Protein AF-A0A1G2GVH3-F1 (afdb_monomer)

pLDDT: mean 83.83, std 21.2, range [22.77, 98.81]

Foldseek 3Di:
DDDDDDDDDDDDDDDDDDDDDDDDDDDDDDDDDDDDDDDDDDDDDDDDDDDDPDPPPDDDDFFWKWFQAQLPPDDDDDDDDQDLDPDPAAADALADKAWEQAPQQQKIFIDHNRDTDDIFGFLDFADFQDLLAAAFFKWWQADWDQWDQDPLLQWIFGGWTDTAASETETEFIAHPVRHTDDSPDYRGYGYTHNVRSVVVSVVDDGGHMYGYHHDDDHPVVVVVDPDDFDWDKDKHFDNDAAFAADFQFQWKWKAFLPRSGTGMTGQQFDKFQAAQLLLLLLSSLLSRHHNQQDKFFQAPVLCDPPQCWLVDDGRDIDGLVVLLLSCQAGLRSSSQSSSCVVVPFVVSQVSSVSVCVRLVQVRAHDPGRRSADRVRIGGNNSSSSSVSSCVRGVLVSQQSQLAQHDDPGGHPPLCNQAPFWRGKGWGDDPRWHIWIKTWGQAAQDPPDTTIMIMTGISGNCPLQNVQLNRQSSNNTMHIGTDTDDDGHIDMDGPVSHHYQVLWAKEKEWAEDACDDLLVVLCVPVVVVPLLVLLPQPLVVLQVHPAYEYEYAEFADPDAAFPDDPDAGYHHLCNLLSCVSSNHAEYECQHQNHQRRHPVRNVVRCVSNVVSNHYYEFWDQAQVRNLAWDWDQPSNWIETEHEHEQDHDPVQDGHHRHTHGRYQDPDPSSLVSLLVSLLVRLVVTLAYEYEYADAAAQDQEGDPVLVSSQLSSVVNHHQEYEYYHNLFFHHWDQHPQHIYGHGQHDQADDPPPDQRSQKGWMWMWIDDRSHTSGTGIFIWGQDPSRRTHTD

Nearest PDB structures (foldseek):
  8gqb-assembly1_A  TM=8.582E-01  e=2.123E-22  Streptomyces sp.
  8ith-assembly1_A  TM=8.610E-01  e=7.208E-22  Streptomyces griseorubiginosus
  8gq9-assembly1_A  TM=8.469E-01  e=5.771E-22  Streptomyces sp.
  4rye-assembly4_D  TM=8.899E-01  e=2.859E-16  Mycobacterium tuberculosis H37Rv
  4p0m-assembly1_A  TM=9.005E-01  e=6.223E-16  Mycobacterium tuberculosis

Mean predicted aligned error: 11.72 Å

Sequence (790 aa):
MLKNHSIFSYIIWSACTVAVGGMFTAAPIFLAKRVTFPMPFLQASSEIFIRMEETVNSAPSKETVRVADTSLMKNHAGVYETRVLSQPSFSVPETGVALFADLREMMIRFYRDGKLEAEFPIVSKGKPGSLWETPTGSYHIKTKEENHYSTIGGVWMPYSMQFFGNFFIHGWPRYADGSPVPQGFSGGCIRLSEEDAKKLFSLVTISTSLFVTNGAEPALVVALANTPEEEQLGYRGIKKFSPPPAISGSAALVGDLENSFLFFEKNSEELLPIASLSKLMTALISVEAANQFKVVEITEAD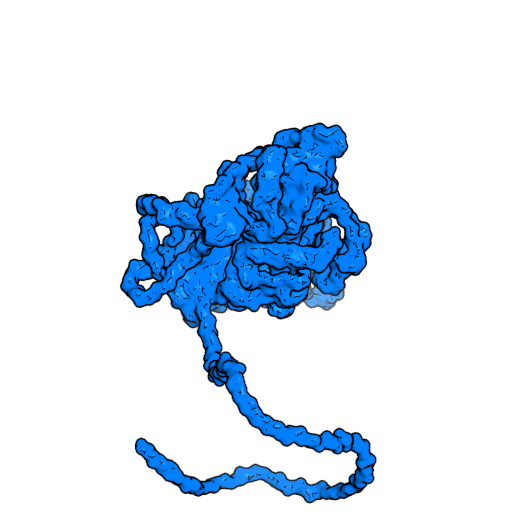VVAYGEAGGLRAGDRMEMGELLWPLLLASSNDAAYAIARHLGTEQFVRLMNEKSESLGLARTFYAEPSGLDPENKSTPLDMFKLVQHLWNNKRSLVEMTAERSHKAWRNIHPFASKSSFEGGKTGYIPEAKKTIVSVFSVPFGEFAERHVAMVVLGSDNIQSDVERLRLWVKQNFEYGLESPLQSQQVEYTVEDLADPSDSLSMLFTGDIMMNRDVEKVIRNQGKNDWTFPFLYTRDVLADADITFGNLEGPISDKGANVGSEYSFRMDPQVAGALTGAGFDVVSLANNHMGDWGREAFEDTMRRLQRAGIAYAGGGWNEKESLEPAVFDVRGKRIGFLAFSDVGPQWMQSKEALSGIAAIPAGSAGKAYVEKVVFESARKVDILIVSFHFGEEYENAPNARQRELARLAIDVGARVVIGHHPHVVESIEEYRGGVIAYSLGNFIFDQNFSAETMEGLMLKIEFDGDNLAAVIPIPVRMNEYYQPEVE

Structure (mmCIF, N/CA/C/O backbone):
data_AF-A0A1G2GVH3-F1
#
_entry.id   AF-A0A1G2GVH3-F1
#
loop_
_atom_site.group_PDB
_atom_site.id
_atom_site.type_symbol
_atom_site.label_atom_id
_atom_site.label_alt_id
_atom_site.label_comp_id
_atom_site.label_asym_id
_atom_site.label_entity_id
_atom_site.label_seq_id
_atom_site.pdbx_PDB_ins_code
_atom_site.Cartn_x
_atom_site.Cartn_y
_atom_site.Cartn_z
_atom_site.occupancy
_atom_site.B_iso_or_equiv
_atom_site.auth_seq_id
_atom_site.auth_comp_id
_atom_site.auth_asym_id
_atom_site.auth_atom_id
_atom_site.pdbx_PDB_model_num
ATOM 1 N N . MET A 1 1 ? 34.169 -55.476 17.877 1.00 28.55 1 MET A N 1
ATOM 2 C CA . MET A 1 1 ? 34.693 -56.743 17.304 1.00 28.55 1 MET A CA 1
ATOM 3 C C . MET A 1 1 ? 33.614 -57.397 16.446 1.00 28.55 1 MET A C 1
ATOM 5 O O . MET A 1 1 ? 32.474 -56.961 16.494 1.00 28.55 1 MET A O 1
ATOM 9 N N . LEU A 1 2 ? 34.002 -58.357 15.606 1.00 29.38 2 LEU A N 1
ATOM 10 C CA . LEU A 1 2 ? 33.240 -58.891 14.468 1.00 29.38 2 LEU A CA 1
ATOM 11 C C . LEU A 1 2 ? 32.149 -59.938 14.806 1.00 29.38 2 LEU A C 1
ATOM 13 O O . LEU A 1 2 ? 32.322 -60.714 15.738 1.00 29.38 2 LEU A O 1
ATOM 17 N N . LYS A 1 3 ? 31.186 -60.054 13.869 1.00 28.62 3 LYS A N 1
ATOM 18 C CA . LYS A 1 3 ? 30.434 -61.258 13.412 1.00 28.62 3 LYS A CA 1
ATOM 19 C C . LYS A 1 3 ? 29.197 -61.790 14.178 1.00 28.62 3 LYS A C 1
ATOM 21 O O . LYS A 1 3 ? 29.320 -62.512 15.154 1.00 28.62 3 LYS A O 1
ATOM 26 N N . ASN A 1 4 ? 28.047 -61.575 13.521 1.00 34.75 4 ASN A N 1
ATOM 27 C CA . ASN A 1 4 ? 27.133 -62.560 12.891 1.00 34.75 4 ASN A CA 1
ATOM 28 C C . ASN A 1 4 ? 26.434 -63.712 13.660 1.00 34.75 4 ASN A C 1
ATOM 30 O O . ASN A 1 4 ? 27.036 -64.429 14.447 1.00 34.75 4 ASN A O 1
ATOM 34 N N . HIS A 1 5 ? 25.229 -64.010 13.128 1.00 30.66 5 HIS A N 1
ATOM 35 C CA . HIS A 1 5 ? 24.379 -65.219 13.232 1.00 30.66 5 HIS A CA 1
ATOM 36 C C . HIS A 1 5 ? 23.434 -65.334 14.455 1.00 30.66 5 HIS A C 1
ATOM 38 O O . HIS A 1 5 ? 23.795 -64.901 15.538 1.00 30.66 5 HIS A O 1
ATOM 44 N N . SER A 1 6 ? 22.237 -65.958 14.388 1.00 29.11 6 SER A N 1
ATOM 45 C CA . SER A 1 6 ? 21.279 -66.193 13.271 1.00 29.11 6 SER A CA 1
ATOM 46 C C . SER A 1 6 ? 19.973 -66.892 13.753 1.00 29.11 6 SER A C 1
ATOM 48 O O . SER A 1 6 ? 20.087 -67.897 14.445 1.00 29.11 6 SER A O 1
ATOM 50 N N . ILE A 1 7 ? 18.801 -66.497 13.217 1.00 27.17 7 ILE A N 1
ATOM 51 C CA . ILE A 1 7 ? 17.565 -67.313 12.977 1.00 27.17 7 ILE A CA 1
ATOM 52 C C . ILE A 1 7 ? 16.717 -67.789 14.204 1.00 27.17 7 ILE A C 1
ATOM 54 O O . ILE A 1 7 ? 17.232 -68.016 15.290 1.00 27.17 7 ILE A O 1
ATOM 58 N N . PHE A 1 8 ? 15.413 -68.018 13.930 1.00 24.81 8 PHE A N 1
ATOM 59 C CA . PHE A 1 8 ? 14.322 -68.662 14.715 1.00 24.81 8 PHE A CA 1
ATOM 60 C C . PHE A 1 8 ? 13.539 -67.766 15.717 1.00 24.81 8 PHE A C 1
ATOM 62 O O . PHE A 1 8 ? 14.151 -67.038 16.482 1.00 24.81 8 PHE A O 1
ATOM 69 N N . SER A 1 9 ? 12.192 -67.808 15.821 1.00 25.19 9 SER A N 1
ATOM 70 C CA . SER A 1 9 ? 11.129 -68.303 14.906 1.00 25.19 9 SER A CA 1
ATOM 71 C C . SER A 1 9 ? 9.693 -67.986 15.409 1.00 25.19 9 SER A C 1
ATOM 73 O O . SER A 1 9 ? 9.495 -67.934 16.614 1.00 25.19 9 SER A O 1
ATOM 75 N N . TYR A 1 10 ? 8.716 -67.918 14.485 1.00 25.20 10 TYR A N 1
ATOM 76 C CA . TYR A 1 10 ? 7.238 -68.067 14.626 1.00 25.20 10 TYR A CA 1
ATOM 77 C C . TYR A 1 10 ? 6.403 -67.251 15.646 1.00 25.20 10 TYR A C 1
ATOM 79 O O . TYR A 1 10 ? 6.660 -67.264 16.841 1.00 25.20 10 TYR A O 1
ATOM 87 N N . ILE A 1 11 ? 5.250 -66.733 15.174 1.00 26.06 11 ILE A N 1
ATOM 88 C CA . ILE A 1 11 ? 3.873 -67.119 15.595 1.00 26.06 11 ILE A CA 1
ATOM 89 C C . ILE A 1 11 ? 2.848 -66.618 14.537 1.00 26.06 11 ILE A C 1
ATOM 91 O O . ILE A 1 11 ? 3.204 -65.830 13.664 1.00 26.06 11 ILE A O 1
ATOM 95 N N . ILE A 1 12 ? 1.632 -67.188 14.514 1.00 25.59 12 ILE A N 1
ATOM 96 C CA . ILE A 1 12 ? 0.699 -67.257 13.360 1.00 25.59 12 ILE A CA 1
ATOM 97 C C . ILE A 1 12 ? -0.720 -66.758 13.751 1.00 25.59 12 ILE A C 1
ATOM 99 O O . ILE A 1 12 ? -1.037 -66.763 14.937 1.00 25.59 12 ILE A O 1
ATOM 103 N N . TRP A 1 13 ? -1.567 -66.485 12.736 1.00 25.27 13 TRP A N 1
ATOM 104 C CA . TRP A 1 13 ? -3.055 -66.363 12.678 1.00 25.27 13 TRP A CA 1
ATOM 105 C C . TRP A 1 13 ? -3.600 -64.925 12.490 1.00 25.27 13 TRP A C 1
ATOM 107 O O . TRP A 1 13 ? -3.180 -64.026 13.203 1.00 25.27 13 TRP A O 1
ATOM 117 N N . SER A 1 14 ? -4.566 -64.625 11.597 1.00 27.12 14 SER A N 1
ATOM 118 C CA . SER A 1 14 ? -5.185 -65.395 10.486 1.00 27.12 14 SER A CA 1
ATOM 119 C C . SER A 1 14 ? -6.114 -64.528 9.612 1.00 27.12 14 SER A C 1
ATOM 121 O O . SER A 1 14 ? -6.704 -63.587 10.131 1.00 27.12 14 SER A O 1
ATOM 123 N N . ALA A 1 15 ? -6.368 -64.927 8.352 1.00 25.05 15 ALA A N 1
ATOM 124 C CA . ALA A 1 15 ? -7.659 -64.720 7.664 1.00 25.05 15 ALA A CA 1
ATOM 125 C C . ALA A 1 15 ? -7.844 -65.673 6.456 1.00 25.05 15 ALA A C 1
ATOM 127 O O . ALA A 1 15 ? -6.896 -65.996 5.750 1.00 25.05 15 ALA A O 1
ATOM 128 N N . CYS A 1 16 ? -9.080 -66.135 6.261 1.00 23.45 16 CYS A N 1
ATOM 129 C CA . CYS A 1 16 ? -9.511 -67.281 5.450 1.00 23.45 16 CYS A CA 1
ATOM 130 C C . CYS A 1 16 ? -9.310 -67.212 3.919 1.00 23.45 16 CYS A C 1
ATOM 132 O O . CYS A 1 16 ? -9.435 -66.160 3.299 1.00 23.45 16 CYS A O 1
ATOM 134 N N . THR A 1 17 ? -9.190 -68.397 3.306 1.00 24.42 17 THR A N 1
ATOM 135 C CA . THR A 1 17 ? -9.286 -68.639 1.852 1.00 24.42 17 THR A CA 1
ATOM 136 C C . THR A 1 17 ? -10.657 -69.212 1.472 1.00 24.42 17 THR A C 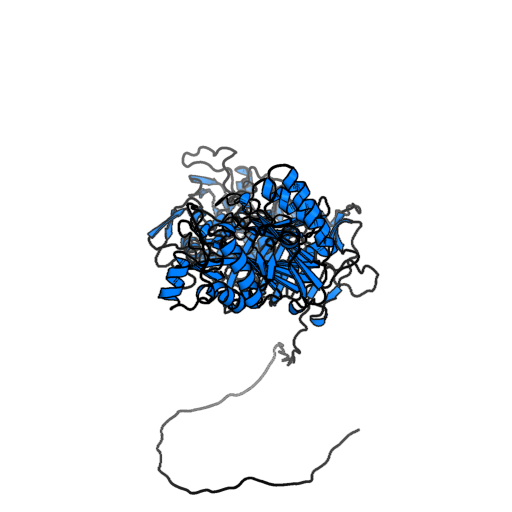1
ATOM 138 O O . THR A 1 17 ? -11.103 -70.168 2.102 1.00 24.42 17 THR A O 1
ATOM 141 N N . VAL A 1 18 ? -11.255 -68.748 0.368 1.00 24.69 18 VAL A N 1
ATOM 142 C CA . VAL A 1 18 ? -12.160 -69.548 -0.488 1.00 24.69 18 VAL A CA 1
ATOM 143 C C . VAL A 1 18 ? -11.836 -69.227 -1.951 1.00 24.69 18 VAL A C 1
ATOM 145 O O . VAL A 1 18 ? -11.668 -68.060 -2.294 1.00 24.69 18 VAL A O 1
ATOM 148 N N . ALA A 1 19 ? -11.734 -70.246 -2.810 1.00 28.53 19 ALA A N 1
ATOM 149 C CA . ALA A 1 19 ? -11.405 -70.087 -4.228 1.00 28.53 19 ALA A CA 1
ATOM 150 C C . ALA A 1 19 ? -12.161 -71.092 -5.118 1.00 28.53 19 ALA A C 1
ATOM 152 O O . ALA A 1 19 ? -12.073 -72.293 -4.876 1.00 28.53 19 ALA A O 1
ATOM 153 N N . VAL A 1 20 ? -12.834 -70.594 -6.166 1.00 26.52 20 VAL A N 1
ATOM 154 C CA . VAL A 1 20 ? -13.325 -71.296 -7.381 1.00 26.52 20 VAL A CA 1
ATOM 155 C C . VAL A 1 20 ? -13.540 -70.208 -8.463 1.00 26.52 20 VAL A C 1
ATOM 157 O O . VAL A 1 20 ? -14.077 -69.163 -8.119 1.00 26.52 20 VAL A O 1
ATOM 160 N N . GLY A 1 21 ? -13.192 -70.319 -9.755 1.00 26.31 21 GLY A N 1
ATOM 161 C CA . GLY A 1 21 ? -12.365 -71.302 -10.474 1.00 26.31 21 GLY A CA 1
ATOM 162 C C . GLY A 1 21 ? -12.638 -71.340 -12.003 1.00 26.31 21 GLY A C 1
ATOM 163 O O . GLY A 1 21 ? -13.756 -71.649 -12.390 1.00 26.31 21 GLY A O 1
ATOM 164 N N . GLY A 1 22 ? -11.610 -71.123 -12.850 1.00 27.53 22 GLY A N 1
ATOM 165 C CA . GLY A 1 22 ? -11.546 -71.483 -14.298 1.00 27.53 22 GLY A CA 1
ATOM 166 C C . GLY A 1 22 ? -12.362 -70.649 -15.320 1.00 27.53 22 GLY A C 1
ATOM 167 O O . GLY A 1 22 ? -13.337 -70.016 -14.950 1.00 27.53 22 GLY A O 1
ATOM 168 N N . MET A 1 23 ? -12.055 -70.615 -16.635 1.00 28.02 23 MET A N 1
ATOM 169 C CA . MET A 1 23 ? -10.919 -71.157 -17.422 1.00 28.02 23 MET A CA 1
ATOM 170 C C . MET A 1 23 ? -10.835 -70.534 -18.858 1.00 28.02 23 MET A C 1
ATOM 172 O O . MET A 1 23 ? -11.863 -70.340 -19.489 1.00 28.02 23 MET A O 1
ATOM 176 N N . PHE A 1 24 ? -9.605 -70.333 -19.374 1.00 25.30 24 PHE A N 1
ATOM 177 C CA . PHE A 1 24 ? -9.107 -70.327 -20.786 1.00 25.30 24 PHE A CA 1
ATOM 178 C C . PHE A 1 24 ? -9.798 -69.595 -21.975 1.00 25.30 24 PHE A C 1
ATOM 180 O O . PHE A 1 24 ? -10.935 -69.876 -22.337 1.00 25.30 24 PHE A O 1
ATOM 187 N N . THR A 1 25 ? -8.983 -68.882 -22.783 1.00 24.38 25 THR A N 1
ATOM 188 C CA . THR A 1 25 ? -8.737 -69.178 -24.231 1.00 24.38 25 THR A CA 1
ATOM 189 C C . THR A 1 25 ? -7.458 -68.489 -24.778 1.00 24.38 25 THR A C 1
ATOM 191 O O . THR A 1 25 ? -6.795 -67.766 -24.041 1.00 24.38 25 THR A O 1
ATOM 194 N N . ALA A 1 26 ? -7.034 -68.817 -26.013 1.00 22.77 26 ALA A N 1
ATOM 195 C CA . ALA A 1 26 ? -5.654 -68.686 -26.533 1.00 22.77 26 ALA A CA 1
ATOM 196 C C . ALA A 1 26 ? -5.324 -67.433 -27.401 1.00 22.77 26 ALA A C 1
ATOM 198 O O . ALA A 1 26 ? -6.207 -66.671 -27.779 1.00 22.77 26 ALA A O 1
ATOM 199 N N . ALA A 1 27 ? -4.029 -67.258 -27.731 1.00 28.25 27 ALA A N 1
ATOM 200 C CA . ALA A 1 27 ? -3.427 -66.172 -28.544 1.00 28.25 27 ALA A CA 1
ATOM 201 C C . ALA A 1 27 ? -3.470 -66.429 -30.082 1.00 28.25 27 ALA A C 1
ATOM 203 O O . ALA A 1 27 ? -3.857 -67.536 -30.468 1.00 28.25 27 ALA A O 1
ATOM 204 N N . PRO A 1 28 ? -3.065 -65.476 -30.975 1.00 32.84 28 PRO A N 1
ATOM 205 C CA . PRO A 1 28 ? -1.631 -65.352 -31.349 1.00 32.84 28 PRO A CA 1
ATOM 206 C C . PRO A 1 28 ? -1.056 -63.967 -31.817 1.00 32.84 28 PRO A C 1
ATOM 208 O O . PRO A 1 28 ? -1.695 -63.219 -32.543 1.00 32.84 28 PRO A O 1
ATOM 211 N N . ILE A 1 29 ? 0.217 -63.714 -31.440 1.00 28.20 29 ILE A N 1
ATOM 212 C CA . ILE A 1 29 ? 1.432 -63.317 -32.229 1.00 28.20 29 ILE A CA 1
ATOM 213 C C . ILE A 1 29 ? 1.280 -62.341 -33.440 1.00 28.20 29 ILE A C 1
ATOM 215 O O . ILE A 1 29 ? 0.573 -62.650 -34.390 1.00 28.20 29 ILE A O 1
ATOM 219 N N . PHE A 1 30 ? 1.968 -61.179 -33.497 1.00 27.08 30 PHE A N 1
ATOM 220 C CA . PHE A 1 30 ? 3.309 -60.917 -34.115 1.00 27.08 30 PHE A CA 1
ATOM 221 C C . PHE A 1 30 ? 3.600 -59.385 -34.133 1.00 27.08 30 PHE A C 1
ATOM 223 O O . PHE A 1 30 ? 2.649 -58.623 -34.011 1.00 27.08 30 PHE A O 1
ATOM 230 N N . LEU A 1 31 ? 4.809 -58.805 -34.307 1.00 25.25 31 LEU A N 1
ATOM 231 C CA . LEU A 1 31 ? 6.225 -59.238 -34.452 1.00 25.25 31 LEU A CA 1
ATOM 232 C C . LEU A 1 31 ? 7.151 -58.055 -34.025 1.00 25.25 31 LEU A C 1
ATOM 234 O O . LEU A 1 31 ? 6.781 -56.906 -34.240 1.00 25.25 31 LEU A O 1
ATOM 238 N N . ALA A 1 32 ? 8.385 -58.298 -33.547 1.00 25.97 32 ALA A N 1
ATOM 239 C CA . ALA A 1 32 ? 9.451 -57.277 -33.445 1.00 25.97 32 ALA A CA 1
ATOM 240 C C . ALA A 1 32 ? 10.806 -57.811 -33.967 1.00 25.97 32 ALA A C 1
ATOM 242 O O . ALA A 1 32 ? 11.119 -58.986 -33.774 1.00 25.97 32 ALA A O 1
ATOM 243 N N . LYS A 1 33 ? 11.620 -56.971 -34.631 1.00 26.98 33 LYS A N 1
ATOM 244 C CA . LYS A 1 33 ? 12.929 -57.356 -35.207 1.00 26.98 33 LYS A CA 1
ATOM 245 C C . LYS A 1 33 ? 14.116 -56.916 -34.335 1.00 26.98 33 LYS A C 1
ATOM 247 O O . LYS A 1 33 ? 14.209 -55.758 -33.945 1.00 26.98 33 LYS A O 1
ATOM 252 N N . ARG A 1 34 ? 15.080 -57.827 -34.149 1.00 28.36 34 ARG A N 1
ATOM 253 C CA . ARG A 1 34 ? 16.467 -57.586 -33.700 1.00 28.36 34 ARG A CA 1
ATOM 254 C C . ARG A 1 34 ? 17.427 -58.307 -34.653 1.00 28.36 34 ARG A C 1
ATOM 256 O O . ARG A 1 34 ? 17.144 -59.445 -35.013 1.00 28.36 34 ARG A O 1
ATOM 263 N N . VAL A 1 35 ? 18.570 -57.694 -34.966 1.00 25.17 35 VAL A N 1
ATOM 264 C CA . VAL A 1 35 ? 19.828 -58.347 -35.404 1.00 25.17 35 VAL A CA 1
ATOM 265 C C . VAL A 1 35 ? 20.997 -57.543 -34.794 1.00 25.17 35 VAL A C 1
ATOM 267 O O . VAL A 1 35 ? 20.797 -56.395 -34.401 1.00 25.17 35 VAL A O 1
ATOM 270 N N . THR A 1 36 ? 22.172 -58.154 -34.602 1.00 26.45 36 THR A N 1
ATOM 271 C CA . THR A 1 36 ? 23.147 -57.775 -33.553 1.00 26.45 36 THR A CA 1
ATOM 272 C C . THR A 1 36 ? 24.631 -57.952 -33.932 1.00 26.45 36 THR A C 1
ATOM 274 O O . THR A 1 36 ? 24.933 -58.883 -34.674 1.00 26.45 36 THR A O 1
ATOM 277 N N . PHE A 1 37 ? 25.522 -57.209 -33.238 1.00 27.16 37 PHE A N 1
ATOM 278 C CA . PHE A 1 37 ? 26.981 -57.446 -33.018 1.00 27.16 37 PHE A CA 1
ATOM 279 C C . PHE A 1 37 ? 27.951 -57.280 -34.222 1.00 27.16 37 PHE A C 1
ATOM 281 O O . PHE A 1 37 ? 27.474 -57.304 -35.354 1.00 27.16 37 PHE A O 1
ATOM 288 N N . PRO A 1 38 ? 29.300 -57.153 -34.029 1.00 29.39 38 PRO A N 1
ATOM 289 C CA . PRO A 1 38 ? 30.122 -57.073 -32.792 1.00 29.39 38 PRO A CA 1
ATOM 290 C C . PRO A 1 38 ? 31.143 -55.885 -32.717 1.00 29.39 38 PRO A C 1
ATOM 292 O O . PRO A 1 38 ? 31.272 -55.095 -33.644 1.00 29.39 38 PRO A O 1
ATOM 295 N N . MET A 1 39 ? 31.919 -55.809 -31.620 1.00 26.50 39 MET A N 1
ATOM 296 C CA . MET A 1 39 ? 33.149 -54.989 -31.430 1.00 26.50 39 MET A CA 1
ATOM 297 C C . MET A 1 39 ? 34.422 -55.855 -31.547 1.00 26.50 39 MET A C 1
ATOM 299 O O . MET A 1 39 ? 34.341 -57.051 -31.254 1.00 26.50 39 MET A O 1
ATOM 303 N N . PRO A 1 40 ? 35.600 -55.275 -31.876 1.00 35.66 40 PRO A N 1
ATOM 304 C CA . PRO A 1 40 ? 36.789 -55.543 -31.041 1.00 35.66 40 PRO A CA 1
ATOM 305 C C . PRO A 1 40 ? 37.864 -54.419 -30.912 1.00 35.66 40 PRO A C 1
ATOM 307 O O . PRO A 1 40 ? 38.246 -53.784 -31.885 1.00 35.66 40 PRO A O 1
ATOM 310 N N . PHE A 1 41 ? 38.458 -54.351 -29.706 1.00 23.84 41 PHE A N 1
ATOM 311 C CA . PHE A 1 41 ? 39.887 -54.110 -29.373 1.00 23.84 41 PHE A CA 1
ATOM 312 C C . PHE A 1 41 ? 40.597 -52.721 -29.485 1.00 23.84 41 PHE A C 1
ATOM 314 O O . PHE A 1 41 ? 41.133 -52.353 -30.521 1.00 23.84 41 PHE A O 1
ATOM 321 N N . LEU A 1 42 ? 40.816 -52.142 -28.284 1.00 23.98 42 LEU A N 1
ATOM 322 C CA . LEU A 1 42 ? 42.117 -51.820 -27.627 1.00 23.98 42 LEU A CA 1
ATOM 323 C C . LEU A 1 42 ? 42.865 -50.462 -27.816 1.00 23.98 42 LEU A C 1
ATOM 325 O O . LEU A 1 42 ? 43.373 -50.176 -28.888 1.00 23.98 42 LEU A O 1
ATOM 329 N N . GLN A 1 43 ? 43.101 -49.792 -26.662 1.00 24.41 43 GLN A N 1
ATOM 330 C CA . GLN A 1 43 ? 44.228 -48.891 -26.267 1.00 24.41 43 GLN A CA 1
ATOM 331 C C . GLN A 1 43 ? 44.487 -47.572 -27.052 1.00 24.41 43 GLN A C 1
ATOM 333 O O . GLN A 1 43 ? 44.384 -47.537 -28.266 1.00 24.41 43 GLN A O 1
ATOM 338 N N . ALA A 1 44 ? 44.895 -46.444 -26.437 1.00 24.50 44 ALA A N 1
ATOM 339 C CA . ALA A 1 44 ? 45.094 -46.057 -25.022 1.00 24.50 44 ALA A CA 1
ATOM 340 C C . ALA A 1 44 ? 45.116 -44.508 -24.873 1.00 24.50 44 ALA A C 1
ATOM 342 O O . ALA A 1 44 ? 45.399 -43.846 -25.861 1.00 24.50 44 ALA A O 1
ATOM 343 N N . SER A 1 45 ? 44.911 -43.987 -23.641 1.00 24.86 45 SER A N 1
ATOM 344 C CA . SER A 1 45 ? 45.250 -42.624 -23.121 1.00 24.86 45 SER A CA 1
ATOM 345 C C . SER A 1 45 ? 44.871 -41.382 -23.968 1.00 24.86 45 SER A C 1
ATOM 347 O O . SER A 1 45 ? 45.323 -41.255 -25.095 1.00 24.86 45 SER A O 1
ATOM 349 N N . SER A 1 46 ? 44.166 -40.354 -23.486 1.00 24.44 46 SER A N 1
ATOM 350 C CA . SER A 1 46 ? 43.619 -40.006 -22.156 1.00 24.44 46 SER A CA 1
ATOM 351 C C . SER A 1 46 ? 42.604 -38.824 -22.347 1.00 24.44 46 SER A C 1
ATOM 353 O O . SER A 1 46 ? 42.199 -38.591 -23.482 1.00 24.44 46 SER A O 1
ATOM 355 N N . GLU A 1 47 ? 42.054 -38.077 -21.373 1.00 26.95 47 GLU A N 1
ATOM 356 C CA . GLU A 1 47 ? 42.317 -37.968 -19.930 1.00 26.95 47 GLU A CA 1
ATOM 357 C C . GLU A 1 47 ? 41.070 -37.574 -19.088 1.00 26.95 47 GLU A C 1
ATOM 359 O O . GLU A 1 47 ? 40.006 -37.242 -19.600 1.00 26.95 47 GLU A O 1
ATOM 364 N N . ILE A 1 48 ? 41.253 -37.677 -17.771 1.00 25.06 48 ILE A N 1
ATOM 365 C CA . ILE A 1 48 ? 40.446 -37.313 -16.590 1.00 25.06 48 ILE A CA 1
ATOM 366 C C . ILE A 1 48 ? 39.291 -36.294 -16.776 1.00 25.06 48 ILE A C 1
ATOM 368 O O . ILE A 1 48 ? 39.510 -35.093 -16.888 1.00 25.06 48 ILE A O 1
ATOM 372 N N . PHE A 1 49 ? 38.059 -36.770 -16.552 1.00 23.36 49 PHE A N 1
ATOM 373 C CA . PHE A 1 49 ? 37.015 -36.058 -15.792 1.00 23.36 49 PHE A CA 1
ATOM 374 C C . PHE A 1 49 ? 36.237 -37.088 -14.956 1.00 23.36 49 PHE A C 1
ATOM 376 O O . PHE A 1 49 ? 35.501 -37.911 -15.500 1.00 23.36 49 PHE A O 1
ATOM 383 N N . ILE A 1 50 ? 36.410 -37.073 -13.631 1.00 25.92 50 ILE A N 1
ATOM 384 C CA . ILE A 1 50 ? 35.653 -37.937 -12.713 1.00 25.92 50 ILE A CA 1
ATOM 385 C C . ILE A 1 50 ? 34.438 -37.154 -12.211 1.00 25.92 50 ILE A C 1
ATOM 387 O O . ILE A 1 50 ? 34.583 -36.193 -11.460 1.00 25.92 50 ILE A O 1
ATOM 391 N N . ARG A 1 51 ? 33.232 -37.597 -12.587 1.00 25.41 51 ARG A N 1
ATOM 392 C CA . ARG A 1 51 ? 32.018 -37.294 -11.817 1.00 25.41 51 ARG A CA 1
ATOM 393 C C . ARG A 1 51 ? 32.079 -38.091 -10.515 1.00 25.41 51 ARG A C 1
ATOM 395 O O . ARG A 1 51 ? 32.031 -39.318 -10.562 1.00 25.41 51 ARG A O 1
ATOM 402 N N . MET A 1 52 ? 32.136 -37.408 -9.377 1.00 24.70 52 MET A N 1
ATOM 403 C CA . MET A 1 52 ? 31.665 -37.986 -8.120 1.00 24.70 52 MET A CA 1
ATOM 404 C C . MET A 1 52 ? 30.170 -37.694 -8.002 1.00 24.70 52 MET A C 1
ATOM 406 O O . MET A 1 52 ? 29.766 -36.541 -7.893 1.00 24.70 52 MET A O 1
ATOM 410 N N . GLU A 1 53 ? 29.353 -38.744 -8.049 1.00 28.61 53 GLU A N 1
ATOM 411 C CA . GLU A 1 53 ? 27.979 -38.683 -7.555 1.00 28.61 53 GLU A CA 1
ATOM 412 C C . GLU A 1 53 ? 28.035 -38.749 -6.025 1.00 28.61 53 GLU A C 1
ATOM 414 O O . GLU A 1 53 ? 28.057 -39.831 -5.439 1.00 28.61 53 GLU A O 1
ATOM 419 N N . GLU A 1 54 ? 28.086 -37.592 -5.366 1.00 27.02 54 GLU A N 1
ATOM 420 C CA . GLU A 1 54 ? 27.743 -37.527 -3.948 1.00 27.02 54 GLU A CA 1
ATOM 421 C C . GLU A 1 54 ? 26.222 -37.497 -3.809 1.00 27.02 54 GLU A C 1
ATOM 423 O O . GLU A 1 54 ? 25.554 -36.519 -4.144 1.00 27.02 54 GLU A O 1
ATOM 428 N N . THR A 1 55 ? 25.663 -38.589 -3.287 1.00 27.72 55 THR A N 1
ATOM 429 C CA . THR A 1 55 ? 24.292 -38.621 -2.776 1.00 27.72 55 THR A CA 1
ATOM 430 C C . THR A 1 55 ? 24.203 -37.749 -1.526 1.00 27.72 55 THR A C 1
ATOM 432 O O . THR A 1 55 ? 24.308 -38.243 -0.400 1.00 27.72 55 THR A O 1
ATOM 435 N N . VAL A 1 56 ? 24.012 -36.446 -1.721 1.00 29.30 56 VAL A N 1
ATOM 436 C CA . VAL A 1 56 ? 23.663 -35.528 -0.639 1.00 29.30 56 VAL A CA 1
ATOM 437 C C . VAL A 1 56 ? 22.222 -35.820 -0.229 1.00 29.30 56 VAL A C 1
ATOM 439 O O . VAL A 1 56 ? 21.271 -35.364 -0.858 1.00 29.30 56 VAL A O 1
ATOM 442 N N . ASN A 1 57 ? 22.059 -36.580 0.857 1.00 27.98 57 ASN A N 1
ATOM 443 C CA . ASN A 1 57 ? 20.851 -36.498 1.674 1.00 27.98 57 ASN A CA 1
ATOM 444 C C . ASN A 1 57 ? 20.813 -35.086 2.271 1.00 27.98 57 ASN A C 1
ATOM 446 O O . ASN A 1 57 ? 21.338 -34.853 3.361 1.00 27.98 57 ASN A O 1
ATOM 450 N N . SER A 1 58 ? 20.221 -34.138 1.548 1.00 31.08 58 SER A N 1
ATOM 451 C CA . SER A 1 58 ? 19.910 -32.830 2.101 1.00 31.08 58 SER A CA 1
ATOM 452 C C . SER A 1 58 ? 18.831 -33.021 3.162 1.00 31.08 58 SER A C 1
ATOM 454 O O . SER A 1 58 ? 17.649 -33.173 2.845 1.00 31.08 58 SER A O 1
ATOM 456 N N . ALA A 1 59 ? 19.233 -32.991 4.435 1.00 30.81 59 ALA A N 1
ATOM 457 C CA . ALA A 1 59 ? 18.329 -32.484 5.458 1.00 30.81 59 ALA A CA 1
ATOM 458 C C . ALA A 1 59 ? 17.797 -31.123 4.966 1.00 30.81 59 ALA A C 1
ATOM 460 O O . ALA A 1 59 ? 18.569 -30.399 4.324 1.00 30.81 59 ALA A O 1
ATOM 461 N N . PRO A 1 60 ? 16.518 -30.778 5.208 1.00 33.12 60 PRO A N 1
ATOM 462 C CA . PRO A 1 60 ? 16.013 -29.468 4.822 1.00 33.12 60 PRO A CA 1
ATOM 463 C C . PRO A 1 60 ? 16.956 -28.410 5.394 1.00 33.12 60 PRO A C 1
ATOM 465 O O . PRO A 1 60 ? 17.284 -28.449 6.585 1.00 33.12 60 PRO A O 1
ATOM 468 N N . SER A 1 61 ? 17.448 -27.520 4.531 1.00 42.03 61 SER A N 1
ATOM 469 C CA . SER A 1 61 ? 18.209 -26.358 4.974 1.00 42.03 61 SER A CA 1
ATOM 470 C C . SER A 1 61 ? 17.358 -25.646 6.011 1.00 42.03 61 SER A C 1
ATOM 472 O O . SER A 1 61 ? 16.214 -25.302 5.708 1.00 42.03 61 SER A O 1
ATOM 474 N N . LYS A 1 62 ? 17.886 -25.465 7.227 1.00 52.31 62 LYS A N 1
ATOM 475 C CA . LYS A 1 62 ? 17.210 -24.625 8.214 1.00 52.31 62 LYS A CA 1
ATOM 476 C C . LYS A 1 62 ? 16.950 -23.280 7.550 1.00 52.31 62 LYS A C 1
ATOM 478 O O . LYS A 1 62 ? 17.878 -22.673 7.026 1.00 52.31 62 LYS A O 1
ATOM 483 N N . GLU A 1 63 ? 15.693 -22.872 7.533 1.00 59.03 63 GLU A N 1
ATOM 484 C CA . GLU A 1 63 ? 15.293 -21.561 7.051 1.00 59.03 63 GLU A CA 1
ATOM 485 C C . GLU A 1 63 ? 15.926 -20.531 7.997 1.00 59.03 63 GLU A C 1
ATOM 487 O O . GLU A 1 63 ? 15.681 -20.549 9.202 1.00 59.03 63 GLU A O 1
ATOM 492 N N . THR A 1 64 ? 16.851 -19.725 7.475 1.00 63.03 64 THR A N 1
ATOM 493 C CA . THR A 1 64 ? 17.648 -18.780 8.270 1.00 63.03 64 THR A CA 1
ATOM 494 C C . THR A 1 64 ? 17.212 -17.356 7.989 1.00 63.03 64 THR A C 1
ATOM 496 O O . THR A 1 64 ? 17.218 -16.925 6.832 1.00 63.03 64 THR A O 1
ATOM 499 N N . VAL A 1 65 ? 16.911 -16.615 9.052 1.00 71.44 65 VAL A N 1
ATOM 500 C CA . VAL A 1 65 ? 16.620 -15.183 8.996 1.00 71.44 65 VAL A CA 1
ATOM 501 C C . VAL A 1 65 ? 17.836 -14.419 9.511 1.00 71.44 65 VAL A C 1
ATOM 503 O O . VAL A 1 65 ? 18.338 -14.679 10.607 1.00 71.44 65 VAL A O 1
ATOM 506 N N . ARG A 1 66 ? 18.329 -13.477 8.703 1.00 73.19 66 ARG A N 1
ATOM 507 C CA . ARG A 1 66 ? 19.455 -12.605 9.050 1.00 73.19 66 ARG A CA 1
ATOM 508 C C . ARG A 1 66 ? 18.926 -11.227 9.406 1.00 73.19 66 ARG A C 1
ATOM 510 O O . ARG A 1 66 ? 18.111 -10.661 8.679 1.00 73.19 66 ARG A O 1
ATOM 517 N N . VAL A 1 67 ? 19.413 -10.690 10.516 1.00 69.31 67 VAL A N 1
ATOM 518 C CA . VAL A 1 67 ? 18.983 -9.406 11.066 1.00 69.31 67 VAL A CA 1
ATOM 519 C C . VAL A 1 67 ? 20.190 -8.606 11.532 1.00 69.31 67 VAL A C 1
ATOM 521 O O . VAL A 1 67 ? 21.121 -9.141 12.137 1.00 69.31 67 VAL A O 1
ATOM 524 N N . ALA A 1 68 ? 20.156 -7.300 11.277 1.00 59.16 68 ALA A N 1
ATOM 525 C CA . ALA A 1 68 ? 21.160 -6.360 11.757 1.00 59.16 68 ALA A CA 1
ATOM 526 C C . ALA A 1 68 ? 20.941 -5.982 13.242 1.00 59.16 68 ALA A C 1
ATOM 528 O O . ALA A 1 68 ? 20.756 -4.811 13.563 1.00 59.16 68 ALA A O 1
ATOM 529 N N . ASP A 1 69 ? 20.951 -6.952 14.166 1.00 58.09 69 ASP A N 1
ATOM 530 C CA . ASP A 1 69 ? 20.869 -6.658 15.608 1.00 58.09 69 ASP A CA 1
ATOM 531 C C . ASP A 1 69 ? 22.209 -6.119 16.132 1.00 58.09 69 ASP A C 1
ATOM 533 O O . ASP A 1 69 ? 23.092 -6.847 16.588 1.00 58.09 69 ASP A O 1
ATOM 537 N N . THR A 1 70 ? 22.342 -4.795 16.097 1.00 52.47 70 THR A N 1
ATOM 538 C CA . THR A 1 70 ? 23.500 -4.074 16.632 1.00 52.47 70 THR A CA 1
ATOM 539 C C . THR A 1 70 ? 23.376 -3.747 18.131 1.00 52.47 70 THR A C 1
ATOM 541 O O . THR A 1 70 ? 24.213 -3.025 18.674 1.00 52.47 70 THR A O 1
ATOM 544 N N . SER A 1 71 ? 22.383 -4.293 18.849 1.00 49.84 71 SER A N 1
ATOM 545 C CA . SER A 1 71 ? 22.209 -4.069 20.295 1.00 49.84 71 SER A CA 1
ATOM 546 C C . SER A 1 71 ? 23.166 -4.901 21.167 1.00 49.84 71 SER A C 1
ATOM 548 O O . SER A 1 71 ? 23.493 -4.499 22.290 1.00 49.84 71 SER A O 1
ATOM 550 N N . LEU A 1 72 ? 23.670 -6.028 20.646 1.00 50.28 72 LEU A N 1
ATOM 551 C CA . LEU A 1 72 ? 24.451 -7.019 21.398 1.00 50.28 72 LEU A CA 1
ATOM 552 C C . LEU A 1 72 ? 25.984 -6.843 21.361 1.00 50.28 72 LEU A C 1
ATOM 554 O O . LEU A 1 72 ? 26.683 -7.722 21.857 1.00 50.28 72 LEU A O 1
ATOM 558 N N . MET A 1 73 ? 26.511 -5.707 20.870 1.00 50.50 73 MET A N 1
ATOM 559 C CA . MET A 1 73 ? 27.953 -5.419 20.677 1.00 50.50 73 MET A CA 1
ATOM 560 C C . MET A 1 73 ? 28.879 -5.719 21.888 1.00 50.50 73 MET A C 1
ATOM 562 O O . MET A 1 73 ? 29.268 -4.822 22.644 1.00 50.50 73 MET A O 1
ATOM 566 N N . LYS A 1 74 ? 29.310 -6.977 22.037 1.00 37.81 74 LYS A N 1
ATOM 567 C CA . LYS A 1 74 ? 30.437 -7.455 22.850 1.00 37.81 74 LYS A CA 1
ATOM 568 C C . LYS A 1 74 ? 31.076 -8.682 22.188 1.00 37.81 74 LYS A C 1
ATOM 570 O O . LYS A 1 74 ? 30.490 -9.759 22.159 1.00 37.81 74 LYS A O 1
ATOM 575 N N . ASN A 1 75 ? 32.314 -8.499 21.721 1.00 38.56 75 ASN A N 1
ATOM 576 C CA . ASN A 1 75 ? 33.251 -9.511 21.208 1.00 38.56 75 ASN A CA 1
ATOM 577 C C . ASN A 1 75 ? 32.916 -10.983 21.512 1.00 38.56 75 ASN A C 1
ATOM 579 O O . ASN A 1 75 ? 33.001 -11.388 22.666 1.00 38.56 75 ASN A O 1
ATOM 583 N N . HIS A 1 76 ? 32.766 -11.797 20.463 1.00 36.47 76 HIS A N 1
ATOM 584 C CA . HIS A 1 76 ? 33.506 -13.057 20.297 1.00 36.47 76 HIS A CA 1
ATOM 585 C C . HIS A 1 76 ? 33.579 -13.429 18.802 1.00 36.47 76 HIS A C 1
ATOM 587 O O . HIS A 1 76 ? 32.733 -13.020 18.012 1.00 36.47 76 HIS A O 1
ATOM 593 N N . ALA A 1 77 ? 34.653 -14.116 18.400 1.00 33.28 77 ALA A N 1
ATOM 594 C CA . ALA A 1 77 ? 35.052 -14.250 16.998 1.00 33.28 77 ALA A CA 1
ATOM 595 C C . ALA A 1 77 ? 34.310 -15.369 16.243 1.00 33.28 77 ALA A C 1
ATOM 597 O O . ALA A 1 77 ? 34.186 -16.486 16.740 1.00 33.28 77 ALA A O 1
ATOM 598 N N . GLY A 1 78 ? 33.900 -15.056 15.011 1.00 37.81 78 GLY A N 1
ATOM 599 C CA . GLY A 1 78 ? 33.095 -15.903 14.124 1.00 37.81 78 GLY A CA 1
ATOM 600 C C . GLY A 1 78 ? 32.234 -15.009 13.234 1.00 37.81 78 GLY A C 1
ATOM 601 O O . GLY A 1 78 ? 31.020 -14.985 13.380 1.00 37.81 78 GLY A O 1
ATOM 602 N N . VAL A 1 79 ? 32.883 -14.152 12.439 1.00 31.27 79 VAL A N 1
ATOM 603 C CA . VAL A 1 79 ? 32.277 -12.917 11.917 1.00 31.27 79 VAL A CA 1
ATOM 604 C C . VAL A 1 79 ? 31.592 -13.133 10.569 1.00 31.27 79 VAL A C 1
ATOM 606 O O . VAL A 1 79 ? 32.248 -13.490 9.592 1.00 31.27 79 VAL A O 1
ATOM 609 N N . TYR A 1 80 ? 30.304 -12.803 10.518 1.00 41.41 80 TYR A N 1
ATOM 610 C CA . TYR A 1 80 ? 29.625 -12.323 9.318 1.00 41.41 80 TYR A CA 1
ATOM 611 C C . TYR A 1 80 ? 29.343 -10.824 9.516 1.00 41.41 80 TYR A C 1
ATOM 613 O O . TYR A 1 80 ? 28.890 -10.412 10.584 1.00 41.41 80 TYR A O 1
ATOM 621 N N . GLU A 1 81 ? 29.671 -9.999 8.524 1.00 37.78 81 GLU A N 1
ATOM 622 C CA . GLU A 1 81 ? 29.574 -8.531 8.591 1.00 37.78 81 GLU A CA 1
ATOM 623 C C . GLU A 1 81 ? 28.171 -8.054 8.194 1.00 37.78 81 GLU A C 1
ATOM 625 O O . GLU A 1 81 ? 27.536 -8.655 7.326 1.00 37.78 81 GLU A O 1
ATOM 630 N N . THR A 1 82 ? 27.660 -6.961 8.772 1.00 44.06 82 THR A N 1
ATOM 631 C CA . THR A 1 82 ? 26.453 -6.309 8.227 1.00 44.06 82 THR A CA 1
ATOM 632 C C . THR A 1 82 ? 26.743 -5.827 6.807 1.00 44.06 82 THR A C 1
ATOM 634 O O . THR A 1 82 ? 27.526 -4.894 6.615 1.00 44.06 82 THR A O 1
ATOM 637 N N . ARG A 1 83 ? 26.128 -6.463 5.803 1.00 57.19 83 ARG A N 1
ATOM 638 C CA . ARG A 1 83 ? 26.360 -6.155 4.388 1.00 57.19 83 ARG A CA 1
ATOM 639 C C . ARG A 1 83 ? 25.663 -4.849 4.012 1.00 57.19 83 ARG A C 1
ATOM 641 O O . ARG A 1 83 ? 24.562 -4.865 3.472 1.00 57.19 83 ARG A O 1
ATOM 648 N N . VAL A 1 84 ? 26.345 -3.724 4.212 1.00 57.50 84 VAL A N 1
ATOM 649 C CA . VAL A 1 84 ? 26.136 -2.571 3.327 1.00 57.50 84 VAL A CA 1
ATOM 650 C C . VAL A 1 84 ? 26.433 -3.063 1.912 1.00 57.50 84 VAL A C 1
ATOM 652 O O . VAL A 1 84 ? 27.505 -3.633 1.679 1.00 57.50 84 VAL A O 1
ATOM 655 N N . LEU A 1 85 ? 25.495 -2.923 0.969 1.00 62.38 85 LEU A N 1
ATOM 656 C CA . LEU A 1 85 ? 25.784 -3.347 -0.403 1.00 62.38 85 LEU A CA 1
ATOM 657 C C . LEU A 1 85 ? 26.957 -2.522 -0.929 1.00 62.38 85 LEU A C 1
ATOM 659 O O . LEU A 1 85 ? 26.904 -1.292 -0.955 1.00 62.38 85 LEU A O 1
ATOM 663 N N . SER A 1 86 ? 28.016 -3.218 -1.347 1.00 55.75 86 SER A N 1
ATOM 664 C CA . SER A 1 86 ? 29.187 -2.602 -1.957 1.00 55.75 86 SER A CA 1
ATOM 665 C C . SER A 1 86 ? 28.733 -1.712 -3.108 1.00 55.75 86 SER A C 1
ATOM 667 O O . SER A 1 86 ? 28.169 -2.219 -4.083 1.00 55.75 86 SER A O 1
ATOM 669 N N . GLN A 1 87 ? 28.985 -0.406 -2.992 1.00 56.09 87 GLN A N 1
ATOM 670 C CA . GLN A 1 87 ? 28.745 0.542 -4.077 1.00 56.09 87 GLN A CA 1
ATOM 671 C C . GLN A 1 87 ? 29.401 0.004 -5.360 1.00 56.09 87 GLN A C 1
ATOM 673 O O . GLN A 1 87 ? 30.509 -0.538 -5.269 1.00 56.09 87 GLN A O 1
ATOM 678 N N . PRO A 1 88 ? 28.742 0.100 -6.531 1.00 53.00 88 PRO A N 1
ATOM 679 C CA . PRO A 1 88 ? 29.251 -0.467 -7.775 1.00 53.00 88 PRO A CA 1
ATOM 680 C C . PRO A 1 88 ? 30.585 0.191 -8.143 1.00 53.00 88 PRO A C 1
ATOM 682 O O . PRO A 1 88 ? 30.636 1.284 -8.707 1.00 53.00 88 PRO A O 1
ATOM 685 N N . SER A 1 89 ? 31.679 -0.479 -7.786 1.00 53.97 89 SER A N 1
ATOM 686 C CA . SER A 1 89 ? 33.031 0.025 -7.954 1.00 53.97 89 SER A CA 1
ATOM 687 C C . SER A 1 89 ? 33.561 -0.382 -9.324 1.00 53.97 89 SER A C 1
ATOM 689 O O . SER A 1 89 ? 33.636 -1.558 -9.680 1.00 53.97 89 SER A O 1
ATOM 691 N N . PHE A 1 90 ? 33.924 0.615 -10.126 1.00 60.09 90 PHE A N 1
ATOM 692 C CA . PHE A 1 90 ? 34.530 0.369 -11.425 1.00 60.09 90 PHE A CA 1
ATOM 693 C C . PHE A 1 90 ? 36.001 -0.020 -11.250 1.00 60.09 90 PHE A C 1
ATOM 695 O O . PHE A 1 90 ? 36.830 0.805 -10.851 1.00 60.09 90 PHE A O 1
ATOM 702 N N . SER A 1 91 ? 36.339 -1.264 -11.585 1.00 63.09 91 SER A N 1
ATOM 703 C CA . SER A 1 91 ? 37.716 -1.688 -11.820 1.00 63.09 91 SER A CA 1
ATOM 704 C C . SER A 1 91 ? 38.092 -1.439 -13.282 1.00 63.09 91 SER A C 1
ATOM 706 O O . SER A 1 91 ? 37.469 -1.961 -14.206 1.00 63.09 91 SER A O 1
ATOM 708 N N . VAL A 1 92 ? 39.138 -0.638 -13.503 1.00 69.62 92 VAL A N 1
ATOM 709 C CA . VAL A 1 92 ? 39.720 -0.463 -14.841 1.00 69.62 92 VAL A CA 1
ATOM 710 C C . VAL A 1 92 ? 40.267 -1.820 -15.307 1.00 69.62 92 VAL A C 1
ATOM 712 O O . VAL A 1 92 ? 41.087 -2.394 -14.588 1.00 69.62 92 VAL A O 1
ATOM 715 N N . PRO A 1 93 ? 39.877 -2.339 -16.487 1.00 71.62 93 PRO A N 1
ATOM 716 C CA . PRO A 1 93 ? 40.430 -3.587 -17.000 1.00 71.62 93 PRO A CA 1
ATOM 717 C C . PRO A 1 93 ? 41.952 -3.510 -17.170 1.00 71.62 93 PRO A C 1
ATOM 719 O O . PRO A 1 93 ? 42.471 -2.589 -17.805 1.00 71.62 93 PRO A O 1
ATOM 722 N N . GLU A 1 94 ? 42.671 -4.504 -16.639 1.00 78.31 94 GLU A N 1
ATOM 723 C CA . GLU A 1 94 ? 44.139 -4.591 -16.732 1.00 78.31 94 GLU A CA 1
ATOM 724 C C . GLU A 1 94 ? 44.644 -4.731 -18.177 1.00 78.31 94 GLU A C 1
ATOM 726 O O . GLU A 1 94 ? 45.791 -4.404 -18.471 1.00 78.31 94 GLU A O 1
ATOM 731 N N . THR A 1 95 ? 43.790 -5.213 -19.084 1.00 79.12 95 THR A N 1
ATOM 732 C CA . THR A 1 95 ? 44.083 -5.387 -20.513 1.00 79.12 95 THR A CA 1
ATOM 733 C C . THR A 1 95 ? 42.900 -4.931 -21.364 1.00 79.12 95 THR A C 1
ATOM 735 O O . THR A 1 95 ? 41.747 -5.004 -20.935 1.00 79.12 95 THR A O 1
ATOM 738 N N . GLY A 1 96 ? 43.175 -4.475 -22.585 1.00 86.19 96 GLY A N 1
ATOM 739 C CA . GLY A 1 96 ? 42.154 -4.007 -23.521 1.00 86.19 96 GLY A CA 1
ATOM 740 C C . GLY A 1 96 ? 41.824 -2.524 -23.357 1.00 86.19 96 GLY A C 1
ATOM 741 O O . GLY A 1 96 ? 42.660 -1.736 -22.922 1.00 86.19 96 GLY A O 1
ATOM 742 N N . VAL A 1 97 ? 40.618 -2.127 -23.772 1.00 90.12 97 VAL A N 1
ATOM 743 C CA . VAL A 1 97 ? 40.172 -0.724 -23.819 1.00 90.12 97 VAL A CA 1
ATOM 744 C C . VAL A 1 97 ? 38.864 -0.564 -23.052 1.00 90.12 97 VAL A C 1
ATOM 746 O O . VAL A 1 97 ? 37.939 -1.354 -23.245 1.00 90.12 97 VAL A O 1
ATOM 749 N N . ALA A 1 98 ? 38.769 0.483 -22.231 1.00 91.44 98 ALA A N 1
ATOM 750 C CA . ALA A 1 98 ? 37.564 0.816 -21.477 1.00 91.44 98 ALA A CA 1
ATOM 751 C C . ALA A 1 98 ? 37.298 2.326 -21.441 1.00 91.44 98 ALA A C 1
ATOM 753 O O . ALA A 1 98 ? 38.221 3.143 -21.436 1.00 91.44 98 ALA A O 1
ATOM 754 N N . LEU A 1 99 ? 36.019 2.687 -21.374 1.00 93.19 99 LEU A N 1
ATOM 755 C CA . LEU A 1 99 ? 35.539 4.041 -21.131 1.00 93.19 99 LEU A CA 1
ATOM 756 C C . LEU A 1 99 ? 34.921 4.154 -19.742 1.00 93.19 99 LEU A C 1
ATOM 758 O O . LEU A 1 99 ? 34.183 3.270 -19.310 1.00 93.19 99 LEU A O 1
ATOM 762 N N . PHE A 1 100 ? 35.144 5.289 -19.095 1.00 91.62 100 PHE A N 1
ATOM 763 C CA . PHE A 1 100 ? 34.523 5.643 -17.828 1.00 91.62 100 PHE A CA 1
ATOM 764 C C . PHE A 1 100 ? 33.932 7.049 -17.922 1.00 91.62 100 PHE A C 1
ATOM 766 O O . PHE A 1 100 ? 34.671 8.029 -17.982 1.00 91.62 100 PHE A O 1
ATOM 773 N N . ALA A 1 101 ? 32.609 7.148 -17.992 1.00 92.06 101 ALA A N 1
ATOM 774 C CA . ALA A 1 101 ? 31.870 8.397 -18.088 1.00 92.06 101 ALA A CA 1
ATOM 775 C C . ALA A 1 101 ? 31.282 8.771 -16.721 1.00 92.06 101 ALA A C 1
ATOM 777 O O . ALA A 1 101 ? 30.294 8.177 -16.285 1.00 92.06 101 ALA A O 1
ATOM 778 N N . ASP A 1 102 ? 31.857 9.781 -16.070 1.00 90.38 102 ASP A N 1
ATOM 779 C CA . ASP A 1 102 ? 31.272 10.379 -14.874 1.00 90.38 102 ASP A CA 1
ATOM 780 C C . ASP A 1 102 ? 30.402 11.585 -15.264 1.00 90.38 102 ASP A C 1
ATOM 782 O O . ASP A 1 102 ? 30.865 12.607 -15.780 1.00 90.38 102 ASP A O 1
ATOM 786 N N . LEU A 1 103 ? 29.099 11.445 -15.031 1.00 89.31 103 LEU A N 1
ATOM 787 C CA . LEU A 1 103 ? 28.072 12.434 -15.335 1.00 89.31 103 LEU A CA 1
ATOM 788 C C . LEU A 1 103 ? 27.994 13.568 -14.302 1.00 89.31 103 LEU A C 1
ATOM 790 O O . LEU A 1 103 ? 27.339 14.574 -14.577 1.00 89.31 103 LEU A O 1
ATOM 794 N N . ARG A 1 104 ? 28.597 13.426 -13.119 1.00 87.00 104 ARG A N 1
ATOM 795 C CA . ARG A 1 104 ? 28.694 14.476 -12.093 1.00 87.00 104 ARG A CA 1
ATOM 796 C C . ARG A 1 104 ? 29.909 15.362 -12.353 1.00 87.00 104 ARG A C 1
ATOM 798 O O . ARG A 1 104 ? 29.778 16.580 -12.300 1.00 87.00 104 ARG A O 1
ATOM 805 N N . GLU A 1 105 ? 31.046 14.762 -12.696 1.00 90.06 105 GLU A N 1
ATOM 806 C CA . GLU A 1 105 ? 32.250 15.480 -13.137 1.00 90.06 105 GLU A CA 1
ATOM 807 C C . GLU A 1 105 ? 32.155 16.001 -14.577 1.00 90.06 105 GLU A C 1
ATOM 809 O O . GLU A 1 105 ? 32.933 16.867 -14.972 1.00 90.06 105 GLU A O 1
ATOM 814 N N . MET A 1 106 ? 31.199 15.490 -15.362 1.00 92.62 106 MET A N 1
ATOM 815 C CA . MET A 1 106 ? 31.029 15.792 -16.787 1.00 92.62 106 MET A CA 1
ATOM 816 C C . MET A 1 106 ? 32.274 15.411 -17.612 1.00 92.62 106 MET A C 1
ATOM 818 O O . MET A 1 106 ? 32.754 16.192 -18.436 1.00 92.62 106 MET A O 1
ATOM 822 N N . MET A 1 107 ? 32.789 14.191 -17.421 1.00 94.69 107 MET A N 1
ATOM 823 C CA . MET A 1 107 ? 34.019 13.709 -18.063 1.00 94.69 107 MET A CA 1
ATOM 824 C C . MET A 1 107 ? 33.899 12.267 -18.568 1.00 94.69 107 MET A C 1
ATOM 826 O O . MET A 1 107 ? 33.366 11.415 -17.865 1.00 94.69 107 MET A O 1
ATOM 830 N N . ILE A 1 108 ? 34.445 11.966 -19.754 1.00 95.31 108 ILE A N 1
ATOM 831 C CA . ILE A 1 108 ? 34.731 10.585 -20.180 1.00 95.31 108 ILE A CA 1
ATOM 832 C C . ILE A 1 108 ? 36.237 10.347 -20.142 1.00 95.31 108 ILE A C 1
ATOM 834 O O . ILE A 1 108 ? 36.994 11.013 -20.843 1.00 95.31 108 ILE A O 1
ATOM 838 N N . ARG A 1 109 ? 36.670 9.353 -19.375 1.00 94.00 109 ARG A N 1
ATOM 839 C CA . ARG A 1 109 ? 38.051 8.876 -19.298 1.00 94.00 109 ARG A CA 1
ATOM 840 C C . ARG A 1 109 ? 38.228 7.635 -20.163 1.00 94.00 109 ARG A C 1
ATOM 842 O O . ARG A 1 109 ? 37.408 6.719 -20.113 1.00 94.00 109 ARG A O 1
ATOM 849 N N . PHE A 1 110 ? 39.287 7.611 -20.961 1.00 94.12 110 PHE A N 1
ATOM 850 C CA . PHE A 1 110 ? 39.647 6.504 -21.839 1.00 94.12 110 PHE A CA 1
ATOM 851 C C . PHE A 1 110 ? 40.871 5.780 -21.278 1.00 94.12 110 PHE A C 1
ATOM 853 O O . PHE A 1 110 ? 41.936 6.380 -21.093 1.00 94.12 110 PHE A O 1
ATOM 860 N N . TYR A 1 111 ? 40.713 4.481 -21.044 1.00 91.38 111 TYR A N 1
ATOM 861 C CA . TYR A 1 111 ? 41.748 3.607 -20.516 1.00 91.38 111 TYR A CA 1
ATOM 862 C C . TYR A 1 111 ? 42.190 2.577 -21.554 1.00 91.38 111 TYR A C 1
ATOM 864 O O . TYR A 1 111 ? 41.361 2.009 -22.270 1.00 91.38 111 TYR A O 1
ATOM 872 N N . ARG A 1 112 ? 43.493 2.289 -21.570 1.00 92.25 112 ARG A N 1
ATOM 873 C CA . ARG A 1 112 ? 44.105 1.173 -22.294 1.00 92.25 112 ARG A CA 1
ATOM 874 C C . ARG A 1 112 ? 45.052 0.423 -21.364 1.00 92.25 112 ARG A C 1
ATOM 876 O O . ARG A 1 112 ? 45.901 1.050 -20.736 1.00 92.25 112 ARG A O 1
ATOM 883 N N . ASP A 1 113 ? 44.904 -0.896 -21.281 1.00 88.19 113 ASP A N 1
ATOM 884 C CA . ASP A 1 113 ? 45.764 -1.789 -20.488 1.00 88.19 113 ASP A CA 1
ATOM 885 C C . ASP A 1 113 ? 46.027 -1.251 -19.060 1.00 88.19 113 ASP A C 1
ATOM 887 O O . ASP A 1 113 ? 47.164 -0.994 -18.649 1.00 88.19 113 ASP A O 1
ATOM 891 N N . GLY A 1 114 ? 44.938 -0.963 -18.333 1.00 83.88 114 GLY A N 1
ATOM 892 C CA . GLY A 1 114 ? 44.949 -0.397 -16.979 1.00 83.88 114 GLY A CA 1
ATOM 893 C C . GLY A 1 114 ? 45.295 1.097 -16.858 1.00 83.88 114 GLY A C 1
ATOM 894 O O . GLY A 1 114 ? 45.193 1.649 -15.763 1.00 83.88 114 GLY A O 1
ATOM 895 N N . LYS A 1 115 ? 45.703 1.784 -17.935 1.00 87.88 115 LYS A N 1
ATOM 896 C CA . LYS A 1 115 ? 46.240 3.160 -17.885 1.00 87.88 115 LYS A CA 1
ATOM 897 C C . LYS A 1 115 ? 45.317 4.179 -18.535 1.00 87.88 115 LYS A C 1
ATOM 899 O O . LYS A 1 115 ? 44.803 3.947 -19.623 1.00 87.88 115 LYS A O 1
ATOM 904 N N . LEU A 1 116 ? 45.161 5.334 -17.889 1.00 90.94 116 LEU A N 1
ATOM 905 C CA . LEU A 1 116 ? 44.476 6.499 -18.449 1.00 90.94 116 LEU A CA 1
ATOM 906 C C . LEU A 1 116 ? 45.318 7.087 -19.596 1.00 90.94 116 LEU A C 1
ATOM 908 O O . LEU A 1 116 ? 46.432 7.548 -19.350 1.00 90.94 116 LEU A O 1
ATOM 912 N N . GLU A 1 117 ? 44.805 7.071 -20.830 1.00 94.19 117 GLU A N 1
ATOM 913 C CA . GLU A 1 117 ? 45.493 7.663 -21.997 1.00 94.19 117 GLU A CA 1
ATOM 914 C C . GLU A 1 117 ? 44.867 8.990 -22.459 1.00 94.19 117 GLU A C 1
ATOM 916 O O . GLU A 1 117 ? 45.572 9.817 -23.038 1.00 94.19 117 GLU A O 1
ATOM 921 N N . ALA A 1 118 ? 43.566 9.211 -22.232 1.00 93.88 118 ALA A N 1
ATOM 922 C CA . ALA A 1 118 ? 42.875 10.432 -22.655 1.00 93.88 118 ALA A CA 1
ATOM 923 C C . ALA A 1 118 ? 41.629 10.744 -21.808 1.00 93.88 118 ALA A C 1
ATOM 925 O O . ALA A 1 118 ? 41.008 9.849 -21.236 1.00 93.88 118 ALA A O 1
ATOM 926 N N . GLU A 1 119 ? 41.234 12.018 -21.795 1.00 96.00 119 GLU A N 1
ATOM 927 C CA . GLU A 1 119 ? 40.005 12.520 -21.174 1.00 96.00 119 GLU A CA 1
ATOM 928 C C . GLU A 1 119 ? 39.227 13.387 -22.179 1.00 96.00 119 GLU A C 1
ATOM 930 O O . GLU A 1 119 ? 39.824 14.120 -22.971 1.00 96.00 119 GLU A O 1
ATOM 935 N N . PHE A 1 120 ? 37.897 13.292 -22.161 1.00 97.12 120 PHE A N 1
ATOM 936 C CA . PHE A 1 120 ? 36.987 13.945 -23.103 1.00 97.12 120 PHE A CA 1
ATOM 937 C C . PHE A 1 120 ? 35.855 14.653 -22.337 1.00 97.12 120 PHE A C 1
ATOM 939 O O . PHE A 1 120 ? 34.979 13.974 -21.788 1.00 97.12 120 PHE A O 1
ATOM 946 N N . PRO A 1 121 ? 35.839 15.999 -22.290 1.00 96.69 121 PRO A N 1
ATOM 947 C CA . PRO A 1 121 ? 34.820 16.752 -21.563 1.00 96.69 121 PRO A CA 1
ATOM 948 C C . PRO A 1 121 ? 33.408 16.544 -22.122 1.00 96.69 121 PRO A C 1
ATOM 950 O O . PRO A 1 121 ? 33.158 16.719 -23.319 1.00 96.69 121 PRO A O 1
ATOM 953 N N . ILE A 1 122 ? 32.461 16.233 -21.237 1.00 94.94 122 ILE A N 1
ATOM 954 C CA . ILE A 1 122 ? 31.037 16.162 -21.560 1.00 94.94 122 ILE A CA 1
ATOM 955 C C . ILE A 1 122 ? 30.485 17.590 -21.603 1.00 94.94 122 ILE A C 1
ATOM 957 O O . ILE A 1 122 ? 30.513 18.328 -20.623 1.00 94.94 122 ILE A O 1
ATOM 961 N N . VAL A 1 123 ? 29.946 17.979 -22.755 1.00 92.69 123 VAL A N 1
ATOM 962 C CA . VAL A 1 123 ? 29.345 19.298 -23.004 1.00 92.69 123 VAL A CA 1
ATOM 963 C C . VAL A 1 123 ? 27.890 19.340 -22.527 1.00 92.69 123 VAL A C 1
ATOM 965 O O . VAL A 1 123 ? 27.415 20.371 -22.053 1.00 92.69 123 VAL A O 1
ATOM 968 N N . SER A 1 124 ? 27.160 18.225 -22.640 1.00 90.56 124 SER A N 1
ATOM 969 C CA . SER A 1 124 ? 25.790 18.094 -22.126 1.00 90.56 124 SER A CA 1
ATOM 970 C C . SER A 1 124 ? 25.404 16.633 -21.889 1.00 90.56 124 SER A C 1
ATOM 972 O O . SER A 1 124 ? 25.851 15.757 -22.632 1.00 90.56 124 SER A O 1
ATOM 974 N N . LYS A 1 125 ? 24.502 16.400 -20.931 1.00 90.38 125 LYS A N 1
ATOM 975 C CA . LYS A 1 125 ? 23.892 15.098 -20.616 1.00 90.38 125 LYS A CA 1
ATOM 976 C C . LYS A 1 125 ? 22.357 15.194 -20.524 1.00 90.38 125 LYS A C 1
ATOM 978 O O . LYS A 1 125 ? 21.779 16.275 -20.689 1.00 90.38 125 LYS A O 1
ATOM 983 N N . GLY A 1 126 ? 21.694 14.072 -20.252 1.00 84.56 126 GLY A N 1
ATOM 984 C CA . GLY A 1 126 ? 20.286 14.022 -19.853 1.00 84.56 126 GLY A CA 1
ATOM 985 C C . GLY A 1 126 ? 20.032 14.800 -18.559 1.00 84.56 126 GLY A C 1
ATOM 986 O O . GLY A 1 126 ? 20.894 14.859 -17.682 1.00 84.56 126 GLY A O 1
ATOM 987 N N . LYS A 1 127 ? 18.857 15.425 -18.436 1.00 81.50 127 LYS A N 1
ATOM 988 C CA . LYS A 1 127 ? 18.490 16.182 -17.229 1.00 81.50 127 LYS A CA 1
ATOM 989 C C . LYS A 1 127 ? 18.190 15.209 -16.072 1.00 81.50 127 LYS A C 1
ATOM 991 O O . LYS A 1 127 ? 17.320 14.356 -16.266 1.00 81.50 127 LYS A O 1
ATOM 996 N N . PRO A 1 128 ? 18.809 15.369 -14.886 1.00 77.00 128 PRO A N 1
ATOM 997 C CA . PRO A 1 128 ? 18.471 14.561 -13.719 1.00 77.00 128 PRO A CA 1
ATOM 998 C C . PRO A 1 128 ? 16.992 14.637 -13.324 1.00 77.00 128 PRO A C 1
ATOM 1000 O O . PRO A 1 128 ? 16.365 15.694 -13.460 1.00 77.00 128 PRO A O 1
ATOM 1003 N N . GLY A 1 129 ? 16.432 13.508 -12.891 1.00 69.56 129 GLY A N 1
ATOM 1004 C CA . GLY A 1 129 ? 15.021 13.316 -12.545 1.00 69.56 129 GLY A CA 1
ATOM 1005 C C . GLY A 1 129 ? 14.055 13.264 -13.739 1.00 69.56 129 GLY A C 1
ATOM 1006 O O . GLY A 1 129 ? 12.868 12.998 -13.555 1.00 69.56 129 GLY A O 1
ATOM 1007 N N . SER A 1 130 ? 14.517 13.516 -14.970 1.00 74.56 130 SER A N 1
ATOM 1008 C CA . SER A 1 130 ? 13.661 13.429 -16.162 1.00 74.56 130 SER A CA 1
ATOM 1009 C C . SER A 1 130 ? 13.597 12.004 -16.718 1.00 74.56 130 SER A C 1
ATOM 1011 O O . SER A 1 130 ? 14.548 11.237 -16.582 1.00 74.56 130 SER A O 1
ATOM 1013 N N . LEU A 1 131 ? 12.516 11.665 -17.434 1.00 70.12 131 LEU A N 1
ATOM 1014 C CA . LEU A 1 131 ? 12.395 10.385 -18.158 1.00 70.12 131 LEU A CA 1
ATOM 1015 C C . LEU A 1 131 ? 13.637 10.113 -19.038 1.00 70.12 131 LEU A C 1
ATOM 1017 O O . LEU A 1 131 ? 14.182 9.008 -19.055 1.00 70.12 131 LEU A O 1
ATOM 1021 N N . TRP A 1 132 ? 14.147 11.174 -19.671 1.00 74.94 132 TRP A N 1
ATOM 1022 C CA . TRP A 1 132 ? 15.343 11.194 -20.516 1.00 74.94 132 TRP A CA 1
ATOM 1023 C C . TRP A 1 132 ? 16.653 11.452 -19.746 1.00 74.94 132 TRP A C 1
ATOM 1025 O O . TRP A 1 132 ? 17.610 11.968 -20.322 1.00 74.94 132 TRP A O 1
ATOM 1035 N N . GLU A 1 133 ? 16.730 11.142 -18.450 1.00 84.44 133 GLU A N 1
ATOM 1036 C CA . GLU A 1 133 ? 18.005 11.096 -17.723 1.00 84.44 133 GLU A CA 1
ATOM 1037 C C . GLU A 1 133 ? 18.954 10.062 -18.359 1.00 84.44 133 GLU A C 1
ATOM 1039 O O . GLU A 1 133 ? 18.517 8.988 -18.781 1.00 84.44 133 GLU A O 1
ATOM 1044 N N . THR A 1 134 ? 20.245 10.396 -18.458 1.00 87.75 134 THR A N 1
ATOM 1045 C CA . THR A 1 134 ? 21.270 9.495 -19.006 1.00 87.75 134 THR A CA 1
ATOM 1046 C C . THR A 1 134 ? 21.407 8.261 -18.108 1.00 87.75 134 THR A C 1
ATOM 1048 O O . THR A 1 134 ? 21.656 8.432 -16.915 1.00 87.75 134 THR A O 1
ATOM 1051 N N . PRO A 1 135 ? 21.285 7.033 -18.638 1.00 85.50 135 PRO A N 1
ATOM 1052 C CA . PRO A 1 135 ? 21.307 5.836 -17.818 1.00 85.50 135 PRO A CA 1
ATOM 1053 C C . PRO A 1 135 ? 22.722 5.534 -17.319 1.00 85.50 135 PRO A C 1
ATOM 1055 O O . PRO A 1 135 ? 23.681 5.492 -18.093 1.00 85.50 135 PRO A O 1
ATOM 1058 N N . THR A 1 136 ? 22.835 5.297 -16.016 1.00 85.75 136 THR A N 1
ATOM 1059 C CA . THR A 1 136 ? 24.038 4.783 -15.349 1.00 85.75 136 THR A CA 1
ATOM 1060 C C . THR A 1 136 ? 24.101 3.254 -15.446 1.00 85.75 136 THR A C 1
ATOM 1062 O O . THR A 1 136 ? 23.095 2.612 -15.755 1.00 85.75 136 THR A O 1
ATOM 1065 N N . GLY A 1 137 ? 25.280 2.660 -15.249 1.00 84.81 137 GLY A N 1
ATOM 1066 C CA . GLY A 1 137 ? 25.505 1.210 -15.333 1.00 84.81 137 GLY A CA 1
ATOM 1067 C C . GLY A 1 137 ? 26.710 0.809 -16.190 1.00 84.81 137 GLY A C 1
ATOM 1068 O O . GLY A 1 137 ? 27.479 1.657 -16.654 1.00 84.81 137 GLY A O 1
ATOM 1069 N N . SER A 1 138 ? 26.868 -0.501 -16.389 1.00 86.56 138 SER A N 1
ATOM 1070 C CA . SER A 1 138 ? 27.951 -1.106 -17.178 1.00 86.56 138 SER A CA 1
ATOM 1071 C C . SER A 1 138 ? 27.457 -1.521 -18.564 1.00 86.56 138 SER A C 1
ATOM 1073 O O . SER A 1 138 ? 26.615 -2.402 -18.703 1.00 86.56 138 SER A O 1
ATOM 1075 N N . TYR A 1 139 ? 27.998 -0.897 -19.603 1.00 90.31 139 TYR A N 1
ATOM 1076 C CA . TYR A 1 139 ? 27.562 -1.008 -20.993 1.00 90.31 139 TYR A CA 1
ATOM 1077 C C . TYR A 1 139 ? 28.716 -1.390 -21.925 1.00 90.31 139 TYR A C 1
ATOM 1079 O O . TYR A 1 139 ? 29.881 -1.456 -21.535 1.00 90.31 139 TYR A O 1
ATOM 1087 N N . HIS A 1 140 ? 28.388 -1.594 -23.199 1.00 91.56 140 HIS A N 1
ATOM 1088 C CA . HIS A 1 140 ? 29.358 -1.755 -24.276 1.00 91.56 140 HIS A CA 1
ATOM 1089 C C . HIS A 1 140 ? 28.937 -0.903 -25.475 1.00 91.56 140 HIS A C 1
ATOM 1091 O O . HIS A 1 140 ? 27.745 -0.733 -25.726 1.00 91.56 140 HIS A O 1
ATOM 1097 N N . ILE A 1 141 ? 29.897 -0.398 -26.253 1.00 94.88 141 ILE A N 1
ATOM 1098 C CA . ILE A 1 141 ? 29.593 0.287 -27.517 1.00 94.88 141 ILE A CA 1
ATOM 1099 C C . ILE A 1 141 ? 28.976 -0.723 -28.497 1.00 94.88 141 ILE A C 1
ATOM 1101 O O . ILE A 1 141 ? 29.664 -1.628 -28.972 1.00 94.88 141 ILE A O 1
ATOM 1105 N N . LYS A 1 142 ? 27.678 -0.586 -28.791 1.00 91.94 142 LYS A N 1
ATOM 1106 C CA . LYS A 1 142 ? 26.901 -1.531 -29.614 1.00 91.94 142 LYS A CA 1
ATOM 1107 C C . LYS A 1 142 ? 27.030 -1.240 -31.108 1.00 91.94 142 LYS A C 1
ATOM 1109 O O . LYS A 1 142 ? 27.199 -2.159 -31.904 1.00 91.94 142 LYS A O 1
ATOM 1114 N N . THR A 1 143 ? 26.969 0.033 -31.489 1.00 93.62 143 THR A N 1
ATOM 1115 C CA . THR A 1 143 ? 27.052 0.486 -32.887 1.00 93.62 143 THR A CA 1
ATOM 1116 C C . THR A 1 143 ? 27.901 1.748 -32.998 1.00 93.62 143 THR A C 1
ATOM 1118 O O . THR A 1 143 ? 28.147 2.446 -32.010 1.00 93.62 143 THR A O 1
ATOM 1121 N N . LYS A 1 144 ? 28.390 2.016 -34.212 1.00 96.38 144 LYS A N 1
ATOM 1122 C CA . LYS A 1 144 ? 29.217 3.177 -34.544 1.00 96.38 144 LYS A CA 1
ATOM 1123 C C . LYS A 1 144 ? 28.812 3.720 -35.909 1.00 96.38 144 LYS A C 1
ATOM 1125 O O . LYS A 1 144 ? 28.933 3.012 -36.905 1.00 96.38 144 LYS A O 1
ATOM 1130 N N . GLU A 1 145 ? 28.395 4.977 -35.954 1.00 95.69 145 GLU A N 1
ATOM 1131 C CA . GLU A 1 145 ? 27.975 5.671 -37.172 1.00 95.69 145 GLU A CA 1
ATOM 1132 C C . GLU A 1 145 ? 28.668 7.035 -37.268 1.00 95.69 145 GLU A C 1
ATOM 1134 O O . GLU A 1 145 ? 28.635 7.822 -36.323 1.00 95.69 145 GLU A O 1
ATOM 1139 N N . GLU A 1 146 ? 29.282 7.351 -38.413 1.00 94.38 146 GLU A N 1
ATOM 1140 C CA . GLU A 1 146 ? 29.938 8.656 -38.605 1.00 94.38 146 GLU A CA 1
ATOM 1141 C C . GLU A 1 146 ? 28.947 9.826 -38.529 1.00 94.38 146 GLU A C 1
ATOM 1143 O O . GLU A 1 146 ? 29.322 10.923 -38.117 1.00 94.38 146 GLU A O 1
ATOM 1148 N N . ASN A 1 147 ? 27.680 9.594 -38.886 1.00 92.12 147 ASN A N 1
ATOM 1149 C CA . ASN A 1 147 ? 26.595 10.550 -38.712 1.00 92.12 147 ASN A CA 1
ATOM 1150 C C . ASN A 1 147 ? 25.243 9.816 -38.630 1.00 92.12 147 ASN A C 1
ATOM 1152 O O . ASN A 1 147 ? 24.722 9.374 -39.651 1.00 92.12 147 ASN A O 1
ATOM 1156 N N . HIS A 1 148 ? 24.689 9.682 -37.424 1.00 93.44 148 HIS A N 1
ATOM 1157 C CA . HIS A 1 148 ? 23.412 9.000 -37.167 1.00 93.44 148 HIS A CA 1
ATOM 1158 C C . HIS A 1 148 ? 22.240 9.991 -37.220 1.00 93.44 148 HIS A C 1
ATOM 1160 O O . HIS A 1 148 ? 22.385 11.126 -36.768 1.00 93.44 148 HIS A O 1
ATOM 1166 N N . TYR A 1 149 ? 21.061 9.587 -37.704 1.00 91.38 149 TYR A N 1
ATOM 1167 C CA . TYR A 1 149 ? 19.863 10.440 -37.691 1.00 91.38 149 TYR A CA 1
ATOM 1168 C C . TYR A 1 149 ? 18.885 10.049 -36.579 1.00 91.38 149 TYR A C 1
ATOM 1170 O O . TYR A 1 149 ? 18.196 9.033 -36.668 1.00 91.38 149 TYR A O 1
ATOM 1178 N N . SER A 1 150 ? 18.761 10.898 -35.556 1.00 88.31 150 SER A N 1
ATOM 1179 C CA . SER A 1 150 ? 17.753 10.727 -34.510 1.00 88.31 150 SER A CA 1
ATOM 1180 C C . SER A 1 150 ? 16.371 11.104 -35.040 1.00 88.31 150 SER A C 1
ATOM 1182 O O . SER A 1 150 ? 16.055 12.282 -35.215 1.00 88.31 150 SER A O 1
ATOM 1184 N N . THR A 1 151 ? 15.510 10.106 -35.236 1.00 82.81 151 THR A N 1
ATOM 1185 C CA . THR A 1 151 ? 14.102 10.310 -35.621 1.00 82.81 151 THR A CA 1
ATOM 1186 C C . THR A 1 151 ? 13.252 10.915 -34.501 1.00 82.81 151 THR A C 1
ATOM 1188 O O . THR A 1 151 ? 12.231 11.531 -34.792 1.00 82.81 151 THR A O 1
ATOM 1191 N N . ILE A 1 152 ? 13.676 10.778 -33.238 1.00 78.62 152 ILE A N 1
ATOM 1192 C CA . ILE A 1 152 ? 13.020 11.390 -32.071 1.00 78.62 152 ILE A CA 1
ATOM 1193 C C . ILE A 1 152 ? 13.361 12.884 -31.996 1.00 78.62 152 ILE A C 1
ATOM 1195 O O . ILE A 1 152 ? 12.474 13.709 -31.804 1.00 78.62 152 ILE A O 1
ATOM 1199 N N . GLY A 1 153 ? 14.639 13.239 -32.168 1.00 80.38 153 GLY A N 1
ATOM 1200 C CA . GLY A 1 153 ? 15.092 14.631 -32.104 1.00 80.38 153 GLY A CA 1
ATOM 1201 C C . GLY A 1 153 ? 14.959 15.418 -33.413 1.00 80.38 153 GLY A C 1
ATOM 1202 O O . GLY A 1 153 ? 15.034 16.643 -33.379 1.00 80.38 153 GLY A O 1
ATOM 1203 N N . GLY A 1 154 ? 14.798 14.745 -34.559 1.00 87.38 154 GLY A N 1
ATOM 1204 C CA . GLY A 1 154 ? 14.822 15.368 -35.890 1.00 87.38 154 GLY A CA 1
ATOM 1205 C C . GLY A 1 154 ? 16.208 15.884 -36.304 1.00 87.38 154 GLY A C 1
ATOM 1206 O O . GLY A 1 154 ? 16.310 16.875 -37.030 1.00 87.38 154 GLY A O 1
ATOM 1207 N N . VAL A 1 155 ? 17.278 15.267 -35.786 1.00 91.38 155 VAL A N 1
ATOM 1208 C CA . VAL A 1 155 ? 18.651 15.804 -35.823 1.00 91.38 155 VAL A CA 1
ATOM 1209 C C . VAL A 1 155 ? 19.687 14.766 -36.244 1.00 91.38 155 VAL A C 1
ATOM 1211 O O . VAL A 1 155 ? 19.597 13.588 -35.900 1.00 91.38 155 VAL A O 1
ATOM 1214 N N . TRP A 1 156 ? 20.719 15.237 -36.936 1.00 93.12 156 TRP A N 1
ATOM 1215 C CA . TRP A 1 156 ? 21.941 14.499 -37.229 1.00 93.12 156 TRP A CA 1
ATOM 1216 C C . TRP A 1 156 ? 22.914 14.567 -36.048 1.00 93.12 156 TRP A C 1
ATOM 1218 O O . TRP A 1 156 ? 23.133 15.634 -35.470 1.00 93.12 156 TRP A O 1
ATOM 1228 N N . MET A 1 157 ? 23.493 13.422 -35.699 1.00 94.19 157 MET A N 1
ATOM 1229 C CA . MET A 1 157 ? 24.373 13.200 -34.557 1.00 94.19 157 MET A CA 1
ATOM 1230 C C . MET A 1 157 ? 25.738 12.687 -35.066 1.00 94.19 157 MET A C 1
ATOM 1232 O O . MET A 1 157 ? 25.871 11.493 -35.367 1.00 94.19 157 MET A O 1
ATOM 1236 N N . PRO A 1 158 ? 26.756 13.558 -35.202 1.00 95.31 158 PRO A N 1
ATOM 1237 C CA . PRO A 1 158 ? 28.052 13.176 -35.761 1.00 95.31 158 PRO A CA 1
ATOM 1238 C C . PRO A 1 158 ? 28.858 12.297 -34.793 1.00 95.31 158 PRO A C 1
ATOM 1240 O O . PRO A 1 158 ? 28.831 12.511 -33.581 1.00 95.31 158 PRO A O 1
ATOM 1243 N N . TYR A 1 159 ? 29.607 11.336 -35.341 1.00 97.06 159 TYR A N 1
ATOM 1244 C CA . TYR A 1 159 ? 30.464 10.383 -34.618 1.00 97.06 159 TYR A CA 1
ATOM 1245 C C . TYR A 1 159 ? 29.724 9.659 -33.479 1.00 97.06 159 TYR A C 1
ATOM 1247 O O . TYR A 1 159 ? 30.176 9.620 -32.335 1.00 97.06 159 TYR A O 1
ATOM 1255 N N . SER A 1 160 ? 28.554 9.112 -33.805 1.00 96.12 160 SER A N 1
ATOM 1256 C CA . SER A 1 160 ? 27.638 8.484 -32.857 1.00 96.12 160 SER A CA 1
ATOM 1257 C C . SER A 1 160 ? 28.072 7.075 -32.471 1.00 96.12 160 SER A C 1
ATOM 1259 O O . SER A 1 160 ? 28.342 6.230 -33.324 1.00 96.12 160 SER A O 1
ATOM 1261 N N . MET A 1 161 ? 28.092 6.817 -31.166 1.00 96.94 161 MET A N 1
ATOM 1262 C CA . MET A 1 161 ? 28.429 5.535 -30.551 1.00 96.94 161 MET A CA 1
ATOM 1263 C C . MET A 1 161 ? 27.289 5.133 -29.615 1.00 96.94 161 MET A C 1
ATOM 1265 O O . MET A 1 161 ? 27.138 5.710 -28.539 1.00 96.94 161 MET A O 1
ATOM 1269 N N . GLN A 1 162 ? 26.453 4.183 -30.032 1.00 94.50 162 GLN A N 1
ATOM 1270 C CA . GLN A 1 162 ? 25.329 3.711 -29.217 1.00 94.50 162 GLN A CA 1
ATOM 1271 C C . GLN A 1 162 ? 25.849 2.850 -28.070 1.00 94.50 162 GLN A C 1
ATOM 1273 O O . GLN A 1 162 ? 26.698 1.987 -28.303 1.00 94.50 162 GLN A O 1
ATOM 1278 N N . PHE A 1 163 ? 25.311 3.024 -26.864 1.00 92.44 163 PHE A N 1
ATOM 1279 C CA . PHE A 1 163 ? 25.663 2.168 -25.724 1.00 92.44 163 PHE A CA 1
ATOM 1280 C C . PHE A 1 163 ? 24.459 1.480 -25.075 1.00 92.44 163 PHE A C 1
ATOM 1282 O O . PHE A 1 163 ? 24.577 0.333 -24.649 1.00 92.44 163 PHE A O 1
ATOM 1289 N N . PHE A 1 164 ? 23.286 2.118 -25.066 1.00 88.38 164 PHE A N 1
ATOM 1290 C CA . PHE A 1 164 ? 22.046 1.500 -24.598 1.00 88.38 164 PHE A CA 1
ATOM 1291 C C . PHE A 1 164 ? 20.821 2.167 -25.226 1.00 88.38 164 PHE A C 1
ATOM 1293 O O . PHE A 1 164 ? 20.819 3.383 -25.355 1.00 88.38 164 PHE A O 1
ATOM 1300 N N . GLY A 1 165 ? 19.774 1.413 -25.583 1.00 84.44 165 GLY A N 1
ATOM 1301 C CA . GLY A 1 165 ? 18.493 1.972 -26.052 1.00 84.44 165 GLY A CA 1
ATOM 1302 C C . GLY A 1 165 ? 18.648 3.091 -27.096 1.00 84.44 165 GLY A C 1
ATOM 1303 O O . GLY A 1 165 ? 19.322 2.911 -28.112 1.00 84.44 165 GLY A O 1
ATOM 1304 N N . ASN A 1 166 ? 18.064 4.261 -26.816 1.00 83.06 166 ASN A N 1
ATOM 1305 C CA . ASN A 1 166 ? 18.218 5.479 -27.629 1.00 83.06 166 ASN A CA 1
ATOM 1306 C C . ASN A 1 166 ? 19.384 6.393 -27.188 1.00 83.06 166 ASN A C 1
ATOM 1308 O O . ASN A 1 166 ? 19.454 7.546 -27.614 1.00 83.06 166 ASN A O 1
ATOM 1312 N N . PHE A 1 167 ? 20.288 5.913 -26.332 1.00 89.50 167 PHE A N 1
ATOM 1313 C CA . PHE A 1 167 ? 21.399 6.678 -25.769 1.00 89.50 167 PHE A CA 1
ATOM 1314 C C . PHE A 1 167 ? 22.716 6.414 -26.502 1.00 89.50 167 PHE A C 1
ATOM 1316 O O . PHE A 1 167 ? 23.181 5.279 -26.672 1.00 89.50 167 PHE A O 1
ATOM 1323 N N . PHE A 1 168 ? 23.341 7.519 -26.896 1.00 93.88 168 PHE A N 1
ATOM 1324 C CA . PHE A 1 168 ? 24.591 7.564 -27.636 1.00 93.88 168 PHE A CA 1
ATOM 1325 C C . PHE A 1 168 ? 25.603 8.457 -26.913 1.00 93.88 168 PHE A C 1
ATOM 1327 O O . PHE A 1 168 ? 25.229 9.403 -26.214 1.00 93.88 168 PHE A O 1
ATOM 1334 N N . ILE A 1 169 ? 26.887 8.188 -27.141 1.00 96.44 169 ILE A N 1
ATOM 1335 C CA . ILE A 1 169 ? 27.951 9.189 -27.033 1.00 96.44 169 ILE A CA 1
ATOM 1336 C C . ILE A 1 169 ? 28.144 9.770 -28.438 1.00 96.44 169 ILE A C 1
ATOM 1338 O O . ILE A 1 169 ? 28.380 9.008 -29.375 1.00 96.44 169 ILE A O 1
ATOM 1342 N N . HIS A 1 170 ? 28.012 11.086 -28.614 1.00 96.00 170 HIS A N 1
ATOM 1343 C CA . HIS A 1 170 ? 28.113 11.721 -29.937 1.00 96.00 170 HIS A CA 1
ATOM 1344 C C . HIS A 1 170 ? 28.593 13.183 -29.875 1.00 96.00 170 HIS A C 1
ATOM 1346 O O . HIS A 1 170 ? 28.614 13.807 -28.813 1.00 96.00 170 HIS A O 1
ATOM 1352 N N . GLY A 1 171 ? 28.986 13.747 -31.021 1.00 94.62 171 GLY A N 1
ATOM 1353 C CA . GLY A 1 171 ? 29.332 15.167 -31.164 1.00 94.62 171 GLY A CA 1
ATOM 1354 C C . GLY A 1 171 ? 28.095 16.068 -31.243 1.00 94.62 171 GLY A C 1
ATOM 1355 O O . GLY A 1 171 ? 26.971 15.583 -31.374 1.00 94.62 171 GLY A O 1
ATOM 1356 N N . TRP A 1 172 ? 28.273 17.391 -31.172 1.00 92.12 172 TRP A N 1
ATOM 1357 C CA . TRP A 1 172 ? 27.137 18.323 -31.109 1.00 92.12 172 TRP A CA 1
ATOM 1358 C C . TRP A 1 172 ? 26.155 18.158 -32.291 1.00 92.12 172 TRP A C 1
ATOM 1360 O O . TRP A 1 172 ? 26.575 18.272 -33.446 1.00 92.12 172 TRP A O 1
ATOM 1370 N N . PRO A 1 173 ? 24.858 17.889 -32.039 1.00 92.19 173 PRO A N 1
ATOM 1371 C CA . PRO A 1 173 ? 23.925 17.535 -33.095 1.00 92.19 173 PRO A CA 1
ATOM 1372 C C . PRO A 1 173 ? 23.386 18.770 -33.823 1.00 92.19 173 PRO A C 1
ATOM 1374 O O . PRO A 1 173 ? 23.410 19.901 -33.320 1.00 92.19 173 PRO A O 1
ATOM 1377 N N . ARG A 1 174 ? 22.889 18.538 -35.037 1.00 92.50 174 ARG A N 1
ATOM 1378 C CA . ARG A 1 174 ? 22.429 19.574 -35.969 1.00 92.50 174 ARG A CA 1
ATOM 1379 C C . ARG A 1 174 ? 21.068 19.199 -36.543 1.00 92.50 174 ARG A C 1
ATOM 1381 O O . ARG A 1 174 ? 20.815 18.026 -36.803 1.00 92.50 174 ARG A O 1
ATOM 1388 N N . TYR A 1 175 ? 20.203 20.180 -36.767 1.00 90.81 175 TYR A N 1
ATOM 1389 C CA . TYR A 1 175 ? 18.955 19.977 -37.500 1.00 90.81 175 TYR A CA 1
ATOM 1390 C C . TYR A 1 175 ? 19.230 19.561 -38.954 1.00 90.81 175 TYR A C 1
ATOM 1392 O O . TYR A 1 175 ? 20.354 19.662 -39.452 1.00 90.81 175 TYR A O 1
ATOM 1400 N N . ALA A 1 176 ? 18.199 19.084 -39.655 1.00 87.62 176 ALA A N 1
ATOM 1401 C CA . ALA A 1 176 ? 18.313 18.629 -41.044 1.00 87.62 176 ALA A CA 1
ATOM 1402 C C . ALA A 1 176 ? 18.809 19.712 -42.032 1.00 87.62 176 ALA A C 1
ATOM 1404 O O . ALA A 1 176 ? 19.322 19.370 -43.094 1.00 87.62 176 ALA A O 1
ATOM 1405 N N . ASP A 1 177 ? 18.697 20.998 -41.680 1.00 88.44 177 ASP A N 1
ATOM 1406 C CA . ASP A 1 177 ? 19.231 22.140 -42.439 1.00 88.44 177 ASP A CA 1
ATOM 1407 C C . ASP A 1 177 ? 20.708 22.477 -42.118 1.00 88.44 177 ASP A C 1
ATOM 1409 O O . ASP A 1 177 ? 21.279 23.398 -42.702 1.00 88.44 177 ASP A O 1
ATOM 1413 N N . GLY A 1 178 ? 21.339 21.733 -41.202 1.00 85.31 178 GLY A N 1
ATOM 1414 C CA . GLY A 1 178 ? 22.720 21.921 -40.752 1.00 85.31 178 GLY A CA 1
ATOM 1415 C C . GLY A 1 178 ? 22.901 22.906 -39.589 1.00 85.31 178 GLY A C 1
ATOM 1416 O O . GLY A 1 178 ? 24.015 23.017 -39.058 1.00 85.31 178 GLY A O 1
ATOM 1417 N N . SER A 1 179 ? 21.841 23.597 -39.154 1.00 89.00 179 SER A N 1
ATOM 1418 C CA . SER A 1 179 ? 21.905 24.510 -38.009 1.00 89.00 179 SER A CA 1
ATOM 1419 C C . SER A 1 179 ? 22.107 23.745 -36.685 1.00 89.00 179 SER A C 1
ATOM 1421 O O . SER A 1 179 ? 21.581 22.642 -36.516 1.00 89.00 179 SER A O 1
ATOM 1423 N N . PRO A 1 180 ? 22.917 24.258 -35.739 1.00 84.94 180 PRO A N 1
ATOM 1424 C CA . PRO A 1 180 ? 23.170 23.572 -34.473 1.00 84.94 180 PRO A CA 1
ATOM 1425 C C . PRO A 1 180 ? 21.945 23.633 -33.553 1.00 84.94 180 PRO A C 1
ATOM 1427 O O . PRO A 1 180 ? 21.264 24.657 -33.484 1.00 84.94 180 PRO A O 1
ATOM 1430 N N . VAL A 1 181 ? 21.705 22.570 -32.778 1.00 88.25 181 VAL A N 1
ATOM 1431 C CA . VAL A 1 181 ? 20.682 22.617 -31.718 1.00 88.25 181 VAL A CA 1
ATOM 1432 C C . VAL A 1 181 ? 21.082 23.609 -30.611 1.00 88.25 181 VAL A C 1
ATOM 1434 O O . VAL A 1 181 ? 22.282 23.784 -30.360 1.00 88.25 181 VAL A O 1
ATOM 1437 N N . PRO A 1 182 ? 20.121 24.239 -29.905 1.00 85.00 182 PRO A N 1
ATOM 1438 C CA . PRO A 1 182 ? 20.426 25.110 -28.770 1.00 85.00 182 PRO A CA 1
ATOM 1439 C C . PRO A 1 182 ? 21.033 24.328 -27.596 1.00 85.00 182 PRO A C 1
ATOM 1441 O O . PRO A 1 182 ? 20.748 23.147 -27.407 1.00 85.00 182 PRO A O 1
ATOM 1444 N N . GLN A 1 183 ? 21.822 25.001 -26.750 1.00 75.12 183 GLN A N 1
ATOM 1445 C CA . GLN A 1 183 ? 22.551 24.369 -25.635 1.00 75.12 183 GLN A CA 1
ATOM 1446 C C . GLN A 1 183 ? 21.645 23.601 -24.650 1.00 75.12 183 GLN A C 1
ATOM 1448 O O . GLN A 1 183 ? 22.059 22.585 -24.099 1.00 75.12 183 GLN A O 1
ATOM 1453 N N . GLY A 1 184 ? 20.400 24.055 -24.464 1.00 68.88 184 GLY A N 1
ATOM 1454 C CA . GLY A 1 184 ? 19.395 23.400 -23.616 1.00 68.88 184 GLY A CA 1
ATOM 1455 C C . GLY A 1 184 ? 18.633 22.234 -24.264 1.00 68.88 184 GLY A C 1
ATOM 1456 O O . GLY A 1 184 ? 17.788 21.637 -23.603 1.00 68.88 184 GLY A O 1
ATOM 1457 N N . PHE A 1 185 ? 18.888 21.897 -25.533 1.00 73.50 185 PHE A N 1
ATOM 1458 C CA . PHE A 1 185 ? 18.266 20.746 -26.196 1.00 73.50 185 PHE A CA 1
ATOM 1459 C C . PHE A 1 185 ? 18.760 19.453 -25.535 1.00 73.50 185 PHE A C 1
ATOM 1461 O O . PHE A 1 185 ? 19.882 19.031 -25.799 1.00 73.50 185 PHE A O 1
ATOM 1468 N N . SER A 1 186 ? 17.967 18.802 -24.683 1.00 65.62 186 SER A N 1
ATOM 1469 C CA . SER A 1 186 ? 18.359 17.553 -24.008 1.00 65.62 186 SER A CA 1
ATOM 1470 C C . SER A 1 186 ? 17.530 16.372 -24.508 1.00 65.62 186 SER A C 1
ATOM 1472 O O . SER A 1 186 ? 16.335 16.498 -24.751 1.00 65.62 186 SER A O 1
ATOM 1474 N N . GLY A 1 187 ? 18.193 15.230 -24.681 1.00 68.69 187 GLY A N 1
ATOM 1475 C CA . GLY A 1 187 ? 17.610 13.979 -25.175 1.00 68.69 187 GLY A CA 1
ATOM 1476 C C . GLY A 1 187 ? 18.379 12.770 -24.648 1.00 68.69 187 GLY A C 1
ATOM 1477 O O . GLY A 1 187 ? 18.667 11.844 -25.397 1.00 68.69 187 GLY A O 1
ATOM 1478 N N . GLY A 1 188 ? 18.837 12.850 -23.395 1.00 79.38 188 GLY A N 1
ATOM 1479 C CA . GLY A 1 188 ? 19.501 11.758 -22.678 1.00 79.38 188 GLY A CA 1
ATOM 1480 C C . GLY A 1 188 ? 20.931 11.405 -23.081 1.00 79.38 188 GLY A C 1
ATOM 1481 O O . GLY A 1 188 ? 21.703 10.970 -22.232 1.00 79.38 188 GLY A O 1
ATOM 1482 N N . CYS A 1 189 ? 21.312 11.602 -24.338 1.00 89.94 189 CYS A N 1
ATOM 1483 C CA . CYS A 1 189 ? 22.644 11.265 -24.835 1.00 89.94 189 CYS A CA 1
ATOM 1484 C C . CYS A 1 189 ? 23.774 12.039 -24.130 1.00 89.94 189 CYS A C 1
ATOM 1486 O O . CYS A 1 189 ? 23.599 13.187 -23.711 1.00 89.94 189 CYS A O 1
ATOM 1488 N N . ILE A 1 190 ? 24.954 11.419 -24.073 1.00 93.94 190 ILE A N 1
ATOM 1489 C CA . ILE A 1 190 ? 26.196 12.053 -23.623 1.00 93.94 190 ILE A CA 1
ATOM 1490 C C . ILE A 1 190 ? 26.800 12.778 -24.824 1.00 93.94 190 ILE A C 1
ATOM 1492 O O . ILE A 1 190 ? 27.050 12.164 -25.862 1.00 93.94 190 ILE A O 1
ATOM 1496 N N . ARG A 1 191 ? 27.037 14.086 -24.708 1.00 93.88 191 ARG A N 1
ATOM 1497 C CA . ARG A 1 191 ? 27.553 14.881 -25.830 1.00 93.88 191 ARG A CA 1
ATOM 1498 C C . ARG A 1 191 ? 28.935 15.424 -25.572 1.00 93.88 191 ARG A C 1
ATOM 1500 O O . ARG A 1 191 ? 29.179 16.005 -24.519 1.00 93.88 191 ARG A O 1
ATOM 1507 N N . LEU A 1 192 ? 29.788 15.303 -26.576 1.00 95.44 192 LEU A N 1
ATOM 1508 C CA . LEU A 1 192 ? 31.135 15.857 -26.608 1.00 95.44 192 LEU A CA 1
ATOM 1509 C C . LEU A 1 192 ? 31.203 17.013 -27.618 1.00 95.44 192 LEU A C 1
ATOM 1511 O O . LEU A 1 192 ? 30.250 17.274 -28.364 1.00 95.44 192 LEU A O 1
ATOM 1515 N N . SER A 1 193 ? 32.349 17.693 -27.681 1.00 94.50 193 SER A N 1
ATOM 1516 C CA . SER A 1 193 ? 32.660 18.537 -28.838 1.00 94.50 193 SER A CA 1
ATOM 1517 C C . SER A 1 193 ? 32.726 17.677 -30.114 1.00 94.50 193 SER A C 1
ATOM 1519 O O . SER A 1 193 ? 32.944 16.466 -30.050 1.00 94.50 193 SER A O 1
ATOM 1521 N N . GLU A 1 194 ? 32.531 18.272 -31.294 1.00 93.19 194 GLU A N 1
ATOM 1522 C CA . GLU A 1 194 ? 32.611 17.522 -32.562 1.00 93.19 194 GLU A CA 1
ATOM 1523 C C . GLU A 1 194 ? 34.025 16.945 -32.800 1.00 93.19 194 GLU A C 1
ATOM 1525 O O . GLU A 1 194 ? 34.174 15.860 -33.361 1.00 93.19 194 GLU A O 1
ATOM 1530 N N . GLU A 1 195 ? 35.061 17.629 -32.303 1.00 96.12 195 GLU A N 1
ATOM 1531 C CA . GLU A 1 195 ? 36.454 17.176 -32.356 1.00 96.12 195 GLU A CA 1
ATOM 1532 C C . GLU A 1 195 ? 36.715 16.005 -31.395 1.00 96.12 195 GLU A C 1
ATOM 1534 O O . GLU A 1 195 ? 37.332 15.009 -31.775 1.00 96.12 195 GLU A O 1
ATOM 1539 N N . ASP A 1 196 ? 36.214 16.090 -30.164 1.00 97.25 196 ASP A N 1
ATOM 1540 C CA . ASP A 1 196 ? 36.423 15.068 -29.134 1.00 97.25 196 ASP A CA 1
ATOM 1541 C C . ASP A 1 196 ? 35.597 13.810 -29.399 1.00 97.25 196 ASP A C 1
ATOM 1543 O O . ASP A 1 196 ? 36.111 12.703 -29.252 1.00 97.25 196 ASP A O 1
ATOM 1547 N N . ALA A 1 197 ? 34.370 13.962 -29.909 1.00 96.62 197 ALA A N 1
ATOM 1548 C CA . ALA A 1 197 ? 33.582 12.846 -30.422 1.00 96.62 197 ALA A CA 1
ATOM 1549 C C . ALA A 1 197 ? 34.317 12.116 -31.553 1.00 96.62 197 ALA A C 1
ATOM 1551 O O . ALA A 1 197 ? 34.409 10.892 -31.527 1.00 96.62 197 ALA A O 1
ATOM 1552 N N . LYS A 1 198 ? 34.909 12.852 -32.505 1.00 97.50 198 LYS A N 1
ATOM 1553 C CA . LYS A 1 198 ? 35.705 12.268 -33.594 1.00 97.50 198 LYS A CA 1
ATOM 1554 C C . LYS A 1 198 ? 36.930 11.509 -33.084 1.00 97.50 198 LYS A C 1
ATOM 1556 O O . LYS A 1 198 ? 37.193 10.400 -33.551 1.00 97.50 198 LYS A O 1
ATOM 1561 N N . LYS A 1 199 ? 37.675 12.085 -32.132 1.00 96.88 199 LYS A N 1
ATOM 1562 C CA . LYS A 1 199 ? 38.829 11.425 -31.498 1.00 96.88 199 LYS A CA 1
ATOM 1563 C C . LYS A 1 199 ? 38.396 10.146 -30.789 1.00 96.88 199 LYS A C 1
ATOM 1565 O O . LYS A 1 199 ? 38.907 9.078 -31.121 1.00 96.88 199 LYS A O 1
ATOM 1570 N N . LEU A 1 200 ? 37.420 10.230 -29.886 1.00 96.69 200 LEU A N 1
ATOM 1571 C CA . LEU A 1 200 ? 36.910 9.085 -29.134 1.00 96.69 200 LEU A CA 1
ATOM 1572 C C . LEU A 1 200 ? 36.394 7.978 -30.067 1.00 96.69 200 LEU A C 1
ATOM 1574 O O . LEU A 1 200 ? 36.782 6.820 -29.924 1.00 96.69 200 LEU A O 1
ATOM 1578 N N . PHE A 1 201 ? 35.628 8.346 -31.097 1.00 96.88 201 PHE A N 1
ATOM 1579 C CA . PHE A 1 201 ? 35.151 7.435 -32.139 1.00 96.88 201 PHE A CA 1
ATOM 1580 C C . PHE A 1 201 ? 36.290 6.735 -32.890 1.00 96.88 201 PHE A C 1
ATOM 1582 O O . PHE A 1 201 ? 36.121 5.595 -33.312 1.00 96.88 201 PHE A O 1
ATOM 1589 N N . SER A 1 202 ? 37.457 7.362 -33.058 1.00 95.88 202 SER A N 1
ATOM 1590 C CA . SER A 1 202 ? 38.616 6.697 -33.675 1.00 95.88 202 SER A CA 1
ATOM 1591 C C . SER A 1 202 ? 39.347 5.729 -32.731 1.00 95.88 202 SER A C 1
ATOM 1593 O O . SER A 1 202 ? 39.961 4.777 -33.205 1.00 95.88 202 SER A O 1
ATOM 1595 N N . LEU A 1 203 ? 39.252 5.936 -31.412 1.00 94.38 203 LEU A N 1
ATOM 1596 C CA . LEU A 1 203 ? 39.962 5.153 -30.392 1.00 94.38 203 LEU A CA 1
ATOM 1597 C C . LEU A 1 203 ? 39.233 3.878 -29.942 1.00 94.38 203 LEU A C 1
ATOM 1599 O O . LEU A 1 203 ? 39.896 2.926 -29.530 1.00 94.38 203 LEU A O 1
ATOM 1603 N N . VAL A 1 204 ? 37.897 3.856 -29.999 1.00 94.38 204 VAL A N 1
ATOM 1604 C CA . VAL A 1 204 ? 37.074 2.733 -29.510 1.00 94.38 204 VAL A CA 1
ATOM 1605 C C . VAL A 1 204 ? 36.548 1.851 -30.638 1.00 94.38 204 VAL A C 1
ATOM 1607 O O . VAL A 1 204 ? 36.282 2.312 -31.751 1.00 94.38 204 VAL A O 1
ATOM 1610 N N . THR A 1 205 ? 36.324 0.574 -30.351 1.00 93.62 205 THR A N 1
ATOM 1611 C CA . THR A 1 205 ? 35.639 -0.371 -31.245 1.00 93.62 205 THR A CA 1
ATOM 1612 C C . THR A 1 205 ? 34.207 -0.630 -30.775 1.00 93.62 205 THR A C 1
ATOM 1614 O O . THR A 1 205 ? 33.836 -0.308 -29.647 1.00 93.62 205 THR A O 1
ATOM 1617 N N . ILE A 1 206 ? 33.403 -1.286 -31.618 1.00 93.62 206 ILE A N 1
ATOM 1618 C CA . ILE A 1 206 ? 32.244 -2.038 -31.112 1.00 93.62 206 ILE A CA 1
ATOM 1619 C C . ILE A 1 206 ? 32.752 -3.037 -30.052 1.00 93.62 206 ILE A C 1
ATOM 1621 O O . ILE A 1 206 ? 33.904 -3.470 -30.123 1.00 93.62 206 ILE A O 1
ATOM 1625 N N . SER A 1 207 ? 31.922 -3.319 -29.048 1.00 91.06 207 SER A N 1
ATOM 1626 C CA . SER A 1 207 ? 32.230 -4.069 -27.821 1.00 91.06 207 SER A CA 1
ATOM 1627 C C . SER A 1 207 ? 33.282 -3.458 -26.883 1.00 91.06 207 SER A C 1
ATOM 1629 O O . SER A 1 207 ? 33.711 -4.135 -25.955 1.00 91.06 207 SER A O 1
ATOM 1631 N N . THR A 1 208 ? 33.689 -2.193 -27.061 1.00 92.88 208 THR A N 1
ATOM 1632 C CA . THR A 1 208 ? 34.456 -1.484 -26.015 1.00 92.88 208 THR A CA 1
ATOM 1633 C C . THR A 1 208 ? 33.573 -1.295 -24.783 1.00 92.88 208 THR A C 1
ATOM 1635 O O . THR A 1 208 ? 32.459 -0.785 -24.919 1.00 92.88 208 THR A O 1
ATOM 1638 N N . SER A 1 209 ? 34.049 -1.694 -23.602 1.00 91.38 209 SER A N 1
ATOM 1639 C CA . SER A 1 209 ? 33.316 -1.526 -22.341 1.00 91.38 209 SER A CA 1
ATOM 1640 C C . SER A 1 209 ? 33.200 -0.049 -21.964 1.00 91.38 209 SER A C 1
ATOM 1642 O O . SER A 1 209 ? 34.151 0.717 -22.117 1.00 91.38 209 SER A O 1
ATOM 1644 N N . LEU A 1 210 ? 32.032 0.350 -21.468 1.00 91.50 210 LEU A N 1
ATOM 1645 C CA . LEU A 1 210 ? 31.698 1.705 -21.046 1.00 91.50 210 LEU A CA 1
ATOM 1646 C C . LEU A 1 210 ? 30.991 1.650 -19.697 1.00 91.50 210 LEU A C 1
ATOM 1648 O O . LEU A 1 210 ? 29.923 1.064 -19.581 1.00 91.50 210 LEU A O 1
ATOM 1652 N N . PHE A 1 211 ? 31.534 2.336 -18.707 1.00 89.56 211 PHE A N 1
ATOM 1653 C CA . PHE A 1 211 ? 30.936 2.465 -17.385 1.00 89.56 211 PHE A CA 1
ATOM 1654 C C . PHE A 1 211 ? 30.403 3.886 -17.242 1.00 89.56 211 PHE A C 1
ATOM 1656 O O . PHE A 1 211 ? 31.154 4.839 -17.442 1.00 89.56 211 PHE A O 1
ATOM 1663 N N . VAL A 1 212 ? 29.111 4.040 -16.948 1.00 89.19 212 VAL A N 1
ATOM 1664 C CA . VAL A 1 212 ? 28.458 5.347 -16.787 1.00 89.19 212 VAL A CA 1
ATOM 1665 C C . VAL A 1 212 ? 28.018 5.504 -15.336 1.00 89.19 212 VAL A C 1
ATOM 1667 O O . VAL A 1 212 ? 27.233 4.701 -14.837 1.00 89.19 212 VAL A O 1
ATOM 1670 N N . THR A 1 213 ? 28.501 6.541 -14.658 1.00 85.19 213 THR A N 1
ATOM 1671 C CA . THR A 1 213 ? 28.188 6.831 -13.250 1.00 85.19 213 THR A CA 1
ATOM 1672 C C . THR A 1 213 ? 27.801 8.298 -13.052 1.00 85.19 213 THR A C 1
ATOM 1674 O O . THR A 1 213 ? 27.948 9.113 -13.957 1.00 85.19 213 THR A O 1
ATOM 1677 N N . ASN A 1 214 ? 27.300 8.653 -11.871 1.00 78.56 214 ASN A N 1
ATOM 1678 C CA . ASN A 1 214 ? 26.914 10.014 -11.493 1.00 78.56 214 ASN A CA 1
ATOM 1679 C C . ASN A 1 214 ? 27.656 10.454 -10.212 1.00 78.56 214 ASN A C 1
ATOM 1681 O O . ASN A 1 214 ? 27.038 10.973 -9.282 1.00 78.56 214 ASN A O 1
ATOM 1685 N N . GLY A 1 215 ? 28.979 10.241 -10.162 1.00 66.62 215 GLY A N 1
ATOM 1686 C CA . GLY A 1 215 ? 29.840 10.624 -9.037 1.00 66.62 215 GLY A CA 1
ATOM 1687 C C . GLY A 1 215 ? 30.383 9.468 -8.196 1.00 66.62 215 GLY A C 1
ATOM 1688 O O . GLY A 1 215 ? 30.354 9.581 -6.971 1.00 66.62 215 GLY A O 1
ATOM 1689 N N . ALA A 1 216 ? 30.854 8.384 -8.820 1.00 55.81 216 ALA A N 1
ATOM 1690 C CA . ALA A 1 216 ? 31.563 7.299 -8.128 1.00 55.81 216 ALA A CA 1
ATOM 1691 C C . ALA A 1 216 ? 33.039 7.284 -8.552 1.00 55.81 216 ALA A C 1
ATOM 1693 O O . ALA A 1 216 ? 33.330 7.358 -9.738 1.00 55.81 216 ALA A O 1
ATOM 1694 N N . GLU A 1 217 ? 33.969 7.152 -7.611 1.00 51.34 217 GLU A N 1
ATOM 1695 C CA . GLU A 1 217 ? 35.410 7.075 -7.900 1.00 51.34 217 GLU A CA 1
ATOM 1696 C C . GLU A 1 217 ? 35.798 5.690 -8.476 1.00 51.34 217 GLU A C 1
ATOM 1698 O O . GLU A 1 217 ? 35.318 4.664 -7.979 1.00 51.34 217 GLU A O 1
ATOM 1703 N N . PRO A 1 218 ? 36.694 5.600 -9.481 1.00 51.22 218 PRO A N 1
ATOM 1704 C CA . PRO A 1 218 ? 37.274 4.325 -9.906 1.00 51.22 218 PRO A CA 1
ATOM 1705 C C . PRO A 1 218 ? 38.014 3.631 -8.752 1.00 51.22 218 PRO A C 1
ATOM 1707 O O . PRO A 1 218 ? 38.761 4.268 -8.009 1.00 51.22 218 PRO A O 1
ATOM 1710 N N . ALA A 1 219 ? 37.905 2.303 -8.646 1.00 46.62 219 ALA A N 1
ATOM 1711 C CA . ALA A 1 219 ? 38.480 1.527 -7.538 1.00 46.62 219 ALA A CA 1
ATOM 1712 C C . ALA A 1 219 ? 40.009 1.699 -7.381 1.00 46.62 219 ALA A C 1
ATOM 1714 O O . ALA A 1 219 ? 40.546 1.576 -6.281 1.00 46.62 219 ALA A O 1
ATOM 1715 N N . LEU A 1 220 ? 40.706 2.036 -8.474 1.00 42.34 220 LEU A N 1
ATOM 1716 C CA . LEU A 1 220 ? 42.140 2.351 -8.488 1.00 42.34 220 LEU A CA 1
ATOM 1717 C C . LEU A 1 220 ? 42.511 3.631 -7.715 1.00 42.34 220 LEU A C 1
ATOM 1719 O O . LEU A 1 220 ? 43.656 3.758 -7.289 1.00 42.34 220 LEU A O 1
ATOM 1723 N N . VAL A 1 221 ? 41.576 4.572 -7.545 1.00 42.19 221 VAL A N 1
ATOM 1724 C CA . VAL A 1 221 ? 41.787 5.830 -6.804 1.00 42.19 221 VAL A CA 1
ATOM 1725 C C . VAL A 1 221 ? 41.456 5.642 -5.322 1.00 42.19 221 VAL A C 1
ATOM 1727 O O . VAL A 1 221 ? 42.213 6.082 -4.457 1.00 42.19 221 VAL A O 1
ATOM 1730 N N . VAL A 1 222 ? 40.388 4.891 -5.022 1.00 44.25 222 VAL A N 1
ATOM 1731 C CA . VAL A 1 222 ? 39.943 4.575 -3.650 1.00 44.25 222 VAL A CA 1
ATOM 1732 C C . VAL A 1 222 ? 41.054 3.914 -2.822 1.00 44.25 222 VAL A C 1
ATOM 1734 O O . VAL A 1 222 ? 41.230 4.247 -1.654 1.00 44.25 222 VAL A O 1
ATOM 1737 N N . ALA A 1 223 ? 41.879 3.056 -3.432 1.00 40.59 223 ALA A N 1
ATOM 1738 C CA . ALA A 1 223 ? 43.004 2.385 -2.768 1.00 40.59 223 ALA A CA 1
ATOM 1739 C C . ALA A 1 223 ? 44.116 3.325 -2.237 1.00 40.59 223 ALA A C 1
ATOM 1741 O O . ALA A 1 223 ? 45.012 2.867 -1.525 1.00 40.59 223 ALA A O 1
ATOM 1742 N N . LEU A 1 224 ? 44.090 4.619 -2.580 1.00 36.34 224 LEU A N 1
ATOM 1743 C CA . LEU A 1 224 ? 45.042 5.634 -2.108 1.00 36.34 224 LEU A CA 1
ATOM 1744 C C . LEU A 1 224 ? 44.428 6.620 -1.097 1.00 36.34 224 LEU A C 1
ATOM 1746 O O . LEU A 1 224 ? 45.162 7.395 -0.481 1.00 36.34 224 LEU A O 1
ATOM 1750 N N . ALA A 1 225 ? 43.109 6.585 -0.897 1.00 37.47 225 ALA A N 1
ATOM 1751 C CA . ALA A 1 225 ? 42.375 7.509 -0.041 1.00 37.47 225 ALA A CA 1
ATOM 1752 C C . ALA A 1 225 ? 42.124 6.919 1.359 1.00 37.47 225 ALA A C 1
ATOM 1754 O O . ALA A 1 225 ? 40.993 6.624 1.733 1.00 37.47 225 ALA A O 1
ATOM 1755 N N . ASN A 1 226 ? 43.183 6.804 2.169 1.00 37.78 226 ASN A N 1
ATOM 1756 C CA . ASN A 1 226 ? 43.031 6.668 3.624 1.00 37.78 226 ASN A CA 1
ATOM 1757 C C . ASN A 1 226 ? 42.551 8.009 4.212 1.00 37.78 226 ASN A C 1
ATOM 1759 O O . ASN A 1 226 ? 43.344 8.775 4.765 1.00 37.78 226 ASN A O 1
ATOM 1763 N N . THR A 1 227 ? 41.263 8.317 4.061 1.00 39.09 227 THR A N 1
ATOM 1764 C CA . THR A 1 227 ? 40.610 9.392 4.818 1.00 39.09 227 THR A CA 1
ATOM 1765 C C . THR A 1 227 ? 40.569 9.026 6.307 1.00 39.09 227 THR A C 1
ATOM 1767 O O . THR A 1 227 ? 40.401 7.849 6.632 1.00 39.09 227 THR A O 1
ATOM 1770 N N . PRO A 1 228 ? 40.750 9.995 7.225 1.00 40.31 228 PRO A N 1
ATOM 1771 C CA . PRO A 1 228 ? 40.654 9.737 8.660 1.00 40.31 228 PRO A CA 1
ATOM 1772 C C . PRO A 1 228 ? 39.241 9.287 9.064 1.00 40.31 228 PRO A C 1
ATOM 1774 O O . PRO A 1 228 ? 38.285 9.453 8.309 1.00 40.31 228 PRO A O 1
ATOM 1777 N N . GLU A 1 229 ? 39.125 8.742 10.277 1.00 46.75 229 GLU A N 1
ATOM 1778 C CA . GLU A 1 229 ? 37.865 8.340 10.916 1.00 46.75 229 GLU A CA 1
ATOM 1779 C C . GLU A 1 229 ? 36.969 9.565 11.201 1.00 46.75 229 GLU A C 1
ATOM 1781 O O . GLU A 1 229 ? 36.899 10.057 12.326 1.00 46.75 229 GLU A O 1
ATOM 1786 N N . GLU A 1 230 ? 36.309 10.099 10.172 1.00 44.16 230 GLU A N 1
ATOM 1787 C CA . GLU A 1 230 ? 35.222 11.068 10.335 1.00 44.16 230 GLU A CA 1
ATOM 1788 C C . GLU A 1 230 ? 33.968 10.368 10.883 1.00 44.16 230 GLU A C 1
ATOM 1790 O O . GLU A 1 230 ? 33.705 9.206 10.567 1.00 44.16 230 GLU A O 1
ATOM 1795 N N . GLU A 1 231 ? 33.195 11.071 11.716 1.00 50.38 231 GLU A N 1
ATOM 1796 C CA . GLU A 1 231 ? 31.933 10.572 12.275 1.00 50.38 231 GLU A CA 1
ATOM 1797 C C . GLU A 1 231 ? 30.944 10.286 11.134 1.00 50.38 231 GLU A C 1
ATOM 1799 O O . GLU A 1 231 ? 30.496 11.203 10.441 1.00 50.38 231 GLU A O 1
ATOM 1804 N N . GLN A 1 232 ? 30.604 9.014 10.920 1.00 61.00 232 GLN A N 1
ATOM 1805 C CA . GLN A 1 232 ? 29.676 8.606 9.864 1.00 61.00 232 GLN A CA 1
ATOM 1806 C C . GLN A 1 232 ? 28.263 8.475 10.432 1.00 61.00 232 GLN A C 1
ATOM 1808 O O . GLN A 1 232 ? 28.069 7.996 11.547 1.00 61.00 232 GLN A O 1
ATOM 1813 N N . LEU A 1 233 ? 27.261 8.904 9.662 1.00 67.69 233 LEU A N 1
ATOM 1814 C CA . LEU A 1 233 ? 25.862 8.651 10.004 1.00 67.69 233 LEU A CA 1
ATOM 1815 C C . LEU A 1 233 ? 25.534 7.177 9.730 1.00 67.69 233 LEU A C 1
ATOM 1817 O O . LEU A 1 233 ? 25.769 6.690 8.624 1.00 67.69 233 LEU A O 1
ATOM 1821 N N . GLY A 1 234 ? 24.991 6.487 10.730 1.00 73.62 234 GLY A N 1
ATOM 1822 C CA . GLY A 1 234 ? 24.744 5.047 10.707 1.00 73.62 234 GLY A CA 1
ATOM 1823 C C . GLY A 1 234 ? 23.486 4.637 11.472 1.00 73.62 234 GLY A C 1
ATOM 1824 O O . GLY A 1 234 ? 22.838 5.451 12.136 1.00 73.62 234 GLY A O 1
ATOM 1825 N N . TYR A 1 235 ? 23.137 3.354 11.347 1.00 77.75 235 TYR A N 1
ATOM 1826 C CA . TYR A 1 235 ? 21.991 2.738 12.012 1.00 77.75 235 TYR A CA 1
ATOM 1827 C C . TYR A 1 235 ? 22.404 1.969 13.261 1.00 77.75 235 TYR A C 1
ATOM 1829 O O . TYR A 1 235 ? 23.233 1.060 13.203 1.00 77.75 235 TYR A O 1
ATOM 1837 N N . ARG A 1 236 ? 21.718 2.251 14.367 1.00 74.31 236 ARG A N 1
ATOM 1838 C CA . ARG A 1 236 ? 21.961 1.621 15.660 1.00 74.31 236 ARG A CA 1
ATOM 1839 C C . ARG A 1 236 ? 20.708 0.948 16.210 1.00 74.31 236 ARG A C 1
ATOM 1841 O O . ARG A 1 236 ? 19.644 1.552 16.248 1.00 74.31 236 ARG A O 1
ATOM 1848 N N . GLY A 1 237 ? 20.851 -0.272 16.716 1.00 74.62 237 GLY A N 1
ATOM 1849 C CA . GLY A 1 237 ? 19.802 -1.004 17.412 1.00 74.62 237 GLY A CA 1
ATOM 1850 C C . GLY A 1 237 ? 19.481 -0.397 18.780 1.00 74.62 237 GLY A C 1
ATOM 1851 O O . GLY A 1 237 ? 20.383 -0.043 19.552 1.00 74.62 237 GLY A O 1
ATOM 1852 N N . ILE A 1 238 ? 18.192 -0.305 19.111 1.00 74.44 238 ILE A N 1
ATOM 1853 C CA . ILE A 1 238 ? 17.744 0.177 20.422 1.00 74.44 238 ILE A CA 1
ATOM 1854 C C . ILE A 1 238 ? 18.135 -0.795 21.547 1.00 74.44 238 ILE A C 1
ATOM 1856 O O . ILE A 1 238 ? 18.347 -1.989 21.348 1.00 74.44 238 ILE A O 1
ATOM 1860 N N . LYS A 1 239 ? 18.153 -0.305 22.793 1.00 68.62 239 LYS A N 1
ATOM 1861 C CA . LYS A 1 239 ? 18.519 -1.111 23.980 1.00 68.62 239 LYS A CA 1
ATOM 1862 C C . LYS A 1 239 ? 17.599 -2.305 24.268 1.00 68.62 239 LYS A C 1
ATOM 1864 O O . LYS A 1 239 ? 17.988 -3.179 25.037 1.00 68.62 239 LYS A O 1
ATOM 1869 N N . LYS A 1 240 ? 16.369 -2.296 23.748 1.00 74.50 240 LYS A N 1
ATOM 1870 C CA . LYS A 1 240 ? 15.379 -3.370 23.911 1.00 74.50 240 LYS A CA 1
ATOM 1871 C C . LYS A 1 240 ? 14.967 -3.878 22.530 1.00 74.50 240 LYS A C 1
ATOM 1873 O O . LYS A 1 240 ? 13.808 -3.759 22.142 1.00 74.50 240 LYS A O 1
ATOM 1878 N N . PHE A 1 241 ? 15.954 -4.380 21.797 1.00 73.75 241 PHE A N 1
ATOM 1879 C CA . PHE A 1 241 ? 15.747 -4.994 20.495 1.00 73.75 241 PHE A CA 1
ATOM 1880 C C . PHE A 1 241 ? 14.788 -6.188 20.635 1.00 73.75 241 PHE A C 1
ATOM 1882 O O . PHE A 1 241 ? 14.891 -6.982 21.574 1.00 73.75 241 PHE A O 1
ATOM 1889 N N . SER A 1 242 ? 13.804 -6.259 19.749 1.00 81.12 242 SER A N 1
ATOM 1890 C CA . SER A 1 242 ? 12.776 -7.297 19.692 1.00 81.12 242 SER A CA 1
ATOM 1891 C C . SER A 1 242 ? 13.085 -8.237 18.525 1.00 81.12 242 SER A C 1
ATOM 1893 O O . SER A 1 242 ? 13.540 -7.753 17.484 1.00 81.12 242 SER A O 1
ATOM 1895 N N . PRO A 1 243 ? 12.838 -9.554 18.648 1.00 80.31 243 PRO A N 1
ATOM 1896 C CA . PRO A 1 243 ? 13.034 -10.474 17.535 1.00 80.31 243 PRO A CA 1
ATOM 1897 C C . PRO A 1 243 ? 12.251 -10.043 16.284 1.00 80.31 243 PRO A C 1
ATOM 1899 O O . PRO A 1 243 ? 11.197 -9.410 16.413 1.00 80.31 243 PRO A O 1
ATOM 1902 N N . PRO A 1 244 ? 12.751 -10.357 15.079 1.00 84.56 244 PRO A N 1
ATOM 1903 C CA . PRO A 1 244 ? 12.008 -10.137 13.846 1.00 84.56 244 PRO A CA 1
ATOM 1904 C C . PRO A 1 244 ? 10.682 -10.920 13.818 1.00 84.56 244 PRO A C 1
ATOM 1906 O O . PRO A 1 244 ? 10.575 -11.992 14.424 1.00 84.56 244 PRO A O 1
ATOM 1909 N N . PRO A 1 245 ? 9.670 -10.419 13.089 1.00 87.31 245 PRO A N 1
ATOM 1910 C CA . PRO A 1 245 ? 8.415 -11.132 12.892 1.00 87.31 245 PRO A CA 1
ATOM 1911 C C . PRO A 1 245 ? 8.605 -12.347 11.978 1.00 87.31 245 PRO A C 1
ATOM 1913 O O . PRO A 1 245 ? 9.394 -12.306 11.028 1.00 87.31 245 PRO A O 1
ATOM 1916 N N . ALA A 1 246 ? 7.827 -13.406 12.206 1.00 87.12 246 ALA A N 1
ATOM 1917 C CA . ALA A 1 246 ? 7.634 -14.422 11.182 1.00 87.12 246 ALA A CA 1
ATOM 1918 C C . ALA A 1 246 ? 6.787 -13.841 10.037 1.00 87.12 246 ALA A C 1
ATOM 1920 O O . ALA A 1 246 ? 5.829 -13.101 10.265 1.00 87.12 246 ALA A O 1
ATOM 1921 N N . ILE A 1 247 ? 7.157 -14.181 8.801 1.00 91.06 247 ILE A N 1
ATOM 1922 C CA . ILE A 1 247 ? 6.482 -13.737 7.575 1.00 91.06 247 ILE A CA 1
ATOM 1923 C C . ILE A 1 247 ? 6.118 -14.940 6.704 1.00 91.06 247 ILE A C 1
ATOM 1925 O O . ILE A 1 247 ? 6.884 -15.908 6.623 1.00 91.06 247 ILE A O 1
ATOM 1929 N N . SER A 1 248 ? 4.975 -14.856 6.022 1.00 91.62 248 SER A N 1
ATOM 1930 C CA . SER A 1 248 ? 4.500 -15.883 5.083 1.00 91.62 248 SER A CA 1
ATOM 1931 C C . SER A 1 248 ? 5.309 -15.921 3.780 1.00 91.62 248 SER A C 1
ATOM 1933 O O . SER A 1 248 ? 5.368 -16.954 3.115 1.00 91.62 248 SER A O 1
ATOM 1935 N N . GLY A 1 249 ? 5.967 -14.810 3.429 1.00 92.31 249 GLY A N 1
ATOM 1936 C CA . GLY A 1 249 ? 6.916 -14.710 2.323 1.00 92.31 249 GLY A CA 1
ATOM 1937 C C . GLY A 1 249 ? 8.021 -15.760 2.386 1.00 92.31 249 GLY A C 1
ATOM 1938 O O . GLY A 1 249 ? 8.728 -15.880 3.387 1.00 92.31 249 GLY A O 1
ATOM 1939 N N . SER A 1 250 ? 8.203 -16.486 1.284 1.00 92.44 250 SER A N 1
ATOM 1940 C CA . SER A 1 250 ? 9.269 -17.485 1.122 1.00 92.44 250 SER A CA 1
ATOM 1941 C C . SER A 1 250 ? 10.658 -16.833 1.117 1.00 92.44 250 SER A C 1
ATOM 1943 O O . SER A 1 250 ? 11.604 -17.382 1.679 1.00 92.44 250 SER A O 1
ATOM 1945 N N . ALA A 1 251 ? 10.767 -15.624 0.554 1.00 94.00 251 ALA A N 1
ATOM 1946 C CA . ALA A 1 251 ? 11.984 -14.819 0.584 1.00 94.00 251 ALA A CA 1
ATOM 1947 C C . ALA A 1 251 ? 11.661 -13.321 0.723 1.00 94.00 251 ALA A C 1
ATOM 1949 O O . ALA A 1 251 ? 10.656 -12.845 0.195 1.00 94.00 251 ALA A O 1
ATOM 1950 N N . ALA A 1 252 ? 12.512 -12.566 1.416 1.00 96.06 252 ALA A N 1
ATOM 1951 C CA . ALA A 1 252 ? 12.356 -11.130 1.618 1.00 96.06 252 ALA A CA 1
ATOM 1952 C C . ALA A 1 252 ? 13.682 -10.407 1.911 1.00 96.06 252 ALA A C 1
ATOM 1954 O O . ALA A 1 252 ? 14.661 -11.011 2.354 1.00 96.06 252 ALA A O 1
ATOM 1955 N N . LEU A 1 253 ? 13.696 -9.093 1.695 1.00 94.75 253 LEU A N 1
ATOM 1956 C CA . LEU A 1 253 ? 14.790 -8.196 2.068 1.00 94.75 253 LEU A CA 1
ATOM 1957 C C . LEU A 1 253 ? 14.243 -6.803 2.405 1.00 94.75 253 LEU A C 1
ATOM 1959 O O . LEU A 1 253 ? 13.327 -6.317 1.740 1.00 94.75 253 LEU A O 1
ATOM 1963 N N . VAL A 1 254 ? 14.828 -6.157 3.415 1.00 96.50 254 VAL A N 1
ATOM 1964 C CA . VAL A 1 254 ? 14.513 -4.777 3.813 1.00 96.50 254 VAL A CA 1
ATOM 1965 C C . VAL A 1 254 ? 15.795 -3.958 3.916 1.00 96.50 254 VAL A C 1
ATOM 1967 O O . VAL A 1 254 ? 16.722 -4.364 4.620 1.00 96.50 254 VAL A O 1
ATOM 1970 N N . GLY A 1 255 ? 15.848 -2.797 3.259 1.00 92.06 255 GLY A N 1
ATOM 1971 C CA . GLY A 1 255 ? 17.044 -1.950 3.238 1.00 92.06 255 GLY A CA 1
ATOM 1972 C C . GLY A 1 255 ? 16.783 -0.468 2.960 1.00 92.06 255 GLY A C 1
ATOM 1973 O O . GLY A 1 255 ? 15.736 -0.087 2.441 1.00 92.06 255 GLY A O 1
ATOM 1974 N N . ASP A 1 256 ? 17.755 0.368 3.311 1.00 90.38 256 ASP A N 1
ATOM 1975 C CA . ASP A 1 256 ? 17.796 1.806 3.026 1.00 90.38 256 ASP A CA 1
ATOM 1976 C C . ASP A 1 256 ? 18.297 2.048 1.592 1.00 90.38 256 ASP A C 1
ATOM 1978 O O . ASP A 1 256 ? 19.367 1.571 1.203 1.00 90.38 256 ASP A O 1
ATOM 1982 N N . LEU A 1 257 ? 17.519 2.780 0.792 1.00 89.88 257 LEU A N 1
ATOM 1983 C CA . LEU A 1 257 ? 17.796 2.991 -0.631 1.00 89.88 257 LEU A CA 1
ATOM 1984 C C . LEU A 1 257 ? 19.003 3.898 -0.914 1.00 89.88 257 LEU A C 1
ATOM 1986 O O . LEU A 1 257 ? 19.559 3.829 -2.012 1.00 89.88 257 LEU A O 1
ATOM 1990 N N . GLU A 1 258 ? 19.426 4.736 0.029 1.00 83.31 258 GLU A N 1
ATOM 1991 C CA . GLU A 1 258 ? 20.485 5.724 -0.203 1.00 83.31 258 GLU A CA 1
ATOM 1992 C C . GLU A 1 258 ? 21.848 5.247 0.301 1.00 83.31 258 GLU A C 1
ATOM 1994 O O . GLU A 1 258 ? 22.847 5.403 -0.401 1.00 83.31 258 GLU A O 1
ATOM 1999 N N . ASN A 1 259 ? 21.901 4.668 1.507 1.00 76.31 259 ASN A N 1
ATOM 2000 C CA . ASN A 1 259 ? 23.154 4.193 2.108 1.00 76.31 259 ASN A CA 1
ATOM 2001 C C . ASN A 1 259 ? 23.376 2.678 1.956 1.00 76.31 259 ASN A C 1
ATOM 2003 O O . ASN A 1 259 ? 24.446 2.186 2.311 1.00 76.31 259 ASN A O 1
ATOM 2007 N N . SER A 1 260 ? 22.411 1.951 1.383 1.00 81.19 260 SER A N 1
ATOM 2008 C CA . SER A 1 260 ? 22.476 0.506 1.124 1.00 81.19 260 SER A CA 1
ATOM 2009 C C . SER A 1 260 ? 22.607 -0.379 2.372 1.00 81.19 260 SER A C 1
ATOM 2011 O O . SER A 1 260 ? 23.046 -1.528 2.259 1.00 81.19 260 SER A O 1
ATOM 2013 N N . PHE A 1 261 ? 22.248 0.127 3.557 1.00 82.38 261 PHE A N 1
ATOM 2014 C CA . PHE A 1 261 ? 22.171 -0.669 4.781 1.00 82.38 261 PHE A CA 1
ATOM 2015 C C . PHE A 1 261 ? 20.993 -1.650 4.716 1.00 82.38 261 PHE A C 1
ATOM 2017 O O . PHE A 1 261 ? 19.879 -1.263 4.363 1.00 82.38 261 PHE A O 1
ATOM 2024 N N . LEU A 1 262 ? 21.229 -2.913 5.076 1.00 86.94 262 LEU A N 1
ATOM 2025 C CA . LEU A 1 262 ? 20.211 -3.965 5.108 1.00 86.94 262 LEU A CA 1
ATOM 2026 C C . LEU A 1 262 ? 19.798 -4.254 6.555 1.00 86.94 262 LEU A C 1
ATOM 2028 O O . LEU A 1 262 ? 20.640 -4.583 7.388 1.00 86.94 262 LEU A O 1
ATOM 2032 N N . PHE A 1 263 ? 18.501 -4.157 6.847 1.00 87.19 263 PHE A N 1
ATOM 2033 C CA . PHE A 1 263 ? 17.945 -4.405 8.183 1.00 87.19 263 PHE A CA 1
ATOM 2034 C C . PHE A 1 263 ? 17.591 -5.881 8.405 1.00 87.19 263 PHE A C 1
ATOM 2036 O O . PHE A 1 263 ? 17.781 -6.414 9.501 1.00 87.19 263 PHE A O 1
ATOM 2043 N N . PHE A 1 264 ? 17.046 -6.519 7.366 1.00 89.75 264 PHE A N 1
ATOM 2044 C CA . PHE A 1 264 ? 16.457 -7.856 7.404 1.00 89.75 264 PHE A CA 1
ATOM 2045 C C . PHE A 1 264 ? 16.674 -8.569 6.068 1.00 89.75 264 PHE A C 1
ATOM 2047 O O . PHE A 1 264 ? 16.432 -7.987 5.008 1.00 89.75 264 PHE A O 1
ATOM 2054 N N . GLU A 1 265 ? 17.051 -9.845 6.118 1.00 89.69 265 GLU A N 1
ATOM 2055 C CA . GLU A 1 265 ? 17.112 -10.738 4.963 1.00 89.69 265 GLU A CA 1
ATOM 2056 C C . GLU A 1 265 ? 16.553 -12.126 5.316 1.00 89.69 265 GLU A C 1
ATOM 2058 O O . GLU A 1 265 ? 16.984 -12.765 6.277 1.00 89.69 265 GLU A O 1
ATOM 2063 N N . LYS A 1 266 ? 15.649 -12.638 4.479 1.00 88.81 266 LYS A N 1
ATOM 2064 C CA . LYS A 1 266 ? 15.163 -14.023 4.494 1.00 88.81 266 LYS A CA 1
ATOM 2065 C C . LYS A 1 266 ? 15.345 -14.583 3.089 1.00 88.81 266 LYS A C 1
ATOM 2067 O O . LYS A 1 266 ? 14.720 -14.080 2.163 1.00 88.81 266 LYS A O 1
ATOM 2072 N N . ASN A 1 267 ? 16.213 -15.578 2.905 1.00 90.25 267 ASN A N 1
ATOM 2073 C CA . ASN A 1 267 ? 16.487 -16.183 1.591 1.00 90.25 267 ASN A CA 1
ATOM 2074 C C . ASN A 1 267 ? 16.749 -15.143 0.464 1.00 90.25 267 ASN A C 1
ATOM 2076 O O . ASN A 1 267 ? 16.311 -15.305 -0.671 1.00 90.25 267 ASN A O 1
ATOM 2080 N N . SER A 1 268 ? 17.457 -14.045 0.761 1.00 91.25 268 SER A N 1
ATOM 2081 C CA . SER A 1 268 ? 17.540 -12.839 -0.093 1.00 91.25 268 SER A CA 1
ATOM 2082 C C . SER A 1 268 ? 18.178 -13.027 -1.479 1.00 91.25 268 SER A C 1
ATOM 2084 O O . SER A 1 268 ? 17.998 -12.178 -2.352 1.00 91.25 268 SER A O 1
ATOM 2086 N N . GLU A 1 269 ? 18.887 -14.137 -1.701 1.00 90.69 269 GLU A N 1
ATOM 2087 C CA . GLU A 1 269 ? 19.467 -14.535 -2.993 1.00 90.69 269 GLU A CA 1
ATOM 2088 C C . GLU A 1 269 ? 18.742 -15.747 -3.630 1.00 90.69 269 GLU A C 1
ATOM 2090 O O . GLU A 1 269 ? 19.230 -16.320 -4.609 1.00 90.69 269 GLU A O 1
ATOM 2095 N N . GLU A 1 270 ? 17.591 -16.169 -3.094 1.00 90.75 270 GLU A N 1
ATOM 2096 C CA . GLU A 1 270 ? 16.768 -17.242 -3.664 1.00 90.75 270 GLU A CA 1
ATOM 2097 C C . GLU A 1 270 ? 16.050 -16.776 -4.937 1.00 90.75 270 GLU A C 1
ATOM 2099 O O . GLU A 1 270 ? 15.463 -15.695 -4.983 1.00 90.75 270 GLU A O 1
ATOM 2104 N N . LEU A 1 271 ? 16.134 -17.596 -5.989 1.00 96.00 271 LEU A N 1
ATOM 2105 C CA . LEU A 1 271 ? 15.601 -17.288 -7.314 1.00 96.00 271 LEU A CA 1
ATOM 2106 C C . LEU A 1 271 ? 14.147 -17.759 -7.410 1.00 96.00 271 LEU A C 1
ATOM 2108 O O . LEU A 1 271 ? 13.901 -18.956 -7.557 1.00 96.00 271 LEU A O 1
ATOM 2112 N N . LEU A 1 272 ? 13.207 -16.818 -7.371 1.00 97.00 272 LEU A N 1
ATOM 2113 C CA . LEU A 1 272 ? 11.767 -17.083 -7.372 1.00 97.00 272 LEU A CA 1
ATOM 2114 C C . LEU A 1 272 ? 11.072 -16.381 -8.551 1.00 97.00 272 LEU A C 1
ATOM 2116 O O . LEU A 1 272 ? 11.555 -15.337 -9.003 1.00 97.00 272 LEU A O 1
ATOM 2120 N N . PRO A 1 273 ? 9.936 -16.909 -9.048 1.00 98.25 273 PRO A N 1
ATOM 2121 C CA . PRO A 1 273 ? 9.062 -16.176 -9.959 1.00 98.25 273 PRO A CA 1
ATOM 2122 C C . PRO A 1 273 ? 8.596 -14.864 -9.311 1.00 98.25 273 PRO A C 1
ATOM 2124 O O . PRO A 1 273 ? 8.170 -14.858 -8.157 1.00 98.25 273 PRO A O 1
ATOM 2127 N N . ILE A 1 274 ? 8.679 -13.750 -10.042 1.00 98.25 274 ILE A N 1
ATOM 2128 C CA . ILE A 1 274 ? 8.404 -12.401 -9.499 1.00 98.25 274 ILE A CA 1
ATOM 2129 C C . ILE A 1 274 ? 7.111 -11.757 -10.005 1.00 98.25 274 ILE A C 1
ATOM 2131 O O . ILE A 1 274 ? 6.827 -10.601 -9.683 1.00 98.25 274 ILE A O 1
ATOM 2135 N N . ALA A 1 275 ? 6.329 -12.483 -10.805 1.00 97.56 275 ALA A N 1
ATOM 2136 C CA . ALA A 1 275 ? 5.066 -12.014 -11.365 1.00 97.56 275 ALA A CA 1
ATOM 2137 C C . ALA A 1 275 ? 5.174 -10.576 -11.940 1.00 97.56 275 ALA A C 1
ATOM 2139 O O . ALA A 1 275 ? 6.192 -10.177 -12.525 1.00 97.56 275 ALA A O 1
ATOM 2140 N N . SER A 1 276 ? 4.137 -9.756 -11.735 1.00 97.69 276 SER A N 1
ATOM 2141 C CA . SER A 1 276 ? 4.053 -8.370 -12.223 1.00 97.69 276 SER A CA 1
ATOM 2142 C C . SER A 1 276 ? 5.088 -7.384 -11.654 1.00 97.69 276 SER A C 1
ATOM 2144 O O . SER A 1 276 ? 5.117 -6.247 -12.125 1.00 97.69 276 SER A O 1
ATOM 2146 N N . LEU A 1 277 ? 5.989 -7.773 -10.738 1.00 98.44 277 LEU A N 1
ATOM 2147 C CA . LEU A 1 277 ? 7.165 -6.939 -10.421 1.00 98.44 277 LEU A CA 1
ATOM 2148 C C . LEU A 1 277 ? 8.054 -6.722 -11.658 1.00 98.44 277 LEU A C 1
ATOM 2150 O O . LEU A 1 277 ? 8.699 -5.682 -11.785 1.00 98.44 277 LEU A O 1
ATOM 2154 N N . SER A 1 278 ? 7.994 -7.647 -12.626 1.00 98.50 278 SER A N 1
ATOM 2155 C CA . SER A 1 278 ? 8.594 -7.519 -13.963 1.00 98.50 278 SER A CA 1
ATOM 2156 C C . SER A 1 278 ? 8.259 -6.195 -14.661 1.00 98.50 278 SER A C 1
ATOM 2158 O O . SER A 1 278 ? 9.079 -5.657 -15.406 1.00 98.50 278 SER A O 1
ATOM 2160 N N . LYS A 1 279 ? 7.079 -5.622 -14.381 1.00 98.44 279 LYS A N 1
ATOM 2161 C CA . LYS A 1 279 ? 6.618 -4.370 -14.989 1.00 98.44 279 LYS A CA 1
ATOM 2162 C C . LYS A 1 279 ? 7.461 -3.151 -14.595 1.00 98.44 279 LYS A C 1
ATOM 2164 O O . LYS A 1 279 ? 7.483 -2.184 -15.352 1.00 98.44 279 LYS A O 1
ATOM 2169 N N . LEU A 1 280 ? 8.214 -3.208 -13.490 1.00 98.44 280 LEU A N 1
ATOM 2170 C CA . LEU A 1 280 ? 9.204 -2.182 -13.131 1.00 98.44 280 LEU A CA 1
ATOM 2171 C C . LEU A 1 280 ? 10.345 -2.117 -14.161 1.00 98.44 280 LEU A C 1
ATOM 2173 O O . LEU A 1 280 ? 10.724 -1.030 -14.597 1.00 98.44 280 LEU A O 1
ATOM 2177 N N . MET A 1 281 ? 10.837 -3.274 -14.623 1.00 98.31 281 MET A N 1
ATOM 2178 C CA . MET A 1 281 ? 11.812 -3.335 -15.716 1.00 98.31 281 MET A CA 1
ATOM 2179 C C . MET A 1 281 ? 11.177 -2.920 -17.050 1.00 98.31 281 MET A C 1
ATOM 2181 O O . MET A 1 281 ? 11.781 -2.173 -17.811 1.00 98.31 281 MET A O 1
ATOM 2185 N N . THR A 1 282 ? 9.936 -3.322 -17.330 1.00 98.25 282 THR A N 1
ATOM 2186 C CA . THR A 1 282 ? 9.222 -2.900 -18.551 1.00 98.25 282 THR A CA 1
ATOM 2187 C C . THR A 1 282 ? 9.027 -1.383 -18.620 1.00 98.25 282 THR A C 1
ATOM 2189 O O . THR A 1 282 ? 9.242 -0.788 -19.675 1.00 98.25 282 THR A O 1
ATOM 2192 N N . ALA A 1 283 ? 8.708 -0.726 -17.502 1.00 97.19 283 ALA A N 1
ATOM 2193 C CA . ALA A 1 283 ? 8.658 0.732 -17.431 1.00 97.19 283 ALA A CA 1
ATOM 2194 C C . ALA A 1 283 ? 10.038 1.364 -17.697 1.00 97.19 283 ALA A C 1
ATOM 2196 O O . ALA A 1 283 ? 10.141 2.288 -18.507 1.00 97.19 283 ALA A O 1
ATOM 2197 N N . LEU A 1 284 ? 11.103 0.819 -17.093 1.00 95.12 284 LEU A N 1
ATOM 2198 C CA . LEU A 1 284 ? 12.488 1.257 -17.305 1.00 95.12 284 LEU A CA 1
ATOM 2199 C C . LEU A 1 284 ? 12.918 1.147 -18.779 1.00 95.12 284 LEU A C 1
ATOM 2201 O O . LEU A 1 284 ? 13.400 2.120 -19.359 1.00 95.12 284 LEU A O 1
ATOM 2205 N N . ILE A 1 285 ? 12.697 -0.005 -19.417 1.00 95.31 285 ILE A N 1
ATOM 2206 C CA . ILE A 1 285 ? 13.026 -0.204 -20.836 1.00 95.31 285 ILE A CA 1
ATOM 2207 C C . ILE A 1 285 ? 12.154 0.669 -21.740 1.00 95.31 285 ILE A C 1
ATOM 2209 O O . ILE A 1 285 ? 12.665 1.196 -22.728 1.00 95.31 285 ILE A O 1
ATOM 2213 N N . SER A 1 286 ? 10.876 0.890 -21.407 1.00 94.06 286 SER A N 1
ATOM 2214 C CA . SER A 1 286 ? 10.020 1.810 -22.165 1.00 94.06 286 SER A CA 1
ATOM 2215 C C . SER A 1 286 ? 10.633 3.209 -22.223 1.00 94.06 286 SER A C 1
ATOM 2217 O O . SER A 1 286 ? 10.902 3.708 -23.318 1.00 94.06 286 SER A O 1
ATOM 2219 N N . VAL A 1 287 ? 10.929 3.824 -21.070 1.00 89.25 287 VAL A N 1
ATOM 2220 C CA . VAL A 1 287 ? 11.449 5.204 -21.030 1.00 89.25 287 VAL A CA 1
ATOM 2221 C C . VAL A 1 287 ? 12.846 5.337 -21.640 1.00 89.25 287 VAL A C 1
ATOM 2223 O O . VAL A 1 287 ? 13.208 6.414 -22.109 1.00 89.25 287 VAL A O 1
ATOM 2226 N N . GLU A 1 288 ? 13.622 4.251 -21.687 1.00 88.00 288 GLU A N 1
ATOM 2227 C CA . GLU A 1 288 ? 14.985 4.254 -22.224 1.00 88.00 288 GLU A CA 1
ATOM 2228 C C . GLU A 1 288 ? 15.110 3.855 -23.708 1.00 88.00 288 GLU A C 1
ATOM 2230 O O . GLU A 1 288 ? 16.068 4.254 -24.383 1.00 88.00 288 GLU A O 1
ATOM 2235 N N . ALA A 1 289 ? 14.157 3.090 -24.245 1.00 88.00 289 ALA A N 1
ATOM 2236 C CA . ALA A 1 289 ? 14.217 2.544 -25.602 1.00 88.00 289 ALA A CA 1
ATOM 2237 C C . ALA A 1 289 ? 13.048 2.962 -26.516 1.00 88.00 289 ALA A C 1
ATOM 2239 O O . ALA A 1 289 ? 13.179 2.857 -27.737 1.00 88.00 289 ALA A O 1
ATOM 2240 N N . ALA A 1 290 ? 11.942 3.500 -25.990 1.00 86.50 290 ALA A N 1
ATOM 2241 C CA . ALA A 1 290 ? 10.788 3.935 -26.783 1.00 86.50 290 ALA A CA 1
ATOM 2242 C C . ALA A 1 290 ? 10.568 5.460 -26.763 1.00 86.50 290 ALA A C 1
ATOM 2244 O O . ALA A 1 290 ? 10.854 6.152 -25.786 1.00 86.50 290 ALA A O 1
ATOM 2245 N N . ASN A 1 291 ? 10.007 5.998 -27.853 1.00 86.25 291 ASN A N 1
ATOM 2246 C CA . ASN A 1 291 ? 9.585 7.399 -27.915 1.00 86.25 291 ASN A CA 1
ATOM 2247 C C . ASN A 1 291 ? 8.270 7.591 -27.147 1.00 86.25 291 ASN A C 1
ATOM 2249 O O . ASN A 1 291 ? 7.213 7.196 -27.640 1.00 86.25 291 ASN A O 1
ATOM 2253 N N . GLN A 1 292 ? 8.340 8.244 -25.985 1.00 88.25 292 GLN A N 1
ATOM 2254 C CA . GLN A 1 292 ? 7.204 8.426 -25.075 1.00 88.25 292 GLN A CA 1
ATOM 2255 C C . GLN A 1 292 ? 6.028 9.211 -25.686 1.00 88.25 292 GLN A C 1
ATOM 2257 O O . GLN A 1 292 ? 4.886 8.954 -25.323 1.00 88.25 292 GLN A O 1
ATOM 2262 N N . PHE A 1 293 ? 6.279 10.078 -26.673 1.00 89.00 293 PHE A N 1
ATOM 2263 C CA . PHE A 1 293 ? 5.249 10.878 -27.358 1.00 89.00 293 PHE A CA 1
ATOM 2264 C C . PHE A 1 293 ? 4.641 10.184 -28.586 1.00 89.00 293 PHE A C 1
ATOM 2266 O O . PHE A 1 293 ? 3.807 10.751 -29.293 1.00 89.00 293 PHE A O 1
ATOM 2273 N N . LYS A 1 294 ? 5.094 8.971 -28.929 1.00 89.44 294 LYS A N 1
ATOM 2274 C CA . LYS A 1 294 ? 4.565 8.260 -30.093 1.00 89.44 294 LYS A CA 1
ATOM 2275 C C . LYS A 1 294 ? 3.245 7.596 -29.717 1.00 89.44 294 LYS A C 1
ATOM 2277 O O . LYS A 1 294 ? 3.208 6.757 -28.822 1.00 89.44 294 LYS A O 1
ATOM 2282 N N . VAL A 1 295 ? 2.182 7.942 -30.442 1.00 93.25 295 VAL A N 1
ATOM 2283 C CA . VAL A 1 295 ? 0.875 7.289 -30.304 1.00 93.25 295 VAL A CA 1
ATOM 2284 C C . VAL A 1 295 ? 0.992 5.818 -30.704 1.00 93.25 295 VAL A C 1
ATOM 2286 O O . VAL A 1 295 ? 1.398 5.500 -31.826 1.00 93.25 295 VAL A O 1
ATOM 2289 N N . VAL A 1 296 ? 0.625 4.938 -29.780 1.00 92.50 296 VAL A N 1
ATOM 2290 C CA . VAL A 1 296 ? 0.492 3.492 -29.956 1.00 92.50 296 VAL A CA 1
ATOM 2291 C C . VAL A 1 296 ? -0.992 3.166 -30.102 1.00 92.50 296 VAL A C 1
ATOM 2293 O O . VAL A 1 296 ? -1.837 3.786 -29.460 1.00 92.50 296 VAL A O 1
ATOM 2296 N N . GLU A 1 297 ? -1.303 2.215 -30.975 1.00 93.38 297 GLU A N 1
ATOM 2297 C CA . GLU A 1 297 ? -2.631 1.616 -31.103 1.00 93.38 297 GLU A CA 1
ATOM 2298 C C . GLU A 1 297 ? -2.606 0.244 -30.430 1.00 93.38 297 GLU A C 1
ATOM 2300 O O . GLU A 1 297 ? -1.715 -0.560 -30.733 1.00 93.38 297 GLU A O 1
ATOM 2305 N N . ILE A 1 298 ? -3.548 0.002 -29.518 1.00 92.81 298 ILE A N 1
ATOM 2306 C CA . ILE A 1 298 ? -3.774 -1.298 -28.881 1.00 92.81 298 ILE A CA 1
ATOM 2307 C C . ILE A 1 298 ? -4.404 -2.235 -29.910 1.00 92.81 298 ILE A C 1
ATOM 2309 O O . ILE A 1 298 ? -5.341 -1.867 -30.617 1.00 92.81 298 ILE A O 1
ATOM 2313 N N . THR A 1 299 ? -3.889 -3.452 -30.009 1.00 91.12 299 THR A N 1
ATOM 2314 C CA . THR A 1 299 ? -4.319 -4.463 -30.979 1.00 91.12 299 THR A CA 1
ATOM 2315 C C . THR A 1 299 ? -4.837 -5.711 -30.274 1.00 91.12 299 THR A C 1
ATOM 2317 O O . THR A 1 299 ? -4.498 -5.965 -29.122 1.00 91.12 299 THR A O 1
ATOM 2320 N N . GLU A 1 300 ? -5.586 -6.547 -30.994 1.00 87.81 300 GLU A N 1
ATOM 2321 C CA . GLU A 1 300 ? -6.040 -7.870 -30.522 1.00 87.81 300 GLU A CA 1
ATOM 2322 C C . GLU A 1 300 ? -4.888 -8.794 -30.069 1.00 87.81 300 GLU A C 1
ATOM 2324 O O . GLU A 1 300 ? -5.117 -9.773 -29.373 1.00 87.81 300 GLU A O 1
ATOM 2329 N N . ALA A 1 301 ? -3.645 -8.509 -30.478 1.00 84.75 301 ALA A N 1
ATOM 2330 C CA . ALA A 1 301 ? -2.456 -9.247 -30.050 1.00 84.75 301 ALA A CA 1
ATOM 2331 C C . ALA A 1 301 ? -1.841 -8.723 -28.737 1.00 84.75 301 ALA A C 1
ATOM 2333 O O . ALA A 1 301 ? -0.964 -9.383 -28.186 1.00 84.75 301 ALA A O 1
ATOM 2334 N N . ASP A 1 302 ? -2.261 -7.544 -28.266 1.00 85.12 302 ASP A N 1
ATOM 2335 C CA . ASP A 1 302 ? -1.862 -7.001 -26.963 1.00 85.12 302 ASP A CA 1
ATOM 2336 C C . ASP A 1 302 ? -2.866 -7.361 -25.870 1.00 85.12 302 ASP A C 1
ATOM 2338 O O . ASP A 1 302 ? -2.453 -7.552 -24.736 1.00 85.12 302 ASP A O 1
ATOM 2342 N N . VAL A 1 303 ? -4.161 -7.444 -26.205 1.00 81.81 303 VAL A N 1
ATOM 2343 C CA . VAL A 1 303 ? -5.232 -7.770 -25.252 1.00 81.81 303 VAL A CA 1
ATOM 2344 C C . VAL A 1 303 ? -5.073 -9.218 -24.785 1.00 81.81 303 VAL A C 1
ATOM 2346 O O . VAL A 1 303 ? -5.349 -10.162 -25.529 1.00 81.81 303 VAL A O 1
ATOM 2349 N N . VAL A 1 304 ? -4.608 -9.408 -23.550 1.00 68.56 304 VAL A N 1
ATOM 2350 C CA . VAL A 1 304 ? -4.329 -10.738 -23.003 1.00 68.56 304 VAL A CA 1
ATOM 2351 C C . VAL A 1 304 ? -5.580 -11.295 -22.329 1.00 68.56 304 VAL A C 1
ATOM 2353 O O . VAL A 1 304 ? -6.095 -10.725 -21.375 1.00 68.56 304 VAL A O 1
ATOM 2356 N N . ALA A 1 305 ? -6.027 -12.479 -22.753 1.00 57.25 305 ALA A N 1
ATOM 2357 C CA . ALA A 1 305 ? -7.215 -13.151 -22.208 1.00 57.25 305 ALA A CA 1
ATOM 2358 C C . ALA A 1 305 ? -7.090 -13.629 -20.736 1.00 57.25 305 ALA A C 1
ATOM 2360 O O . ALA A 1 305 ? -7.967 -14.339 -20.244 1.00 57.25 305 ALA A O 1
ATOM 2361 N N . TYR A 1 306 ? -5.997 -13.298 -20.043 1.00 53.41 306 TYR A N 1
ATOM 2362 C CA . TYR A 1 306 ? -5.750 -13.650 -18.646 1.00 53.41 306 TYR A CA 1
ATOM 2363 C C . TYR A 1 306 ? -5.202 -12.439 -17.882 1.00 53.41 306 TYR A C 1
ATOM 2365 O O . TYR A 1 306 ? -4.169 -11.870 -18.244 1.00 53.41 306 TYR A O 1
ATOM 2373 N N . GLY A 1 307 ? -5.896 -12.069 -16.803 1.00 54.75 307 GLY A N 1
ATOM 2374 C CA . GLY A 1 307 ? -5.600 -10.871 -16.018 1.00 54.75 307 GLY A CA 1
ATOM 2375 C C . GLY A 1 307 ? -6.036 -9.583 -16.720 1.00 54.75 307 GLY A C 1
ATOM 2376 O O . GLY A 1 307 ? -5.186 -8.743 -17.009 1.00 54.75 307 GLY A O 1
ATOM 2377 N N . GLU A 1 308 ? -7.344 -9.437 -16.983 1.00 58.59 308 GLU A N 1
ATOM 2378 C CA . GLU A 1 308 ? -7.957 -8.206 -17.511 1.00 58.59 308 GLU A CA 1
ATOM 2379 C C . GLU A 1 308 ? -7.715 -7.031 -16.548 1.00 58.59 308 GLU A C 1
ATOM 2381 O O . GLU A 1 308 ? -8.452 -6.806 -15.589 1.00 58.59 308 GLU A O 1
ATOM 2386 N N . ALA A 1 309 ? -6.642 -6.286 -16.795 1.00 60.84 309 ALA A N 1
ATOM 2387 C CA . ALA A 1 309 ? -6.131 -5.259 -15.902 1.00 60.84 309 ALA A CA 1
ATOM 2388 C C . ALA A 1 309 ? -5.822 -3.989 -16.703 1.00 60.84 309 ALA A C 1
ATOM 2390 O O . ALA A 1 309 ? -5.157 -4.031 -17.736 1.00 60.84 309 ALA A O 1
ATOM 2391 N N . GLY A 1 310 ? -6.312 -2.837 -16.239 1.00 65.94 310 GLY A N 1
ATOM 2392 C CA . GLY A 1 310 ? -6.178 -1.548 -16.935 1.00 65.94 310 GLY A CA 1
ATOM 2393 C C . GLY A 1 310 ? -7.258 -1.241 -17.984 1.00 65.94 310 GLY A C 1
ATOM 2394 O O . GLY A 1 310 ? -7.332 -0.099 -18.432 1.00 65.94 310 GLY A O 1
ATOM 2395 N N . GLY A 1 311 ? -8.124 -2.200 -18.334 1.00 79.88 311 GLY A N 1
ATOM 2396 C CA . GLY A 1 311 ? -9.350 -1.957 -19.112 1.00 79.88 311 GLY A CA 1
ATOM 2397 C C . GLY A 1 311 ? -9.144 -1.470 -20.553 1.00 79.88 311 GLY A C 1
ATOM 2398 O O . GLY A 1 311 ? -10.044 -0.835 -21.107 1.00 79.88 311 GLY A O 1
ATOM 2399 N N . LEU A 1 312 ? -7.973 -1.737 -21.139 1.00 87.38 312 LEU A N 1
ATOM 2400 C CA . LEU A 1 312 ? -7.622 -1.351 -22.506 1.00 87.38 312 LEU A CA 1
ATOM 2401 C C . LEU A 1 312 ? -8.354 -2.228 -23.533 1.00 87.38 312 LEU A C 1
ATOM 2403 O O . LEU A 1 312 ? -8.644 -3.396 -23.278 1.00 87.38 312 LEU A O 1
ATOM 2407 N N . ARG A 1 313 ? -8.662 -1.672 -24.707 1.00 88.62 313 ARG A N 1
ATOM 2408 C CA . ARG A 1 313 ? -9.390 -2.366 -25.781 1.00 88.62 313 ARG A CA 1
ATOM 2409 C C . ARG A 1 313 ? -8.674 -2.236 -27.117 1.00 88.62 313 ARG A C 1
ATOM 2411 O O . ARG A 1 313 ? -8.042 -1.223 -27.407 1.00 88.62 313 ARG A O 1
ATOM 2418 N N . ALA A 1 314 ? -8.818 -3.248 -27.971 1.00 89.38 314 ALA A N 1
ATOM 2419 C CA . ALA A 1 314 ? -8.328 -3.177 -29.342 1.00 89.38 314 ALA A CA 1
ATOM 2420 C C . ALA A 1 314 ? -8.942 -1.967 -30.081 1.00 89.38 314 ALA A C 1
ATOM 2422 O O . ALA A 1 314 ? -10.152 -1.737 -30.036 1.00 89.38 314 ALA A O 1
ATOM 2423 N N . GLY A 1 315 ? -8.091 -1.184 -30.745 1.00 90.81 315 GLY A N 1
ATOM 2424 C CA . GLY A 1 315 ? -8.440 0.089 -31.378 1.00 90.81 315 GLY A CA 1
ATOM 2425 C C . GLY A 1 315 ? -8.242 1.331 -30.497 1.00 90.81 315 GLY A C 1
ATOM 2426 O O . GLY A 1 315 ? -8.280 2.442 -31.032 1.00 90.81 315 GLY A O 1
ATOM 2427 N N . ASP A 1 316 ? -7.981 1.188 -29.190 1.00 92.31 316 ASP A N 1
ATOM 2428 C CA . ASP A 1 316 ? -7.604 2.322 -28.338 1.00 92.31 316 ASP A CA 1
ATOM 2429 C C . ASP A 1 316 ? -6.268 2.925 -28.794 1.00 92.31 316 ASP A C 1
ATOM 2431 O O . ASP A 1 316 ? -5.347 2.219 -29.214 1.00 92.31 316 ASP A O 1
ATOM 2435 N N . ARG A 1 317 ? -6.144 4.255 -28.706 1.00 93.81 317 ARG A N 1
ATOM 2436 C CA . ARG A 1 317 ? -4.950 4.993 -29.143 1.00 93.81 317 ARG A CA 1
ATOM 2437 C C . ARG A 1 317 ? -4.505 5.994 -28.088 1.00 93.81 317 ARG A C 1
ATOM 2439 O O . ARG A 1 317 ? -5.259 6.899 -27.744 1.00 93.81 317 ARG A O 1
ATOM 2446 N N . MET A 1 318 ? -3.265 5.865 -27.625 1.00 93.44 318 MET A N 1
ATOM 2447 C CA . MET A 1 318 ? -2.672 6.744 -26.610 1.00 93.44 318 MET A CA 1
ATOM 2448 C C . MET A 1 318 ? -1.158 6.872 -26.786 1.00 93.44 318 MET A C 1
ATOM 2450 O O . MET A 1 318 ? -0.541 6.087 -27.504 1.00 93.44 318 MET A O 1
ATOM 2454 N N . GLU A 1 319 ? -0.552 7.893 -26.184 1.00 94.50 319 GLU A N 1
ATOM 2455 C CA . GLU A 1 319 ? 0.904 8.069 -26.212 1.00 94.50 319 GLU A CA 1
ATOM 2456 C C . GLU A 1 319 ? 1.611 6.965 -25.410 1.00 94.50 319 GLU A C 1
ATOM 2458 O O . GLU A 1 319 ? 1.084 6.457 -24.425 1.00 94.50 319 GLU A O 1
ATOM 2463 N N . MET A 1 320 ? 2.823 6.587 -25.817 1.00 92.19 320 MET A N 1
ATOM 2464 C CA . MET A 1 320 ? 3.613 5.552 -25.139 1.00 92.19 320 MET A CA 1
ATOM 2465 C C . MET A 1 320 ? 3.825 5.846 -23.639 1.00 92.19 320 MET A C 1
ATOM 2467 O O . MET A 1 320 ? 3.762 4.929 -22.826 1.00 92.19 320 MET A O 1
ATOM 2471 N N . GLY A 1 321 ? 4.006 7.117 -23.261 1.00 92.06 321 GLY A N 1
ATOM 2472 C CA . GLY A 1 321 ? 4.115 7.526 -21.857 1.00 92.06 321 GLY A CA 1
ATOM 2473 C C . GLY A 1 321 ? 2.814 7.376 -21.058 1.00 92.06 321 GLY A C 1
ATOM 2474 O O . GLY A 1 321 ? 2.862 7.162 -19.852 1.00 92.06 321 GLY A O 1
ATOM 2475 N N . GLU A 1 322 ? 1.651 7.420 -21.715 1.00 94.19 322 GLU A N 1
ATOM 2476 C CA . GLU A 1 322 ? 0.350 7.196 -21.068 1.00 94.19 322 GLU A CA 1
ATOM 2477 C C . GLU A 1 322 ? 0.144 5.724 -20.692 1.00 94.19 322 GLU A C 1
ATOM 2479 O O . GLU A 1 322 ? -0.469 5.449 -19.666 1.00 94.19 322 GLU A O 1
ATOM 2484 N N . LEU A 1 323 ? 0.728 4.780 -21.447 1.00 95.44 323 LEU A N 1
ATOM 2485 C CA . LEU A 1 323 ? 0.681 3.341 -21.137 1.00 95.44 323 LEU A CA 1
ATOM 2486 C C . LEU A 1 323 ? 1.411 2.973 -19.836 1.00 95.44 323 LEU A C 1
ATOM 2488 O O . LEU A 1 323 ? 1.148 1.914 -19.268 1.00 95.44 323 LEU A O 1
ATOM 2492 N N . LEU A 1 324 ? 2.293 3.839 -19.328 1.00 96.19 324 LEU A N 1
ATOM 2493 C CA . LEU A 1 324 ? 2.973 3.622 -18.050 1.00 96.19 324 LEU A CA 1
ATOM 2494 C C . LEU A 1 324 ? 1.998 3.661 -16.859 1.00 96.19 324 LEU A C 1
ATOM 2496 O O . LEU A 1 324 ? 2.219 2.947 -15.883 1.00 96.19 324 LEU A O 1
ATOM 2500 N N . TRP A 1 325 ? 0.899 4.420 -16.938 1.00 96.06 325 TRP A N 1
ATOM 2501 C CA . TRP A 1 325 ? -0.109 4.486 -15.872 1.00 96.06 325 TRP A CA 1
ATOM 2502 C C . TRP A 1 325 ? -0.883 3.169 -15.675 1.00 96.06 325 TRP A C 1
ATOM 2504 O O . TRP A 1 325 ? -0.829 2.635 -14.565 1.00 96.06 325 TRP A O 1
ATOM 2514 N N . PRO A 1 326 ? -1.543 2.570 -16.692 1.00 95.81 326 PRO A N 1
ATOM 2515 C CA . PRO A 1 326 ? -2.163 1.256 -16.541 1.00 95.81 326 PRO A CA 1
ATOM 2516 C C . PRO A 1 326 ? -1.135 0.154 -16.254 1.00 95.81 326 PRO A C 1
ATOM 2518 O O . PRO A 1 326 ? -1.450 -0.769 -15.506 1.00 95.81 326 PRO A O 1
ATOM 2521 N N . LEU A 1 327 ? 0.091 0.246 -16.786 1.00 96.62 327 LEU A N 1
ATOM 2522 C CA . LEU A 1 327 ? 1.178 -0.697 -16.493 1.00 96.62 327 LEU A CA 1
ATOM 2523 C C . LEU A 1 327 ? 1.541 -0.715 -14.996 1.00 96.62 327 LEU A C 1
ATOM 2525 O O . LEU A 1 327 ? 1.670 -1.788 -14.404 1.00 96.62 327 LEU A O 1
ATOM 2529 N N . LEU A 1 328 ? 1.728 0.460 -14.390 1.00 97.06 328 LEU A N 1
ATOM 2530 C CA . LEU A 1 328 ? 2.250 0.594 -13.029 1.00 97.06 328 LEU A CA 1
ATOM 2531 C C . LEU A 1 328 ? 1.147 0.563 -11.965 1.00 97.06 328 LEU A C 1
ATOM 2533 O O . LEU A 1 328 ? 1.255 -0.228 -11.029 1.00 97.06 328 LEU A O 1
ATOM 2537 N N . LEU A 1 329 ? 0.077 1.348 -12.138 1.00 95.25 329 LEU A N 1
ATOM 2538 C CA . LEU A 1 329 ? -1.021 1.451 -11.170 1.00 95.25 329 LEU A CA 1
ATOM 2539 C C . LEU A 1 329 ? -1.939 0.227 -11.217 1.00 95.25 329 LEU A C 1
ATOM 2541 O O . LEU A 1 329 ? -2.112 -0.462 -10.215 1.00 95.25 329 LEU A O 1
ATOM 2545 N N . ALA A 1 330 ? -2.489 -0.064 -12.400 1.00 93.38 330 ALA A N 1
ATOM 2546 C CA . ALA A 1 330 ? -3.469 -1.132 -12.592 1.00 93.38 330 ALA A CA 1
ATOM 2547 C C . ALA A 1 330 ? -2.833 -2.499 -12.900 1.00 93.38 330 ALA A C 1
ATOM 2549 O O . ALA A 1 330 ? -3.542 -3.492 -12.989 1.00 93.38 330 ALA A O 1
ATOM 2550 N N . SER A 1 331 ? -1.505 -2.580 -13.059 1.00 94.75 331 SER A N 1
ATOM 2551 C CA . SER A 1 331 ? -0.782 -3.817 -13.398 1.00 94.75 331 SER A CA 1
ATOM 2552 C C . SER A 1 331 ? -1.128 -4.428 -14.767 1.00 94.75 331 SER A C 1
ATOM 2554 O O . SER A 1 331 ? -1.000 -5.640 -14.950 1.00 94.75 331 SER A O 1
ATOM 2556 N N . SER A 1 332 ? -1.527 -3.603 -15.739 1.00 94.94 332 SER A N 1
ATOM 2557 C CA . SER A 1 332 ? -2.009 -4.025 -17.061 1.00 94.94 332 SER A CA 1
ATOM 2558 C C . SER A 1 332 ? -0.998 -4.854 -17.854 1.00 94.94 332 SER A C 1
ATOM 2560 O O . SER A 1 332 ? 0.128 -4.416 -18.114 1.00 94.94 332 SER A O 1
ATOM 2562 N N . ASN A 1 333 ? -1.420 -6.051 -18.267 1.00 94.38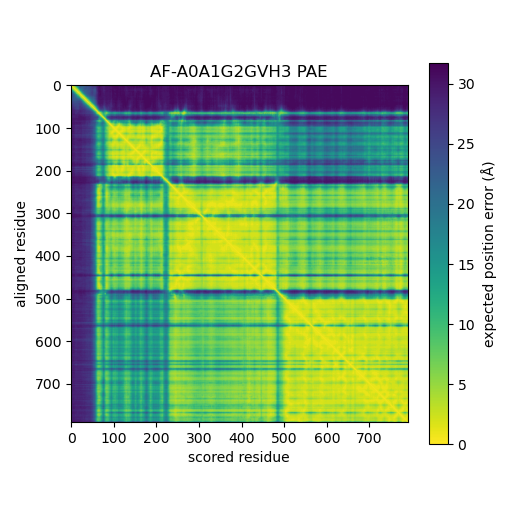 333 ASN A N 1
ATOM 2563 C CA . ASN A 1 333 ? -0.661 -6.905 -19.180 1.00 94.38 333 ASN A CA 1
ATOM 2564 C C . ASN A 1 333 ? -0.686 -6.328 -20.602 1.00 94.38 333 ASN A C 1
ATOM 2566 O O . ASN A 1 333 ? 0.361 -6.251 -21.243 1.00 94.38 333 ASN A O 1
ATOM 2570 N N . ASP A 1 334 ? -1.839 -5.826 -21.046 1.00 93.25 334 ASP A N 1
ATOM 2571 C CA . ASP A 1 334 ? -2.024 -5.265 -22.389 1.00 93.25 334 ASP A CA 1
ATOM 2572 C C . ASP A 1 334 ? -1.116 -4.053 -22.626 1.00 93.25 334 ASP A C 1
ATOM 2574 O O . ASP A 1 334 ? -0.489 -3.931 -23.678 1.00 93.25 334 ASP A O 1
ATOM 2578 N N . ALA A 1 335 ? -0.958 -3.193 -21.612 1.00 94.94 335 ALA A N 1
ATOM 2579 C CA . ALA A 1 335 ? 0.001 -2.094 -21.659 1.00 94.94 335 ALA A CA 1
ATOM 2580 C C . ALA A 1 335 ? 1.444 -2.605 -21.831 1.00 94.94 335 ALA A C 1
ATOM 2582 O O . ALA A 1 335 ? 2.188 -2.072 -22.654 1.00 94.94 335 ALA A O 1
ATOM 2583 N N . ALA A 1 336 ? 1.837 -3.663 -21.111 1.00 95.75 336 ALA A N 1
ATOM 2584 C CA . ALA A 1 336 ? 3.172 -4.255 -21.220 1.00 95.75 336 ALA A CA 1
ATOM 2585 C C . ALA A 1 336 ? 3.444 -4.826 -22.624 1.00 95.75 336 ALA A C 1
ATOM 2587 O O . ALA A 1 336 ? 4.514 -4.585 -23.190 1.00 95.75 336 ALA A O 1
ATOM 2588 N N . TYR A 1 337 ? 2.472 -5.531 -23.212 1.00 95.06 337 TYR A N 1
ATOM 2589 C CA . TYR A 1 337 ? 2.590 -6.076 -24.566 1.00 95.06 337 TYR A CA 1
ATOM 2590 C C . TYR A 1 337 ? 2.553 -4.988 -25.646 1.00 95.06 337 TYR A C 1
ATOM 2592 O O . TYR A 1 337 ? 3.400 -5.017 -26.539 1.00 95.06 337 TYR A O 1
ATOM 2600 N N . ALA A 1 338 ? 1.697 -3.969 -25.523 1.00 94.81 338 ALA A N 1
ATOM 2601 C CA . ALA A 1 338 ? 1.653 -2.840 -26.456 1.00 94.81 338 ALA A CA 1
ATOM 2602 C C . ALA A 1 338 ? 2.955 -2.015 -26.453 1.00 94.81 338 ALA A C 1
ATOM 2604 O O . ALA A 1 338 ? 3.453 -1.630 -27.518 1.00 94.81 338 ALA A O 1
ATOM 2605 N N . ILE A 1 339 ? 3.544 -1.793 -25.269 1.00 95.38 339 ILE A N 1
ATOM 2606 C CA . ILE A 1 339 ? 4.877 -1.196 -25.104 1.00 95.38 339 ILE A CA 1
ATOM 2607 C C . ILE A 1 339 ? 5.935 -2.067 -25.802 1.00 95.38 339 ILE A C 1
ATOM 2609 O O . ILE A 1 339 ? 6.705 -1.570 -26.627 1.00 95.38 339 ILE A O 1
ATOM 2613 N N . ALA A 1 340 ? 5.965 -3.373 -25.518 1.00 95.69 340 ALA A N 1
ATOM 2614 C CA . ALA A 1 340 ? 6.998 -4.275 -26.026 1.00 95.69 340 ALA A CA 1
ATOM 2615 C C . ALA A 1 340 ? 6.917 -4.505 -27.545 1.00 95.69 340 ALA A C 1
ATOM 2617 O O . ALA A 1 340 ? 7.931 -4.432 -28.248 1.00 95.69 340 ALA A O 1
ATOM 2618 N N . ARG A 1 341 ? 5.707 -4.707 -28.081 1.00 93.88 341 ARG A N 1
ATOM 2619 C CA . ARG A 1 341 ? 5.435 -4.891 -29.516 1.00 93.88 341 ARG A CA 1
ATOM 2620 C C . ARG A 1 341 ? 5.934 -3.714 -30.349 1.00 93.88 341 ARG A C 1
ATOM 2622 O O . ARG A 1 341 ? 6.358 -3.914 -31.486 1.00 93.88 341 ARG A O 1
ATOM 2629 N N . HIS A 1 342 ? 5.951 -2.507 -29.788 1.00 89.12 342 HIS A N 1
ATOM 2630 C CA . HIS A 1 342 ? 6.428 -1.301 -30.462 1.00 89.12 342 HIS A CA 1
ATOM 2631 C C . HIS A 1 342 ? 7.884 -1.380 -30.945 1.00 89.12 342 HIS A C 1
ATOM 2633 O O . HIS A 1 342 ? 8.218 -0.808 -31.984 1.00 89.12 342 HIS A O 1
ATOM 2639 N N . LEU A 1 343 ? 8.742 -2.069 -30.186 1.00 86.62 343 LEU A N 1
ATOM 2640 C CA . LEU A 1 343 ? 10.145 -2.331 -30.529 1.00 86.62 343 LEU A CA 1
ATOM 2641 C C . LEU A 1 343 ? 10.355 -3.757 -31.076 1.00 86.62 343 LEU A C 1
ATOM 2643 O O . LEU A 1 343 ? 11.470 -4.116 -31.449 1.00 86.62 343 LEU A O 1
ATOM 2647 N N . GLY A 1 344 ? 9.284 -4.554 -31.138 1.00 93.50 344 GLY A N 1
ATOM 2648 C CA . GLY A 1 344 ? 9.307 -6.003 -31.312 1.00 93.50 344 GLY A CA 1
ATOM 2649 C C . GLY A 1 344 ? 9.539 -6.710 -29.975 1.00 93.50 344 GLY A C 1
ATOM 2650 O O . GLY A 1 344 ? 10.581 -6.527 -29.348 1.00 93.50 344 GLY A O 1
ATOM 2651 N N . THR A 1 345 ? 8.593 -7.552 -29.550 1.00 94.12 345 THR A N 1
ATOM 2652 C CA . THR A 1 345 ? 8.559 -8.119 -28.190 1.00 94.12 345 THR A CA 1
ATOM 2653 C C . THR A 1 345 ? 9.834 -8.874 -27.814 1.00 94.12 345 THR A C 1
ATOM 2655 O O . THR A 1 345 ? 10.383 -8.636 -26.743 1.00 94.12 345 THR A O 1
ATOM 2658 N N . GLU A 1 346 ? 10.394 -9.696 -28.710 1.00 95.38 346 GLU A N 1
ATOM 2659 C CA . GLU A 1 346 ? 11.679 -10.360 -28.444 1.00 95.38 346 GLU A CA 1
ATOM 2660 C C . GLU A 1 346 ? 12.836 -9.370 -28.234 1.00 95.38 346 GLU A C 1
ATOM 2662 O O . GLU A 1 346 ? 13.719 -9.602 -27.412 1.00 95.38 346 GLU A O 1
ATOM 2667 N N . GLN A 1 347 ? 12.866 -8.270 -28.994 1.00 94.69 347 GLN A N 1
ATOM 2668 C CA . GLN A 1 347 ? 13.910 -7.256 -28.864 1.00 94.69 347 GLN A CA 1
ATOM 2669 C C . GLN A 1 347 ? 13.750 -6.470 -27.563 1.00 94.69 347 GLN A C 1
ATOM 2671 O O . GLN A 1 347 ? 14.748 -6.120 -26.937 1.00 94.69 347 GLN A O 1
ATOM 2676 N N . PHE A 1 348 ? 12.509 -6.236 -27.141 1.00 96.62 348 PHE A N 1
ATOM 2677 C CA . PHE A 1 348 ? 12.199 -5.640 -25.851 1.00 96.62 348 PHE A CA 1
ATOM 2678 C C . PHE A 1 348 ? 12.678 -6.530 -24.694 1.00 96.62 348 PHE A C 1
ATOM 2680 O O . PHE A 1 348 ? 13.422 -6.066 -23.836 1.00 96.62 348 PHE A O 1
ATOM 2687 N N . VAL A 1 349 ? 12.358 -7.827 -24.721 1.00 97.81 349 VAL A N 1
ATOM 2688 C CA . VAL A 1 349 ? 12.809 -8.801 -23.709 1.00 97.81 349 VAL A CA 1
ATOM 2689 C C . VAL A 1 349 ? 14.337 -8.946 -23.697 1.00 97.81 349 VAL A C 1
ATOM 2691 O O . VAL A 1 349 ? 14.942 -9.017 -22.626 1.00 97.81 349 VAL A O 1
ATOM 2694 N N . ARG A 1 350 ? 15.005 -8.906 -24.861 1.00 96.12 350 ARG A N 1
ATOM 2695 C CA . ARG A 1 350 ? 16.478 -8.826 -24.914 1.00 96.12 350 ARG A CA 1
ATOM 2696 C C . ARG A 1 350 ? 17.004 -7.585 -24.186 1.00 96.12 350 ARG A C 1
ATOM 2698 O O . ARG A 1 350 ? 17.926 -7.717 -23.391 1.00 96.12 350 ARG A O 1
ATOM 2705 N N . LEU A 1 351 ? 16.398 -6.412 -24.389 1.00 95.06 351 LEU A N 1
ATOM 2706 C CA . LEU A 1 351 ? 16.788 -5.179 -23.688 1.00 95.06 351 LEU A CA 1
ATOM 2707 C C . LEU A 1 351 ? 16.541 -5.247 -22.171 1.00 95.06 351 LEU A C 1
ATOM 2709 O O . LEU A 1 351 ? 17.356 -4.718 -21.420 1.00 95.06 351 LEU A O 1
ATOM 2713 N N . MET A 1 352 ? 15.475 -5.915 -21.711 1.00 97.25 352 MET A N 1
ATOM 2714 C CA . MET A 1 352 ? 15.227 -6.148 -20.276 1.00 97.25 352 MET A CA 1
ATOM 2715 C C . MET A 1 352 ? 16.366 -6.954 -19.635 1.00 97.25 352 MET A C 1
ATOM 2717 O O . MET A 1 352 ? 16.873 -6.574 -18.583 1.00 97.25 352 MET A O 1
ATOM 2721 N N . ASN A 1 353 ? 16.811 -8.032 -20.287 1.00 96.94 353 ASN A N 1
ATOM 2722 C CA . ASN A 1 353 ? 17.901 -8.870 -19.779 1.00 96.94 353 ASN A CA 1
ATOM 2723 C C . ASN A 1 353 ? 19.278 -8.180 -19.895 1.00 96.94 353 ASN A C 1
ATOM 2725 O O . ASN A 1 353 ? 20.034 -8.178 -18.928 1.00 96.94 353 ASN A O 1
ATOM 2729 N N . GLU A 1 354 ? 19.575 -7.497 -21.010 1.00 92.12 354 GLU A N 1
ATOM 2730 C CA . GLU A 1 354 ? 20.781 -6.655 -21.136 1.00 92.12 354 GLU A CA 1
ATOM 2731 C C . GLU A 1 354 ? 20.841 -5.571 -20.040 1.00 92.12 354 GLU A C 1
ATOM 2733 O O . GLU A 1 354 ? 21.915 -5.254 -19.523 1.00 92.12 354 GLU A O 1
ATOM 2738 N N . LYS A 1 355 ? 19.690 -4.998 -19.658 1.00 92.31 355 LYS A N 1
ATOM 2739 C CA . LYS A 1 355 ? 19.608 -4.031 -18.558 1.00 92.31 355 LYS A CA 1
ATOM 2740 C C . LYS A 1 355 ? 19.885 -4.694 -17.209 1.00 92.31 355 LYS A C 1
ATOM 2742 O O . LYS A 1 355 ? 20.687 -4.141 -16.458 1.00 92.31 355 LYS A O 1
ATOM 2747 N N . SER A 1 356 ? 19.312 -5.867 -16.924 1.00 93.31 356 SER A N 1
ATOM 2748 C CA . SER A 1 356 ? 19.638 -6.651 -15.719 1.00 93.31 356 SER A CA 1
ATOM 2749 C C . SER A 1 356 ? 21.143 -6.875 -15.565 1.00 93.31 356 SER A C 1
ATOM 2751 O O . SER A 1 356 ? 21.701 -6.584 -14.506 1.00 93.31 356 SER A O 1
ATOM 2753 N N . GLU A 1 357 ? 21.819 -7.303 -16.635 1.00 89.62 357 GLU A N 1
ATOM 2754 C CA . GLU A 1 357 ? 23.278 -7.467 -16.655 1.00 89.62 357 GLU A CA 1
ATOM 2755 C C . GLU A 1 357 ? 24.002 -6.137 -16.374 1.00 89.62 357 GLU A C 1
ATOM 2757 O O . GLU A 1 357 ? 24.860 -6.075 -15.491 1.00 89.62 357 GLU A O 1
ATOM 2762 N N . SER A 1 358 ? 23.612 -5.046 -17.050 1.00 85.19 358 SER A N 1
ATOM 2763 C CA . SER A 1 358 ? 24.239 -3.720 -16.886 1.00 85.19 358 SER A CA 1
ATOM 2764 C C . SER A 1 358 ? 24.106 -3.111 -15.481 1.00 85.19 358 SER A C 1
ATOM 2766 O O . SER A 1 358 ? 24.908 -2.250 -15.105 1.00 85.19 358 SER A O 1
ATOM 2768 N N . LEU A 1 359 ? 23.108 -3.560 -14.710 1.00 86.44 359 LEU A N 1
ATOM 2769 C CA . LEU A 1 359 ? 22.824 -3.145 -13.333 1.00 86.44 359 LEU A CA 1
ATOM 2770 C C . LEU A 1 359 ? 23.372 -4.125 -12.276 1.00 86.44 359 LEU A C 1
ATOM 2772 O O . LEU A 1 359 ? 23.190 -3.898 -11.081 1.00 86.44 359 LEU A O 1
ATOM 2776 N N . GLY A 1 360 ? 24.033 -5.216 -12.679 1.00 86.31 360 GLY A N 1
ATOM 2777 C CA . GLY A 1 360 ? 24.540 -6.225 -11.742 1.00 86.31 360 GLY A CA 1
ATOM 2778 C C . GLY A 1 360 ? 23.439 -7.052 -11.063 1.00 86.31 360 GLY A C 1
ATOM 2779 O O . GLY A 1 360 ? 23.629 -7.533 -9.936 1.00 86.31 360 GLY A O 1
ATOM 2780 N N . LEU A 1 361 ? 22.292 -7.222 -11.734 1.00 92.31 361 LEU A N 1
ATOM 2781 C CA . LEU A 1 361 ? 21.190 -8.092 -11.309 1.00 92.31 361 LEU A CA 1
ATOM 2782 C C . LEU A 1 361 ? 21.503 -9.546 -11.706 1.00 92.31 361 LEU A C 1
ATOM 2784 O O . LEU A 1 361 ? 20.878 -10.132 -12.590 1.00 92.31 361 LEU A O 1
ATOM 2788 N N . ALA A 1 362 ? 22.554 -10.096 -11.093 1.00 81.81 362 ALA A N 1
ATOM 2789 C CA . ALA A 1 362 ? 23.220 -11.335 -11.501 1.00 81.81 362 ALA A CA 1
ATOM 2790 C C . ALA A 1 362 ? 22.334 -12.597 -11.470 1.00 81.81 362 ALA A C 1
ATOM 2792 O O . ALA A 1 362 ? 22.733 -13.640 -11.987 1.00 81.81 362 ALA A O 1
ATOM 2793 N N . ARG A 1 363 ? 21.159 -12.529 -10.839 1.00 92.94 363 ARG A N 1
ATOM 2794 C CA . ARG A 1 363 ? 20.189 -13.617 -10.699 1.00 92.94 363 ARG A CA 1
ATOM 2795 C C . ARG A 1 363 ? 18.788 -13.148 -11.098 1.00 92.94 363 ARG A C 1
ATOM 2797 O O . ARG A 1 363 ? 17.817 -13.464 -10.421 1.00 92.94 363 ARG A O 1
ATOM 2804 N N . THR A 1 364 ? 18.688 -12.396 -12.194 1.00 97.56 364 THR A N 1
ATOM 2805 C CA . THR A 1 364 ? 17.418 -11.905 -12.751 1.00 97.56 364 THR A CA 1
ATOM 2806 C C . THR A 1 364 ? 17.292 -12.255 -14.228 1.00 97.56 364 THR A C 1
ATOM 2808 O O . THR A 1 364 ? 18.209 -11.997 -15.003 1.00 97.56 364 THR A O 1
ATOM 2811 N N . PHE A 1 365 ? 16.147 -12.814 -14.621 1.00 97.50 365 PHE A N 1
ATOM 2812 C CA . PHE A 1 365 ? 15.834 -13.187 -15.998 1.00 97.50 365 PHE A CA 1
ATOM 2813 C C . PHE A 1 365 ? 14.376 -12.862 -16.339 1.00 97.50 365 PHE A C 1
ATOM 2815 O O . PHE A 1 365 ? 13.479 -13.051 -15.516 1.00 97.50 365 PHE A O 1
ATOM 2822 N N . TYR A 1 366 ? 14.149 -12.402 -17.568 1.00 98.44 366 TYR A N 1
ATOM 2823 C CA . TYR A 1 366 ? 12.826 -12.123 -18.122 1.00 98.44 366 TYR A CA 1
ATOM 2824 C C . TYR A 1 366 ? 12.603 -12.936 -19.399 1.00 98.44 366 TYR A C 1
ATOM 2826 O O . TYR A 1 366 ? 13.377 -12.821 -20.352 1.00 98.44 366 TYR A O 1
ATOM 2834 N N . ALA A 1 367 ? 11.523 -13.714 -19.432 1.00 97.94 367 ALA A N 1
ATOM 2835 C CA . ALA A 1 367 ? 11.004 -14.390 -20.616 1.00 97.94 367 ALA A CA 1
ATOM 2836 C C . ALA A 1 367 ? 10.046 -13.488 -21.420 1.00 97.94 367 ALA A C 1
ATOM 2838 O O . ALA A 1 367 ? 10.037 -13.539 -22.650 1.00 97.94 367 ALA A O 1
ATOM 2839 N N . GLU A 1 368 ? 9.265 -12.634 -20.746 1.00 96.69 368 GLU A N 1
ATOM 2840 C CA . GLU A 1 368 ? 8.257 -11.760 -21.369 1.00 96.69 368 GLU A CA 1
ATOM 2841 C C . GLU A 1 368 ? 7.999 -10.464 -20.546 1.00 96.69 368 GLU A C 1
ATOM 2843 O O . GLU A 1 368 ? 8.486 -10.351 -19.418 1.00 96.69 368 GLU A O 1
ATOM 2848 N N . PRO A 1 369 ? 7.317 -9.425 -21.080 1.00 97.00 369 PRO A N 1
ATOM 2849 C CA . PRO A 1 369 ? 7.325 -8.082 -20.484 1.00 97.00 369 PRO A CA 1
ATOM 2850 C C . PRO A 1 369 ? 6.307 -7.856 -19.349 1.00 97.00 369 PRO A C 1
ATOM 2852 O O . PRO A 1 369 ? 6.325 -6.792 -18.725 1.00 97.00 369 PRO A O 1
ATOM 2855 N N . SER A 1 370 ? 5.381 -8.781 -19.087 1.00 95.56 370 SER A N 1
ATOM 2856 C CA . SER A 1 370 ? 4.257 -8.541 -18.170 1.00 95.56 370 SER A CA 1
ATOM 2857 C C . SER A 1 370 ? 4.434 -9.153 -16.776 1.00 95.56 370 SER A C 1
ATOM 2859 O O . SER A 1 370 ? 3.905 -8.600 -15.808 1.00 95.56 370 SER A O 1
ATOM 2861 N N . GLY A 1 371 ? 5.195 -10.238 -16.635 1.00 94.69 371 GLY A N 1
ATOM 2862 C CA . GLY A 1 371 ? 5.224 -11.056 -15.425 1.00 94.69 371 GLY A CA 1
ATOM 2863 C C . GLY A 1 371 ? 4.140 -12.136 -15.363 1.00 94.69 371 GLY A C 1
ATOM 2864 O O . GLY A 1 371 ? 3.706 -12.474 -14.264 1.00 94.69 371 GLY A O 1
ATOM 2865 N N . LEU A 1 372 ? 3.665 -12.617 -16.513 1.00 93.94 372 LEU A N 1
ATOM 2866 C CA . LEU A 1 372 ? 2.750 -13.755 -16.632 1.00 93.94 372 LEU A CA 1
ATOM 2867 C C . LEU A 1 372 ? 3.489 -15.091 -16.767 1.00 93.94 372 LEU A C 1
ATOM 2869 O O . LEU A 1 372 ? 2.958 -16.113 -16.341 1.00 93.94 372 LEU A O 1
ATOM 2873 N N . ASP A 1 373 ? 4.687 -15.099 -17.356 1.00 95.44 373 ASP A N 1
ATOM 2874 C CA . ASP A 1 373 ? 5.492 -16.319 -17.455 1.00 95.44 373 ASP A CA 1
ATOM 2875 C C . ASP A 1 373 ? 6.227 -16.562 -16.121 1.00 95.44 373 ASP A C 1
ATOM 2877 O O . ASP A 1 373 ? 6.936 -15.665 -15.651 1.00 95.44 373 ASP A O 1
ATOM 2881 N N . PRO A 1 374 ? 6.102 -17.745 -15.487 1.00 96.50 374 PRO A N 1
ATOM 2882 C CA . PRO A 1 374 ? 6.814 -18.053 -14.249 1.00 96.50 374 PRO A CA 1
ATOM 2883 C C . PRO A 1 374 ? 8.341 -18.108 -14.409 1.00 96.50 374 PRO A C 1
ATOM 2885 O O . PRO A 1 374 ? 9.043 -18.092 -13.399 1.00 96.50 374 PRO A O 1
ATOM 2888 N N . GLU A 1 375 ? 8.882 -18.139 -15.633 1.00 97.62 375 GLU A N 1
ATOM 2889 C CA . GLU A 1 375 ? 10.312 -17.959 -15.902 1.00 97.62 375 GLU A CA 1
ATOM 2890 C C . GLU A 1 375 ? 10.786 -16.500 -15.773 1.00 97.62 375 GLU A C 1
ATOM 2892 O O . GLU A 1 375 ? 11.994 -16.276 -15.69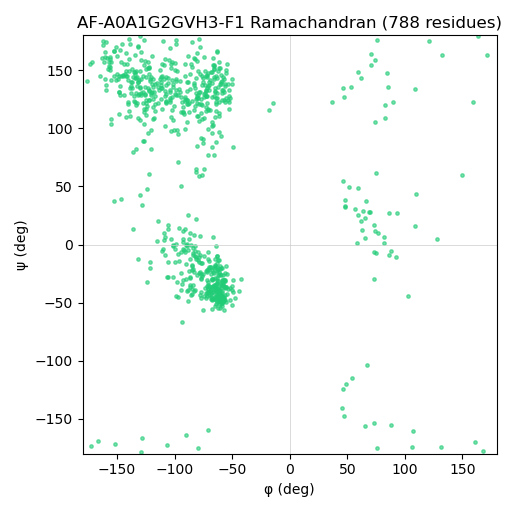6 1.00 97.62 375 GLU A O 1
ATOM 2897 N N . ASN A 1 376 ? 9.888 -15.513 -15.631 1.00 98.38 376 ASN A N 1
ATOM 2898 C CA . ASN A 1 376 ? 10.262 -14.196 -15.108 1.00 98.38 376 ASN A CA 1
ATOM 2899 C C . ASN A 1 376 ? 10.651 -14.326 -13.627 1.00 98.38 376 ASN A C 1
ATOM 2901 O O . ASN A 1 376 ? 9.798 -14.304 -12.732 1.00 98.38 376 ASN A O 1
ATOM 2905 N N . LYS A 1 377 ? 11.955 -14.459 -13.371 1.00 98.38 377 LYS A N 1
ATOM 2906 C CA . LYS A 1 377 ? 12.526 -14.784 -12.059 1.00 98.38 377 LYS A CA 1
ATOM 2907 C C . LYS A 1 377 ? 13.556 -13.752 -11.626 1.00 98.38 377 LYS A C 1
ATOM 2909 O O . LYS A 1 377 ? 14.329 -13.242 -12.434 1.00 98.38 377 LYS A O 1
ATOM 2914 N N . SER A 1 378 ? 13.597 -13.480 -10.329 1.00 98.56 378 SER A N 1
ATOM 2915 C CA . SER A 1 378 ? 14.610 -12.635 -9.692 1.00 98.56 378 SER A CA 1
ATOM 2916 C C . SER A 1 378 ? 14.807 -13.071 -8.236 1.00 98.56 378 SER A C 1
ATOM 2918 O O . SER A 1 378 ? 14.293 -14.106 -7.811 1.00 98.56 378 SER A O 1
ATOM 2920 N N . THR A 1 379 ? 15.562 -12.289 -7.474 1.00 97.69 379 THR A N 1
ATOM 2921 C CA . THR A 1 379 ? 15.819 -12.477 -6.042 1.00 97.69 379 THR A CA 1
ATOM 2922 C C . THR A 1 379 ? 15.393 -11.215 -5.283 1.00 97.69 379 THR A C 1
ATOM 2924 O O . THR A 1 379 ? 15.377 -10.136 -5.888 1.00 97.69 379 THR A O 1
ATOM 2927 N N . PRO A 1 380 ? 15.081 -11.277 -3.973 1.00 96.75 380 PRO A N 1
ATOM 2928 C CA . PRO A 1 380 ? 14.811 -10.069 -3.190 1.00 96.75 380 PRO A CA 1
ATOM 2929 C C . PRO A 1 380 ? 15.937 -9.026 -3.278 1.00 96.75 380 PRO A C 1
ATOM 2931 O O . PRO A 1 380 ? 15.661 -7.833 -3.400 1.00 96.75 380 PRO A O 1
ATOM 2934 N N . LEU A 1 381 ? 17.199 -9.473 -3.300 1.00 94.62 381 LEU A N 1
ATOM 2935 C CA . LEU A 1 381 ? 18.376 -8.618 -3.454 1.00 94.62 381 LEU A CA 1
ATOM 2936 C C . LEU A 1 381 ? 18.439 -7.907 -4.813 1.00 94.62 381 LEU A C 1
ATOM 2938 O O . LEU A 1 381 ? 18.698 -6.706 -4.866 1.00 94.62 381 LEU A O 1
ATOM 2942 N N . ASP A 1 382 ? 18.211 -8.615 -5.918 1.00 96.69 382 ASP A N 1
ATOM 2943 C CA . ASP A 1 382 ? 18.251 -7.987 -7.243 1.00 96.69 382 ASP A CA 1
ATOM 2944 C C . ASP A 1 382 ? 17.044 -7.071 -7.485 1.00 96.69 382 ASP A C 1
ATOM 2946 O O . ASP A 1 382 ? 17.197 -5.991 -8.056 1.00 96.69 382 ASP A O 1
ATOM 2950 N N . MET A 1 383 ? 15.864 -7.434 -6.980 1.00 98.06 383 MET A N 1
ATOM 2951 C CA . MET A 1 383 ? 14.708 -6.538 -6.988 1.00 98.06 383 MET A CA 1
ATOM 2952 C C . MET A 1 383 ? 14.970 -5.265 -6.172 1.00 98.06 383 MET A C 1
ATOM 2954 O O . MET A 1 383 ? 14.627 -4.176 -6.629 1.00 98.06 383 MET A O 1
ATOM 2958 N N . PHE A 1 384 ? 15.638 -5.362 -5.019 1.00 96.88 384 PHE A N 1
ATOM 2959 C CA . PHE A 1 384 ? 16.053 -4.191 -4.243 1.00 96.88 384 PHE A CA 1
ATOM 2960 C C . PHE A 1 384 ? 17.029 -3.298 -5.019 1.00 96.88 384 PHE A C 1
ATOM 2962 O O . PHE A 1 384 ? 16.808 -2.092 -5.102 1.00 96.88 384 PHE A O 1
ATOM 2969 N N . LYS A 1 385 ? 18.053 -3.869 -5.670 1.00 93.94 385 LYS A N 1
ATOM 2970 C CA . LYS A 1 385 ? 18.966 -3.111 -6.549 1.00 93.94 385 LYS A CA 1
ATOM 2971 C C . LYS A 1 385 ? 18.231 -2.426 -7.706 1.00 93.94 385 LYS A C 1
ATOM 2973 O O . LYS A 1 385 ? 18.564 -1.293 -8.045 1.00 93.94 385 LYS A O 1
ATOM 2978 N N . LEU A 1 386 ? 17.236 -3.082 -8.316 1.00 96.12 386 LEU A N 1
ATOM 2979 C CA . LEU A 1 386 ? 16.415 -2.475 -9.371 1.00 96.12 386 LEU A CA 1
ATOM 2980 C C . LEU A 1 386 ? 15.654 -1.257 -8.829 1.00 96.12 386 LEU A C 1
ATOM 2982 O O . LEU A 1 386 ? 15.684 -0.194 -9.444 1.00 96.12 386 LEU A O 1
ATOM 2986 N N . VAL A 1 387 ? 15.025 -1.382 -7.659 1.00 96.31 387 VAL A N 1
ATOM 2987 C CA . VAL A 1 387 ? 14.296 -0.285 -7.001 1.00 96.31 387 VAL A CA 1
ATOM 2988 C C . VAL A 1 387 ? 15.243 0.841 -6.587 1.00 96.31 387 VAL A C 1
ATOM 2990 O O . VAL A 1 387 ? 14.924 2.004 -6.806 1.00 96.31 387 VAL A O 1
ATOM 2993 N N . GLN A 1 388 ? 16.439 0.523 -6.094 1.00 91.75 388 GLN A N 1
ATOM 2994 C CA . GLN A 1 388 ? 17.498 1.490 -5.800 1.00 91.75 388 GLN A CA 1
ATOM 2995 C C . GLN A 1 388 ? 18.001 2.210 -7.061 1.00 91.75 388 GLN A C 1
ATOM 2997 O O . GLN A 1 388 ? 18.213 3.424 -7.039 1.00 91.75 388 GLN A O 1
ATOM 3002 N N . HIS A 1 389 ? 18.148 1.508 -8.188 1.00 89.56 389 HIS A N 1
ATOM 3003 C CA . HIS A 1 389 ? 18.466 2.143 -9.465 1.00 89.56 389 HIS A CA 1
ATOM 3004 C C . HIS A 1 389 ? 17.347 3.095 -9.906 1.00 89.56 389 HIS A C 1
ATOM 3006 O O . HIS A 1 389 ? 17.641 4.230 -10.289 1.00 89.56 389 HIS A O 1
ATOM 3012 N N . LEU A 1 390 ? 16.082 2.667 -9.803 1.00 91.75 390 LEU A N 1
ATOM 3013 C CA . LEU A 1 390 ? 14.924 3.507 -10.104 1.00 91.75 390 LEU A CA 1
ATOM 3014 C C . LEU A 1 390 ? 14.874 4.738 -9.190 1.00 91.75 390 LEU A C 1
ATOM 3016 O O . LEU A 1 390 ? 14.764 5.848 -9.696 1.00 91.75 390 LEU A O 1
ATOM 3020 N N . TRP A 1 391 ? 15.055 4.577 -7.879 1.00 90.12 391 TRP A N 1
ATOM 3021 C CA . TRP A 1 391 ? 15.094 5.673 -6.906 1.00 90.12 391 TRP A CA 1
ATOM 3022 C C . TRP A 1 391 ? 16.154 6.726 -7.252 1.00 90.12 391 TRP A C 1
ATOM 3024 O O . TRP A 1 391 ? 15.859 7.919 -7.306 1.00 90.12 391 TRP A O 1
ATOM 3034 N N . ASN A 1 392 ? 17.374 6.278 -7.559 1.00 82.81 392 ASN A N 1
ATOM 3035 C CA . ASN A 1 392 ? 18.522 7.159 -7.771 1.00 82.81 392 ASN A CA 1
ATOM 3036 C C . ASN A 1 392 ? 18.614 7.761 -9.189 1.00 82.81 392 ASN A C 1
ATOM 3038 O O . ASN A 1 392 ? 19.260 8.792 -9.355 1.00 82.81 392 ASN A O 1
ATOM 3042 N N . ASN A 1 393 ? 18.016 7.133 -10.215 1.00 79.69 393 ASN A N 1
ATOM 3043 C CA . ASN A 1 393 ? 18.238 7.498 -11.631 1.00 79.69 393 ASN A CA 1
ATOM 3044 C C . ASN A 1 393 ? 16.950 7.654 -12.466 1.00 79.69 393 ASN A C 1
ATOM 3046 O O . ASN A 1 393 ? 17.012 8.115 -13.607 1.00 79.69 393 ASN A O 1
ATOM 3050 N N . LYS A 1 394 ? 15.793 7.216 -11.949 1.00 85.31 394 LYS A N 1
ATOM 3051 C CA . LYS A 1 394 ? 14.479 7.231 -12.625 1.00 85.31 394 LYS A CA 1
ATOM 3052 C C . LYS A 1 394 ? 13.337 7.469 -11.626 1.00 85.31 394 LYS A C 1
ATOM 3054 O O . LYS A 1 394 ? 12.273 6.863 -11.746 1.00 85.31 394 LYS A O 1
ATOM 3059 N N . ARG A 1 395 ? 13.559 8.351 -10.639 1.00 85.25 395 ARG A N 1
ATOM 3060 C CA . ARG A 1 395 ? 12.678 8.558 -9.471 1.00 85.25 395 ARG A CA 1
ATOM 3061 C C . ARG A 1 395 ? 11.207 8.768 -9.842 1.00 85.25 395 ARG A C 1
ATOM 3063 O O . ARG A 1 395 ? 10.333 8.224 -9.178 1.00 85.25 395 ARG A O 1
ATOM 3070 N N . SER A 1 396 ? 10.948 9.443 -10.962 1.00 87.88 396 SER A N 1
ATOM 3071 C CA . SER A 1 396 ? 9.604 9.650 -11.512 1.00 87.88 396 SER A CA 1
ATOM 3072 C C . SER A 1 396 ? 8.817 8.356 -11.763 1.00 87.88 396 SER A C 1
ATOM 3074 O O . SER A 1 396 ? 7.605 8.366 -11.600 1.00 87.88 396 SER A O 1
ATOM 3076 N N . LEU A 1 397 ? 9.460 7.226 -12.087 1.00 93.12 397 LEU A N 1
ATOM 3077 C CA . LEU A 1 397 ? 8.771 5.930 -12.196 1.00 93.12 397 LEU A CA 1
ATOM 3078 C C . LEU A 1 397 ? 8.331 5.379 -10.831 1.00 93.12 397 LEU A C 1
ATOM 3080 O O . LEU A 1 397 ? 7.300 4.717 -10.756 1.00 93.12 397 LEU A O 1
ATOM 3084 N N . VAL A 1 398 ? 9.083 5.657 -9.761 1.00 93.56 398 VAL A N 1
ATOM 3085 C CA . VAL A 1 398 ? 8.699 5.282 -8.390 1.00 93.56 398 VAL A CA 1
ATOM 3086 C C . VAL A 1 398 ? 7.578 6.202 -7.901 1.00 93.56 398 VAL A C 1
ATOM 3088 O O . VAL A 1 398 ? 6.556 5.717 -7.428 1.00 93.56 398 VAL A O 1
ATOM 3091 N N . GLU A 1 399 ? 7.694 7.509 -8.135 1.00 92.06 399 GLU A N 1
ATOM 3092 C CA . GLU A 1 399 ? 6.656 8.498 -7.808 1.00 92.06 399 GLU A CA 1
ATOM 3093 C C . GLU A 1 399 ? 5.328 8.184 -8.524 1.00 92.06 399 GLU A C 1
ATOM 3095 O O . GLU A 1 399 ? 4.277 8.170 -7.888 1.00 92.06 399 GLU A O 1
ATOM 3100 N N . MET A 1 400 ? 5.363 7.785 -9.805 1.00 94.62 400 MET A N 1
ATOM 3101 C CA . MET A 1 400 ? 4.178 7.291 -10.525 1.00 94.62 400 MET A CA 1
ATOM 3102 C C . MET A 1 400 ? 3.510 6.085 -9.850 1.00 94.62 400 MET A C 1
ATOM 3104 O O . MET A 1 400 ? 2.301 5.932 -9.973 1.00 94.62 400 MET A O 1
ATOM 3108 N N . THR A 1 401 ? 4.260 5.229 -9.146 1.00 96.62 401 THR A N 1
ATOM 3109 C CA . THR A 1 401 ? 3.693 4.093 -8.391 1.00 96.62 401 THR A CA 1
ATOM 3110 C C . THR A 1 401 ? 3.181 4.456 -6.994 1.00 96.62 401 THR A C 1
ATOM 3112 O O . THR A 1 401 ? 2.573 3.608 -6.341 1.00 96.62 401 THR A O 1
ATOM 3115 N N . ALA A 1 402 ? 3.417 5.683 -6.521 1.00 94.75 402 ALA A N 1
ATOM 3116 C CA . ALA A 1 402 ? 2.891 6.188 -5.252 1.00 94.75 402 ALA A CA 1
ATOM 3117 C C . ALA A 1 402 ? 1.490 6.807 -5.405 1.00 94.75 402 ALA A C 1
ATOM 3119 O O . ALA A 1 402 ? 0.698 6.783 -4.465 1.00 94.75 402 ALA A O 1
ATOM 3120 N N . GLU A 1 403 ? 1.175 7.337 -6.592 1.00 92.44 403 GLU A N 1
ATOM 3121 C CA . GLU A 1 403 ? -0.111 7.974 -6.893 1.00 92.44 403 GLU A CA 1
ATOM 3122 C C . GLU A 1 403 ? -1.295 7.037 -6.621 1.00 92.44 403 GLU A C 1
ATOM 3124 O O . GLU A 1 403 ? -1.272 5.870 -7.011 1.00 92.44 403 GLU A O 1
ATOM 3129 N N . ARG A 1 404 ? -2.363 7.541 -5.988 1.00 87.75 404 ARG A N 1
ATOM 3130 C CA . ARG A 1 404 ? -3.577 6.745 -5.705 1.00 87.75 404 ARG A CA 1
ATOM 3131 C C . ARG A 1 404 ? -4.332 6.360 -6.982 1.00 87.75 404 ARG A C 1
ATOM 3133 O O . ARG A 1 404 ? -4.889 5.265 -7.076 1.00 87.75 404 ARG A O 1
ATOM 3140 N N . SER A 1 405 ? -4.357 7.253 -7.967 1.00 88.69 405 SER A N 1
ATOM 3141 C CA . SER A 1 405 ? -5.011 7.036 -9.256 1.00 88.69 405 SER A CA 1
ATOM 3142 C C . SER A 1 405 ? -4.463 7.970 -10.336 1.00 88.69 405 SER A C 1
ATOM 3144 O O . SER A 1 405 ? -3.890 9.021 -10.057 1.00 88.69 405 SER A O 1
ATOM 3146 N N . HIS A 1 406 ? -4.676 7.594 -11.594 1.00 90.50 406 HIS A N 1
ATOM 3147 C CA . HIS A 1 406 ? -4.483 8.451 -12.752 1.00 90.50 406 HIS A CA 1
ATOM 3148 C C . HIS A 1 406 ? -5.619 8.219 -13.754 1.00 90.50 406 HIS A C 1
ATOM 3150 O O . HIS A 1 406 ? -5.735 7.141 -14.341 1.00 90.50 406 HIS A O 1
ATOM 3156 N N . LYS A 1 407 ? -6.451 9.243 -13.981 1.00 89.00 407 LYS A N 1
ATOM 3157 C CA . LYS A 1 407 ? -7.660 9.162 -14.824 1.00 89.00 407 LYS A CA 1
ATOM 3158 C C . LYS A 1 407 ? -8.571 8.014 -14.356 1.00 89.00 407 LYS A C 1
ATOM 3160 O O . LYS A 1 407 ? -9.091 8.083 -13.252 1.00 89.00 407 LYS A O 1
ATOM 3165 N N . ALA A 1 408 ? -8.762 6.981 -15.178 1.00 84.50 408 ALA A N 1
ATOM 3166 C CA . ALA A 1 408 ? -9.584 5.812 -14.860 1.00 84.50 408 ALA A CA 1
ATOM 3167 C C . ALA A 1 408 ? -8.798 4.662 -14.197 1.00 84.50 408 ALA A C 1
ATOM 3169 O O . ALA A 1 408 ? -9.394 3.661 -13.807 1.00 84.50 408 ALA A O 1
ATOM 3170 N N . TRP A 1 409 ? -7.470 4.771 -14.088 1.00 89.31 409 TRP A N 1
ATOM 3171 C CA . TRP A 1 409 ? -6.622 3.727 -13.515 1.00 89.31 409 TRP A CA 1
ATOM 3172 C C . TRP A 1 409 ? -6.350 4.005 -12.047 1.00 89.31 409 TRP A C 1
ATOM 3174 O O . TRP A 1 409 ? -5.950 5.108 -11.679 1.00 89.31 409 TRP A O 1
ATOM 3184 N N . ARG A 1 410 ? -6.539 2.991 -11.208 1.00 86.44 410 ARG A N 1
ATOM 3185 C CA . ARG A 1 410 ? -6.257 3.055 -9.775 1.00 86.44 410 ARG A CA 1
ATOM 3186 C C . ARG A 1 410 ? -5.051 2.221 -9.418 1.00 86.44 410 ARG A C 1
ATOM 3188 O O . ARG A 1 410 ? -4.708 1.278 -10.129 1.00 86.44 410 ARG A O 1
ATOM 3195 N N . ASN A 1 411 ? -4.420 2.603 -8.321 1.00 91.50 411 ASN A N 1
ATOM 3196 C CA . ASN A 1 411 ? -3.289 1.893 -7.771 1.00 91.50 411 ASN A CA 1
ATOM 3197 C C . ASN A 1 411 ? -3.766 0.681 -6.971 1.00 91.50 411 ASN A C 1
ATOM 3199 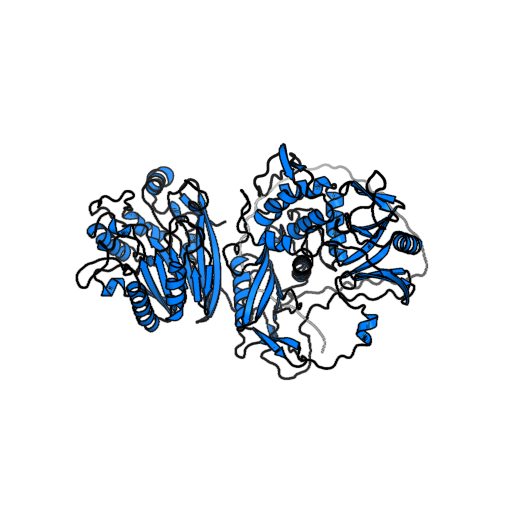O O . ASN A 1 411 ? -4.329 0.840 -5.893 1.00 91.50 411 ASN A O 1
ATOM 3203 N N . ILE A 1 412 ? -3.503 -0.524 -7.479 1.00 90.94 412 ILE A N 1
ATOM 3204 C CA . ILE A 1 412 ? -3.828 -1.780 -6.777 1.00 90.94 412 ILE A CA 1
ATOM 3205 C C . ILE A 1 412 ? -2.823 -2.114 -5.659 1.00 90.94 412 ILE A C 1
ATOM 3207 O O . ILE A 1 412 ? -2.809 -3.222 -5.122 1.00 90.94 412 ILE A O 1
ATOM 3211 N N . HIS A 1 413 ? -1.894 -1.206 -5.351 1.00 93.50 413 HIS A N 1
ATOM 3212 C CA . HIS A 1 413 ? 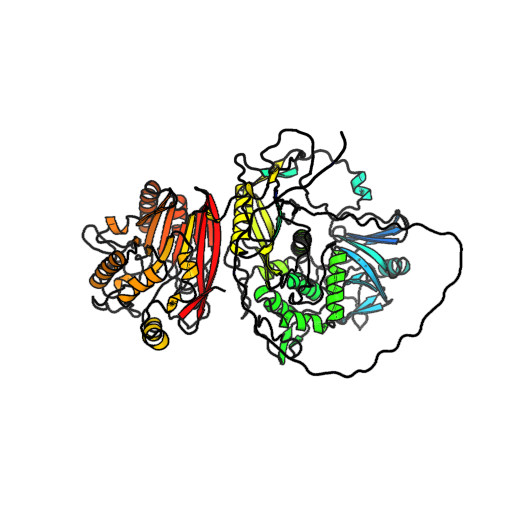-0.939 -1.399 -4.273 1.00 93.50 413 HIS A CA 1
ATOM 3213 C C . HIS A 1 413 ? -1.626 -1.153 -2.916 1.00 93.50 413 HIS A C 1
ATOM 3215 O O . HIS A 1 413 ? -2.085 -0.035 -2.668 1.00 93.50 413 HIS A O 1
ATOM 3221 N N . PRO A 1 414 ? -1.656 -2.135 -1.991 1.00 90.56 414 PRO A N 1
ATOM 3222 C CA . PRO A 1 414 ? -2.499 -2.083 -0.788 1.00 90.56 414 PRO A CA 1
ATOM 3223 C C . PRO A 1 414 ? -2.174 -0.904 0.141 1.00 90.56 414 PRO A C 1
ATOM 3225 O O . PRO A 1 414 ? -3.024 -0.445 0.897 1.00 90.56 414 PRO A O 1
ATOM 3228 N N . PHE A 1 415 ? -0.951 -0.376 0.059 1.00 92.06 415 PHE A N 1
ATOM 3229 C CA . PHE A 1 415 ? -0.481 0.741 0.877 1.00 92.06 415 PHE A CA 1
ATOM 3230 C C . PHE A 1 415 ? -0.672 2.134 0.251 1.00 92.06 415 PHE A C 1
ATOM 3232 O O . PHE A 1 415 ? -0.270 3.116 0.867 1.00 92.06 415 PHE A O 1
ATOM 3239 N N . ALA A 1 416 ? -1.314 2.263 -0.919 1.00 89.88 416 ALA A N 1
ATOM 3240 C CA . ALA A 1 416 ? -1.540 3.559 -1.580 1.00 89.88 416 ALA A CA 1
ATOM 3241 C C . ALA A 1 416 ? -2.381 4.559 -0.745 1.00 89.88 416 ALA A C 1
ATOM 3243 O O . ALA A 1 416 ? -2.341 5.770 -0.969 1.00 89.88 416 ALA A O 1
ATOM 3244 N N . SER A 1 417 ? -3.126 4.083 0.259 1.00 84.12 417 SER A N 1
ATOM 3245 C CA . SER A 1 417 ? -3.872 4.935 1.195 1.00 84.12 417 SER A CA 1
ATOM 3246 C C . SER A 1 417 ? -3.012 5.549 2.318 1.00 84.12 417 SER A C 1
ATOM 3248 O O . SER A 1 417 ? -3.455 6.482 3.001 1.00 84.12 417 SER A O 1
ATOM 3250 N N . LYS A 1 418 ? -1.780 5.067 2.508 1.00 88.00 418 LYS A N 1
ATOM 3251 C CA . LYS A 1 418 ? -0.919 5.360 3.660 1.00 88.00 418 LYS A CA 1
ATOM 3252 C C . LYS A 1 418 ? 0.033 6.523 3.371 1.00 88.00 418 LYS A C 1
ATOM 3254 O O . LYS A 1 418 ? 0.793 6.478 2.414 1.00 88.00 418 LYS A O 1
ATOM 3259 N N . SER A 1 419 ? 0.053 7.547 4.228 1.00 86.44 419 SER A N 1
ATOM 3260 C CA . SER A 1 419 ? 0.809 8.794 3.974 1.00 86.44 419 SER A CA 1
ATOM 3261 C C . SER A 1 419 ? 2.335 8.647 3.904 1.00 86.44 419 SER A C 1
ATOM 3263 O O . SER A 1 419 ? 3.009 9.539 3.402 1.00 86.44 419 SER A O 1
ATOM 3265 N N . SER A 1 420 ? 2.878 7.542 4.421 1.00 91.56 420 SER A N 1
ATOM 3266 C CA . SER A 1 420 ? 4.312 7.215 4.410 1.00 91.56 420 SER A CA 1
ATOM 3267 C C . SER A 1 420 ? 4.739 6.374 3.203 1.00 91.56 420 SER A C 1
ATOM 3269 O O . SER A 1 420 ? 5.919 6.063 3.095 1.00 91.56 420 SER A O 1
ATOM 3271 N N . PHE A 1 421 ? 3.812 5.957 2.336 1.00 95.12 421 PHE A N 1
ATOM 3272 C CA . PHE A 1 421 ? 4.115 5.147 1.157 1.00 95.12 421 PHE A CA 1
ATOM 3273 C C . PHE A 1 421 ? 4.648 6.019 0.010 1.00 95.12 421 PHE A C 1
ATOM 3275 O O . PHE A 1 421 ? 4.019 7.003 -0.367 1.00 95.12 421 PHE A O 1
ATOM 3282 N N . GLU A 1 422 ? 5.800 5.645 -0.549 1.00 95.81 422 GLU A N 1
ATOM 3283 C CA . GLU A 1 422 ? 6.534 6.436 -1.551 1.00 95.81 422 GLU A CA 1
ATOM 3284 C C . GLU A 1 422 ? 6.622 5.762 -2.929 1.00 95.81 422 GLU A C 1
ATOM 3286 O O . GLU A 1 422 ? 7.257 6.295 -3.837 1.00 95.81 422 GLU A O 1
ATOM 3291 N N . GLY A 1 423 ? 5.988 4.599 -3.101 1.00 96.69 423 GLY A N 1
ATOM 3292 C CA . GLY A 1 423 ? 5.949 3.854 -4.361 1.00 96.69 423 GLY A CA 1
ATOM 3293 C C . GLY A 1 423 ? 6.268 2.370 -4.189 1.00 96.69 423 GLY A C 1
ATOM 3294 O O . GLY A 1 423 ? 6.777 1.928 -3.161 1.00 96.69 423 GLY A O 1
ATOM 3295 N N . GLY A 1 424 ? 5.933 1.561 -5.187 1.00 96.94 424 GLY A N 1
ATOM 3296 C CA . GLY A 1 424 ? 6.018 0.109 -5.093 1.00 96.94 424 GLY A CA 1
ATOM 3297 C C . GLY A 1 424 ? 5.313 -0.615 -6.232 1.00 96.94 424 GLY A C 1
ATOM 3298 O O . GLY A 1 424 ? 4.764 -0.013 -7.148 1.00 96.94 424 GLY A O 1
ATOM 3299 N N . LYS A 1 425 ? 5.310 -1.945 -6.190 1.00 97.75 425 LYS A N 1
ATOM 3300 C CA . LYS A 1 425 ? 4.545 -2.758 -7.136 1.00 97.75 425 LYS A CA 1
ATOM 3301 C C . LYS A 1 425 ? 4.139 -4.072 -6.490 1.00 97.75 425 LYS A C 1
ATOM 3303 O O . LYS A 1 425 ? 4.918 -4.675 -5.764 1.00 97.75 425 LYS A O 1
ATOM 3308 N N . THR A 1 426 ? 2.931 -4.528 -6.790 1.00 96.69 426 THR A N 1
ATOM 3309 C CA . THR A 1 426 ? 2.431 -5.868 -6.459 1.00 96.69 426 THR A CA 1
ATOM 3310 C C . THR A 1 426 ? 2.395 -6.770 -7.691 1.00 96.69 426 THR A C 1
ATOM 3312 O O . THR A 1 426 ? 2.344 -6.298 -8.833 1.00 96.69 426 THR A O 1
ATOM 3315 N N . GLY A 1 427 ? 2.381 -8.080 -7.462 1.00 95.44 427 GLY A N 1
ATOM 3316 C CA . GLY A 1 427 ? 2.145 -9.093 -8.482 1.00 95.44 427 GLY A CA 1
ATOM 3317 C C . GLY A 1 427 ? 1.631 -10.397 -7.882 1.00 95.44 427 GLY A C 1
ATOM 3318 O O . GLY A 1 427 ? 1.896 -10.695 -6.719 1.00 95.44 427 GLY A O 1
ATOM 3319 N N . TYR A 1 428 ? 0.894 -11.157 -8.688 1.00 95.00 428 TYR A N 1
ATOM 3320 C CA . TYR A 1 428 ? 0.416 -12.494 -8.357 1.00 95.00 428 TYR A CA 1
ATOM 3321 C C . TYR A 1 428 ? 0.323 -13.344 -9.627 1.00 95.00 428 TYR A C 1
ATOM 3323 O O . TYR A 1 428 ? -0.263 -12.904 -10.614 1.00 95.00 428 TYR A O 1
ATOM 3331 N N . ILE A 1 429 ? 0.882 -14.552 -9.568 1.00 94.56 429 ILE A N 1
ATOM 3332 C CA . ILE A 1 429 ? 0.537 -15.713 -10.405 1.00 94.56 429 ILE A CA 1
ATOM 3333 C C . ILE A 1 429 ? 0.601 -16.957 -9.496 1.00 94.56 429 ILE A C 1
ATOM 3335 O O . ILE A 1 429 ? 1.321 -16.912 -8.491 1.00 94.56 429 ILE A O 1
ATOM 3339 N N . PRO A 1 430 ? -0.107 -18.063 -9.793 1.00 94.25 430 PRO A N 1
ATOM 3340 C CA . PRO A 1 430 ? -0.133 -19.247 -8.926 1.00 94.25 430 PRO A CA 1
ATOM 3341 C C . PRO A 1 430 ? 1.257 -19.779 -8.537 1.00 94.25 430 PRO A C 1
ATOM 3343 O O . PRO A 1 430 ? 1.469 -20.178 -7.394 1.00 94.25 430 PRO A O 1
ATOM 3346 N N . GLU A 1 431 ? 2.217 -19.727 -9.460 1.00 95.75 431 GLU A N 1
ATOM 3347 C CA . GLU A 1 431 ? 3.600 -20.187 -9.300 1.00 95.75 431 GLU A CA 1
ATOM 3348 C C . GLU A 1 431 ? 4.468 -19.247 -8.445 1.00 95.75 431 GLU A C 1
ATOM 3350 O O . GLU A 1 431 ? 5.447 -19.689 -7.846 1.00 95.75 431 GLU A O 1
ATOM 3355 N N . ALA A 1 432 ? 4.125 -17.957 -8.386 1.00 94.69 432 ALA A N 1
ATOM 3356 C CA . ALA A 1 432 ? 4.847 -16.928 -7.630 1.00 94.69 432 ALA A CA 1
ATOM 3357 C C . ALA A 1 432 ? 4.250 -16.669 -6.237 1.00 94.69 432 ALA A C 1
ATOM 3359 O O . ALA A 1 432 ? 4.863 -15.972 -5.425 1.00 94.69 432 ALA A O 1
ATOM 3360 N N . LYS A 1 433 ? 3.025 -17.160 -5.987 1.00 96.56 433 LYS A N 1
ATOM 3361 C CA . LYS A 1 433 ? 2.101 -16.611 -4.981 1.00 96.56 433 LYS A CA 1
ATOM 3362 C C . LYS A 1 433 ? 2.017 -15.077 -5.102 1.00 96.56 433 LYS A C 1
ATOM 3364 O O . LYS A 1 433 ? 2.097 -14.541 -6.208 1.00 96.56 433 LYS A O 1
ATOM 3369 N N . LYS A 1 434 ? 1.811 -14.355 -3.993 1.00 97.12 434 LYS A N 1
ATOM 3370 C CA . LYS A 1 434 ? 1.860 -12.890 -3.969 1.00 97.12 434 LYS A CA 1
ATOM 3371 C C . LYS A 1 434 ? 3.309 -12.414 -3.825 1.00 97.12 434 LYS A C 1
ATOM 3373 O O . LYS A 1 434 ? 4.091 -12.947 -3.038 1.00 97.12 434 LYS A O 1
ATOM 3378 N N . THR A 1 435 ? 3.638 -11.367 -4.568 1.00 98.31 435 THR A N 1
ATOM 3379 C CA . THR A 1 435 ? 4.950 -10.709 -4.596 1.00 98.31 435 THR A CA 1
ATOM 3380 C C . THR A 1 435 ? 4.759 -9.203 -4.460 1.00 98.31 435 THR A C 1
ATOM 3382 O O . THR A 1 435 ? 3.833 -8.654 -5.066 1.00 98.31 435 THR A O 1
ATOM 3385 N N . ILE A 1 436 ? 5.616 -8.524 -3.702 1.00 98.44 436 ILE A N 1
ATOM 3386 C CA . ILE A 1 436 ? 5.520 -7.081 -3.472 1.00 98.44 436 ILE A CA 1
ATOM 3387 C C . ILE A 1 436 ? 6.900 -6.423 -3.363 1.00 98.44 436 ILE A C 1
ATOM 3389 O O . ILE A 1 436 ? 7.853 -6.986 -2.825 1.00 98.44 436 ILE A O 1
ATOM 3393 N N . VAL A 1 437 ? 6.966 -5.200 -3.874 1.00 98.38 437 VAL A N 1
ATOM 3394 C CA . VAL A 1 437 ? 7.962 -4.176 -3.570 1.00 98.38 437 VAL A CA 1
ATOM 3395 C C . VAL A 1 437 ? 7.207 -3.005 -2.957 1.00 98.38 437 VAL A C 1
ATOM 3397 O O . VAL A 1 437 ? 6.243 -2.542 -3.564 1.00 98.38 437 VAL A O 1
ATOM 3400 N N . SER A 1 438 ? 7.657 -2.475 -1.825 1.00 98.12 438 SER A N 1
ATOM 3401 C CA . SER A 1 438 ? 7.121 -1.238 -1.243 1.00 98.12 438 SER A CA 1
ATOM 3402 C C . SER A 1 438 ? 8.244 -0.356 -0.713 1.00 98.12 438 SER A C 1
ATOM 3404 O O . SER A 1 438 ? 9.156 -0.854 -0.060 1.00 98.12 438 SER A O 1
ATOM 3406 N N . VAL A 1 439 ? 8.169 0.946 -0.973 1.00 98.12 439 VAL A N 1
ATOM 3407 C CA . VAL A 1 439 ? 9.067 1.974 -0.438 1.00 98.12 439 VAL A CA 1
ATOM 3408 C C . VAL A 1 439 ? 8.287 2.836 0.547 1.00 98.12 439 VAL A C 1
ATOM 3410 O O . VAL A 1 439 ? 7.152 3.232 0.266 1.00 98.12 439 VAL A O 1
ATOM 3413 N N . PHE A 1 440 ? 8.886 3.122 1.700 1.00 96.88 440 PHE A N 1
ATOM 3414 C CA . PHE A 1 440 ? 8.305 3.989 2.717 1.00 96.88 440 PHE A CA 1
ATOM 3415 C C . PHE A 1 440 ? 9.314 5.011 3.242 1.00 96.88 440 PHE A C 1
ATOM 3417 O O . PHE A 1 440 ? 10.464 4.654 3.514 1.00 96.88 440 PHE A O 1
ATOM 3424 N N . SER A 1 441 ? 8.832 6.222 3.533 1.00 94.38 441 SER A N 1
ATOM 3425 C CA . SER A 1 441 ? 9.519 7.120 4.462 1.00 94.38 441 SER A CA 1
ATOM 3426 C C . SER A 1 441 ? 9.335 6.572 5.879 1.00 94.38 441 SER A C 1
ATOM 3428 O O . SER A 1 441 ? 8.209 6.417 6.373 1.00 94.38 441 SER A O 1
ATOM 3430 N N . VAL A 1 442 ? 10.449 6.226 6.524 1.00 92.44 442 VAL A N 1
ATOM 3431 C CA . VAL A 1 442 ? 10.492 5.693 7.889 1.00 92.44 442 VAL A CA 1
ATOM 3432 C C . VAL A 1 442 ? 11.266 6.665 8.787 1.00 92.44 442 VAL A C 1
ATOM 3434 O O . VAL A 1 442 ? 12.440 6.929 8.522 1.00 92.44 442 VAL A O 1
ATOM 3437 N N . PRO A 1 443 ? 10.649 7.203 9.857 1.00 88.75 443 PRO A N 1
ATOM 3438 C CA . PRO A 1 443 ? 11.340 8.058 10.816 1.00 88.75 443 PRO A CA 1
ATOM 3439 C C . PRO A 1 443 ? 12.101 7.215 11.849 1.00 88.75 443 PRO A C 1
ATOM 3441 O O . PRO A 1 443 ? 11.487 6.476 12.619 1.00 88.75 443 PRO A O 1
ATOM 3444 N N . PHE A 1 444 ? 13.424 7.381 11.899 1.00 83.50 444 PHE A N 1
ATOM 3445 C CA . PHE A 1 444 ? 14.341 6.714 12.841 1.00 83.50 444 PHE A CA 1
ATOM 3446 C C . PHE A 1 444 ? 14.862 7.654 13.952 1.00 83.50 444 PHE A C 1
ATOM 3448 O O . PHE A 1 444 ? 15.874 7.384 14.598 1.00 83.50 444 PHE A O 1
ATOM 3455 N N . GLY A 1 445 ? 14.200 8.796 14.154 1.00 71.31 445 GLY A N 1
ATOM 3456 C CA . GLY A 1 445 ? 14.550 9.824 15.137 1.00 71.31 445 GLY A CA 1
ATOM 3457 C C . GLY A 1 445 ? 13.849 11.151 14.832 1.00 71.31 445 GLY A C 1
ATOM 3458 O O . GLY A 1 445 ? 13.137 11.255 13.835 1.00 71.31 445 GLY A O 1
ATOM 3459 N N . GLU A 1 446 ? 14.060 12.187 15.653 1.00 56.31 446 GLU A N 1
ATOM 3460 C CA . GLU A 1 446 ? 13.400 13.501 15.475 1.00 56.31 446 GLU A CA 1
ATOM 3461 C C . GLU A 1 446 ? 13.763 14.226 14.161 1.00 56.31 446 GLU A C 1
ATOM 3463 O O . GLU A 1 446 ? 13.029 15.117 13.740 1.00 56.31 446 GLU A O 1
ATOM 3468 N N . PHE A 1 447 ? 14.876 13.858 13.510 1.00 55.25 447 PHE A N 1
ATOM 3469 C CA . PHE A 1 447 ? 15.429 14.575 12.347 1.00 55.25 447 PHE A CA 1
ATOM 3470 C C . PHE A 1 447 ? 15.892 13.662 11.197 1.00 55.25 447 PHE A C 1
ATOM 3472 O O . PHE A 1 447 ? 16.604 14.120 10.305 1.00 55.25 447 PHE A O 1
ATOM 3479 N N . ALA A 1 448 ? 15.523 12.378 11.217 1.00 66.31 448 ALA A N 1
ATOM 3480 C CA . ALA A 1 448 ? 15.986 11.382 10.249 1.00 66.31 448 ALA A CA 1
ATOM 3481 C C . ALA A 1 448 ? 14.823 10.535 9.712 1.00 66.31 448 ALA A C 1
ATOM 3483 O O . ALA A 1 448 ? 14.584 9.415 10.169 1.00 66.31 448 ALA A O 1
ATOM 3484 N N . GLU A 1 449 ? 14.111 11.077 8.726 1.00 84.44 449 GLU A N 1
ATOM 3485 C CA . GLU A 1 449 ? 13.332 10.261 7.793 1.00 84.44 449 GLU A CA 1
ATOM 3486 C C . GLU A 1 449 ? 14.280 9.614 6.777 1.00 84.44 449 GLU A C 1
ATOM 3488 O O . GLU A 1 449 ? 15.238 10.242 6.316 1.00 84.44 449 GLU A O 1
ATOM 3493 N N . ARG A 1 450 ? 14.048 8.336 6.477 1.00 90.25 450 ARG A N 1
ATOM 3494 C CA . ARG A 1 450 ? 14.887 7.520 5.594 1.00 90.25 450 ARG A CA 1
ATOM 3495 C C . ARG A 1 450 ? 14.001 6.702 4.659 1.00 90.25 450 ARG A C 1
ATOM 3497 O O . ARG A 1 450 ? 12.942 6.226 5.065 1.00 90.25 450 ARG A O 1
ATOM 3504 N N . HIS A 1 451 ? 14.463 6.514 3.429 1.00 93.81 451 HIS A N 1
ATOM 3505 C CA . HIS A 1 451 ? 13.712 5.854 2.363 1.00 93.81 451 HIS A CA 1
ATOM 3506 C C . HIS A 1 451 ? 14.008 4.351 2.363 1.00 93.81 451 HIS A C 1
ATOM 3508 O O . HIS A 1 451 ? 15.056 3.910 1.885 1.00 93.81 451 HIS A O 1
ATOM 3514 N N . VAL A 1 452 ? 13.108 3.563 2.953 1.00 96.56 452 VAL A N 1
ATOM 3515 C CA . VAL A 1 452 ? 13.298 2.122 3.174 1.00 96.56 452 VAL A CA 1
ATOM 3516 C C . VAL A 1 452 ? 12.472 1.330 2.170 1.00 96.56 452 VAL A C 1
ATOM 3518 O O . VAL A 1 452 ? 11.248 1.461 2.131 1.00 96.56 452 VAL A O 1
ATOM 3521 N N . ALA A 1 453 ? 13.130 0.474 1.390 1.00 97.94 453 ALA A N 1
ATOM 3522 C CA . ALA A 1 453 ? 12.469 -0.464 0.491 1.00 97.94 453 ALA A CA 1
ATOM 3523 C C . ALA A 1 453 ? 12.375 -1.864 1.102 1.00 97.94 453 ALA A C 1
ATOM 3525 O O . ALA A 1 453 ? 13.309 -2.364 1.732 1.00 97.94 453 ALA A O 1
ATOM 3526 N N . MET A 1 454 ? 11.231 -2.498 0.869 1.00 98.25 454 MET A N 1
ATOM 3527 C CA . MET A 1 454 ? 10.859 -3.830 1.330 1.00 98.25 454 MET A CA 1
ATOM 3528 C C . MET A 1 454 ? 10.478 -4.660 0.116 1.00 98.25 454 MET A C 1
ATOM 3530 O O . MET A 1 454 ? 9.602 -4.270 -0.657 1.00 98.25 454 MET A O 1
ATOM 3534 N N . VAL A 1 455 ? 11.137 -5.801 -0.053 1.00 98.38 455 VAL A N 1
ATOM 3535 C CA . VAL A 1 455 ? 10.831 -6.778 -1.096 1.00 98.38 455 VAL A CA 1
ATOM 3536 C C . VAL A 1 455 ? 10.393 -8.066 -0.419 1.00 98.38 455 VAL A C 1
ATOM 3538 O O . VAL A 1 455 ? 11.118 -8.568 0.435 1.00 98.38 455 VAL A O 1
ATOM 3541 N N . VAL A 1 456 ? 9.240 -8.613 -0.805 1.00 98.25 456 VAL A N 1
ATOM 3542 C CA . VAL A 1 456 ? 8.735 -9.905 -0.313 1.00 98.25 456 VAL A CA 1
ATOM 3543 C C . VAL A 1 456 ? 8.220 -10.722 -1.498 1.00 98.25 456 VAL A C 1
ATOM 3545 O O . VAL A 1 456 ? 7.407 -10.242 -2.288 1.00 98.25 456 VAL A O 1
ATOM 3548 N N . LEU A 1 457 ? 8.696 -11.959 -1.631 1.00 98.06 457 LEU A N 1
ATOM 3549 C CA . LEU A 1 457 ? 8.368 -12.897 -2.705 1.00 98.06 457 LEU A CA 1
ATOM 3550 C C . LEU A 1 457 ? 7.786 -14.194 -2.123 1.00 98.06 457 LEU A C 1
ATOM 3552 O O . LEU A 1 457 ? 8.193 -14.636 -1.046 1.00 98.06 457 LEU A O 1
ATOM 3556 N N . GLY A 1 458 ? 6.859 -14.834 -2.841 1.00 96.56 458 GLY A N 1
ATOM 3557 C CA . GLY A 1 458 ? 6.290 -16.115 -2.414 1.00 96.56 458 GLY A CA 1
ATOM 3558 C C . GLY A 1 458 ? 5.460 -16.021 -1.131 1.00 96.56 458 GLY A C 1
ATOM 3559 O O . GLY A 1 458 ? 5.567 -16.911 -0.291 1.00 96.56 458 GLY A O 1
ATOM 3560 N N . SER A 1 459 ? 4.705 -14.933 -0.949 1.00 95.69 459 SER A N 1
ATOM 3561 C CA . SER A 1 459 ? 3.905 -14.638 0.250 1.00 95.69 459 SER A CA 1
ATOM 3562 C C . SER A 1 459 ? 2.435 -15.023 0.071 1.00 95.69 459 SER A C 1
ATOM 3564 O O . SER A 1 459 ? 1.888 -14.952 -1.033 1.00 95.69 459 SER A O 1
ATOM 3566 N N . ASP A 1 460 ? 1.785 -15.406 1.171 1.00 92.12 460 ASP A N 1
ATOM 3567 C CA . ASP A 1 460 ? 0.335 -15.623 1.234 1.00 92.12 460 ASP A CA 1
ATOM 3568 C C . ASP A 1 460 ? -0.399 -14.340 1.694 1.00 92.12 460 ASP A C 1
ATOM 3570 O O . ASP A 1 460 ? -1.511 -14.046 1.233 1.00 92.12 460 ASP A O 1
ATOM 3574 N N . ASN A 1 461 ? 0.252 -13.512 2.524 1.00 90.44 461 ASN A N 1
ATOM 3575 C CA . ASN A 1 461 ? -0.265 -12.244 3.047 1.00 90.44 461 ASN A CA 1
ATOM 3576 C C . ASN A 1 461 ? 0.789 -11.115 2.999 1.00 90.44 461 ASN A C 1
ATOM 3578 O O . ASN A 1 461 ? 1.390 -10.746 4.010 1.00 90.44 461 ASN A O 1
ATOM 3582 N N . ILE A 1 462 ? 0.968 -10.524 1.812 1.00 93.19 462 ILE A N 1
ATOM 3583 C CA . ILE A 1 462 ? 1.898 -9.404 1.585 1.00 93.19 462 ILE A CA 1
ATOM 3584 C C . ILE A 1 462 ? 1.592 -8.173 2.445 1.00 93.19 462 ILE A C 1
ATOM 3586 O O . ILE A 1 462 ? 2.520 -7.447 2.793 1.00 93.19 462 ILE A O 1
ATOM 3590 N N . GLN A 1 463 ? 0.324 -7.929 2.797 1.00 91.69 463 GLN A N 1
ATOM 3591 C CA . GLN A 1 463 ? -0.043 -6.782 3.624 1.00 91.69 463 GLN A CA 1
ATOM 3592 C C . GLN A 1 463 ? 0.475 -6.933 5.062 1.00 91.69 463 GLN A C 1
ATOM 3594 O O . GLN A 1 463 ? 1.083 -6.005 5.593 1.00 91.69 463 GLN A O 1
ATOM 3599 N N . SER A 1 464 ? 0.285 -8.106 5.675 1.00 91.06 464 SER A N 1
ATOM 3600 C CA . SER A 1 464 ? 0.806 -8.392 7.019 1.00 91.06 464 SER A CA 1
ATOM 3601 C C . SER A 1 464 ? 2.336 -8.454 7.033 1.00 91.06 464 SER A C 1
ATOM 3603 O O . SER A 1 464 ? 2.967 -7.780 7.848 1.00 91.06 464 SER A O 1
ATOM 3605 N N . ASP A 1 465 ? 2.939 -9.177 6.080 1.00 94.25 465 ASP A N 1
ATOM 3606 C CA . ASP A 1 465 ? 4.394 -9.359 6.009 1.00 94.25 465 ASP A CA 1
ATOM 3607 C C . ASP A 1 465 ? 5.138 -8.011 5.921 1.00 94.25 465 ASP A C 1
ATOM 3609 O O . ASP A 1 465 ? 6.097 -7.776 6.659 1.00 94.25 465 ASP A O 1
ATOM 3613 N N . VAL A 1 466 ? 4.685 -7.097 5.051 1.00 95.94 466 VAL A N 1
ATOM 3614 C CA . VAL A 1 466 ? 5.321 -5.780 4.866 1.00 95.94 466 VAL A CA 1
ATOM 3615 C C . VAL A 1 466 ? 5.112 -4.864 6.071 1.00 95.94 466 VAL A C 1
ATOM 3617 O O . VAL A 1 466 ? 6.063 -4.215 6.505 1.00 95.94 466 VAL A O 1
ATOM 3620 N N . GLU A 1 467 ? 3.910 -4.805 6.650 1.00 94.06 467 GLU A N 1
ATOM 3621 C CA . GLU A 1 467 ? 3.650 -3.931 7.803 1.00 94.06 467 GLU A CA 1
ATOM 3622 C C . GLU A 1 467 ? 4.401 -4.371 9.057 1.00 94.06 467 GLU A C 1
ATOM 3624 O O . GLU A 1 467 ? 4.985 -3.524 9.739 1.00 94.06 467 GLU A O 1
ATOM 3629 N N . ARG A 1 468 ? 4.468 -5.682 9.313 1.00 93.06 468 ARG A N 1
ATOM 3630 C CA . ARG A 1 468 ? 5.246 -6.241 10.424 1.00 93.06 468 ARG A CA 1
ATOM 3631 C C . ARG A 1 468 ? 6.732 -5.946 10.260 1.00 93.06 468 ARG A C 1
ATOM 3633 O O . ARG A 1 468 ? 7.355 -5.461 11.202 1.00 93.06 468 ARG A O 1
ATOM 3640 N N . LEU A 1 469 ? 7.295 -6.140 9.063 1.00 94.75 469 LEU A N 1
ATOM 3641 C CA . LEU A 1 469 ? 8.685 -5.769 8.771 1.00 94.75 469 LEU A CA 1
ATOM 3642 C C . LEU A 1 469 ? 8.931 -4.260 8.938 1.00 94.75 469 LEU A C 1
ATOM 3644 O O . LEU A 1 469 ? 9.920 -3.866 9.557 1.00 94.75 469 LEU A O 1
ATOM 3648 N N . ARG A 1 470 ? 8.029 -3.405 8.441 1.00 95.06 470 ARG A N 1
ATOM 3649 C CA . ARG A 1 470 ? 8.146 -1.940 8.531 1.00 95.06 470 ARG A CA 1
ATOM 3650 C C . ARG A 1 470 ? 8.108 -1.437 9.969 1.00 95.06 470 ARG A C 1
ATOM 3652 O O . ARG A 1 470 ? 8.939 -0.609 10.346 1.00 95.06 470 ARG A O 1
ATOM 3659 N N . LEU A 1 471 ? 7.148 -1.903 10.767 1.00 92.38 471 LEU A N 1
ATOM 3660 C CA . LEU A 1 471 ? 7.022 -1.503 12.166 1.00 92.38 471 LEU A CA 1
ATOM 3661 C C . LEU A 1 471 ? 8.144 -2.086 13.017 1.00 92.38 471 LEU A C 1
ATOM 3663 O O . LEU A 1 471 ? 8.686 -1.359 13.847 1.00 92.38 471 LEU A O 1
ATOM 3667 N N . TRP A 1 472 ? 8.565 -3.326 12.760 1.00 91.50 472 TRP A N 1
ATOM 3668 C CA . TRP A 1 472 ? 9.742 -3.903 13.400 1.00 91.50 472 TRP A CA 1
ATOM 3669 C C . TRP A 1 472 ? 11.003 -3.075 13.104 1.00 91.50 472 TRP A C 1
ATOM 3671 O O . TRP A 1 472 ? 11.673 -2.665 14.049 1.00 91.50 472 TRP A O 1
ATOM 3681 N N . VAL A 1 473 ? 11.289 -2.721 11.843 1.00 91.19 473 VAL A N 1
ATOM 3682 C CA . VAL A 1 473 ? 12.428 -1.845 11.496 1.00 91.19 473 VAL A CA 1
ATOM 3683 C C . VAL A 1 473 ? 12.322 -0.489 12.208 1.00 91.19 473 VAL A C 1
ATOM 3685 O O . VAL A 1 473 ? 13.260 -0.072 12.885 1.00 91.19 473 VAL A O 1
ATOM 3688 N N . LYS A 1 474 ? 11.162 0.175 12.138 1.00 90.94 474 LYS A N 1
ATOM 3689 C CA . LYS A 1 474 ? 10.922 1.476 12.787 1.00 90.94 474 LYS A CA 1
ATOM 3690 C C . LYS A 1 474 ? 11.096 1.446 14.312 1.00 90.94 474 LYS A C 1
ATOM 3692 O O . LYS A 1 474 ? 11.467 2.453 14.902 1.00 90.94 474 LYS A O 1
ATOM 3697 N N . GLN A 1 475 ? 10.774 0.327 14.960 1.00 87.62 475 GLN A N 1
ATOM 3698 C CA . GLN A 1 475 ? 10.846 0.188 16.418 1.00 87.62 475 GLN A CA 1
ATOM 3699 C C . GLN A 1 475 ? 12.219 -0.261 16.915 1.00 87.62 475 GLN A C 1
ATOM 3701 O O . GLN A 1 475 ? 12.533 -0.024 18.079 1.00 87.62 475 GLN A O 1
ATOM 3706 N N . ASN A 1 476 ? 13.022 -0.914 16.071 1.00 84.12 476 ASN A N 1
ATOM 3707 C CA . ASN A 1 476 ? 14.265 -1.546 16.504 1.00 84.12 476 ASN A CA 1
ATOM 3708 C C . ASN A 1 476 ? 15.533 -0.737 16.225 1.00 84.12 476 ASN A C 1
ATOM 3710 O O . ASN A 1 476 ? 16.562 -1.031 16.833 1.00 84.12 476 ASN A O 1
ATOM 3714 N N . PHE A 1 477 ? 15.465 0.285 15.371 1.00 83.75 477 PHE A N 1
ATOM 3715 C CA . PHE A 1 477 ? 16.627 1.056 14.931 1.00 83.75 477 PHE A CA 1
ATOM 3716 C C . PHE A 1 477 ? 16.465 2.566 15.179 1.00 83.75 477 PHE A C 1
ATOM 3718 O O . PHE A 1 477 ? 15.366 3.112 15.137 1.00 83.75 477 PHE A O 1
ATOM 3725 N N . GLU A 1 478 ? 17.592 3.241 15.387 1.00 82.75 478 GLU A N 1
ATOM 3726 C CA . GLU A 1 478 ? 17.772 4.697 15.429 1.00 82.75 478 GLU A CA 1
ATOM 3727 C C . GLU A 1 478 ? 18.824 5.091 14.370 1.00 82.75 478 GLU A C 1
ATOM 3729 O O . GLU A 1 478 ? 19.708 4.287 14.061 1.00 82.75 478 GLU A O 1
ATOM 3734 N N . TYR A 1 479 ? 18.764 6.310 13.819 1.00 79.94 479 TYR A N 1
ATOM 3735 C CA . TYR A 1 479 ? 19.752 6.813 12.845 1.00 79.94 479 TYR A CA 1
ATOM 3736 C C . TYR A 1 479 ? 20.473 8.061 13.373 1.00 79.94 479 TYR A C 1
ATOM 3738 O O . TYR A 1 479 ? 19.826 9.043 13.746 1.00 79.94 479 TYR A O 1
ATOM 3746 N N . GLY A 1 480 ? 21.810 8.043 13.411 1.00 74.06 480 GLY A N 1
ATOM 3747 C CA . GLY A 1 480 ? 22.607 9.112 14.026 1.00 74.06 480 GLY A CA 1
ATOM 3748 C C . GLY A 1 480 ? 24.116 8.984 13.804 1.00 74.06 480 GLY A C 1
ATOM 3749 O O . GLY A 1 480 ? 24.564 8.143 13.034 1.00 74.06 480 GLY A O 1
ATOM 3750 N N . LEU A 1 481 ? 24.903 9.852 14.453 1.00 66.00 481 LEU A N 1
ATOM 3751 C CA . LEU A 1 481 ? 26.371 9.869 14.344 1.00 66.00 481 LEU A CA 1
ATOM 3752 C C . LEU A 1 481 ? 26.999 8.676 15.081 1.00 66.00 481 LEU A C 1
ATOM 3754 O O . LEU A 1 481 ? 26.752 8.490 16.275 1.00 66.00 481 LEU A O 1
ATOM 3758 N N . GLU A 1 482 ? 27.862 7.927 14.395 1.00 58.16 482 GLU A N 1
ATOM 3759 C CA . GLU A 1 482 ? 28.635 6.813 14.948 1.00 58.16 482 GLU A CA 1
ATOM 3760 C C . GLU A 1 482 ? 30.152 6.961 14.717 1.00 58.16 482 GLU A C 1
ATOM 3762 O O . GLU A 1 482 ? 30.627 7.657 13.816 1.00 58.16 482 GLU A O 1
ATOM 3767 N N . SER A 1 483 ? 30.925 6.270 15.559 1.00 45.31 483 SER A N 1
ATOM 3768 C CA . SER A 1 483 ? 32.346 5.970 15.329 1.00 45.31 483 SER A CA 1
ATOM 3769 C C . SER A 1 483 ? 32.492 4.652 14.542 1.00 45.31 483 SER A C 1
ATOM 3771 O O . SER A 1 483 ? 31.539 3.872 14.516 1.00 45.31 483 SER A O 1
ATOM 3773 N N . PRO A 1 484 ? 33.654 4.361 13.921 1.00 43.12 484 PRO A N 1
ATOM 3774 C CA . PRO A 1 484 ? 33.795 3.257 12.967 1.00 43.12 484 PRO A CA 1
ATOM 3775 C C . PRO A 1 484 ? 33.340 1.880 13.477 1.00 43.12 484 PRO A C 1
ATOM 3777 O O . PRO A 1 484 ? 33.622 1.471 14.605 1.00 43.12 484 PRO A O 1
ATOM 3780 N N . LEU A 1 485 ? 32.646 1.159 12.595 1.00 46.50 485 LEU A N 1
ATOM 3781 C CA . LEU A 1 485 ? 31.876 -0.047 12.895 1.00 46.50 485 LEU A CA 1
ATOM 3782 C C . LEU A 1 485 ? 32.728 -1.245 13.363 1.00 46.50 485 LEU A C 1
ATOM 3784 O O . LEU A 1 485 ? 33.637 -1.700 12.670 1.00 46.50 485 LEU A O 1
ATOM 3788 N N . GLN A 1 486 ? 32.305 -1.869 14.466 1.00 41.12 486 GLN A N 1
ATOM 3789 C CA . GLN A 1 486 ? 32.423 -3.319 14.669 1.00 41.12 486 GLN A CA 1
ATOM 3790 C C . GLN A 1 486 ? 31.020 -3.899 14.875 1.00 41.12 486 GLN A C 1
ATOM 3792 O O . GLN A 1 486 ? 30.562 -4.101 15.999 1.00 41.12 486 GLN A O 1
ATOM 3797 N N . SER A 1 487 ? 30.325 -4.148 13.765 1.00 46.06 487 SER A N 1
ATOM 3798 C CA . SER A 1 487 ? 29.023 -4.813 13.757 1.00 46.06 487 SER A CA 1
ATOM 3799 C C . SER A 1 487 ? 29.147 -6.261 14.241 1.00 46.06 487 SER A C 1
ATOM 3801 O O . SER A 1 487 ? 30.006 -7.000 13.754 1.00 46.06 487 SER A O 1
ATOM 3803 N N . GLN A 1 488 ? 28.248 -6.698 15.120 1.00 48.31 488 GLN A N 1
ATOM 3804 C CA . GLN A 1 488 ? 27.972 -8.120 15.335 1.00 48.31 488 GLN A CA 1
ATOM 3805 C C . GLN A 1 488 ? 26.620 -8.457 14.701 1.00 48.31 488 GLN A C 1
ATOM 3807 O O . GLN A 1 488 ? 25.694 -7.657 14.787 1.00 48.31 488 GLN A O 1
ATOM 3812 N N . GLN A 1 489 ? 26.524 -9.613 14.043 1.00 54.56 489 GLN A N 1
ATOM 3813 C CA . GLN A 1 489 ? 25.254 -10.164 13.568 1.00 54.56 489 GLN A CA 1
ATOM 3814 C C . GLN A 1 489 ? 24.622 -11.074 14.625 1.00 54.56 489 GLN A C 1
ATOM 3816 O O . GLN A 1 489 ? 25.328 -11.695 15.424 1.00 54.56 489 GLN A O 1
ATOM 3821 N N . VAL A 1 490 ? 23.299 -11.214 14.548 1.00 53.41 490 VAL A N 1
ATOM 3822 C CA . VAL A 1 490 ? 22.524 -12.232 15.261 1.00 53.41 490 VAL A CA 1
ATOM 3823 C C . VAL A 1 490 ? 21.723 -13.012 14.222 1.00 53.41 490 VAL A C 1
ATOM 3825 O O . VAL A 1 490 ? 20.921 -12.438 13.485 1.00 53.41 490 VAL A O 1
ATOM 3828 N N . GLU A 1 491 ? 21.970 -14.318 14.134 1.00 53.06 491 GLU A N 1
ATOM 3829 C CA . GLU A 1 491 ? 21.123 -15.225 13.357 1.00 53.06 491 GLU A CA 1
ATOM 3830 C C . GLU A 1 491 ? 19.901 -15.603 14.196 1.00 53.06 491 GLU A C 1
ATOM 3832 O O . GLU A 1 491 ? 20.048 -16.027 15.343 1.00 53.06 491 GLU A O 1
ATOM 3837 N N . TYR A 1 492 ? 18.711 -15.481 13.608 1.00 59.19 492 TYR A N 1
ATOM 3838 C CA . TYR A 1 492 ? 17.467 -15.968 14.196 1.00 59.19 492 TYR A CA 1
ATOM 3839 C C . TYR A 1 492 ? 17.051 -17.252 13.472 1.00 59.19 492 TYR A C 1
ATOM 3841 O O . TYR A 1 492 ? 17.029 -17.313 12.236 1.00 59.19 492 TYR A O 1
ATOM 3849 N N . THR A 1 493 ? 16.728 -18.291 14.241 1.00 62.47 493 THR A N 1
ATOM 3850 C CA . THR A 1 493 ? 16.028 -19.472 13.723 1.00 62.47 493 THR A CA 1
ATOM 3851 C C . THR A 1 493 ? 14.531 -19.187 13.618 1.00 62.47 493 THR A C 1
ATOM 3853 O O . THR A 1 493 ? 14.048 -18.205 14.181 1.00 62.47 493 THR A O 1
ATOM 3856 N N . VAL A 1 494 ? 13.777 -20.018 12.889 1.00 60.75 494 VAL A N 1
ATOM 3857 C CA . VAL A 1 494 ? 12.317 -19.838 12.748 1.00 60.75 494 VAL A CA 1
ATOM 3858 C C . VAL A 1 494 ? 11.628 -19.856 14.115 1.00 60.75 494 VAL A C 1
ATOM 3860 O O . VAL A 1 494 ? 10.680 -19.114 14.340 1.00 60.75 494 VAL A O 1
ATOM 3863 N N . GLU A 1 495 ? 12.153 -20.650 15.048 1.00 64.19 495 GLU A N 1
ATOM 3864 C CA . GLU A 1 495 ? 11.681 -20.753 16.426 1.00 64.19 495 GLU A CA 1
ATOM 3865 C C . GLU A 1 495 ? 11.963 -19.506 17.292 1.00 64.19 495 GLU A C 1
ATOM 3867 O O . GLU A 1 495 ? 11.378 -19.380 18.367 1.00 64.19 495 GLU A O 1
ATOM 3872 N N . ASP A 1 496 ? 12.829 -18.587 16.842 1.00 66.94 496 ASP A N 1
ATOM 3873 C CA . ASP A 1 496 ? 13.115 -17.314 17.522 1.00 66.94 496 ASP A CA 1
ATOM 3874 C C . ASP A 1 496 ? 12.262 -16.142 16.987 1.00 66.94 496 ASP A C 1
ATOM 3876 O O . ASP A 1 496 ? 12.340 -15.033 17.521 1.00 66.94 496 ASP A O 1
ATOM 3880 N N . LEU A 1 497 ? 11.483 -16.352 15.917 1.00 76.94 497 LEU A N 1
ATOM 3881 C CA . LEU A 1 497 ? 10.650 -15.321 15.289 1.00 76.94 497 LEU A CA 1
ATOM 3882 C C . LEU A 1 497 ? 9.361 -15.084 16.089 1.00 76.94 497 LEU A C 1
ATOM 3884 O O . LEU A 1 497 ? 8.785 -16.016 16.649 1.00 76.94 497 LEU A O 1
ATOM 3888 N N . ALA A 1 498 ? 8.858 -13.848 16.100 1.00 77.06 498 ALA A N 1
ATOM 3889 C CA . ALA A 1 498 ? 7.553 -13.557 16.697 1.00 77.06 498 ALA A CA 1
ATOM 3890 C C . ALA A 1 498 ? 6.415 -14.119 15.822 1.00 77.06 498 ALA A C 1
ATOM 3892 O O . ALA A 1 498 ? 6.307 -13.748 14.650 1.00 77.06 498 ALA A O 1
ATOM 3893 N N . ASP A 1 499 ? 5.575 -14.996 16.385 1.00 78.12 499 ASP A N 1
ATOM 3894 C CA . ASP A 1 499 ? 4.440 -15.623 15.695 1.00 78.12 499 ASP A CA 1
ATOM 3895 C C . ASP A 1 499 ? 3.260 -14.631 15.558 1.00 78.12 499 ASP A C 1
ATOM 3897 O O . ASP A 1 499 ? 2.728 -14.169 16.572 1.00 78.12 499 ASP A O 1
ATOM 3901 N N . PRO A 1 500 ? 2.804 -14.303 14.331 1.00 79.38 500 PRO A N 1
ATOM 3902 C CA . PRO A 1 500 ? 1.664 -13.417 14.108 1.00 79.38 500 PRO A CA 1
ATOM 3903 C C . PRO A 1 500 ? 0.355 -13.841 14.784 1.00 79.38 500 PRO A C 1
ATOM 3905 O O . PRO A 1 500 ? -0.497 -12.987 15.023 1.00 79.38 500 PRO A O 1
ATOM 3908 N N . SER A 1 501 ? 0.174 -15.131 15.083 1.00 78.69 501 SER A N 1
ATOM 3909 C CA . SER A 1 501 ? -1.051 -15.660 15.694 1.00 78.69 501 SER A CA 1
ATOM 3910 C C . SER A 1 501 ? -1.174 -15.378 17.197 1.00 78.69 501 SER A C 1
ATOM 3912 O O . SER A 1 501 ? -2.284 -15.448 17.738 1.00 78.69 501 SER A O 1
ATOM 3914 N N . ASP A 1 502 ? -0.080 -14.992 17.866 1.00 81.69 502 ASP A N 1
ATOM 3915 C CA . ASP A 1 502 ? -0.090 -14.551 19.266 1.00 81.69 502 ASP A CA 1
ATOM 3916 C C . ASP A 1 502 ? -0.567 -13.093 19.421 1.00 81.69 502 ASP A C 1
ATOM 3918 O O . ASP A 1 502 ? -1.124 -12.740 20.470 1.00 81.69 502 ASP A O 1
ATOM 3922 N N . SER A 1 503 ? -0.427 -12.265 18.378 1.00 88.94 503 SER A N 1
ATOM 3923 C CA . SER A 1 503 ? -0.834 -10.854 18.377 1.00 88.94 503 SER A CA 1
ATOM 3924 C C . SER A 1 503 ? -2.323 -10.666 18.697 1.00 88.94 503 SER A C 1
ATOM 3926 O O . SER A 1 503 ? -3.175 -11.439 18.263 1.00 88.94 503 SER A O 1
ATOM 3928 N N . LEU A 1 504 ? -2.657 -9.588 19.412 1.00 94.00 504 LEU A N 1
ATOM 3929 C CA . LEU A 1 504 ? -4.036 -9.113 19.536 1.00 94.00 504 LEU A CA 1
ATOM 3930 C C . LEU A 1 504 ? -4.435 -8.380 18.260 1.00 94.00 504 LEU A C 1
ATOM 3932 O O . LEU A 1 504 ? -3.785 -7.406 17.894 1.00 94.00 504 LEU A O 1
ATOM 3936 N N . SER A 1 505 ? -5.531 -8.790 17.637 1.00 95.38 505 SER A N 1
ATOM 3937 C CA . SER A 1 505 ? -6.034 -8.223 16.391 1.00 95.38 505 SER A CA 1
ATOM 3938 C C . SER A 1 505 ? -7.386 -7.531 16.564 1.00 95.38 505 SER A C 1
ATOM 3940 O O . SER A 1 505 ? -8.281 -8.020 17.250 1.00 95.38 505 SER A O 1
ATOM 3942 N N . MET A 1 506 ? -7.543 -6.378 15.918 1.00 97.50 506 MET A N 1
ATOM 3943 C CA . MET A 1 506 ? -8.807 -5.649 15.832 1.00 97.50 506 MET A CA 1
ATOM 3944 C C . MET A 1 506 ? -9.069 -5.248 14.386 1.00 97.50 506 MET A C 1
ATOM 3946 O O . MET A 1 506 ? -8.140 -4.824 13.697 1.00 97.50 506 MET A O 1
ATOM 3950 N N . LEU A 1 507 ? -10.316 -5.345 13.937 1.00 98.44 507 LEU A N 1
ATOM 3951 C CA . LEU A 1 507 ? -10.726 -4.954 12.591 1.00 98.44 507 LEU A CA 1
ATOM 3952 C C . LEU A 1 507 ? -11.765 -3.833 12.651 1.00 98.44 507 LEU A C 1
ATOM 3954 O O . LEU A 1 507 ? -12.715 -3.885 13.428 1.00 98.44 507 LEU A O 1
ATOM 3958 N N . PHE A 1 508 ? -11.586 -2.823 11.808 1.00 98.75 508 PHE A N 1
ATOM 3959 C CA . PHE A 1 508 ? -12.468 -1.665 11.713 1.00 98.75 508 PHE A CA 1
ATOM 3960 C C . PHE A 1 508 ? -13.060 -1.582 10.308 1.00 98.75 508 PHE A C 1
ATOM 3962 O O . PHE A 1 508 ? -12.311 -1.666 9.334 1.00 98.75 508 PHE A O 1
ATOM 3969 N N . THR A 1 509 ? -14.376 -1.406 10.198 1.00 98.50 509 THR A N 1
ATOM 3970 C CA . THR A 1 509 ? -15.077 -1.162 8.928 1.00 98.50 509 THR A CA 1
ATOM 3971 C C . THR A 1 509 ? -15.558 0.278 8.831 1.00 98.50 509 THR A C 1
ATOM 3973 O O . THR A 1 509 ? -15.764 0.926 9.853 1.00 98.50 509 THR A O 1
ATOM 3976 N N . GLY A 1 510 ? -15.815 0.737 7.606 1.00 98.00 510 GLY A N 1
ATOM 3977 C CA . GLY A 1 510 ? -16.538 1.979 7.337 1.00 98.00 510 GLY A CA 1
ATOM 3978 C C . GLY A 1 510 ? -18.041 1.924 7.650 1.00 98.00 510 GLY A C 1
ATOM 3979 O O . GLY A 1 510 ? -18.515 1.070 8.407 1.00 98.00 510 GLY A O 1
ATOM 3980 N N . ASP A 1 511 ? -18.784 2.845 7.037 1.00 98.38 511 ASP A N 1
ATOM 3981 C CA . ASP A 1 511 ? -20.191 3.131 7.342 1.00 98.38 511 ASP A CA 1
ATOM 3982 C C . ASP A 1 511 ? -21.146 2.005 6.895 1.00 98.38 511 ASP A C 1
ATOM 3984 O O . ASP A 1 511 ? -21.026 1.462 5.790 1.00 98.38 511 ASP A O 1
ATOM 3988 N N . ILE A 1 512 ? -22.103 1.647 7.762 1.00 98.69 512 ILE A N 1
ATOM 3989 C CA . ILE A 1 512 ? -23.075 0.562 7.550 1.00 98.69 512 ILE A CA 1
ATOM 3990 C C . ILE A 1 512 ? -24.502 1.126 7.541 1.00 98.69 512 ILE A C 1
ATOM 3992 O O . ILE A 1 512 ? -25.059 1.474 8.586 1.00 98.69 512 ILE A O 1
ATOM 3996 N N . MET A 1 513 ? -25.117 1.145 6.357 1.00 97.75 513 MET A N 1
ATOM 3997 C CA . MET A 1 513 ? -26.477 1.619 6.093 1.00 97.75 513 MET A CA 1
ATOM 3998 C C . MET A 1 513 ? -27.282 0.530 5.359 1.00 97.75 513 MET A C 1
ATOM 4000 O O . MET A 1 513 ? -27.335 0.457 4.134 1.00 97.75 513 MET A O 1
ATOM 4004 N N . MET A 1 514 ? -27.935 -0.357 6.118 1.00 97.94 514 MET A N 1
ATOM 4005 C CA . MET A 1 514 ? -28.734 -1.479 5.588 1.00 97.94 514 MET A CA 1
ATOM 4006 C C . MET A 1 514 ? -30.230 -1.126 5.450 1.00 97.94 514 MET A C 1
ATOM 4008 O O . MET A 1 514 ? -31.109 -1.842 5.936 1.00 97.94 514 MET A O 1
ATOM 4012 N N . ASN A 1 515 ? -30.532 0.007 4.811 1.00 96.62 515 ASN A N 1
ATOM 4013 C CA . ASN A 1 515 ? -31.894 0.458 4.493 1.00 96.62 515 ASN A CA 1
ATOM 4014 C C . ASN A 1 515 ? -32.002 0.803 2.987 1.00 96.62 515 ASN A C 1
ATOM 4016 O O . ASN A 1 515 ? -31.153 0.388 2.200 1.00 96.62 515 ASN A O 1
ATOM 4020 N N . ARG A 1 516 ? -33.069 1.494 2.555 1.00 95.94 516 ARG A N 1
ATOM 4021 C CA . ARG A 1 516 ? -33.270 1.983 1.176 1.00 95.94 516 ARG A CA 1
ATOM 4022 C C . ARG A 1 516 ? -33.026 0.904 0.103 1.00 95.94 516 ARG A C 1
ATOM 4024 O O . ARG A 1 516 ? -33.770 -0.079 0.083 1.00 95.94 516 ARG A O 1
ATOM 4031 N N . ASP A 1 517 ? -32.076 1.085 -0.818 1.00 97.00 517 ASP A N 1
ATOM 4032 C CA . ASP A 1 517 ? -31.842 0.127 -1.905 1.00 97.00 517 ASP A CA 1
ATOM 4033 C C . ASP A 1 517 ? -31.084 -1.126 -1.438 1.00 97.00 517 ASP A C 1
ATOM 4035 O O . ASP A 1 517 ? -31.393 -2.218 -1.920 1.00 97.00 517 ASP A O 1
ATOM 4039 N N . VAL A 1 518 ? -30.234 -1.027 -0.406 1.00 97.88 518 VAL A N 1
ATOM 4040 C CA . VAL A 1 518 ? -29.618 -2.197 0.252 1.00 97.88 518 VAL A CA 1
ATOM 4041 C C . VAL A 1 518 ? -30.700 -3.127 0.814 1.00 97.88 518 VAL A C 1
ATOM 4043 O O . VAL A 1 518 ? -30.690 -4.332 0.563 1.00 97.88 518 VAL A O 1
ATOM 4046 N N . GLU A 1 519 ? -31.708 -2.578 1.500 1.00 98.00 519 GLU A N 1
ATOM 4047 C CA . GLU A 1 519 ? -32.846 -3.363 1.999 1.00 98.00 519 GLU A CA 1
ATOM 4048 C C . GLU A 1 519 ? -33.640 -4.028 0.861 1.00 98.00 519 GLU A C 1
ATOM 4050 O O . GLU A 1 519 ? -34.032 -5.194 0.976 1.00 98.00 519 GLU A O 1
ATOM 4055 N N . LYS A 1 520 ? -33.865 -3.333 -0.263 1.00 98.06 520 LYS A N 1
ATOM 4056 C CA . LYS A 1 520 ? -34.535 -3.935 -1.430 1.00 98.06 520 LYS A CA 1
ATOM 4057 C C . LYS A 1 520 ? -33.726 -5.105 -1.986 1.00 98.06 520 LYS A C 1
ATOM 4059 O O . LYS A 1 520 ? -34.325 -6.125 -2.331 1.00 98.06 520 LYS A O 1
ATOM 4064 N N . VAL A 1 521 ? -32.402 -4.983 -2.056 1.00 97.62 521 VAL A N 1
ATOM 4065 C CA . VAL A 1 521 ? -31.512 -6.054 -2.523 1.00 97.62 521 VAL A CA 1
ATOM 4066 C C . VAL A 1 521 ? -31.543 -7.255 -1.571 1.00 97.62 521 VAL A C 1
ATOM 4068 O O . VAL A 1 521 ? -31.745 -8.384 -2.021 1.00 97.62 521 VAL A O 1
ATOM 4071 N N . ILE A 1 522 ? -31.469 -7.032 -0.256 1.00 98.25 522 ILE A N 1
ATOM 4072 C CA . ILE A 1 522 ? -31.594 -8.087 0.766 1.00 98.25 522 ILE A CA 1
ATOM 4073 C C . ILE A 1 522 ? -32.922 -8.845 0.632 1.00 98.25 522 ILE A C 1
ATOM 4075 O O . ILE A 1 522 ? -32.951 -10.077 0.623 1.00 98.25 522 ILE A O 1
ATOM 4079 N N . ARG A 1 523 ? -34.048 -8.131 0.504 1.00 98.06 523 ARG A N 1
ATOM 4080 C CA . ARG A 1 523 ? -35.378 -8.759 0.419 1.00 98.06 523 ARG A CA 1
ATOM 4081 C C . ARG A 1 523 ? -35.586 -9.540 -0.882 1.00 98.06 523 ARG A C 1
ATOM 4083 O O . ARG A 1 523 ? -36.226 -10.592 -0.852 1.00 98.06 523 ARG A O 1
ATOM 4090 N N . ASN A 1 524 ? -35.051 -9.049 -2.002 1.00 97.62 524 ASN A N 1
ATOM 4091 C CA . ASN A 1 524 ? -35.273 -9.621 -3.332 1.00 97.62 524 ASN A CA 1
ATOM 4092 C C . ASN A 1 524 ? -34.178 -10.627 -3.733 1.00 97.62 524 ASN A C 1
ATOM 4094 O O . ASN A 1 524 ? -34.457 -11.820 -3.848 1.00 97.62 524 ASN A O 1
ATOM 4098 N N . GLN A 1 525 ? -32.938 -10.170 -3.930 1.00 97.25 525 GLN A N 1
ATOM 4099 C CA . GLN A 1 525 ? -31.792 -10.996 -4.330 1.00 97.25 525 GLN A CA 1
ATOM 4100 C C . GLN A 1 525 ? -31.312 -11.884 -3.176 1.00 97.25 525 GLN A C 1
ATOM 4102 O O . GLN A 1 525 ? -31.175 -13.096 -3.357 1.00 97.25 525 GLN A O 1
ATOM 4107 N N . GLY A 1 526 ? -31.169 -11.309 -1.977 1.00 94.62 526 GLY A N 1
ATOM 4108 C CA . GLY A 1 526 ? -30.862 -12.044 -0.745 1.00 94.62 526 GLY A CA 1
ATOM 4109 C C . GLY A 1 526 ? -32.021 -12.900 -0.220 1.00 94.62 526 GLY A C 1
ATOM 4110 O O . GLY A 1 526 ? -31.846 -13.664 0.721 1.00 94.62 526 GLY A O 1
ATOM 4111 N N . LYS A 1 527 ? -33.219 -12.819 -0.822 1.00 97.12 527 LYS A N 1
ATOM 4112 C CA . LYS A 1 527 ? -34.424 -13.591 -0.446 1.00 97.12 527 LYS A CA 1
ATOM 4113 C C . LYS A 1 527 ? -34.851 -13.418 1.024 1.00 97.12 527 LYS A C 1
ATOM 4115 O O . LYS A 1 527 ? -35.500 -14.303 1.580 1.00 97.12 527 LYS A O 1
ATOM 4120 N N . ASN A 1 528 ? -34.584 -12.249 1.613 1.00 97.00 528 ASN A N 1
ATOM 4121 C CA . ASN A 1 528 ? -34.740 -11.907 3.039 1.00 97.00 528 ASN A CA 1
ATOM 4122 C C . ASN A 1 528 ? -33.690 -12.534 3.978 1.00 97.00 528 ASN A C 1
ATOM 4124 O O . ASN A 1 528 ? -33.889 -12.526 5.192 1.00 97.00 528 ASN A O 1
ATOM 4128 N N . ASP A 1 529 ? -32.569 -13.033 3.454 1.00 97.44 529 ASP A N 1
ATOM 4129 C CA . ASP A 1 529 ? -31.382 -13.316 4.260 1.00 97.44 529 ASP A CA 1
ATOM 4130 C C . ASP A 1 529 ? -30.622 -12.013 4.541 1.00 97.44 529 ASP A C 1
ATOM 4132 O O . ASP A 1 529 ? -29.971 -11.447 3.665 1.00 97.44 529 ASP A O 1
ATOM 4136 N N . TRP A 1 530 ? -30.701 -11.526 5.778 1.00 97.31 530 TRP A N 1
ATOM 4137 C CA . TRP A 1 530 ? -30.034 -10.290 6.192 1.00 97.31 530 TRP A CA 1
ATOM 4138 C C . TRP A 1 530 ? -28.512 -10.414 6.297 1.00 97.31 530 TRP A C 1
ATOM 4140 O O . TRP A 1 530 ? -27.841 -9.388 6.354 1.00 97.31 530 TRP A O 1
ATOM 4150 N N . THR A 1 531 ? -27.954 -11.630 6.265 1.00 96.94 531 THR A N 1
ATOM 4151 C CA . THR A 1 531 ? -26.498 -11.837 6.178 1.00 96.94 531 THR A CA 1
ATOM 4152 C C . THR A 1 531 ? -25.956 -11.650 4.757 1.00 96.94 531 THR A C 1
ATOM 4154 O O . THR A 1 531 ? -24.745 -11.536 4.583 1.00 96.94 531 THR A O 1
ATOM 4157 N N . PHE A 1 532 ? -26.835 -11.552 3.747 1.00 97.88 532 PHE A N 1
ATOM 4158 C CA . PHE A 1 532 ? -26.477 -11.455 2.328 1.00 97.88 532 PHE A CA 1
ATOM 4159 C C . PHE A 1 532 ? -25.408 -10.389 1.988 1.00 97.88 532 PHE A C 1
ATOM 4161 O O . PHE A 1 532 ? -24.517 -10.708 1.197 1.00 97.88 532 PHE A O 1
ATOM 4168 N N . PRO A 1 533 ? -25.402 -9.169 2.569 1.00 97.62 533 PRO A N 1
ATOM 4169 C CA . PRO A 1 533 ? -24.350 -8.189 2.281 1.00 97.62 533 PRO A CA 1
ATOM 4170 C C . PRO A 1 533 ? -22.944 -8.642 2.691 1.00 97.62 533 PRO A C 1
ATOM 4172 O O . PRO A 1 533 ? -21.979 -8.326 2.008 1.00 97.62 533 PRO A O 1
ATOM 4175 N N . PHE A 1 534 ? -22.818 -9.441 3.752 1.00 97.75 534 PHE A N 1
ATOM 4176 C CA . PHE A 1 534 ? -21.530 -9.834 4.332 1.00 97.75 534 PHE A CA 1
ATOM 4177 C C . PHE A 1 534 ? -20.912 -11.090 3.691 1.00 97.75 534 PHE A C 1
ATOM 4179 O O . PHE A 1 534 ? -19.885 -11.574 4.162 1.00 97.75 534 PHE A O 1
ATOM 4186 N N . LEU A 1 535 ? -21.518 -11.653 2.636 1.00 95.81 535 LEU A N 1
ATOM 4187 C CA . LEU A 1 535 ? -21.127 -12.958 2.075 1.00 95.81 535 LEU A CA 1
ATOM 4188 C C . LEU A 1 535 ? -19.652 -13.061 1.647 1.00 95.81 535 LEU A C 1
ATOM 4190 O O . LEU A 1 535 ? -19.082 -14.144 1.752 1.00 95.81 535 LEU A O 1
ATOM 4194 N N . TYR A 1 536 ? -19.043 -11.963 1.195 1.00 95.75 536 TYR A N 1
ATOM 4195 C CA . TYR A 1 536 ? -17.647 -11.925 0.738 1.00 95.75 536 TYR A CA 1
ATOM 4196 C C . TYR A 1 536 ? -16.650 -11.443 1.804 1.00 95.75 536 TYR A C 1
ATOM 4198 O O . TYR A 1 536 ? -15.444 -11.531 1.594 1.00 95.75 536 TYR A O 1
ATOM 4206 N N . THR A 1 537 ? -17.133 -10.959 2.952 1.00 96.62 537 THR A N 1
ATOM 4207 C CA . THR A 1 537 ? -16.304 -10.356 4.013 1.00 96.62 537 THR A CA 1
ATOM 4208 C C . THR A 1 537 ? -16.411 -11.046 5.366 1.00 96.62 537 THR A C 1
ATOM 4210 O O . THR A 1 537 ? -15.483 -10.908 6.156 1.00 96.62 537 THR A O 1
ATOM 4213 N N . ARG A 1 538 ? -17.465 -11.830 5.644 1.00 94.38 538 ARG A N 1
ATOM 4214 C CA . ARG A 1 538 ? -17.678 -12.515 6.937 1.00 94.38 538 ARG A CA 1
ATOM 4215 C C . ARG A 1 538 ? -16.436 -13.240 7.448 1.00 94.38 538 ARG A C 1
ATOM 4217 O O . ARG A 1 538 ? -16.101 -13.119 8.617 1.00 94.38 538 ARG A O 1
ATOM 4224 N N . ASP A 1 539 ? -15.759 -13.994 6.588 1.00 92.25 539 ASP A N 1
ATOM 4225 C CA . ASP A 1 539 ? -14.626 -14.815 7.021 1.00 92.25 539 ASP A CA 1
ATOM 4226 C C . ASP A 1 539 ? -13.389 -13.953 7.373 1.00 92.25 539 ASP A C 1
ATOM 4228 O O . ASP A 1 539 ? -12.564 -14.384 8.167 1.00 92.25 539 ASP A O 1
ATOM 4232 N N . VAL A 1 540 ? -13.299 -12.715 6.861 1.00 92.88 540 VAL A N 1
ATOM 4233 C CA . VAL A 1 540 ? -12.304 -11.700 7.273 1.00 92.88 540 VAL A CA 1
ATOM 4234 C C . VAL A 1 540 ? -12.761 -10.960 8.536 1.00 92.88 540 VAL A C 1
ATOM 4236 O O . VAL A 1 540 ? -11.958 -10.711 9.429 1.00 92.88 540 VAL A O 1
ATOM 4239 N N . LEU A 1 541 ? -14.056 -10.642 8.638 1.00 96.25 541 LEU A N 1
ATOM 4240 C CA . LEU A 1 541 ? -14.665 -10.004 9.812 1.00 96.25 541 LEU A CA 1
ATOM 4241 C C . LEU A 1 541 ? -14.571 -10.883 11.071 1.00 96.25 541 LEU A C 1
ATOM 4243 O O . LEU A 1 541 ? -14.396 -10.360 12.167 1.00 96.25 541 LEU A O 1
ATOM 4247 N N . ALA A 1 542 ? -14.651 -12.205 10.913 1.00 93.75 542 ALA A N 1
ATOM 4248 C CA . ALA A 1 542 ? -14.568 -13.188 11.994 1.00 93.75 542 ALA A CA 1
ATOM 4249 C C . ALA A 1 542 ? -13.135 -13.683 12.307 1.00 93.75 542 ALA A C 1
ATOM 4251 O O . ALA A 1 542 ? -12.974 -14.523 13.191 1.00 93.75 542 ALA A O 1
ATOM 4252 N N . ASP A 1 543 ? -12.110 -13.205 11.587 1.00 91.94 543 ASP A N 1
ATOM 4253 C CA . ASP A 1 543 ? -10.689 -13.543 11.815 1.00 91.94 543 ASP A CA 1
ATOM 4254 C C . ASP A 1 543 ? -10.037 -12.682 12.916 1.00 91.94 543 ASP A C 1
ATOM 4256 O O . ASP A 1 543 ? -9.019 -13.067 13.489 1.00 91.94 543 ASP A O 1
ATOM 4260 N N . ALA A 1 544 ? -10.607 -11.512 13.220 1.00 94.94 544 ALA A N 1
ATOM 4261 C CA . ALA A 1 544 ? -10.097 -10.619 14.259 1.00 94.94 544 ALA A CA 1
ATOM 4262 C C . ALA A 1 544 ? -10.618 -10.988 15.659 1.00 94.94 544 ALA A C 1
ATOM 4264 O O . ALA A 1 544 ? -11.718 -11.515 15.803 1.00 94.94 544 ALA A O 1
ATOM 4265 N N . ASP A 1 545 ? -9.857 -10.655 16.709 1.00 96.56 545 ASP A N 1
ATOM 4266 C CA . ASP A 1 545 ? -10.301 -10.878 18.093 1.00 96.56 545 ASP A CA 1
ATOM 4267 C C . ASP A 1 545 ? -11.409 -9.896 18.530 1.00 96.56 545 ASP A C 1
ATOM 4269 O O . ASP A 1 545 ? -12.124 -10.184 19.491 1.00 96.56 545 ASP A O 1
ATOM 4273 N N . ILE A 1 546 ? -11.517 -8.727 17.874 1.00 98.25 546 ILE A N 1
ATOM 4274 C CA . ILE A 1 546 ? -12.630 -7.769 18.015 1.00 98.25 546 ILE A CA 1
ATOM 4275 C C . ILE A 1 546 ? -12.883 -7.056 16.675 1.00 98.25 546 ILE A C 1
ATOM 4277 O O . ILE A 1 546 ? -11.967 -6.429 16.133 1.00 98.25 546 ILE A O 1
ATOM 4281 N N . THR A 1 547 ? -14.129 -7.042 16.197 1.00 98.75 547 THR A N 1
ATOM 4282 C CA . THR A 1 547 ? -14.539 -6.292 14.993 1.00 98.75 547 THR A CA 1
ATOM 4283 C C . THR A 1 547 ? -15.513 -5.149 15.310 1.00 98.75 547 THR A C 1
ATOM 4285 O O . THR A 1 547 ? -16.505 -5.316 16.027 1.00 98.75 547 THR A O 1
ATOM 4288 N N . PHE A 1 548 ? -15.225 -3.968 14.750 1.00 98.75 548 PHE A N 1
ATOM 4289 C CA . PHE A 1 548 ? -15.925 -2.697 14.967 1.00 98.75 548 PHE A CA 1
ATOM 4290 C C . PHE A 1 548 ? -16.483 -2.109 13.660 1.00 98.75 548 PHE A C 1
ATOM 4292 O O . PHE A 1 548 ? -15.783 -2.088 12.650 1.00 98.75 548 PHE A O 1
ATOM 4299 N N . GLY A 1 549 ? -17.688 -1.525 13.701 1.00 98.31 549 GLY A N 1
ATOM 4300 C CA . GLY A 1 549 ? -18.250 -0.735 12.590 1.00 98.31 549 GLY A CA 1
ATOM 4301 C C . GLY A 1 549 ? -19.052 0.498 13.031 1.00 98.31 549 GLY A C 1
ATOM 4302 O O . GLY A 1 549 ? -19.447 0.615 14.194 1.00 98.31 549 GLY A O 1
ATOM 4303 N N . ASN A 1 550 ? -19.324 1.429 12.111 1.00 98.56 550 ASN A N 1
ATOM 4304 C CA . ASN A 1 550 ? -20.219 2.571 12.350 1.00 98.56 550 ASN A CA 1
ATOM 4305 C C . ASN A 1 550 ? -21.638 2.296 11.822 1.00 98.56 550 ASN A C 1
ATOM 4307 O O . ASN A 1 550 ? -21.805 1.926 10.662 1.00 98.56 550 ASN A O 1
ATOM 4311 N N . LEU A 1 551 ? -22.666 2.494 12.660 1.00 98.19 551 LEU A N 1
ATOM 4312 C CA . LEU A 1 551 ? -24.066 2.362 12.242 1.00 98.19 551 LEU A CA 1
ATOM 4313 C C . LEU A 1 551 ? -24.637 3.698 11.776 1.00 98.19 551 LEU A C 1
ATOM 4315 O O . LEU A 1 551 ? -24.907 4.588 12.587 1.00 98.19 551 LEU A O 1
ATOM 4319 N N . GLU A 1 552 ? -24.930 3.778 10.481 1.00 97.00 552 GLU A N 1
ATOM 4320 C CA . GLU A 1 552 ? -25.529 4.945 9.838 1.00 97.00 552 GLU A CA 1
ATOM 4321 C C . GLU A 1 552 ? -27.059 4.968 10.037 1.00 97.00 552 GLU A C 1
ATOM 4323 O O . GLU A 1 552 ? -27.859 4.851 9.107 1.00 97.00 552 GLU A O 1
ATOM 4328 N N . GLY A 1 553 ? -27.481 5.053 11.300 1.00 96.12 553 GLY A N 1
ATOM 4329 C CA . GLY A 1 553 ? -28.884 5.171 11.701 1.00 96.12 553 GLY A CA 1
ATOM 4330 C C . GLY A 1 553 ? -29.411 4.057 12.622 1.00 96.12 553 GLY A C 1
ATOM 4331 O O . GLY A 1 553 ? -28.709 3.097 12.945 1.00 96.12 553 GLY A O 1
ATOM 4332 N N . PRO A 1 554 ? -30.664 4.185 13.095 1.00 97.75 554 PRO A N 1
ATOM 4333 C CA . PRO A 1 554 ? -31.264 3.266 14.061 1.00 97.75 554 PRO A CA 1
ATOM 4334 C C . PRO A 1 554 ? -31.682 1.920 13.445 1.00 97.75 554 PRO A C 1
ATOM 4336 O O . PRO A 1 554 ? -32.243 1.864 12.350 1.00 97.75 554 PRO A O 1
ATOM 4339 N N . ILE A 1 555 ? -31.519 0.838 14.213 1.00 98.38 555 ILE A N 1
ATOM 4340 C CA . ILE A 1 555 ? -32.052 -0.504 13.929 1.00 98.38 555 ILE A CA 1
ATOM 4341 C C . ILE A 1 555 ? -33.359 -0.669 14.719 1.00 98.38 555 ILE A C 1
ATOM 4343 O O . ILE A 1 555 ? -33.344 -1.008 15.905 1.00 98.38 555 ILE A O 1
ATOM 4347 N N . SER A 1 556 ? -34.512 -0.402 14.098 1.00 98.31 556 SER A N 1
ATOM 4348 C CA . SER A 1 556 ? -35.804 -0.425 14.799 1.00 98.31 556 SER A CA 1
ATOM 4349 C C . SER A 1 556 ? -37.012 -0.535 13.863 1.00 98.31 556 SER A C 1
ATOM 4351 O O . SER A 1 556 ? -36.979 -0.136 12.707 1.00 98.31 556 SER A O 1
ATOM 4353 N N . ASP A 1 557 ? -38.130 -1.020 14.402 1.00 97.38 557 ASP A N 1
ATOM 4354 C CA . ASP A 1 557 ? -39.465 -0.955 13.795 1.00 97.38 557 ASP A CA 1
ATOM 4355 C C . ASP A 1 557 ? -40.341 0.174 14.400 1.00 97.38 557 ASP A C 1
ATOM 4357 O O . ASP A 1 557 ? -41.461 0.409 13.931 1.00 97.38 557 ASP A O 1
ATOM 4361 N N . LYS A 1 558 ? -39.817 0.934 15.377 1.00 97.44 558 LYS A N 1
ATOM 4362 C CA . LYS A 1 558 ? -40.521 1.963 16.172 1.00 97.44 558 LYS A CA 1
ATOM 4363 C C . LYS A 1 558 ? -40.136 3.397 15.804 1.00 97.44 558 LYS A C 1
ATOM 4365 O O . LYS A 1 558 ? -39.407 3.628 14.836 1.00 97.44 558 LYS A O 1
ATOM 4370 N N . GLY A 1 559 ? -40.622 4.353 16.598 1.00 94.88 559 GLY A N 1
ATOM 4371 C CA . GLY A 1 559 ? -40.371 5.772 16.417 1.00 94.88 559 GLY A CA 1
ATOM 4372 C C . GLY A 1 559 ? -41.184 6.381 15.279 1.00 94.88 559 GLY A C 1
ATOM 4373 O O . GLY A 1 559 ? -42.018 5.730 14.645 1.00 94.88 559 GLY A O 1
ATOM 4374 N N . ALA A 1 560 ? -40.919 7.654 15.014 1.00 94.50 560 ALA A N 1
ATOM 4375 C CA . ALA A 1 560 ? -41.534 8.410 13.934 1.00 94.50 560 ALA A CA 1
ATOM 4376 C C . ALA A 1 560 ? -40.458 9.241 13.238 1.00 94.50 560 ALA A C 1
ATOM 4378 O O . ALA A 1 560 ? -39.649 9.876 13.913 1.00 94.50 560 ALA A O 1
ATOM 4379 N N . ASN A 1 561 ? -40.465 9.234 11.903 1.00 93.25 561 ASN A N 1
ATOM 4380 C CA . ASN A 1 561 ? -39.533 10.020 11.101 1.00 93.25 561 ASN A CA 1
ATOM 4381 C C . ASN A 1 561 ? -39.622 11.512 11.494 1.00 93.25 561 ASN A C 1
ATOM 4383 O O . ASN A 1 561 ? -40.711 12.092 11.499 1.00 93.25 561 ASN A O 1
ATOM 4387 N N . VAL A 1 562 ? -38.478 12.113 11.834 1.00 90.88 562 VAL A N 1
ATOM 4388 C CA . VAL A 1 562 ? -38.368 13.508 12.301 1.00 90.88 562 VAL A CA 1
ATOM 4389 C C . VAL A 1 562 ? -38.404 14.551 11.174 1.00 90.88 562 VAL A C 1
ATOM 4391 O O . VAL A 1 562 ? -38.473 15.746 11.458 1.00 90.88 562 VAL A O 1
ATOM 4394 N N . GLY A 1 563 ? -38.394 14.117 9.911 1.00 80.31 563 GLY A N 1
ATOM 4395 C CA . GLY A 1 563 ? -38.502 14.960 8.720 1.00 80.31 563 GLY A CA 1
ATOM 4396 C C . GLY A 1 563 ? -37.167 15.401 8.114 1.00 80.31 563 GLY A C 1
ATOM 4397 O O . GLY A 1 563 ? -37.121 16.471 7.508 1.00 80.31 563 GLY A O 1
ATOM 4398 N N . SER A 1 564 ? -36.091 14.625 8.287 1.00 77.81 564 SER A N 1
ATOM 4399 C CA . SER A 1 564 ? -34.835 14.816 7.543 1.00 77.81 564 SER A CA 1
ATOM 4400 C C . SER A 1 564 ? -35.024 14.517 6.045 1.00 77.81 564 SER A C 1
ATOM 4402 O O . SER A 1 564 ? -35.920 13.769 5.659 1.00 77.81 564 SER A O 1
ATOM 4404 N N . GLU A 1 565 ? -34.197 15.118 5.181 1.00 73.44 565 GLU A N 1
ATOM 4405 C CA . GLU A 1 565 ? -34.228 14.859 3.727 1.00 73.44 565 GLU A CA 1
ATOM 4406 C C . GLU A 1 565 ? -33.830 13.407 3.409 1.00 73.44 565 GLU A C 1
ATOM 4408 O O . GLU A 1 565 ? -34.448 12.745 2.575 1.00 73.44 565 GLU A O 1
ATOM 4413 N N . TYR A 1 566 ? -32.855 12.895 4.162 1.00 84.19 566 TYR A N 1
ATOM 4414 C CA . TYR A 1 566 ? -32.417 11.507 4.167 1.00 84.19 566 TYR A CA 1
ATOM 4415 C C . TYR A 1 566 ? -32.644 10.958 5.577 1.00 84.19 566 TYR A C 1
ATOM 4417 O O . TYR A 1 566 ? -31.958 11.368 6.509 1.00 84.19 566 TYR A O 1
ATOM 4425 N N . SER A 1 567 ? -33.646 10.087 5.736 1.00 90.94 567 SER A N 1
ATOM 4426 C CA . SER A 1 567 ? -33.999 9.482 7.027 1.00 90.94 567 SER A CA 1
ATOM 4427 C C . SER A 1 567 ? -33.810 7.972 6.993 1.00 90.94 567 SER A C 1
ATOM 4429 O O . SER A 1 567 ? -34.561 7.278 6.299 1.00 90.94 567 SER A O 1
ATOM 4431 N N . PHE A 1 568 ? -32.873 7.441 7.773 1.00 95.56 568 PHE A N 1
ATOM 4432 C CA . PHE A 1 568 ? -32.580 6.007 7.791 1.00 95.56 568 PHE A CA 1
ATOM 4433 C C . PHE A 1 568 ? -33.259 5.298 8.967 1.00 95.56 568 PHE A C 1
ATOM 4435 O O . PHE A 1 568 ? -33.383 5.835 10.069 1.00 95.56 568 PHE A O 1
ATOM 4442 N N . ARG A 1 569 ? -33.737 4.072 8.728 1.00 97.06 569 ARG A N 1
ATOM 4443 C CA . ARG A 1 569 ? -34.149 3.130 9.781 1.00 97.06 569 ARG A CA 1
ATOM 4444 C C . ARG A 1 569 ? -34.044 1.703 9.270 1.00 97.06 569 ARG A C 1
ATOM 4446 O O . ARG A 1 569 ? -34.847 1.275 8.447 1.00 97.06 569 ARG A O 1
ATOM 4453 N N . MET A 1 570 ? -33.053 0.989 9.778 1.00 98.00 570 MET A N 1
ATOM 4454 C CA . MET A 1 570 ? -32.737 -0.386 9.414 1.00 98.00 570 MET A CA 1
ATOM 4455 C C . MET A 1 570 ? -33.721 -1.380 10.048 1.00 98.00 570 MET A C 1
ATOM 4457 O O . MET A 1 570 ? -34.180 -1.185 11.179 1.00 98.00 570 MET A O 1
ATOM 4461 N N . ASP A 1 571 ? -34.030 -2.463 9.328 1.00 98.38 571 ASP A N 1
ATOM 4462 C CA . ASP A 1 571 ? -34.879 -3.553 9.828 1.00 98.38 571 ASP A CA 1
ATOM 4463 C C . ASP A 1 571 ? -34.245 -4.190 11.080 1.00 98.38 571 ASP A C 1
ATOM 4465 O O . ASP A 1 571 ? -33.038 -4.446 11.095 1.00 98.38 571 ASP A O 1
ATOM 4469 N N . PRO A 1 572 ? -35.032 -4.506 12.124 1.00 98.38 572 PRO A N 1
ATOM 4470 C CA . PRO A 1 572 ? -34.579 -5.234 13.305 1.00 98.38 572 PRO A CA 1
ATOM 4471 C C . PRO A 1 572 ? -33.647 -6.434 13.102 1.00 98.38 572 PRO A C 1
ATOM 4473 O O . PRO A 1 572 ? -32.870 -6.744 14.006 1.00 98.38 572 PRO A O 1
ATOM 4476 N N . GLN A 1 573 ? -33.744 -7.133 11.970 1.00 98.19 573 GLN A N 1
ATOM 4477 C CA . GLN A 1 573 ? -32.924 -8.306 11.661 1.00 98.19 573 GLN A CA 1
ATOM 4478 C C . GLN A 1 573 ? -31.449 -7.965 11.403 1.00 98.19 573 GLN A C 1
ATOM 4480 O O . GLN A 1 573 ? -30.597 -8.834 11.591 1.00 98.19 573 GLN A O 1
ATOM 4485 N N . VAL A 1 574 ? -31.124 -6.705 11.084 1.00 98.44 574 VAL A N 1
ATOM 4486 C CA . VAL A 1 574 ? -29.740 -6.226 10.912 1.00 98.44 574 VAL A CA 1
ATOM 4487 C C . VAL A 1 574 ? -28.886 -6.489 12.154 1.00 98.44 574 VAL A C 1
ATOM 4489 O O . VAL A 1 574 ? -27.746 -6.919 12.021 1.00 98.44 574 VAL A O 1
ATOM 4492 N N . ALA A 1 575 ? -29.442 -6.354 13.364 1.00 98.19 575 ALA A N 1
ATOM 4493 C CA . ALA A 1 575 ? -28.702 -6.651 14.594 1.00 98.19 575 ALA A CA 1
ATOM 4494 C C . ALA A 1 575 ? -28.220 -8.115 14.658 1.00 98.19 575 ALA A C 1
ATOM 4496 O O . ALA A 1 575 ? -27.110 -8.368 15.103 1.00 98.19 575 ALA A O 1
ATOM 4497 N N . GLY A 1 576 ? -29.023 -9.074 14.179 1.00 97.50 576 GLY A N 1
ATOM 4498 C CA . GLY A 1 576 ? -28.612 -10.481 14.104 1.00 97.50 576 GLY A CA 1
ATOM 4499 C C . GLY A 1 576 ? -27.667 -10.775 12.936 1.00 97.50 576 GLY A C 1
ATOM 4500 O O . GLY A 1 576 ? -26.820 -11.659 13.045 1.00 97.50 576 GLY A O 1
ATOM 4501 N N . ALA A 1 577 ? -27.782 -10.024 11.837 1.00 97.94 577 ALA A N 1
ATOM 4502 C CA . ALA A 1 577 ? -26.868 -10.128 10.704 1.00 97.94 577 ALA A CA 1
ATOM 4503 C C . ALA A 1 577 ? -25.452 -9.663 11.061 1.00 97.94 577 ALA A C 1
ATOM 4505 O O . ALA A 1 577 ? -24.500 -10.341 10.699 1.00 97.94 577 ALA A O 1
ATOM 4506 N N . LEU A 1 578 ? -25.319 -8.576 11.828 1.00 98.50 578 LEU A N 1
ATOM 4507 C CA . LEU A 1 578 ? -24.036 -8.082 12.338 1.00 98.50 578 LEU A CA 1
ATOM 4508 C C . LEU A 1 578 ? -23.341 -9.125 13.232 1.00 98.50 578 LEU A C 1
ATOM 4510 O O . LEU A 1 578 ? -22.176 -9.439 13.000 1.00 98.50 578 LEU A O 1
ATOM 4514 N N . THR A 1 579 ? -24.064 -9.752 14.170 1.00 97.50 579 THR A N 1
ATOM 4515 C CA . THR A 1 579 ? -23.524 -10.867 14.975 1.00 97.50 579 THR A CA 1
ATOM 4516 C C . THR A 1 579 ? -23.101 -12.045 14.091 1.00 97.50 579 THR A C 1
ATOM 4518 O O . THR A 1 579 ? -22.043 -12.628 14.298 1.00 97.50 579 THR A O 1
ATOM 4521 N N . GLY A 1 580 ? -23.912 -12.403 13.087 1.00 95.62 580 GLY A N 1
ATOM 4522 C CA . GLY A 1 580 ? -23.600 -13.480 12.138 1.00 95.62 580 GLY A CA 1
ATOM 4523 C C . GLY A 1 580 ? -22.464 -13.158 11.159 1.00 95.62 580 GLY A C 1
ATOM 4524 O O . GLY A 1 580 ? -21.884 -14.077 10.581 1.00 95.62 580 GLY A O 1
ATOM 4525 N N . ALA A 1 581 ? -22.152 -11.873 10.982 1.00 96.81 581 ALA A N 1
ATOM 4526 C CA . ALA A 1 581 ? -21.032 -11.375 10.196 1.00 96.81 581 ALA A CA 1
ATOM 4527 C C . ALA A 1 581 ? -19.719 -11.323 10.997 1.00 96.81 581 ALA A C 1
ATOM 4529 O O . ALA A 1 581 ? -18.659 -11.360 10.385 1.00 96.81 581 ALA A O 1
ATOM 4530 N N . GLY A 1 582 ? -19.792 -11.276 12.334 1.00 97.12 582 GLY A N 1
ATOM 4531 C CA . GLY A 1 582 ? -18.635 -11.225 13.233 1.00 97.12 582 GLY A CA 1
ATOM 4532 C C . GLY A 1 582 ? -18.405 -9.881 13.933 1.00 97.12 582 GLY A C 1
ATOM 4533 O O . GLY A 1 582 ? -17.318 -9.673 14.441 1.00 97.12 582 GLY A O 1
ATOM 4534 N N . PHE A 1 583 ? -19.377 -8.958 13.965 1.00 98.62 583 PHE A N 1
ATOM 4535 C CA . PHE A 1 583 ? -19.228 -7.685 14.690 1.00 98.62 583 PHE A CA 1
ATOM 4536 C C . PHE A 1 583 ? -19.460 -7.839 16.199 1.00 98.62 583 PHE A C 1
ATOM 4538 O O . PHE A 1 583 ? -20.528 -8.289 16.621 1.00 98.62 583 PHE A O 1
ATOM 4545 N N . ASP A 1 584 ? -18.517 -7.347 17.002 1.00 98.62 584 ASP A N 1
ATOM 4546 C CA . ASP A 1 584 ? -18.595 -7.329 18.469 1.00 98.62 584 ASP A CA 1
ATOM 4547 C C . ASP A 1 584 ? -19.070 -5.983 19.021 1.00 98.62 584 ASP A C 1
ATOM 4549 O O . ASP A 1 584 ? -19.711 -5.917 20.075 1.00 98.62 584 ASP A O 1
ATOM 4553 N N . VAL A 1 585 ? -18.739 -4.888 18.330 1.00 98.69 585 VAL A N 1
ATOM 4554 C CA . VAL A 1 585 ? -18.976 -3.519 18.801 1.00 98.69 585 VAL A CA 1
ATOM 4555 C C . VAL A 1 585 ? -19.340 -2.570 17.657 1.00 98.69 585 VAL A C 1
ATOM 4557 O O . VAL A 1 585 ? -18.845 -2.693 16.541 1.00 98.69 585 VAL A O 1
ATOM 4560 N N . VAL A 1 586 ? -20.206 -1.592 17.934 1.00 98.81 586 VAL A N 1
ATOM 4561 C CA . VAL A 1 586 ? -20.582 -0.552 16.963 1.00 98.81 586 VAL A CA 1
ATOM 4562 C C . VAL A 1 586 ? -20.556 0.867 17.536 1.00 98.81 586 VAL A C 1
ATOM 4564 O O . VAL A 1 586 ? -20.852 1.091 18.713 1.00 98.81 586 VAL A O 1
ATOM 4567 N N . SER A 1 587 ? -20.260 1.854 16.689 1.00 98.62 587 SER A N 1
ATOM 4568 C CA . SER A 1 587 ? -20.557 3.260 16.991 1.00 98.62 587 SER A CA 1
ATOM 4569 C C . SER A 1 587 ? -22.062 3.517 16.912 1.00 98.62 587 SER A C 1
ATOM 4571 O O . SER A 1 587 ? -22.711 3.133 15.939 1.00 98.62 587 SER A O 1
ATOM 4573 N N . LEU A 1 588 ? -22.597 4.231 17.905 1.00 98.56 588 LEU A N 1
ATOM 4574 C CA . LEU A 1 588 ? -23.897 4.908 17.821 1.00 98.56 588 LEU A CA 1
ATOM 4575 C C . LEU A 1 588 ? -23.768 6.437 17.769 1.00 98.56 588 LEU A C 1
ATOM 4577 O O . LEU A 1 588 ? -24.779 7.131 17.651 1.00 98.56 588 LEU A O 1
ATOM 4581 N N . ALA A 1 589 ? -22.551 6.979 17.874 1.00 97.75 589 ALA A N 1
ATOM 4582 C CA . ALA A 1 589 ? -22.309 8.411 17.767 1.00 97.75 589 ALA A CA 1
ATOM 4583 C C . ALA A 1 589 ? -22.281 8.819 16.292 1.00 97.75 589 ALA A C 1
ATOM 4585 O O . ALA A 1 589 ? -21.226 8.855 15.666 1.00 97.75 589 ALA A O 1
ATOM 4586 N N . ASN A 1 590 ? -23.474 9.061 15.758 1.00 97.00 590 ASN A N 1
ATOM 4587 C CA . ASN A 1 590 ? -23.736 9.175 14.333 1.00 97.00 590 ASN A CA 1
ATOM 4588 C C . ASN A 1 590 ? -24.849 10.208 14.070 1.00 97.00 590 ASN A C 1
ATOM 4590 O O . ASN A 1 590 ? -25.791 10.322 14.866 1.00 97.00 590 ASN A O 1
ATOM 4594 N N . ASN A 1 591 ? -24.765 10.953 12.966 1.00 95.44 591 ASN A N 1
ATOM 4595 C CA . ASN A 1 591 ? -25.732 11.999 12.609 1.00 95.44 591 ASN A CA 1
ATOM 4596 C C . ASN A 1 591 ? -27.155 11.449 12.345 1.00 95.44 591 ASN A C 1
ATOM 4598 O O . ASN A 1 591 ? -28.133 12.068 12.775 1.00 95.44 591 ASN A O 1
ATOM 4602 N N . HIS A 1 592 ? -27.272 10.273 11.725 1.00 97.12 592 HIS A N 1
ATOM 4603 C CA . HIS A 1 592 ? -28.529 9.623 11.336 1.00 97.12 592 HIS A CA 1
ATOM 4604 C C . HIS A 1 592 ? -29.206 8.850 12.476 1.00 97.12 592 HIS A C 1
ATOM 4606 O O . HIS A 1 592 ? -30.380 8.482 12.389 1.00 97.12 592 HIS A O 1
ATOM 4612 N N . MET A 1 593 ? -28.526 8.664 13.611 1.00 96.56 593 MET A N 1
ATOM 4613 C CA . MET A 1 593 ? -29.053 7.922 14.766 1.00 96.56 593 MET A CA 1
ATOM 4614 C C . MET A 1 593 ? -30.367 8.501 15.339 1.00 96.56 593 MET A C 1
ATOM 4616 O O . MET A 1 593 ? -31.117 7.813 16.035 1.00 96.56 593 MET A O 1
ATOM 4620 N N . GLY A 1 594 ? -30.660 9.774 15.049 1.00 95.25 594 GLY A N 1
ATOM 4621 C CA . GLY A 1 594 ? -31.883 10.470 15.455 1.00 95.25 594 GLY A CA 1
ATOM 4622 C C . GLY A 1 594 ? -33.049 10.431 14.465 1.00 95.25 594 GLY A C 1
ATOM 4623 O O . GLY A 1 594 ? -34.115 10.937 14.811 1.00 95.25 594 GLY A O 1
ATOM 4624 N N . ASP A 1 595 ? -32.904 9.863 13.265 1.00 96.62 595 ASP A N 1
ATOM 4625 C CA . ASP A 1 595 ? -33.862 10.063 12.161 1.00 96.62 595 ASP A CA 1
ATOM 4626 C C . ASP A 1 595 ? -35.304 9.619 12.456 1.00 96.62 595 ASP A C 1
ATOM 4628 O O . ASP A 1 595 ? -36.255 10.163 11.894 1.00 96.62 595 ASP A O 1
ATOM 4632 N N . TRP A 1 596 ? -35.486 8.661 13.368 1.00 97.31 596 TRP A N 1
ATOM 4633 C CA . TRP A 1 596 ? -36.802 8.188 13.823 1.00 97.31 596 TRP A CA 1
ATOM 4634 C C . TRP A 1 596 ? -37.084 8.500 15.302 1.00 97.31 596 TRP A C 1
ATOM 4636 O O . TRP A 1 596 ? -37.958 7.905 15.939 1.00 97.31 596 TRP A O 1
ATOM 4646 N N . GLY A 1 597 ? -36.353 9.471 15.852 1.00 96.56 597 GLY A N 1
ATOM 4647 C CA . GLY A 1 597 ? -36.491 9.952 17.219 1.00 96.56 597 GLY A CA 1
ATOM 4648 C C . GLY A 1 597 ? -35.897 9.018 18.277 1.00 96.56 597 GLY A C 1
ATOM 4649 O O . GLY A 1 597 ? -35.437 7.907 18.007 1.00 96.56 597 GLY A O 1
ATOM 4650 N N . ARG A 1 598 ? -35.930 9.479 19.534 1.00 96.69 598 ARG A N 1
ATOM 4651 C CA . ARG A 1 598 ? -35.293 8.775 20.661 1.00 96.69 598 ARG A CA 1
ATOM 4652 C C . ARG A 1 598 ? -35.875 7.384 20.935 1.00 96.69 598 ARG A C 1
ATOM 4654 O O . ARG A 1 598 ? -35.140 6.529 21.403 1.00 96.69 598 ARG A O 1
ATOM 4661 N N . GLU A 1 599 ? -37.138 7.121 20.588 1.00 98.19 599 GLU A N 1
ATOM 4662 C CA . GLU A 1 599 ? -37.725 5.778 20.722 1.00 98.19 599 GLU A CA 1
ATOM 4663 C C . GLU A 1 599 ? -37.002 4.744 19.841 1.00 98.19 599 GLU A C 1
ATOM 4665 O O . GLU A 1 599 ? -36.690 3.652 20.314 1.00 98.19 599 GLU A O 1
ATOM 4670 N N . ALA A 1 600 ? -36.694 5.086 18.584 1.00 98.38 600 ALA A N 1
ATOM 4671 C CA . ALA A 1 600 ? -35.977 4.194 17.673 1.00 98.38 600 ALA A CA 1
ATOM 4672 C C . ALA A 1 600 ? -34.518 3.982 18.116 1.00 98.38 600 ALA A C 1
ATOM 4674 O O . ALA A 1 600 ? -34.016 2.860 18.070 1.00 98.38 600 ALA A O 1
ATOM 4675 N N . PHE A 1 601 ? -33.860 5.032 18.617 1.00 98.25 601 PHE A N 1
ATOM 4676 C CA . PHE A 1 601 ? -32.523 4.953 19.217 1.00 98.25 601 PHE A CA 1
ATOM 4677 C C . PHE A 1 601 ? -32.483 4.046 20.464 1.00 98.25 601 PHE A C 1
ATOM 4679 O O . PHE A 1 601 ? -31.658 3.140 20.570 1.00 98.25 601 PHE A O 1
ATOM 4686 N N . GLU A 1 602 ? -33.417 4.232 21.397 1.00 98.62 602 GLU A N 1
ATOM 4687 C CA . GLU A 1 602 ? -33.530 3.417 22.612 1.00 98.62 602 GLU A CA 1
ATOM 4688 C C . GLU A 1 602 ? -33.871 1.951 22.309 1.00 98.62 602 GLU A C 1
ATOM 4690 O O . GLU A 1 602 ? -33.397 1.033 22.984 1.00 98.62 602 GLU A O 1
ATOM 4695 N N . ASP A 1 603 ? -34.675 1.709 21.274 1.00 98.75 603 ASP A N 1
ATOM 4696 C CA . ASP A 1 603 ? -34.966 0.369 20.774 1.00 98.75 603 ASP A CA 1
ATOM 4697 C C . ASP A 1 603 ? -33.747 -0.268 20.079 1.00 98.75 603 ASP A C 1
ATOM 4699 O O . ASP A 1 603 ? -33.503 -1.458 20.276 1.00 98.75 603 ASP A O 1
ATOM 4703 N N . THR A 1 604 ? -32.933 0.526 19.371 1.00 98.75 604 THR A N 1
ATOM 4704 C CA . THR A 1 604 ? -31.652 0.103 18.767 1.00 98.75 604 THR A CA 1
ATOM 4705 C C . THR A 1 604 ? -30.692 -0.413 19.838 1.00 98.75 604 THR A C 1
ATOM 4707 O O . THR A 1 604 ? -30.260 -1.564 19.761 1.00 98.75 604 THR A O 1
ATOM 4710 N N . MET A 1 605 ? -30.442 0.367 20.901 1.00 98.69 605 MET A N 1
ATOM 4711 C CA . MET A 1 605 ? -29.595 -0.057 22.031 1.00 98.69 605 MET A CA 1
ATOM 4712 C C . MET A 1 605 ? -30.075 -1.383 22.649 1.00 98.69 605 MET A C 1
ATOM 4714 O O . MET A 1 605 ? -29.278 -2.286 22.910 1.00 98.69 605 MET A O 1
ATOM 4718 N N . ARG A 1 606 ? -31.396 -1.553 22.828 1.00 98.69 606 ARG A N 1
ATOM 4719 C CA . ARG A 1 606 ? -31.982 -2.803 23.352 1.00 98.69 606 ARG A CA 1
ATOM 4720 C C . ARG A 1 606 ? -31.840 -3.988 22.397 1.00 98.69 606 ARG A C 1
ATOM 4722 O O . ARG A 1 606 ? -31.813 -5.123 22.870 1.00 98.69 606 ARG A O 1
ATOM 4729 N N . ARG A 1 607 ? -31.811 -3.767 21.080 1.00 98.62 607 ARG A N 1
ATOM 4730 C CA . ARG A 1 607 ? -31.632 -4.833 20.079 1.00 98.62 607 ARG A CA 1
ATOM 4731 C C . ARG A 1 607 ? -30.176 -5.264 19.977 1.00 98.62 607 ARG A C 1
ATOM 4733 O O . ARG A 1 607 ? -29.938 -6.465 20.029 1.00 98.62 607 ARG A O 1
ATOM 4740 N N . LEU A 1 608 ? -29.233 -4.323 19.956 1.00 98.62 608 LEU A N 1
ATOM 4741 C CA . LEU A 1 608 ? -27.794 -4.612 19.991 1.00 98.62 608 LEU A CA 1
ATOM 4742 C C . LEU A 1 608 ? -27.421 -5.420 21.242 1.00 98.62 608 LEU A C 1
ATOM 4744 O O . LEU A 1 608 ? -26.880 -6.517 21.124 1.00 98.62 608 LEU A O 1
ATOM 4748 N N . GLN A 1 609 ? -27.871 -4.983 22.425 1.00 97.81 609 GLN A N 1
ATOM 4749 C CA . GLN A 1 609 ? -27.646 -5.717 23.677 1.00 97.81 609 GLN A CA 1
ATOM 4750 C C . GLN A 1 609 ? -28.224 -7.149 23.655 1.00 97.81 609 GLN A C 1
ATOM 4752 O O . GLN A 1 609 ? -27.645 -8.059 24.242 1.00 97.81 609 GLN A O 1
ATOM 4757 N N . ARG A 1 610 ? -29.359 -7.378 22.977 1.00 98.38 610 ARG A N 1
ATOM 4758 C CA . ARG A 1 610 ? -29.946 -8.725 22.801 1.00 98.38 610 ARG A CA 1
ATOM 4759 C C . ARG A 1 610 ? -29.215 -9.576 21.764 1.00 98.38 610 ARG A C 1
ATOM 4761 O O . ARG A 1 610 ? -29.275 -10.796 21.865 1.00 98.38 610 ARG A O 1
ATOM 4768 N N . ALA A 1 611 ? -28.577 -8.944 20.784 1.00 98.00 611 ALA A N 1
ATOM 4769 C CA . ALA A 1 611 ? -27.751 -9.586 19.767 1.00 98.00 611 ALA A CA 1
ATOM 4770 C C . ALA A 1 611 ? -26.319 -9.884 20.262 1.00 98.00 611 ALA A C 1
ATOM 4772 O O . ALA A 1 611 ? -25.552 -10.531 19.555 1.00 98.00 611 ALA A O 1
ATOM 4773 N N . GLY A 1 612 ? -25.965 -9.438 21.474 1.00 97.62 612 GLY A N 1
ATOM 4774 C CA . GLY A 1 612 ? -24.625 -9.590 22.048 1.00 97.62 612 GLY A CA 1
ATOM 4775 C C . GLY A 1 612 ? -23.618 -8.535 21.584 1.00 97.62 612 GLY A C 1
ATOM 4776 O O . GLY A 1 612 ? -22.454 -8.634 21.946 1.00 97.62 612 GLY A O 1
ATOM 4777 N N . ILE A 1 613 ? -24.064 -7.525 20.832 1.00 98.44 613 ILE A N 1
ATOM 4778 C CA . ILE A 1 613 ? -23.214 -6.471 20.270 1.00 98.44 613 ILE A CA 1
ATOM 4779 C C . ILE A 1 613 ? -23.103 -5.323 21.280 1.00 98.44 613 ILE A C 1
ATOM 4781 O O . ILE A 1 613 ? -24.116 -4.760 21.716 1.00 98.44 613 ILE A O 1
ATOM 4785 N N . ALA A 1 614 ? -21.874 -4.966 21.649 1.00 98.50 614 ALA A N 1
ATOM 4786 C CA . ALA A 1 614 ? -21.584 -3.785 22.452 1.00 98.50 614 ALA A CA 1
ATOM 4787 C C . ALA A 1 614 ? -21.725 -2.503 21.615 1.00 98.50 614 ALA A C 1
ATOM 4789 O O . ALA A 1 614 ? -21.683 -2.523 20.388 1.00 98.50 614 ALA A O 1
ATOM 4790 N N . TYR A 1 615 ? -21.868 -1.351 22.263 1.00 98.50 615 TYR A N 1
ATOM 4791 C CA . TYR A 1 615 ? -21.940 -0.079 21.548 1.00 98.50 615 TYR A CA 1
ATOM 4792 C C . TYR A 1 615 ? -21.222 1.042 22.292 1.00 98.50 615 TYR A C 1
ATOM 4794 O O . TYR A 1 615 ? -21.168 1.048 23.520 1.00 98.50 615 TYR A O 1
ATOM 4802 N N . ALA A 1 616 ? -20.690 1.997 21.532 1.00 98.44 616 ALA A N 1
ATOM 4803 C CA . ALA A 1 616 ? -19.987 3.169 22.041 1.00 98.44 616 ALA A CA 1
ATOM 4804 C C . ALA A 1 616 ? -20.647 4.471 21.562 1.00 98.44 616 ALA A C 1
ATOM 4806 O O . ALA A 1 616 ? -21.262 4.525 20.493 1.00 98.44 616 ALA A O 1
ATOM 4807 N N . GLY A 1 617 ? -20.508 5.542 22.349 1.00 97.81 617 GLY A N 1
ATOM 4808 C CA . GLY A 1 617 ? -20.956 6.884 21.962 1.00 97.81 617 GLY A CA 1
ATOM 4809 C C . GLY A 1 617 ? -22.472 7.112 21.989 1.00 97.81 617 GLY A C 1
ATOM 4810 O O . GLY A 1 617 ? -22.950 8.132 21.494 1.00 97.81 617 GLY A O 1
ATOM 4811 N N . GLY A 1 618 ? -23.236 6.192 22.580 1.00 97.62 618 GLY A N 1
ATOM 4812 C CA . GLY A 1 618 ? -24.671 6.320 22.833 1.00 97.62 618 GLY A CA 1
ATOM 4813 C C . GLY A 1 618 ? -25.041 5.708 24.184 1.00 97.62 618 GLY A C 1
ATOM 4814 O O . GLY A 1 618 ? -24.432 4.727 24.595 1.00 97.62 618 GLY A O 1
ATOM 4815 N N . GLY A 1 619 ? -26.016 6.282 24.892 1.00 97.69 619 GLY A N 1
ATOM 4816 C CA . GLY A 1 619 ? -26.422 5.797 26.217 1.00 97.69 619 GLY A CA 1
ATOM 4817 C C . GLY A 1 619 ? -27.799 6.285 26.669 1.00 97.69 619 GLY A C 1
ATOM 4818 O O . GLY A 1 619 ? -28.427 7.118 26.007 1.00 97.69 619 GLY A O 1
ATOM 4819 N N . TRP A 1 620 ? -28.274 5.791 27.820 1.00 97.75 620 TRP A N 1
ATOM 4820 C CA . TRP A 1 620 ? -29.545 6.218 28.430 1.00 97.75 620 TRP A CA 1
ATOM 4821 C C . TRP A 1 620 ? -29.432 7.571 29.156 1.00 97.75 620 TRP A C 1
ATOM 4823 O O . TRP A 1 620 ? -30.442 8.156 29.546 1.00 97.75 620 TRP A O 1
ATOM 4833 N N . ASN A 1 621 ? -28.209 8.078 29.311 1.00 97.94 621 ASN A N 1
ATOM 4834 C CA . ASN A 1 621 ? -27.849 9.386 29.853 1.00 97.94 621 ASN A CA 1
ATOM 4835 C C . ASN A 1 621 ? -26.427 9.771 29.391 1.00 97.94 621 ASN A C 1
ATOM 4837 O O . ASN A 1 621 ? -25.727 8.972 28.770 1.00 97.94 621 ASN A O 1
ATOM 4841 N N . GLU A 1 622 ? -25.995 10.993 29.712 1.00 96.44 622 GLU A N 1
ATOM 4842 C CA . GLU A 1 622 ? -24.657 11.517 29.376 1.00 96.44 622 GLU A CA 1
ATOM 4843 C C . GLU A 1 622 ? -23.498 10.702 29.964 1.00 96.44 622 GLU A C 1
ATOM 4845 O O . GLU A 1 622 ? -22.460 10.571 29.325 1.00 96.44 622 GLU A O 1
ATOM 4850 N N . LYS A 1 623 ? -23.647 10.135 31.168 1.00 96.75 623 LYS A N 1
ATOM 4851 C CA . LYS A 1 623 ? -22.567 9.345 31.772 1.00 96.75 623 LYS A CA 1
ATOM 4852 C C . LYS A 1 623 ? -22.302 8.085 30.942 1.00 96.75 623 LYS A C 1
ATOM 4854 O O . LYS A 1 623 ? -21.150 7.764 30.683 1.00 96.75 623 LYS A O 1
ATOM 4859 N N . GLU A 1 624 ? -23.362 7.391 30.541 1.00 97.38 624 GLU A N 1
ATOM 4860 C CA . GLU A 1 624 ? -23.270 6.153 29.763 1.00 97.38 624 GLU A CA 1
ATOM 4861 C C . GLU A 1 624 ? -22.805 6.380 28.324 1.00 97.38 624 GLU A C 1
ATOM 4863 O O . GLU A 1 624 ? -22.016 5.588 27.825 1.00 97.38 624 GLU A O 1
ATOM 4868 N N . SER A 1 625 ? -23.229 7.463 27.659 1.00 97.31 625 SER A N 1
ATOM 4869 C CA . SER A 1 625 ? -22.769 7.759 26.291 1.00 97.31 625 SER A CA 1
ATOM 4870 C C . SER A 1 625 ? -21.265 8.056 26.210 1.00 97.31 625 SER A C 1
ATOM 4872 O O . SER A 1 625 ? -20.679 7.941 25.134 1.00 97.31 625 SER A O 1
ATOM 4874 N N . LEU A 1 626 ? -20.646 8.404 27.344 1.00 97.44 626 LEU A N 1
ATOM 4875 C CA . LEU A 1 626 ? -19.220 8.701 27.514 1.00 97.44 626 LEU A CA 1
ATOM 4876 C C . LEU A 1 626 ? -18.455 7.604 28.276 1.00 97.44 626 LEU A C 1
ATOM 4878 O O . LEU A 1 626 ? -17.279 7.778 28.605 1.00 97.44 626 LEU A O 1
ATOM 4882 N N . GLU A 1 627 ? -19.105 6.480 28.582 1.00 96.50 627 GLU A N 1
ATOM 4883 C CA . GLU A 1 627 ? -18.468 5.303 29.170 1.00 96.50 627 GLU A CA 1
ATOM 4884 C C . GLU A 1 627 ? -18.009 4.382 28.020 1.00 96.50 627 GLU A C 1
ATOM 4886 O O . GLU A 1 627 ? -18.814 4.068 27.142 1.00 96.50 627 GLU A O 1
ATOM 4891 N N . PRO A 1 628 ? -16.722 3.983 27.947 1.00 97.69 628 PRO A N 1
ATOM 4892 C CA . PRO A 1 628 ? -16.261 3.130 26.859 1.00 97.69 628 PRO A CA 1
ATOM 4893 C C . PRO A 1 628 ? -16.911 1.746 26.930 1.00 97.69 628 PRO A C 1
ATOM 4895 O O . PRO A 1 628 ? -17.061 1.185 28.018 1.00 97.69 628 PRO A O 1
ATOM 4898 N N . ALA A 1 629 ? -17.206 1.151 25.773 1.00 98.12 629 ALA A N 1
ATOM 4899 C CA . ALA A 1 629 ? -17.420 -0.291 25.697 1.00 98.12 629 ALA A CA 1
ATOM 4900 C C . ALA A 1 629 ? -16.077 -0.982 25.974 1.00 98.12 629 ALA A C 1
ATOM 4902 O O . ALA A 1 629 ? -15.076 -0.628 25.353 1.00 98.12 629 ALA A O 1
ATOM 4903 N N . VAL A 1 630 ? -16.034 -1.915 26.928 1.00 98.25 630 VAL A N 1
ATOM 4904 C CA . VAL A 1 630 ? -14.784 -2.536 27.393 1.00 98.25 630 VAL A CA 1
ATOM 4905 C C . VAL A 1 630 ? -14.822 -4.049 27.223 1.00 98.25 630 VAL A C 1
ATOM 4907 O O . VAL A 1 630 ? -15.768 -4.701 27.661 1.00 98.25 630 VAL A O 1
ATOM 4910 N N . PHE A 1 631 ? -13.747 -4.587 26.655 1.00 97.75 631 PHE A N 1
ATOM 4911 C CA . PHE A 1 631 ? -13.490 -6.012 26.483 1.00 97.75 631 PHE A CA 1
ATOM 4912 C C . PHE A 1 631 ? -12.185 -6.388 27.202 1.00 97.75 631 PHE A C 1
ATOM 4914 O O . PHE A 1 631 ? -11.238 -5.604 27.203 1.00 97.75 631 PHE A O 1
ATOM 4921 N N . ASP A 1 632 ? -12.109 -7.581 27.793 1.00 96.94 632 ASP A N 1
ATOM 4922 C CA . ASP A 1 632 ? -10.858 -8.150 28.312 1.00 96.94 632 ASP A CA 1
ATOM 4923 C C . ASP A 1 632 ? -10.440 -9.311 27.374 1.00 96.94 632 ASP A C 1
ATOM 4925 O O . ASP A 1 632 ? -11.023 -10.395 27.422 1.00 96.94 632 ASP A O 1
ATOM 4929 N N . VAL A 1 633 ? -9.460 -9.080 26.489 1.00 93.62 633 VAL A N 1
ATOM 4930 C CA . VAL A 1 633 ? -9.055 -9.981 25.384 1.00 93.62 633 VAL A CA 1
ATOM 4931 C C . VAL A 1 633 ? -7.541 -10.190 25.412 1.00 93.62 633 VAL A C 1
ATOM 4933 O O . VAL A 1 633 ? -6.790 -9.241 25.609 1.00 93.62 633 VAL A O 1
ATOM 4936 N N . ARG A 1 634 ? -7.071 -11.440 25.270 1.00 89.69 634 ARG A N 1
ATOM 4937 C CA . ARG A 1 634 ? -5.636 -11.823 25.354 1.00 89.69 634 ARG A CA 1
ATOM 4938 C C . ARG A 1 634 ? -4.888 -11.238 26.571 1.00 89.69 634 ARG A C 1
ATOM 4940 O O . ARG A 1 634 ? -3.696 -10.955 26.523 1.00 89.69 634 ARG A O 1
ATOM 4947 N N . GLY A 1 635 ? -5.594 -11.064 27.692 1.00 89.88 635 GLY A N 1
ATOM 4948 C CA . GLY A 1 635 ? -5.038 -10.488 28.924 1.00 89.88 635 GLY A CA 1
ATOM 4949 C C . GLY A 1 635 ? -4.863 -8.963 28.909 1.00 89.88 635 GLY A C 1
ATOM 4950 O O . GLY A 1 635 ? -4.248 -8.430 29.830 1.00 89.88 635 GLY A O 1
ATOM 4951 N N . LYS A 1 636 ? -5.407 -8.273 27.901 1.00 93.50 636 LYS A N 1
ATOM 4952 C CA . LYS A 1 636 ? -5.462 -6.814 27.776 1.00 93.50 636 LYS A CA 1
ATOM 4953 C C . LYS A 1 636 ? -6.892 -6.315 27.895 1.00 93.50 636 LYS A C 1
ATOM 4955 O O . LYS A 1 636 ? -7.824 -6.939 27.392 1.00 93.50 636 LYS A O 1
ATOM 4960 N N . ARG A 1 637 ? -7.058 -5.152 28.513 1.00 96.88 637 ARG A N 1
ATOM 4961 C CA . ARG A 1 637 ? -8.324 -4.434 28.550 1.00 96.88 637 ARG A CA 1
ATOM 4962 C C . ARG A 1 637 ? -8.403 -3.434 27.406 1.00 96.88 637 ARG A C 1
ATOM 4964 O O . ARG A 1 637 ? -7.617 -2.489 27.352 1.00 96.88 637 ARG A O 1
ATOM 4971 N N . ILE A 1 638 ? -9.381 -3.616 26.533 1.00 97.81 638 ILE A N 1
ATOM 4972 C CA . ILE A 1 638 ? -9.580 -2.842 25.309 1.00 97.81 638 ILE A CA 1
ATOM 4973 C C . ILE A 1 638 ? -10.842 -1.996 25.461 1.00 97.81 638 ILE A C 1
ATOM 4975 O O . ILE A 1 638 ? -11.897 -2.528 25.798 1.00 97.81 638 ILE A O 1
ATOM 4979 N N . GLY A 1 639 ? -10.737 -0.682 25.261 1.00 98.25 639 GLY A N 1
ATOM 4980 C CA . GLY A 1 639 ? -11.849 0.261 25.396 1.00 98.25 639 GLY A CA 1
ATOM 4981 C C . GLY A 1 639 ? -12.196 0.955 24.085 1.00 98.25 639 GLY A C 1
ATOM 4982 O O . GLY A 1 639 ? -11.298 1.421 23.393 1.00 98.25 639 GLY A O 1
ATOM 4983 N N . PHE A 1 640 ? -13.485 1.106 23.790 1.00 98.75 640 PHE A N 1
ATOM 4984 C CA . PHE A 1 640 ? -13.994 1.819 22.617 1.00 98.75 640 PHE A CA 1
ATOM 4985 C C . PHE A 1 640 ? -14.856 3.009 23.049 1.00 98.75 640 PHE A C 1
ATOM 4987 O O . PHE A 1 640 ? -15.894 2.832 23.689 1.00 98.75 640 PHE A O 1
ATOM 4994 N N . LEU A 1 641 ? -14.441 4.221 22.681 1.00 98.62 641 LEU A N 1
ATOM 4995 C CA . LEU A 1 641 ? -15.263 5.434 22.708 1.00 98.62 641 LEU A CA 1
ATOM 4996 C C . LEU A 1 641 ? -15.717 5.788 21.291 1.00 98.62 641 LEU A C 1
ATOM 4998 O O . LEU A 1 641 ? -15.031 5.469 20.322 1.00 98.62 641 LEU A O 1
ATOM 5002 N N . ALA A 1 642 ? -16.825 6.516 21.169 1.00 98.56 642 ALA A N 1
ATOM 5003 C CA . ALA A 1 642 ? -17.227 7.130 19.910 1.00 98.56 642 ALA A CA 1
ATOM 5004 C C . ALA A 1 642 ? -17.834 8.520 20.142 1.00 98.56 642 ALA A C 1
ATOM 5006 O O . ALA A 1 642 ? -18.519 8.732 21.142 1.00 98.56 642 ALA A O 1
ATOM 5007 N N . PHE A 1 643 ? -17.597 9.449 19.216 1.00 98.50 643 PHE A N 1
ATOM 5008 C CA . PHE A 1 643 ? -18.135 10.810 19.240 1.00 98.50 643 PHE A CA 1
ATOM 5009 C C . PHE A 1 643 ? -18.675 11.223 17.867 1.00 98.50 643 PHE A C 1
ATOM 5011 O O . PHE A 1 643 ? -18.126 10.832 16.839 1.00 98.50 643 PHE A O 1
ATOM 5018 N N . SER A 1 644 ? -19.705 12.072 17.858 1.00 97.69 644 SER A N 1
ATOM 5019 C CA . SER A 1 644 ? -20.261 12.661 16.633 1.00 97.69 644 SER A CA 1
ATOM 5020 C C . SER A 1 644 ? -19.944 14.149 16.618 1.00 97.69 644 SER A C 1
ATOM 5022 O O . SER A 1 644 ? -20.393 14.881 17.502 1.00 97.69 644 SER A O 1
ATOM 5024 N N . ASP A 1 645 ? -19.165 14.604 15.642 1.00 96.44 645 ASP A N 1
ATOM 5025 C CA . ASP A 1 645 ? -18.914 16.034 15.409 1.00 96.44 645 ASP A CA 1
ATOM 5026 C C . ASP A 1 645 ? -19.945 16.646 14.445 1.00 96.44 645 ASP A C 1
ATOM 5028 O O . ASP A 1 645 ? -20.132 17.861 14.398 1.00 96.44 645 ASP A O 1
ATOM 5032 N N . VAL A 1 646 ? -20.651 15.78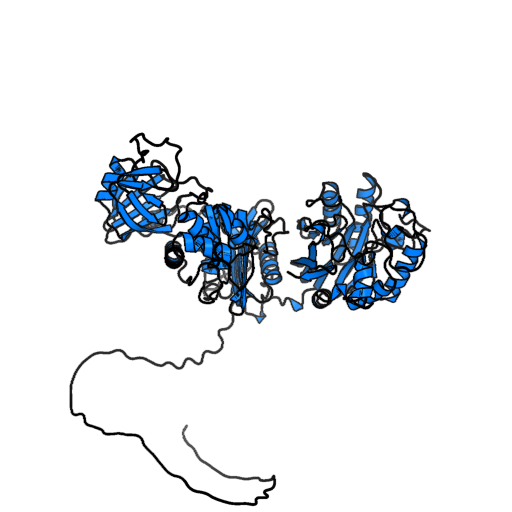0 13.713 1.00 92.19 646 VAL A N 1
ATOM 5033 C CA . VAL A 1 646 ? -21.731 16.114 12.783 1.00 92.19 646 VAL A CA 1
ATOM 5034 C C . VAL A 1 646 ? -23.072 15.619 13.335 1.00 92.19 646 VAL A C 1
ATOM 5036 O O . VAL A 1 646 ? -23.135 14.688 14.144 1.00 92.19 646 VAL A O 1
ATOM 5039 N N . GLY A 1 647 ? -24.163 16.257 12.908 1.00 83.88 647 GLY A N 1
ATOM 5040 C CA . GLY A 1 647 ? -25.527 15.821 13.193 1.00 83.88 647 GLY A CA 1
ATOM 5041 C C . GLY A 1 647 ? -26.286 16.651 14.237 1.00 83.88 647 GLY A C 1
ATOM 5042 O O . GLY A 1 647 ? -25.844 17.716 14.681 1.00 83.88 647 GLY A O 1
ATOM 5043 N N . PRO A 1 648 ? -27.500 16.207 14.603 1.00 85.62 648 PRO A N 1
ATOM 5044 C CA . PRO A 1 648 ? -28.427 17.018 15.376 1.00 85.62 648 PRO A CA 1
ATOM 5045 C C . PRO A 1 648 ? -28.012 17.174 16.846 1.00 85.62 648 PRO A C 1
ATOM 5047 O O . PRO A 1 648 ? -28.130 16.245 17.643 1.00 85.62 648 PRO A O 1
ATOM 5050 N N . GLN A 1 649 ? -27.693 18.404 17.267 1.00 87.25 649 GLN A N 1
ATOM 5051 C CA . GLN A 1 649 ? -27.460 18.740 18.685 1.00 87.25 649 GLN A CA 1
ATOM 5052 C C . GLN A 1 649 ? -28.627 18.342 19.610 1.00 87.25 649 GLN A C 1
ATOM 5054 O O . GLN A 1 649 ? -28.426 18.100 20.799 1.00 87.25 649 GLN A O 1
ATOM 5059 N N . TRP A 1 650 ? -29.856 18.240 19.087 1.00 92.06 650 TRP A N 1
ATOM 5060 C CA . TRP A 1 650 ? -31.009 17.795 19.874 1.00 92.06 650 TRP A CA 1
ATOM 5061 C C . TRP A 1 650 ? -30.933 16.313 20.280 1.00 92.06 650 TRP A C 1
ATOM 5063 O O . TRP A 1 650 ? -31.591 15.949 21.257 1.00 92.06 650 TRP A O 1
ATOM 5073 N N . MET A 1 651 ? -30.118 15.488 19.602 1.00 95.00 651 MET A N 1
ATOM 5074 C CA . MET A 1 651 ? -29.840 14.092 19.969 1.00 95.00 651 MET A CA 1
ATOM 5075 C C . MET A 1 651 ? -28.788 13.935 21.069 1.00 95.00 651 MET A C 1
ATOM 5077 O O . MET A 1 651 ? -28.711 12.845 21.643 1.00 95.00 651 MET A O 1
ATOM 5081 N N . GLN A 1 652 ? -28.040 14.987 21.423 1.00 95.69 652 GLN A N 1
ATOM 5082 C CA . GLN A 1 652 ? -27.041 14.940 22.495 1.00 95.69 652 GLN A CA 1
ATOM 5083 C C . GLN A 1 652 ? -27.655 14.391 23.796 1.00 95.69 652 GLN A C 1
ATOM 5085 O O . GLN A 1 652 ? -28.758 14.790 24.195 1.00 95.69 652 GLN A O 1
ATOM 5090 N N . SER A 1 653 ? -26.958 13.449 24.429 1.00 95.56 653 SER A N 1
ATOM 5091 C CA . SER A 1 653 ? -27.309 12.886 25.740 1.00 95.56 653 SER A CA 1
ATOM 5092 C C . SER A 1 653 ? -27.205 13.927 26.860 1.00 95.56 653 SER A C 1
ATOM 5094 O O . SER A 1 653 ? -26.377 14.832 26.780 1.00 95.56 653 SER A O 1
ATOM 5096 N N . LYS A 1 654 ? -28.003 13.787 27.926 1.00 94.81 654 LYS A N 1
ATOM 5097 C CA . LYS A 1 654 ? -27.942 14.634 29.141 1.00 94.81 654 LYS A CA 1
ATOM 5098 C C . LYS A 1 654 ? -28.119 13.773 30.394 1.00 94.81 654 LYS A C 1
ATOM 5100 O O . LYS A 1 654 ? -28.456 12.599 30.280 1.00 94.81 654 LYS A O 1
ATOM 5105 N N . GLU A 1 655 ? -27.942 14.347 31.585 1.00 94.06 655 GLU A N 1
ATOM 5106 C CA . GLU A 1 655 ? -28.039 13.650 32.888 1.00 94.06 655 GLU A CA 1
ATOM 5107 C C . GLU A 1 655 ? -29.245 12.693 33.020 1.00 94.06 655 GLU A C 1
ATOM 5109 O O . GLU A 1 655 ? -29.101 11.588 33.534 1.00 94.06 655 GLU A O 1
ATOM 5114 N N . ALA A 1 656 ? -30.418 13.088 32.512 1.00 94.44 656 ALA A N 1
ATOM 5115 C CA . ALA A 1 656 ? -31.642 12.279 32.508 1.00 94.44 656 ALA A CA 1
ATOM 5116 C C . ALA A 1 656 ? -32.284 12.184 31.108 1.00 94.44 656 ALA A C 1
ATOM 5118 O O . ALA A 1 656 ? -33.509 12.190 30.975 1.00 94.44 656 ALA A O 1
ATOM 5119 N N . LEU A 1 657 ? -31.464 12.166 30.052 1.00 96.75 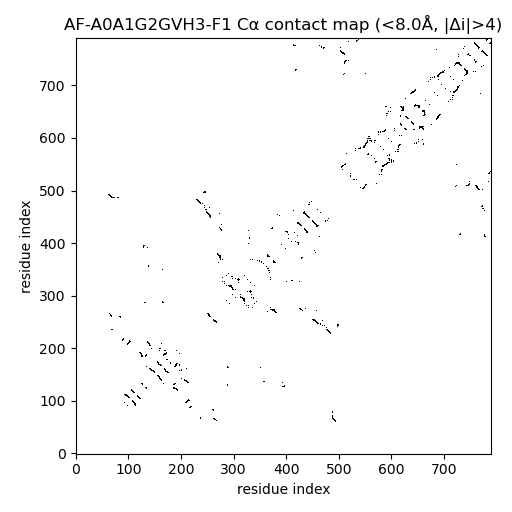657 LEU A N 1
ATOM 5120 C CA . LEU A 1 657 ? -31.926 12.056 28.669 1.00 96.75 657 LEU A CA 1
ATOM 5121 C C . LEU A 1 657 ? -30.986 11.152 27.873 1.00 96.75 657 LEU A C 1
ATOM 5123 O O . LEU A 1 657 ? -29.793 11.450 27.759 1.00 96.75 657 LEU A O 1
ATOM 5127 N N . SER A 1 658 ? -31.550 10.096 27.286 1.00 98.06 658 SER A N 1
ATOM 5128 C CA . SER A 1 658 ? -30.860 9.231 26.330 1.00 98.06 658 SER A CA 1
ATOM 5129 C C . SER A 1 658 ? -30.273 10.053 25.184 1.00 98.06 658 SER A C 1
ATOM 5131 O O . SER A 1 658 ? -30.742 11.155 24.903 1.00 98.06 658 SER A O 1
ATOM 5133 N N . GLY A 1 659 ? -29.236 9.556 24.518 1.00 97.94 659 GLY A N 1
ATOM 5134 C CA . GLY A 1 659 ? -28.691 10.220 23.338 1.00 97.94 659 GLY A CA 1
ATOM 5135 C C . GLY A 1 659 ? -27.281 9.800 22.973 1.00 97.94 659 GLY A C 1
ATOM 5136 O O . GLY A 1 659 ? -26.735 8.858 23.545 1.00 97.94 659 GLY A O 1
ATOM 5137 N N . ILE A 1 660 ? -26.708 10.544 22.029 1.00 97.81 660 ILE A N 1
ATOM 5138 C CA . ILE A 1 660 ? -25.356 10.329 21.509 1.00 97.81 660 ILE A CA 1
ATOM 5139 C C . ILE A 1 660 ? -24.340 11.292 22.136 1.00 97.81 660 ILE A C 1
ATOM 5141 O O . ILE A 1 660 ? -24.696 12.397 22.565 1.00 97.81 660 ILE A O 1
ATOM 5145 N N . ALA A 1 661 ? -23.070 10.895 22.125 1.00 97.38 661 ALA A N 1
ATOM 5146 C CA . ALA A 1 661 ? -21.911 11.701 22.502 1.00 97.38 661 ALA A CA 1
ATOM 5147 C C . ALA A 1 661 ? -21.572 12.744 21.413 1.00 97.38 661 ALA A C 1
ATOM 5149 O O . ALA A 1 661 ? -20.538 12.682 20.746 1.00 97.38 661 ALA A O 1
ATOM 5150 N N . ALA A 1 662 ? -22.484 13.696 21.197 1.00 96.75 662 ALA A N 1
ATOM 5151 C CA . ALA A 1 662 ? -22.281 14.795 20.257 1.00 96.75 662 ALA A CA 1
ATOM 5152 C C . ALA A 1 662 ? -21.294 15.831 20.823 1.00 96.75 662 ALA A C 1
ATOM 5154 O O . ALA A 1 662 ? -21.474 16.318 21.947 1.00 96.75 662 ALA A O 1
ATOM 5155 N N . ILE A 1 663 ? -20.280 16.193 20.035 1.00 95.19 663 ILE A N 1
ATOM 5156 C CA . ILE A 1 663 ? -19.238 17.152 20.411 1.00 95.19 663 ILE A CA 1
ATOM 5157 C C . ILE A 1 663 ? -19.830 18.576 20.441 1.00 95.19 663 ILE A C 1
ATOM 5159 O O . ILE A 1 663 ? -20.434 19.023 19.464 1.00 95.19 663 ILE A O 1
ATOM 5163 N N . PRO A 1 664 ? -19.658 19.342 21.537 1.00 90.75 664 PRO A N 1
ATOM 5164 C CA . PRO A 1 664 ? -20.054 20.748 21.577 1.00 90.75 664 PRO A CA 1
ATOM 5165 C C . PRO A 1 664 ? -19.339 21.605 20.519 1.00 90.75 664 PRO A C 1
ATOM 5167 O O . PRO A 1 664 ? -18.127 21.510 20.331 1.00 90.75 664 PRO A O 1
ATOM 5170 N N . ALA A 1 665 ? -20.071 22.514 19.873 1.00 82.81 665 ALA A N 1
ATOM 5171 C CA . ALA A 1 665 ? -19.501 23.411 18.870 1.00 82.81 665 ALA A CA 1
ATOM 5172 C C . ALA A 1 665 ? -18.421 24.356 19.448 1.00 82.81 665 ALA A C 1
ATOM 5174 O O . ALA A 1 665 ? -18.480 24.789 20.603 1.00 82.81 665 ALA A O 1
ATOM 5175 N N . GLY A 1 666 ? -17.449 24.730 18.609 1.00 78.94 666 GLY A N 1
ATOM 5176 C CA . GLY A 1 666 ? -16.370 25.654 18.971 1.00 78.94 666 GLY A CA 1
ATOM 5177 C C . GLY A 1 666 ? -15.317 25.048 19.909 1.00 78.94 666 GLY A C 1
ATOM 5178 O O . GLY A 1 666 ? -15.088 23.839 19.922 1.00 78.94 666 GLY A O 1
ATOM 5179 N N . SER A 1 667 ? -14.650 25.899 20.696 1.00 77.12 667 SER A N 1
ATOM 5180 C CA . SER A 1 667 ? -13.535 25.500 21.573 1.00 77.12 667 SER A CA 1
ATOM 5181 C C . SER A 1 667 ? -13.943 24.588 22.736 1.00 77.12 667 SER A C 1
ATOM 5183 O O . SER A 1 667 ? -13.106 23.847 23.248 1.00 77.12 667 SER A O 1
ATOM 5185 N N . ALA A 1 668 ? -15.222 24.594 23.129 1.00 88.50 668 ALA A N 1
ATOM 5186 C CA . ALA A 1 668 ? -15.749 23.703 24.161 1.00 88.50 668 ALA A CA 1
ATOM 5187 C C . ALA A 1 668 ? -15.665 22.220 23.752 1.00 88.50 668 ALA A C 1
ATOM 5189 O O . ALA A 1 668 ? -15.390 21.373 24.600 1.00 88.50 668 ALA A O 1
ATOM 5190 N N . GLY A 1 669 ? -15.833 21.911 22.460 1.00 91.19 669 GLY A N 1
ATOM 5191 C CA . GLY A 1 669 ? -15.735 20.546 21.939 1.00 91.19 669 GLY A CA 1
ATOM 5192 C C . GLY A 1 669 ? -14.361 19.916 22.134 1.00 91.19 669 GLY A C 1
ATOM 5193 O O . GLY A 1 669 ? -14.266 18.741 22.477 1.00 91.19 669 GLY A O 1
ATOM 5194 N N . LYS A 1 670 ? -13.298 20.719 22.008 1.00 93.31 670 LYS A N 1
ATOM 5195 C CA . LYS A 1 670 ? -11.921 20.259 22.213 1.00 93.31 670 LYS A CA 1
ATOM 5196 C C . LYS A 1 670 ? -11.707 19.768 23.646 1.00 93.31 670 LYS A C 1
ATOM 5198 O O . LYS A 1 670 ? -11.336 18.619 23.849 1.00 93.31 670 LYS A O 1
ATOM 5203 N N . ALA A 1 671 ? -12.021 20.615 24.628 1.00 95.25 671 ALA A N 1
ATOM 5204 C CA . ALA A 1 671 ? -11.878 20.291 26.049 1.00 95.25 671 ALA A CA 1
ATOM 5205 C C . ALA A 1 671 ? -12.810 19.146 26.500 1.00 95.25 671 ALA A C 1
ATOM 5207 O O . ALA A 1 671 ? -12.482 18.403 27.423 1.00 95.25 671 ALA A O 1
ATOM 5208 N N . TYR A 1 672 ? -13.968 18.993 25.847 1.00 95.19 672 TYR A N 1
ATOM 5209 C CA . TYR A 1 672 ? -14.890 17.878 26.069 1.00 95.19 672 TYR A CA 1
ATOM 5210 C C . TYR A 1 672 ? -14.266 16.535 25.660 1.00 95.19 672 TYR A C 1
ATOM 5212 O O . TYR A 1 672 ? -14.185 15.629 26.489 1.00 95.19 672 TYR A O 1
ATOM 5220 N N . VAL A 1 673 ? -13.758 16.434 24.425 1.00 97.12 673 VAL A N 1
ATOM 5221 C CA . VAL A 1 673 ? -13.055 15.234 23.934 1.00 97.12 673 VAL A CA 1
ATOM 5222 C C . VAL A 1 673 ? -11.806 14.958 24.772 1.00 97.12 673 VAL A C 1
ATOM 5224 O O . VAL A 1 673 ? -11.641 13.843 25.261 1.00 97.12 673 VAL A O 1
ATOM 5227 N N . GLU A 1 674 ? -10.974 15.979 25.008 1.00 97.31 674 GLU A N 1
ATOM 5228 C CA . GLU A 1 674 ? -9.744 15.890 25.807 1.00 97.31 674 GLU A CA 1
ATOM 5229 C C . GLU A 1 674 ? -9.996 15.227 27.169 1.00 97.31 674 GLU A C 1
ATOM 5231 O O . GLU A 1 674 ? -9.354 14.236 27.518 1.00 97.31 674 GLU A O 1
ATOM 5236 N N . LYS A 1 675 ? -10.993 15.729 27.911 1.00 97.50 675 LYS A N 1
ATOM 5237 C CA . LYS A 1 675 ? -11.364 15.206 29.227 1.00 97.50 675 LYS A CA 1
ATOM 5238 C C . LYS A 1 675 ? -11.821 13.746 29.158 1.00 97.50 675 LYS A C 1
ATOM 5240 O O . LYS A 1 675 ? -11.348 12.927 29.943 1.00 97.50 675 LYS A O 1
ATOM 5245 N N . VAL A 1 676 ? -12.756 13.419 28.263 1.00 98.12 676 VAL A N 1
ATOM 5246 C CA . VAL A 1 676 ? -13.391 12.088 28.226 1.00 98.12 676 VAL A CA 1
ATOM 5247 C C . VAL A 1 676 ? -12.404 11.010 27.774 1.00 98.12 676 VAL A C 1
ATOM 5249 O O . VAL A 1 676 ? -12.380 9.921 28.354 1.00 98.12 676 VAL A O 1
ATOM 5252 N N . VAL A 1 677 ? -11.551 11.317 26.790 1.00 98.62 677 VAL A N 1
ATOM 5253 C CA . VAL A 1 677 ? -10.495 10.405 26.332 1.00 98.62 677 VAL A CA 1
ATOM 5254 C C . VAL A 1 677 ? -9.451 10.213 27.438 1.00 98.62 677 VAL A C 1
ATOM 5256 O O . VAL A 1 677 ? -9.161 9.069 27.784 1.00 98.62 677 VAL A O 1
ATOM 5259 N N . PHE A 1 678 ? -8.980 11.286 28.087 1.00 98.31 678 PHE A N 1
ATOM 5260 C CA . PHE A 1 678 ? -8.030 11.197 29.207 1.00 98.31 678 PHE A CA 1
ATOM 5261 C C . PHE A 1 678 ? -8.571 10.387 30.400 1.00 98.31 678 PHE A C 1
ATOM 5263 O O . PHE A 1 678 ? -7.865 9.559 30.978 1.00 98.31 678 PHE A O 1
ATOM 5270 N N . GLU A 1 679 ? -9.835 10.595 30.785 1.00 97.94 679 GLU A N 1
ATOM 5271 C CA . GLU A 1 679 ? -10.473 9.838 31.871 1.00 97.94 679 GLU A CA 1
ATOM 5272 C C . GLU A 1 679 ? -10.676 8.357 31.513 1.00 97.94 679 GLU A C 1
ATOM 5274 O O . GLU A 1 679 ? -10.640 7.505 32.404 1.00 97.94 679 GLU A O 1
ATOM 5279 N N . SER A 1 680 ? -10.870 8.035 30.232 1.00 97.94 680 SER A N 1
ATOM 5280 C CA . SER A 1 680 ? -11.124 6.668 29.758 1.00 97.94 680 SER A CA 1
ATOM 5281 C C . SER A 1 680 ? -9.847 5.876 29.487 1.00 97.94 680 SER A C 1
ATOM 5283 O O . SER A 1 680 ? -9.791 4.702 29.848 1.00 97.94 680 SER A O 1
ATOM 5285 N N . ALA A 1 681 ? -8.791 6.515 28.975 1.00 97.38 681 ALA A N 1
ATOM 5286 C CA . ALA A 1 681 ? -7.480 5.897 28.748 1.00 97.38 681 ALA A CA 1
ATOM 5287 C C . ALA A 1 681 ? -6.844 5.371 30.047 1.00 97.38 681 ALA A C 1
ATOM 5289 O O . ALA A 1 681 ? -6.000 4.488 30.031 1.00 97.38 681 ALA A O 1
ATOM 5290 N N . ARG A 1 682 ? -7.284 5.879 31.205 1.00 96.88 682 ARG A N 1
ATOM 5291 C CA . ARG A 1 682 ? -6.852 5.429 32.538 1.00 96.88 682 ARG A CA 1
ATOM 5292 C C . ARG A 1 682 ? -7.611 4.203 33.066 1.00 96.88 682 ARG A C 1
ATOM 5294 O O . ARG A 1 682 ? -7.322 3.760 34.177 1.00 96.88 682 ARG A O 1
ATOM 5301 N N . LYS A 1 683 ? -8.612 3.700 32.333 1.00 96.50 683 LYS A N 1
ATOM 5302 C CA . LYS A 1 683 ? -9.466 2.557 32.719 1.00 96.50 683 LYS A CA 1
ATOM 5303 C C . LYS A 1 683 ? -9.141 1.272 31.946 1.00 96.50 683 LYS A C 1
ATOM 5305 O O . LYS A 1 683 ? -9.606 0.206 32.353 1.00 96.50 683 LYS A O 1
ATOM 5310 N N . VAL A 1 684 ? -8.395 1.389 30.848 1.00 97.44 684 VAL A N 1
ATOM 5311 C CA . VAL A 1 684 ? -8.092 0.340 29.861 1.00 97.44 684 VAL A CA 1
ATOM 5312 C C . VAL A 1 684 ? -6.601 0.360 29.509 1.00 97.44 684 VAL A C 1
ATOM 5314 O O . VAL A 1 684 ? -5.935 1.356 29.775 1.00 97.44 684 VAL A O 1
ATOM 5317 N N . ASP A 1 685 ? -6.082 -0.716 28.917 1.00 96.00 685 ASP A N 1
ATOM 5318 C CA . ASP A 1 685 ? -4.693 -0.785 28.439 1.00 96.00 685 ASP A CA 1
ATOM 5319 C C . ASP A 1 685 ? -4.559 -0.182 27.031 1.00 96.00 685 ASP A C 1
ATOM 5321 O O . ASP A 1 685 ? -3.590 0.514 26.733 1.00 96.00 685 ASP A O 1
ATOM 5325 N N . ILE A 1 686 ? -5.559 -0.413 26.171 1.00 97.06 686 ILE A N 1
ATOM 5326 C CA . ILE A 1 686 ? -5.634 0.137 24.811 1.00 97.06 686 ILE A CA 1
ATOM 5327 C C . ILE A 1 686 ? -6.988 0.830 24.643 1.00 97.06 686 ILE A C 1
ATOM 5329 O O . ILE A 1 686 ? -8.037 0.206 24.800 1.00 97.06 686 ILE A O 1
ATOM 5333 N N . LEU A 1 687 ? -6.968 2.126 24.318 1.00 98.31 687 LEU A N 1
ATOM 5334 C CA . LEU A 1 687 ? -8.167 2.913 24.026 1.00 98.31 687 LEU A CA 1
ATOM 5335 C C . LEU A 1 687 ? -8.269 3.216 22.526 1.00 98.31 687 LEU A C 1
ATOM 5337 O O . LEU A 1 687 ? -7.339 3.757 21.923 1.00 98.31 687 LEU A O 1
ATOM 5341 N N . ILE A 1 688 ? -9.433 2.924 21.958 1.00 98.62 688 ILE A N 1
ATOM 5342 C CA . ILE A 1 688 ? -9.847 3.259 20.602 1.00 98.62 688 ILE A CA 1
ATOM 5343 C C . ILE A 1 688 ? -10.884 4.381 20.686 1.00 98.62 688 ILE A C 1
ATOM 5345 O O . ILE A 1 688 ? -11.782 4.346 21.531 1.00 98.62 688 ILE A O 1
ATOM 5349 N N . VAL A 1 689 ? -10.772 5.378 19.808 1.00 98.81 689 VAL A N 1
ATOM 5350 C CA . VAL A 1 689 ? -11.738 6.478 19.701 1.00 98.81 689 VAL A CA 1
ATOM 5351 C C . VAL A 1 689 ? -12.256 6.575 18.269 1.00 98.81 689 VAL A C 1
ATOM 5353 O O . VAL A 1 689 ? -11.499 6.862 17.347 1.00 98.81 689 VAL A O 1
ATOM 5356 N N . SER A 1 690 ? -13.553 6.356 18.080 1.00 98.81 690 SER A N 1
ATOM 5357 C CA . SER A 1 690 ? -14.232 6.603 16.808 1.00 98.81 690 SER A CA 1
ATOM 5358 C C . SER A 1 690 ? -14.732 8.048 16.729 1.00 98.81 690 SER A C 1
ATOM 5360 O O . SER A 1 690 ? -15.278 8.570 17.704 1.00 98.81 690 SER A O 1
ATOM 5362 N N . PHE A 1 691 ? -14.609 8.682 15.566 1.00 98.69 691 PHE A N 1
ATOM 5363 C CA . PHE A 1 691 ? -15.235 9.971 15.271 1.00 98.69 691 PHE A CA 1
ATOM 5364 C C . PHE A 1 691 ? -16.069 9.886 13.994 1.00 98.69 691 PHE A C 1
ATOM 5366 O O . PHE A 1 691 ? -15.574 9.469 12.953 1.00 98.69 691 PHE A O 1
ATOM 5373 N N . HIS A 1 692 ? -17.316 10.339 14.068 1.00 98.44 692 HIS A N 1
ATOM 5374 C CA . HIS A 1 692 ? -18.148 10.610 12.901 1.00 98.44 692 HIS A CA 1
ATOM 5375 C C . HIS A 1 692 ? -18.065 12.122 12.609 1.00 98.44 692 HIS A C 1
ATOM 5377 O O . HIS A 1 692 ? -18.643 12.939 13.338 1.00 98.44 692 HIS A O 1
ATOM 5383 N N . PHE A 1 693 ? -17.206 12.499 11.654 1.00 97.88 693 PHE A N 1
ATOM 5384 C CA . PHE A 1 693 ? -16.687 13.863 11.469 1.00 97.88 693 PHE A CA 1
ATOM 5385 C C . PHE A 1 693 ? -16.113 14.124 10.061 1.00 97.88 693 PHE A C 1
ATOM 5387 O O . PHE A 1 693 ? -15.813 13.194 9.327 1.00 97.88 693 PHE A O 1
ATOM 5394 N N . GLY A 1 694 ? -15.893 15.390 9.700 1.00 96.62 694 GLY A N 1
ATOM 5395 C CA . GLY A 1 694 ? -15.379 15.770 8.375 1.00 96.62 694 GLY A CA 1
ATOM 5396 C C . GLY A 1 694 ? -16.452 16.396 7.492 1.00 96.62 694 GLY A C 1
ATOM 5397 O O . GLY A 1 694 ? -17.450 16.888 8.012 1.00 96.62 694 GLY A O 1
ATOM 5398 N N . GLU A 1 695 ? -16.220 16.398 6.182 1.00 96.38 695 GLU A N 1
ATOM 5399 C CA . GLU A 1 695 ? -17.159 16.886 5.165 1.00 96.38 695 GLU A CA 1
ATOM 5400 C C . GLU A 1 695 ? -17.466 15.740 4.186 1.00 96.38 695 GLU A C 1
ATOM 5402 O O . GLU A 1 695 ? -16.571 14.958 3.858 1.00 96.38 695 GLU A O 1
ATOM 5407 N N . GLU A 1 696 ? -18.708 15.628 3.710 1.00 95.12 696 GLU A N 1
ATOM 5408 C CA . GLU A 1 696 ? -19.096 14.564 2.775 1.00 95.12 696 GLU A CA 1
ATOM 5409 C C . GLU A 1 696 ? -18.328 14.653 1.439 1.00 95.12 696 GLU A C 1
ATOM 5411 O O . GLU A 1 696 ? -18.217 15.720 0.832 1.00 95.12 696 GLU A O 1
ATOM 5416 N N . TYR A 1 697 ? -17.852 13.501 0.955 1.00 95.25 697 TYR A N 1
ATOM 5417 C CA . TYR A 1 697 ? -17.199 13.272 -0.344 1.00 95.25 697 TYR A CA 1
ATOM 5418 C C . TYR A 1 697 ? -15.838 13.962 -0.564 1.00 95.25 697 TYR A C 1
ATOM 5420 O O . TYR A 1 697 ? -15.262 13.856 -1.651 1.00 95.25 697 TYR A O 1
ATOM 5428 N N . GLU A 1 698 ? -15.278 14.619 0.454 1.00 94.31 698 GLU A N 1
ATOM 5429 C CA . GLU A 1 698 ? -13.914 15.149 0.408 1.00 94.31 698 GLU A CA 1
ATOM 5430 C C . GLU A 1 698 ? -12.885 14.034 0.661 1.00 94.31 698 GLU A C 1
ATOM 5432 O O . GLU A 1 698 ? -12.918 13.328 1.663 1.00 94.31 698 GLU A O 1
ATOM 5437 N N . ASN A 1 699 ? -11.927 13.877 -0.257 1.00 85.38 699 ASN A N 1
ATOM 5438 C CA . ASN A 1 699 ? -10.939 12.786 -0.223 1.00 85.38 699 ASN A CA 1
ATOM 5439 C C . ASN A 1 699 ? -9.724 13.070 0.689 1.00 85.38 699 ASN A C 1
ATOM 5441 O O . ASN A 1 699 ? -8.723 12.344 0.649 1.00 85.38 699 ASN A O 1
ATOM 5445 N N . ALA A 1 700 ? -9.754 14.157 1.462 1.00 91.50 700 ALA A N 1
ATOM 5446 C CA . ALA A 1 700 ? -8.639 14.591 2.292 1.00 91.50 700 ALA A CA 1
ATOM 5447 C C . ALA A 1 700 ? -9.130 15.294 3.567 1.00 91.50 700 ALA A C 1
ATOM 5449 O O . ALA A 1 700 ? -9.873 16.273 3.465 1.00 91.50 700 ALA A O 1
ATOM 5450 N N . PRO A 1 701 ? -8.610 14.915 4.753 1.00 95.88 701 PRO A N 1
ATOM 5451 C CA . PRO A 1 701 ? -9.171 15.388 6.007 1.00 95.88 701 PRO A CA 1
ATOM 5452 C C . PRO A 1 701 ? -9.033 16.894 6.151 1.00 95.88 701 PRO A C 1
ATOM 5454 O O . PRO A 1 701 ? -8.025 17.499 5.758 1.00 95.88 701 PRO A O 1
ATOM 5457 N N . ASN A 1 702 ? -10.025 17.511 6.777 1.00 96.31 702 ASN A N 1
ATOM 5458 C CA . ASN A 1 702 ? -10.032 18.927 7.098 1.00 96.31 702 ASN A CA 1
ATOM 5459 C C . ASN A 1 702 ? -9.168 19.224 8.349 1.00 96.31 702 ASN A C 1
ATOM 5461 O O . ASN A 1 702 ? -8.561 18.344 8.972 1.00 96.31 702 ASN A O 1
ATOM 5465 N N . ALA A 1 703 ? -9.030 20.502 8.714 1.00 95.94 703 ALA A N 1
ATOM 5466 C CA . ALA A 1 703 ? -8.199 20.898 9.857 1.00 95.94 703 ALA A CA 1
ATOM 5467 C C . ALA A 1 703 ? -8.767 20.434 11.215 1.00 95.94 703 ALA A C 1
ATOM 5469 O O . ALA A 1 703 ? -7.998 20.172 12.141 1.00 95.94 703 ALA A O 1
ATOM 5470 N N . ARG A 1 704 ? -10.096 20.311 11.332 1.00 94.81 704 ARG A N 1
ATOM 5471 C CA . ARG A 1 704 ? -10.797 19.933 12.566 1.00 94.81 704 ARG A CA 1
ATOM 5472 C C . ARG A 1 704 ? -10.699 18.433 12.839 1.00 94.81 704 ARG A C 1
ATOM 5474 O O . ARG A 1 704 ? -10.414 18.062 13.975 1.00 94.81 704 ARG A O 1
ATOM 5481 N N . GLN A 1 705 ? -10.818 17.593 11.808 1.00 97.06 705 GLN A N 1
ATOM 5482 C CA . GLN A 1 705 ? -10.541 16.156 11.905 1.00 97.06 705 GLN A CA 1
ATOM 5483 C C . GLN A 1 705 ? -9.118 15.906 12.430 1.00 97.06 705 GLN A C 1
ATOM 5485 O O . GLN A 1 705 ? -8.941 15.189 13.415 1.00 97.06 705 GLN A O 1
ATOM 5490 N N . ARG A 1 706 ? -8.105 16.570 11.843 1.00 97.38 706 ARG A N 1
ATOM 5491 C CA . ARG A 1 706 ? -6.704 16.483 12.309 1.00 97.38 706 ARG A CA 1
ATOM 5492 C C . ARG A 1 706 ? -6.518 16.958 13.749 1.00 97.38 706 ARG A C 1
ATOM 5494 O O . ARG A 1 706 ? -5.759 16.334 14.485 1.00 97.38 706 ARG A O 1
ATOM 5501 N N . GLU A 1 707 ? -7.187 18.036 14.163 1.00 96.56 707 GLU A N 1
ATOM 5502 C CA . GLU A 1 707 ? -7.110 18.516 15.549 1.00 96.56 707 GLU A CA 1
ATOM 5503 C C . GLU A 1 707 ? -7.693 17.500 16.541 1.00 96.56 707 GLU A C 1
ATOM 5505 O O . GLU A 1 707 ? -7.022 17.159 17.513 1.00 96.56 707 GLU A O 1
ATOM 5510 N N . LEU A 1 708 ? -8.913 17.007 16.302 1.00 97.69 708 LEU A N 1
ATOM 5511 C CA . LEU A 1 708 ? -9.601 16.092 17.220 1.00 97.69 708 LEU A CA 1
ATOM 5512 C C . LEU A 1 708 ? -8.920 14.718 17.289 1.00 97.69 708 LEU A C 1
ATOM 5514 O O . LEU A 1 708 ? -8.732 14.184 18.383 1.00 97.69 708 LEU A O 1
ATOM 5518 N N . ALA A 1 709 ? -8.491 14.173 16.149 1.00 98.31 709 ALA A N 1
ATOM 5519 C CA . ALA A 1 709 ? -7.838 12.870 16.100 1.00 98.31 709 ALA A CA 1
ATOM 5520 C C . ALA A 1 709 ? -6.455 12.880 16.772 1.00 98.31 709 ALA A C 1
ATOM 5522 O O . ALA A 1 709 ? -6.173 12.032 17.620 1.00 98.31 709 ALA A O 1
ATOM 5523 N N . ARG A 1 710 ? -5.602 13.871 16.465 1.00 98.25 710 ARG A N 1
ATOM 5524 C CA . ARG A 1 710 ? -4.284 13.990 17.113 1.00 98.25 710 ARG A CA 1
ATOM 5525 C C . ARG A 1 710 ? -4.405 14.285 18.607 1.00 98.25 710 ARG A C 1
ATOM 5527 O O . ARG A 1 710 ? -3.651 13.712 19.384 1.00 98.25 710 ARG A O 1
ATOM 5534 N N . LEU A 1 711 ? -5.387 15.095 19.020 1.00 97.94 711 LEU A N 1
ATOM 5535 C CA . LEU A 1 711 ? -5.691 15.332 20.435 1.00 97.94 711 LEU A CA 1
ATOM 5536 C C . LEU A 1 711 ? -6.060 14.042 21.175 1.00 97.94 711 LEU A C 1
ATOM 5538 O O . LEU A 1 711 ? -5.596 13.836 22.293 1.00 97.94 711 LEU A O 1
ATOM 5542 N N . ALA A 1 712 ? -6.885 13.181 20.572 1.00 98.56 712 ALA A N 1
ATOM 5543 C CA . ALA A 1 712 ? -7.263 11.914 21.190 1.00 98.56 712 ALA A CA 1
ATOM 5544 C C . ALA A 1 712 ? -6.030 11.028 21.439 1.00 98.56 712 ALA A C 1
ATOM 5546 O O . ALA A 1 712 ? -5.881 10.494 22.539 1.00 98.56 712 ALA A O 1
ATOM 5547 N N . ILE A 1 713 ? -5.116 10.934 20.465 1.00 98.31 713 ILE A N 1
ATOM 5548 C CA . ILE A 1 713 ? -3.832 10.236 20.640 1.00 98.31 713 ILE A CA 1
ATOM 5549 C C . ILE A 1 713 ? -2.979 10.899 21.735 1.00 98.31 713 ILE A C 1
ATOM 5551 O O . ILE A 1 713 ? -2.478 10.209 22.623 1.00 98.31 713 ILE A O 1
ATOM 5555 N N . ASP A 1 714 ? -2.861 12.231 21.727 1.00 98.06 714 ASP A N 1
ATOM 5556 C CA . ASP A 1 714 ? -2.054 12.997 22.690 1.00 98.06 714 ASP A CA 1
ATOM 5557 C C . ASP A 1 714 ? -2.451 12.775 24.156 1.00 98.06 714 ASP A C 1
ATOM 5559 O O . ASP A 1 714 ? -1.591 12.850 25.036 1.00 98.06 714 ASP A O 1
ATOM 5563 N N . VAL A 1 715 ? -3.730 12.495 24.432 1.00 97.19 715 VAL A N 1
ATOM 5564 C CA . VAL A 1 715 ? -4.234 12.271 25.799 1.00 97.19 715 VAL A CA 1
ATOM 5565 C C . VAL A 1 715 ? -4.483 10.804 26.163 1.00 97.19 715 VAL A C 1
ATOM 5567 O O . VAL A 1 715 ? -4.932 10.532 27.279 1.00 97.19 715 VAL A O 1
ATOM 5570 N N . GLY A 1 716 ? -4.142 9.861 25.277 1.00 96.75 716 GLY A N 1
ATOM 5571 C CA . GLY A 1 716 ? -4.031 8.436 25.616 1.00 96.75 716 GLY A CA 1
ATOM 5572 C C . GLY A 1 716 ? -4.798 7.446 24.735 1.00 96.75 716 GLY A C 1
ATOM 5573 O O . GLY A 1 716 ? -4.785 6.257 25.048 1.00 96.75 716 GLY A O 1
ATOM 5574 N N . ALA A 1 717 ? -5.450 7.872 23.650 1.00 98.12 717 ALA A N 1
ATOM 5575 C CA . ALA A 1 717 ? -5.921 6.925 22.639 1.00 98.12 717 ALA A CA 1
ATOM 5576 C C . ALA A 1 717 ? -4.732 6.294 21.892 1.00 98.12 717 ALA A C 1
ATOM 5578 O O . ALA A 1 717 ? -3.694 6.926 21.689 1.00 98.12 717 ALA A O 1
ATOM 5579 N N . ARG A 1 718 ? -4.886 5.043 21.452 1.00 97.12 718 ARG A N 1
ATOM 5580 C CA . ARG A 1 718 ? -3.887 4.338 20.635 1.00 97.12 718 ARG A CA 1
ATOM 5581 C C . ARG A 1 718 ? -4.307 4.199 19.177 1.00 97.12 718 ARG A C 1
ATOM 5583 O O . ARG A 1 718 ? -3.448 4.165 18.299 1.00 97.12 718 ARG A O 1
ATOM 5590 N N . VAL A 1 719 ? -5.614 4.169 18.936 1.00 98.38 719 VAL A N 1
ATOM 5591 C CA . VAL A 1 719 ? -6.226 4.114 17.609 1.00 98.38 719 VAL A CA 1
ATOM 5592 C C . VAL A 1 719 ? -7.340 5.155 17.535 1.00 98.38 719 VAL A C 1
ATOM 5594 O O . VAL A 1 719 ? -8.151 5.266 18.457 1.00 98.38 719 VAL A O 1
ATOM 5597 N N . VAL A 1 720 ? -7.397 5.886 16.426 1.00 98.81 720 VAL A N 1
ATOM 5598 C CA . VAL A 1 720 ? -8.525 6.735 16.045 1.00 98.81 720 VAL A CA 1
ATOM 5599 C C . VAL A 1 720 ? -9.078 6.267 14.704 1.00 98.81 720 VAL A C 1
ATOM 5601 O O . VAL A 1 720 ? -8.310 6.104 13.755 1.00 98.81 720 VAL A O 1
ATOM 5604 N N . ILE A 1 721 ? -10.396 6.076 14.626 1.00 98.75 721 ILE A N 1
ATOM 5605 C CA . ILE A 1 721 ? -11.098 5.650 13.408 1.00 98.75 721 ILE A CA 1
ATOM 5606 C C . ILE A 1 721 ? -12.159 6.682 13.031 1.00 98.75 721 ILE A C 1
ATOM 5608 O O . ILE A 1 721 ? -13.029 7.019 13.833 1.00 98.75 721 ILE A O 1
ATOM 5612 N N . GLY A 1 722 ? -12.078 7.182 11.808 1.00 98.38 722 GLY A N 1
ATOM 5613 C CA . GLY A 1 722 ? -12.988 8.163 11.246 1.00 98.38 722 GLY A CA 1
ATOM 5614 C C . GLY A 1 722 ? -14.056 7.568 10.331 1.00 98.38 722 GLY A C 1
ATOM 5615 O O . GLY A 1 722 ? -13.830 6.567 9.651 1.00 98.38 722 GLY A O 1
ATOM 5616 N N . HIS A 1 723 ? -15.197 8.245 10.316 1.00 98.31 723 HIS A N 1
ATOM 5617 C CA . HIS A 1 723 ? -16.437 7.943 9.598 1.00 98.31 723 HIS A CA 1
ATOM 5618 C C . HIS A 1 723 ? -17.117 9.266 9.207 1.00 98.31 723 HIS A C 1
ATOM 5620 O O . HIS A 1 723 ? -16.749 10.287 9.795 1.00 98.31 723 HIS A O 1
ATOM 5626 N N . HIS A 1 724 ? -18.134 9.234 8.329 1.00 97.75 724 HIS A N 1
ATOM 5627 C CA . HIS A 1 724 ? -18.924 10.362 7.772 1.00 97.75 724 HIS A CA 1
ATOM 5628 C C . HIS A 1 724 ? -18.592 10.816 6.335 1.00 97.75 724 HIS A C 1
ATOM 5630 O O . HIS A 1 724 ? -19.539 11.008 5.577 1.00 97.75 724 HIS A O 1
ATOM 5636 N N . PRO A 1 725 ? -17.330 10.980 5.883 1.00 97.81 725 PRO A N 1
ATOM 5637 C CA . PRO A 1 725 ? -17.069 11.478 4.528 1.00 97.81 725 PRO A CA 1
ATOM 5638 C C . PRO A 1 725 ? -17.574 10.582 3.387 1.00 97.81 725 PRO A C 1
ATOM 5640 O O . PRO A 1 725 ? -17.520 10.999 2.233 1.00 97.81 725 PRO A O 1
ATOM 5643 N N . HIS A 1 726 ? -18.014 9.349 3.672 1.00 97.50 726 HIS A N 1
ATOM 5644 C CA . HIS A 1 726 ? -18.439 8.324 2.704 1.00 97.50 726 HIS A CA 1
ATOM 5645 C C . HIS A 1 726 ? -17.383 7.904 1.658 1.00 97.50 726 HIS A C 1
ATOM 5647 O O . HIS A 1 726 ? -17.642 7.031 0.834 1.00 97.50 726 HIS A O 1
ATOM 5653 N N . VAL A 1 727 ? -16.173 8.467 1.727 1.00 96.19 727 VAL A N 1
ATOM 5654 C CA . VAL A 1 727 ? -15.002 8.150 0.895 1.00 96.19 727 VAL A CA 1
ATOM 5655 C C . VAL A 1 727 ? -13.774 7.883 1.774 1.00 96.19 727 VAL A C 1
ATOM 5657 O O . VAL A 1 727 ? -13.729 8.298 2.935 1.00 96.19 727 VAL A O 1
ATOM 5660 N N . VAL A 1 728 ? -12.773 7.175 1.245 1.00 94.56 728 VAL A N 1
ATOM 5661 C CA . VAL A 1 728 ? -11.572 6.758 1.995 1.00 94.56 728 VAL A CA 1
ATOM 5662 C C . VAL A 1 728 ? -10.511 7.865 2.047 1.00 94.56 728 VAL A C 1
ATOM 5664 O O . VAL A 1 728 ? -9.878 8.207 1.044 1.00 94.56 728 VAL A O 1
ATOM 5667 N N . GLU A 1 729 ? -10.222 8.360 3.248 1.00 95.06 729 GLU A N 1
ATOM 5668 C CA . GLU A 1 729 ? -9.202 9.392 3.472 1.00 95.06 729 GLU A CA 1
ATOM 5669 C C . GLU A 1 729 ? -7.801 8.788 3.748 1.00 95.06 729 GLU A C 1
ATOM 5671 O O . GLU A 1 729 ? -7.486 7.650 3.392 1.00 95.06 729 GLU A O 1
ATOM 5676 N N . SER A 1 730 ? -6.868 9.574 4.290 1.00 92.94 730 SER A N 1
ATOM 5677 C CA . SER A 1 730 ? -5.508 9.120 4.619 1.00 92.94 730 SER A CA 1
ATOM 5678 C C . SER A 1 730 ? -5.431 8.344 5.939 1.00 92.94 730 SER A C 1
ATOM 5680 O O . SER A 1 730 ? -6.137 8.676 6.892 1.00 92.94 730 SER A O 1
ATOM 5682 N N . ILE A 1 731 ? -4.485 7.402 6.032 1.00 95.00 731 ILE A N 1
ATOM 5683 C CA . ILE A 1 731 ? -4.007 6.856 7.315 1.00 95.00 731 ILE A CA 1
ATOM 5684 C C . ILE A 1 731 ? -2.727 7.592 7.740 1.00 95.00 731 ILE A C 1
ATOM 5686 O O . ILE A 1 731 ? -1.804 7.751 6.937 1.00 95.00 731 ILE A O 1
ATOM 5690 N N . GLU A 1 732 ? -2.661 8.003 9.007 1.00 93.25 732 GLU A N 1
ATOM 5691 C CA . GLU A 1 732 ? -1.527 8.668 9.654 1.00 93.25 732 GLU A CA 1
ATOM 5692 C C . GLU A 1 732 ? -1.046 7.874 10.885 1.00 93.25 732 GLU A C 1
ATOM 5694 O O . GLU A 1 732 ? -1.833 7.500 11.752 1.00 93.25 732 GLU A O 1
ATOM 5699 N N . GLU A 1 733 ? 0.268 7.664 11.008 1.00 90.94 733 GLU A N 1
ATOM 5700 C CA . GLU A 1 733 ? 0.900 7.233 12.263 1.00 90.94 733 GLU A CA 1
ATOM 5701 C C . GLU A 1 733 ? 1.359 8.464 13.048 1.00 90.94 733 GLU A C 1
ATOM 5703 O O . GLU A 1 733 ? 2.285 9.160 12.628 1.00 90.94 733 GLU A O 1
ATOM 5708 N N . TYR A 1 734 ? 0.758 8.713 14.210 1.00 91.25 734 TYR A N 1
ATOM 5709 C CA . TYR A 1 734 ? 1.036 9.893 15.027 1.00 91.25 734 TYR A CA 1
ATOM 5710 C C . TYR A 1 734 ? 1.447 9.482 16.442 1.00 91.25 734 TYR A C 1
ATOM 5712 O O . TYR A 1 734 ? 0.712 8.772 17.119 1.00 91.25 734 TYR A O 1
ATOM 5720 N N . ARG A 1 735 ? 2.643 9.891 16.896 1.00 89.06 735 ARG A N 1
ATOM 5721 C CA . ARG A 1 735 ? 3.172 9.627 18.260 1.00 89.06 735 ARG A CA 1
ATOM 5722 C C . ARG A 1 735 ? 3.053 8.159 18.735 1.00 89.06 735 ARG A C 1
ATOM 5724 O O . ARG A 1 735 ? 2.887 7.869 19.918 1.00 89.06 735 ARG A O 1
ATOM 5731 N N . GLY A 1 736 ? 3.173 7.215 17.798 1.00 85.69 736 GLY A N 1
ATOM 5732 C CA . GLY A 1 736 ? 3.076 5.771 18.046 1.00 85.69 736 GLY A CA 1
ATOM 5733 C C . GLY A 1 736 ? 1.649 5.214 18.122 1.00 85.69 736 GLY A C 1
ATOM 5734 O O . GLY A 1 736 ? 1.494 4.019 18.354 1.00 85.69 736 GLY A O 1
ATOM 5735 N N . GLY A 1 737 ? 0.625 6.049 17.941 1.00 93.81 737 GLY A N 1
ATOM 5736 C CA . GLY A 1 737 ? -0.744 5.631 17.645 1.00 93.81 737 GLY A CA 1
ATOM 5737 C C . GLY A 1 737 ? -1.069 5.718 16.149 1.00 93.81 737 GLY A C 1
ATOM 5738 O O . GLY A 1 737 ? -0.258 6.186 15.344 1.00 93.81 737 GLY A O 1
ATOM 5739 N N . VAL A 1 738 ? -2.271 5.271 15.791 1.00 96.50 738 VAL A N 1
ATOM 5740 C CA . VAL A 1 738 ? -2.782 5.216 14.410 1.00 96.50 738 VAL A CA 1
ATOM 5741 C C . VAL A 1 738 ? -4.036 6.070 14.288 1.00 96.50 738 VAL A C 1
ATOM 5743 O O . VAL A 1 738 ? -4.899 6.022 15.161 1.00 96.50 738 VAL A O 1
ATOM 5746 N N . ILE A 1 739 ? -4.155 6.821 13.198 1.00 98.44 739 ILE A N 1
ATOM 5747 C CA . ILE A 1 739 ? -5.336 7.605 12.844 1.00 98.44 739 ILE A CA 1
ATOM 5748 C C . ILE A 1 739 ? -5.751 7.225 11.420 1.00 98.44 739 ILE A C 1
ATOM 5750 O O . ILE A 1 739 ? -5.008 7.483 10.477 1.00 98.44 739 ILE A O 1
ATOM 5754 N N . ALA A 1 740 ? -6.940 6.654 11.249 1.00 97.88 740 ALA A N 1
ATOM 5755 C CA . ALA A 1 740 ? -7.619 6.590 9.957 1.00 97.88 740 ALA A CA 1
ATOM 5756 C C . ALA A 1 740 ? -8.679 7.693 9.928 1.00 97.88 740 ALA A C 1
ATOM 5758 O O . ALA A 1 740 ? -9.556 7.704 10.787 1.00 97.88 740 ALA A O 1
ATOM 5759 N N . TYR A 1 741 ? -8.585 8.643 8.996 1.00 98.06 741 TYR A N 1
ATOM 5760 C CA . TYR A 1 741 ? -9.466 9.821 9.008 1.00 98.06 741 TYR A CA 1
ATOM 5761 C C . TYR A 1 741 ? -10.867 9.574 8.426 1.00 98.06 741 TYR A C 1
ATOM 5763 O O . TYR A 1 741 ? -11.822 10.204 8.868 1.00 98.06 741 TYR A O 1
ATOM 5771 N N . SER A 1 742 ? -10.995 8.602 7.526 1.00 98.12 742 SER A N 1
ATOM 5772 C CA . SER A 1 742 ? -12.265 8.041 7.070 1.00 98.12 742 SER A CA 1
ATOM 5773 C C . SER A 1 742 ? -12.009 6.667 6.466 1.00 98.12 742 SER A C 1
ATOM 5775 O O . SER A 1 742 ? -11.097 6.518 5.646 1.00 98.12 742 SER A O 1
ATOM 5777 N N . LEU A 1 743 ? -12.813 5.680 6.858 1.00 98.00 743 LEU A N 1
ATOM 5778 C CA . LEU A 1 743 ? -12.841 4.348 6.247 1.00 98.00 743 LEU A CA 1
ATOM 5779 C C . LEU A 1 743 ? -13.828 4.238 5.067 1.00 98.00 743 LEU A C 1
ATOM 5781 O O . LEU A 1 743 ? -13.929 3.173 4.460 1.00 98.00 743 LEU A O 1
ATOM 5785 N N . GLY A 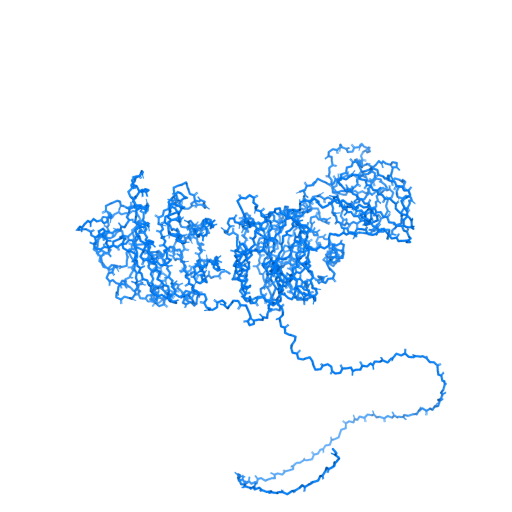1 744 ? -14.524 5.323 4.713 1.00 97.50 744 GLY A N 1
ATOM 5786 C CA . GLY A 1 744 ? -15.526 5.335 3.644 1.00 97.50 744 GLY A CA 1
ATOM 5787 C C . GLY A 1 744 ? -16.748 4.467 3.955 1.00 97.50 744 GLY A C 1
ATOM 5788 O O . GLY A 1 744 ? -17.058 4.190 5.114 1.00 97.50 744 GLY A O 1
ATOM 5789 N N . ASN A 1 745 ? -17.446 4.026 2.912 1.00 98.19 745 ASN A N 1
ATOM 5790 C CA . ASN A 1 745 ? -18.627 3.175 3.040 1.00 98.19 745 ASN A CA 1
ATOM 5791 C C . ASN A 1 745 ? -18.246 1.687 3.101 1.00 98.19 745 ASN A C 1
ATOM 5793 O O . ASN A 1 745 ? -17.491 1.208 2.260 1.00 98.19 745 ASN A O 1
ATOM 5797 N N . PHE A 1 746 ? -18.816 0.923 4.040 1.00 98.25 746 PHE A N 1
ATOM 5798 C CA . PHE A 1 746 ? -18.698 -0.543 4.047 1.00 98.25 746 PHE A CA 1
ATOM 5799 C C . PHE A 1 746 ? -19.916 -1.224 3.411 1.00 98.25 746 PHE A C 1
ATOM 5801 O O . PHE A 1 746 ? -19.756 -2.126 2.593 1.00 98.25 746 PHE A O 1
ATOM 5808 N N . ILE A 1 747 ? -21.129 -0.778 3.759 1.00 98.31 747 ILE A N 1
ATOM 5809 C CA . ILE A 1 747 ? -22.388 -1.188 3.118 1.00 98.31 747 ILE A CA 1
ATOM 5810 C C . ILE A 1 747 ? -23.264 0.057 2.962 1.00 98.31 747 ILE A C 1
ATOM 5812 O O . ILE A 1 747 ? -23.765 0.583 3.955 1.00 98.31 747 ILE A O 1
ATOM 5816 N N . PHE A 1 748 ? -23.475 0.515 1.729 1.00 97.69 748 PHE A N 1
ATOM 5817 C CA . PHE A 1 748 ? -24.265 1.710 1.416 1.00 97.69 748 PHE A CA 1
ATOM 5818 C C . PHE A 1 748 ? -24.784 1.664 -0.028 1.00 97.69 748 PHE A C 1
ATOM 5820 O O . PHE A 1 748 ? -24.187 1.024 -0.886 1.00 97.69 748 PHE A O 1
ATOM 5827 N N . ASP A 1 749 ? -25.865 2.389 -0.323 1.00 95.44 749 ASP A N 1
ATOM 5828 C CA . ASP A 1 749 ? -26.449 2.512 -1.669 1.00 95.44 749 ASP A CA 1
ATOM 5829 C C . ASP A 1 749 ? -26.019 3.763 -2.469 1.00 95.44 749 ASP A C 1
ATOM 5831 O O . ASP A 1 749 ? -26.624 4.082 -3.494 1.00 95.44 749 ASP A O 1
ATOM 5835 N N . GLN A 1 750 ? -24.962 4.471 -2.051 1.00 92.88 750 GLN A N 1
ATOM 5836 C CA . GLN A 1 750 ? -24.443 5.684 -2.709 1.00 92.88 750 GLN A CA 1
ATOM 5837 C C . GLN A 1 750 ? -23.646 5.373 -4.001 1.00 92.88 750 GLN A C 1
ATOM 5839 O O . GLN A 1 750 ? -22.481 5.728 -4.143 1.00 92.88 750 GLN A O 1
ATOM 5844 N N . ASN A 1 751 ? -24.270 4.735 -4.991 1.00 92.62 751 ASN A N 1
ATOM 5845 C CA . ASN A 1 751 ? -23.618 4.310 -6.242 1.00 92.62 751 ASN A CA 1
ATOM 5846 C C . ASN A 1 751 ? -23.447 5.395 -7.330 1.00 92.62 751 ASN A C 1
ATOM 5848 O O . ASN A 1 751 ? -23.316 5.073 -8.512 1.00 92.62 751 ASN A O 1
ATOM 5852 N N . PHE A 1 752 ? -23.464 6.679 -6.958 1.00 92.50 752 PHE A N 1
ATOM 5853 C CA . PHE A 1 752 ? -23.365 7.796 -7.908 1.00 92.50 752 PHE A CA 1
ATOM 5854 C C . PHE A 1 752 ? -21.921 8.168 -8.288 1.00 92.50 752 PHE A C 1
ATOM 5856 O O . PHE A 1 752 ? -21.717 8.830 -9.307 1.00 92.50 752 PHE A O 1
ATOM 5863 N N . SER A 1 753 ? -20.930 7.750 -7.499 1.00 91.31 753 SER A N 1
ATOM 5864 C CA . SER A 1 753 ? -19.505 7.830 -7.825 1.00 91.31 753 SER A CA 1
ATOM 5865 C C . SER A 1 753 ? -18.835 6.483 -7.543 1.00 91.31 753 SER A C 1
ATOM 5867 O O . SER A 1 753 ? -19.460 5.562 -7.011 1.00 91.31 753 SER A O 1
ATOM 5869 N N . ALA A 1 754 ? -17.581 6.332 -7.966 1.00 88.00 754 ALA A N 1
ATOM 5870 C CA . ALA A 1 754 ? -16.830 5.119 -7.673 1.00 88.00 754 ALA A CA 1
ATOM 5871 C C . ALA A 1 754 ? -16.223 5.191 -6.259 1.00 88.00 754 ALA A C 1
ATOM 5873 O O . ALA A 1 754 ? -16.304 4.230 -5.510 1.00 88.00 754 ALA A O 1
ATOM 5874 N N . GLU A 1 755 ? -15.735 6.364 -5.853 1.00 89.94 755 GLU A N 1
ATOM 5875 C CA . GLU A 1 755 ? -15.188 6.654 -4.522 1.00 89.94 755 GLU A CA 1
ATOM 5876 C C . GLU A 1 755 ? -16.172 6.334 -3.383 1.00 89.94 755 GLU A C 1
ATOM 5878 O O . GLU A 1 755 ? -15.742 5.845 -2.345 1.00 89.94 755 GLU A O 1
ATOM 5883 N N . THR A 1 756 ? -17.480 6.557 -3.571 1.00 94.50 756 THR A N 1
ATOM 5884 C CA . THR A 1 756 ? -18.521 6.198 -2.580 1.00 94.50 756 THR A CA 1
ATOM 5885 C C . THR A 1 756 ? -18.946 4.728 -2.624 1.00 94.50 756 THR A C 1
ATOM 5887 O O . THR A 1 756 ? -19.642 4.261 -1.718 1.00 94.50 756 THR A O 1
ATOM 5890 N N . MET A 1 757 ? -18.528 3.992 -3.660 1.00 94.88 757 MET A N 1
ATOM 5891 C CA . MET A 1 757 ? -18.634 2.530 -3.759 1.00 94.88 757 MET A CA 1
ATOM 5892 C C . MET A 1 757 ? -17.373 1.814 -3.247 1.00 94.88 757 MET A C 1
ATOM 5894 O O . MET A 1 757 ? -17.305 0.583 -3.280 1.00 94.88 757 MET A O 1
ATOM 5898 N N . GLU A 1 758 ? -16.390 2.570 -2.757 1.00 92.06 758 GLU A N 1
ATOM 5899 C CA . GLU A 1 758 ? -15.175 2.074 -2.124 1.00 92.06 758 GLU A CA 1
ATOM 5900 C C . GLU A 1 758 ? -15.153 2.376 -0.628 1.00 92.06 758 GLU A C 1
ATOM 5902 O O . GLU A 1 758 ? -15.592 3.422 -0.146 1.00 92.06 758 GLU A O 1
ATOM 5907 N N . GLY A 1 759 ? -14.579 1.433 0.103 1.00 94.31 759 GLY A N 1
ATOM 5908 C CA . GLY A 1 759 ? -14.321 1.524 1.523 1.00 94.31 759 GLY A CA 1
ATOM 5909 C C . GLY A 1 759 ? -12.959 0.944 1.857 1.00 94.31 759 GLY A C 1
ATOM 5910 O O . GLY A 1 759 ? -12.232 0.406 1.017 1.00 94.31 759 GLY A O 1
ATOM 5911 N N . LEU A 1 760 ? -12.613 1.041 3.129 1.00 94.81 760 LEU A N 1
ATOM 5912 C CA . LEU A 1 760 ? -11.395 0.475 3.666 1.00 94.81 760 LEU A CA 1
ATOM 5913 C C . LEU A 1 760 ? -11.727 -0.260 4.957 1.00 94.81 760 LEU A C 1
ATOM 5915 O O . LEU A 1 760 ? -12.187 0.345 5.921 1.00 94.81 760 LEU A O 1
ATOM 5919 N N . MET A 1 761 ? -11.459 -1.561 4.998 1.00 97.19 761 MET A N 1
ATOM 5920 C CA . MET A 1 761 ? -11.284 -2.229 6.279 1.00 97.19 761 MET A CA 1
ATOM 5921 C C . MET A 1 761 ? -9.859 -1.975 6.771 1.00 97.19 761 MET A C 1
ATOM 5923 O O . MET A 1 761 ? -8.912 -1.935 5.984 1.00 97.19 761 MET A O 1
ATOM 5927 N N . LEU A 1 762 ? -9.687 -1.808 8.077 1.00 97.06 762 LEU A N 1
ATOM 5928 C CA . LEU A 1 762 ? -8.376 -1.616 8.690 1.00 97.06 762 LEU A CA 1
ATOM 5929 C C . LEU A 1 762 ? -8.173 -2.662 9.781 1.00 97.06 762 LEU A C 1
ATOM 5931 O O . LEU A 1 762 ? -8.850 -2.607 10.805 1.00 97.06 762 LEU A O 1
ATOM 5935 N N . LYS A 1 763 ? -7.248 -3.608 9.575 1.00 96.81 763 LYS A N 1
ATOM 5936 C CA . LYS A 1 763 ? -6.824 -4.543 10.627 1.00 96.81 763 LYS A CA 1
ATOM 5937 C C . LYS A 1 763 ? -5.628 -3.939 11.359 1.00 96.81 763 LYS A C 1
ATOM 5939 O O . LYS A 1 763 ? -4.649 -3.542 10.729 1.00 96.81 763 LYS A O 1
ATOM 5944 N N . ILE A 1 764 ? -5.704 -3.838 12.680 1.00 96.25 764 ILE A N 1
ATOM 5945 C CA . ILE A 1 764 ? -4.617 -3.351 13.531 1.00 96.25 764 ILE A CA 1
ATOM 5946 C C . ILE A 1 764 ? -4.246 -4.455 14.508 1.00 96.25 764 ILE A C 1
ATOM 5948 O O . ILE A 1 764 ? -5.110 -4.998 15.194 1.00 96.25 764 ILE A O 1
ATOM 5952 N N . GLU A 1 765 ? -2.957 -4.773 14.570 1.00 94.69 765 GLU A N 1
ATOM 5953 C CA . GLU A 1 765 ? -2.430 -5.862 15.390 1.00 94.69 765 GLU A CA 1
ATOM 5954 C C . GLU A 1 765 ? -1.446 -5.313 16.433 1.00 94.69 765 GLU A C 1
ATOM 5956 O O . GLU A 1 765 ? -0.689 -4.379 16.152 1.00 94.69 765 GLU A O 1
ATOM 5961 N N . PHE A 1 766 ? -1.461 -5.877 17.643 1.00 91.88 766 PHE A N 1
ATOM 5962 C CA . PHE A 1 766 ? -0.640 -5.471 18.784 1.00 91.88 766 PHE A CA 1
ATOM 5963 C C . PHE A 1 766 ? 0.098 -6.659 19.408 1.00 91.88 766 PHE A C 1
ATOM 5965 O O . PHE A 1 766 ? -0.522 -7.655 19.784 1.00 91.88 766 PHE A O 1
ATOM 5972 N N . ASP A 1 767 ? 1.404 -6.494 19.620 1.00 86.81 767 ASP A N 1
ATOM 5973 C CA . ASP A 1 767 ? 2.251 -7.417 20.376 1.00 86.81 767 ASP A CA 1
ATOM 5974 C C . ASP A 1 767 ? 2.511 -6.824 21.767 1.00 86.81 767 ASP A C 1
ATOM 5976 O O . ASP A 1 767 ? 3.348 -5.935 21.974 1.00 86.81 767 ASP A O 1
ATOM 5980 N N . GLY A 1 768 ? 1.721 -7.276 22.742 1.00 83.81 768 GLY A N 1
ATOM 5981 C CA . GLY A 1 768 ? 1.673 -6.679 24.075 1.00 83.81 768 GLY A CA 1
ATOM 5982 C C . GLY A 1 768 ? 1.084 -5.265 24.036 1.00 83.81 768 GLY A C 1
ATOM 5983 O O . GLY A 1 768 ? -0.128 -5.106 23.957 1.00 83.81 768 GLY A O 1
ATOM 5984 N N . ASP A 1 769 ? 1.942 -4.248 24.141 1.00 80.25 769 ASP A N 1
ATOM 5985 C CA . ASP A 1 769 ? 1.582 -2.817 24.065 1.00 80.25 769 ASP A CA 1
ATOM 5986 C C . ASP A 1 769 ? 2.115 -2.137 22.785 1.00 80.25 769 ASP A C 1
ATOM 5988 O O . ASP A 1 769 ? 1.841 -0.960 22.517 1.00 80.25 769 ASP A O 1
ATOM 5992 N N . ASN A 1 770 ? 2.907 -2.870 21.996 1.00 85.25 770 ASN A N 1
ATOM 5993 C CA . ASN A 1 770 ? 3.516 -2.376 20.770 1.00 85.25 770 ASN A CA 1
ATOM 5994 C C . ASN A 1 770 ? 2.586 -2.620 19.584 1.00 85.25 770 ASN A C 1
ATOM 5996 O O . ASN A 1 770 ? 1.972 -3.675 19.464 1.00 85.25 770 ASN A O 1
ATOM 6000 N N . LEU A 1 771 ? 2.519 -1.644 18.685 1.00 89.94 771 LEU A N 1
ATOM 6001 C CA . LEU A 1 771 ? 1.821 -1.763 17.412 1.00 89.94 771 LEU A CA 1
ATOM 6002 C C . LEU A 1 771 ? 2.612 -2.718 16.502 1.00 89.94 771 LEU A C 1
ATOM 6004 O O . LEU A 1 771 ? 3.751 -2.408 16.158 1.00 89.94 771 LEU A O 1
ATOM 6008 N N . ALA A 1 772 ? 2.035 -3.861 16.139 1.00 90.00 772 ALA A N 1
ATOM 6009 C CA . ALA A 1 772 ? 2.691 -4.906 15.351 1.00 90.00 772 ALA A CA 1
ATOM 6010 C C . ALA A 1 772 ? 2.404 -4.779 13.846 1.00 90.00 772 ALA A C 1
ATOM 6012 O O . ALA A 1 772 ? 3.314 -4.956 13.039 1.00 90.00 772 ALA A O 1
ATOM 6013 N N . ALA A 1 773 ? 1.170 -4.425 13.465 1.00 92.81 773 ALA A N 1
ATOM 6014 C CA . ALA A 1 773 ? 0.774 -4.220 12.069 1.00 92.81 773 ALA A CA 1
ATOM 6015 C C . ALA A 1 773 ? -0.354 -3.179 11.931 1.00 92.81 773 ALA A C 1
ATOM 6017 O O . ALA A 1 773 ? -1.229 -3.092 12.796 1.00 92.81 773 ALA A O 1
ATOM 6018 N N . VAL A 1 774 ? -0.359 -2.414 10.830 1.00 94.00 774 VAL A N 1
ATOM 6019 C CA . VAL A 1 774 ? -1.468 -1.529 10.421 1.00 94.00 774 VAL A CA 1
ATOM 6020 C C . VAL A 1 774 ? -1.841 -1.852 8.979 1.00 94.00 774 VAL A C 1
ATOM 6022 O O . VAL A 1 774 ? -1.287 -1.289 8.039 1.00 94.00 774 VAL A O 1
ATOM 6025 N N . ILE A 1 775 ? -2.760 -2.797 8.809 1.00 93.81 775 ILE A N 1
ATOM 6026 C CA . ILE A 1 775 ? -3.046 -3.476 7.546 1.00 93.81 775 ILE A CA 1
ATOM 6027 C C . ILE A 1 775 ? -4.305 -2.865 6.902 1.00 93.81 775 ILE A C 1
ATOM 6029 O O . ILE A 1 775 ? -5.422 -3.221 7.293 1.00 93.81 775 ILE A O 1
ATOM 6033 N N . PRO A 1 776 ? -4.165 -1.947 5.924 1.00 92.00 776 PRO A N 1
ATOM 6034 C CA . PRO A 1 776 ? -5.272 -1.546 5.064 1.00 92.00 776 PRO A CA 1
ATOM 6035 C C . PRO A 1 776 ? -5.727 -2.728 4.197 1.00 92.00 776 PRO A C 1
ATOM 6037 O O . PRO A 1 776 ? -4.917 -3.397 3.552 1.00 92.00 776 PRO A O 1
ATOM 6040 N N . ILE A 1 777 ? -7.036 -2.958 4.165 1.00 92.19 777 ILE A N 1
ATOM 6041 C CA . ILE A 1 777 ? -7.709 -3.968 3.350 1.00 92.19 777 ILE A CA 1
ATOM 6042 C C . ILE A 1 777 ? -8.739 -3.216 2.493 1.00 92.19 777 ILE A C 1
ATOM 6044 O O . ILE A 1 777 ? -9.817 -2.884 3.000 1.00 92.19 777 ILE A O 1
ATOM 6048 N N . PRO A 1 778 ? -8.403 -2.865 1.236 1.00 90.25 778 PRO A N 1
ATOM 6049 C CA . PRO A 1 778 ? -9.337 -2.220 0.320 1.00 90.25 778 PRO A CA 1
ATOM 6050 C C . PRO A 1 778 ? -10.601 -3.058 0.140 1.00 90.25 778 PRO A C 1
ATOM 6052 O O . PRO A 1 778 ? -10.541 -4.286 0.039 1.00 90.25 778 PRO A O 1
ATOM 6055 N N . VAL A 1 779 ? -11.743 -2.378 0.128 1.00 91.69 779 VAL A N 1
ATOM 6056 C CA . VAL A 1 779 ? -13.055 -2.990 -0.047 1.00 91.69 779 VAL A CA 1
ATOM 6057 C C . VAL A 1 779 ? -13.804 -2.246 -1.133 1.00 91.69 779 VAL A C 1
ATOM 6059 O O . VAL A 1 779 ? -13.857 -1.017 -1.139 1.00 91.69 779 VAL A O 1
ATOM 6062 N N . ARG A 1 780 ? -14.445 -2.996 -2.022 1.00 92.75 780 ARG A N 1
ATOM 6063 C CA . ARG A 1 780 ? -15.285 -2.445 -3.075 1.00 92.75 780 ARG A CA 1
ATOM 6064 C C . ARG A 1 780 ? -16.665 -3.073 -3.025 1.00 92.75 780 ARG A C 1
ATOM 6066 O O . ARG A 1 780 ? -16.801 -4.292 -3.005 1.00 92.75 780 ARG A O 1
ATOM 6073 N N . MET A 1 781 ? -17.700 -2.245 -3.017 1.00 95.44 781 MET A N 1
ATOM 6074 C CA . MET A 1 781 ? -19.072 -2.726 -3.098 1.00 95.44 781 MET A CA 1
ATOM 6075 C C . MET A 1 781 ? -19.425 -3.114 -4.537 1.00 95.44 781 MET A C 1
ATOM 6077 O O . MET A 1 781 ? -19.198 -2.353 -5.482 1.00 95.44 781 MET A O 1
ATOM 6081 N N . ASN A 1 782 ? -20.008 -4.300 -4.701 1.00 94.31 782 ASN A N 1
ATOM 6082 C CA . ASN A 1 782 ? -20.508 -4.780 -5.988 1.00 94.31 782 ASN A CA 1
ATOM 6083 C C . ASN A 1 782 ? -21.891 -4.180 -6.344 1.00 94.31 782 ASN A C 1
ATOM 6085 O O . ASN A 1 782 ? -22.434 -3.336 -5.628 1.00 94.31 782 ASN A O 1
ATOM 6089 N N . GLU A 1 783 ? -22.499 -4.625 -7.452 1.00 93.44 783 GLU A N 1
ATOM 6090 C CA . GLU A 1 783 ? -23.821 -4.146 -7.910 1.00 93.44 783 GLU A CA 1
ATOM 6091 C C . GLU A 1 783 ? -24.985 -4.429 -6.932 1.00 93.44 783 GLU A C 1
ATOM 6093 O O . GLU A 1 783 ? -26.066 -3.858 -7.072 1.00 93.44 783 GLU A O 1
ATOM 6098 N N . TYR A 1 784 ? -24.760 -5.284 -5.931 1.00 96.25 784 TYR A N 1
ATOM 6099 C CA . TYR A 1 784 ? -25.692 -5.634 -4.858 1.00 96.25 784 TYR A CA 1
ATOM 6100 C C . TYR A 1 784 ? -25.317 -4.998 -3.508 1.00 96.25 784 TYR A C 1
ATOM 6102 O O . TYR A 1 784 ? -25.863 -5.394 -2.476 1.00 96.25 784 TYR A O 1
ATOM 6110 N N . TYR A 1 785 ? -24.401 -4.023 -3.506 1.00 97.00 785 TYR A N 1
ATOM 6111 C CA . TYR A 1 785 ? -23.882 -3.351 -2.308 1.00 97.00 785 TYR A CA 1
ATOM 6112 C C . TYR A 1 785 ? -23.200 -4.307 -1.314 1.00 97.00 785 TYR A C 1
ATOM 6114 O O . TYR A 1 785 ? -23.157 -4.043 -0.112 1.00 97.00 785 TYR A O 1
ATOM 6122 N N . GLN A 1 786 ? -22.687 -5.439 -1.805 1.00 97.12 786 GLN A N 1
ATOM 6123 C CA . GLN A 1 786 ? -21.914 -6.377 -0.997 1.00 97.12 786 GLN A CA 1
ATOM 6124 C C . GLN A 1 786 ? -20.441 -5.947 -1.045 1.00 97.12 786 GLN A C 1
ATOM 6126 O O . GLN A 1 786 ? -19.896 -5.877 -2.151 1.00 97.12 786 GLN A O 1
ATOM 6131 N N . PRO A 1 787 ? -19.791 -5.647 0.091 1.00 96.75 787 PRO A N 1
ATOM 6132 C CA . PRO A 1 787 ? -18.354 -5.413 0.139 1.00 96.75 787 PRO A CA 1
ATOM 6133 C C . PRO A 1 787 ? -17.565 -6.671 -0.245 1.00 96.75 787 PRO A C 1
ATOM 6135 O O . PRO A 1 787 ? -17.672 -7.705 0.418 1.00 96.75 787 PRO A O 1
ATOM 6138 N N . GLU A 1 788 ? -16.748 -6.556 -1.288 1.00 94.00 788 GLU A N 1
ATOM 6139 C CA . GLU A 1 788 ? -15.755 -7.531 -1.749 1.00 94.00 788 GLU A CA 1
ATOM 6140 C C . GLU A 1 788 ? -14.342 -7.009 -1.424 1.00 94.00 788 GLU A C 1
ATOM 6142 O O . GLU A 1 788 ? -14.100 -5.802 -1.465 1.00 94.00 788 GLU A O 1
ATOM 6147 N N . VAL A 1 789 ? -13.411 -7.903 -1.073 1.00 87.44 789 VAL A N 1
ATOM 6148 C CA . VAL A 1 789 ? -11.995 -7.559 -0.826 1.00 87.44 789 VAL A CA 1
ATOM 6149 C C . VAL A 1 789 ? -11.214 -7.651 -2.139 1.00 87.44 789 VAL A C 1
ATOM 6151 O O . VAL A 1 789 ? -11.350 -8.653 -2.842 1.00 87.44 789 VAL A O 1
ATOM 6154 N N . GLU A 1 790 ? -10.407 -6.629 -2.449 1.00 70.56 790 GLU A N 1
ATOM 6155 C CA . GLU A 1 790 ? -9.569 -6.559 -3.669 1.00 70.56 790 GLU A CA 1
ATOM 6156 C C . GLU A 1 790 ? -8.241 -7.350 -3.580 1.00 70.56 790 GLU A C 1
ATOM 6158 O O . GLU A 1 790 ? -7.632 -7.415 -2.483 1.00 70.56 790 GLU A O 1
#

Secondary structure (DSSP, 8-state):
----------------------------------------------------------PPPP--EEE--GGG----S------PPPP---PPPSSSEEEEEETTTTEEEEEETTEEEEEEE--B-PPTTSTTPPPPEEEE--EEEEEEEETTTTEEEEEEEEEETTEEEEEPPEETTSPBPPTT---S-EEE-HHHHHHHHHHPPTT-EEEEESS---HHHHTT-------EEEEEE-TT--PPBP-S-SEEEEEETTT--EEEEESTT--EE-GGGHHHHHHHHHHHHS-TTSEEEP-TTTS-SSS--S---TT-EEETTTTHHHHHTS--HHHHHHHHHTT-HHHHHHHHHHHHHHTT-TT-B-SSSSS-STT-EE-HHHHHHHHHHHHHH-HHHHHHHH-SEETTEE---TTTTBTTEEEEEEEEETTTEEEEEEEEEEE-STT-EEEEEEEEEEES-HHHHHHHHHHHHHHHEEEEEEPSP----EEE-GGGSBPTTTSEEEEEEEEE--SHHHHHHHHHTSTT-TTGGGTTTHHHHTSSSEEEEEE-S-B-S-S-----SS---B-TTHHHHHHHHT--EEE---GGGGTTHHHHHHHHHHHHHHHT-EEESEESSHHHHTSPEEEEETTEEEEEEEEESSS-GGGB-BTTB-EE-BPPTTHHHHHHHHHHHHHHHTT-SEEEEEEE-S-TT-SS--HHHHHHHHHHHHTT-SEEEEESSSSB--EEEETTEEEES-BBEEE---TTSSGGGEEEEEEEEEETTEEEEEEEEEEEE-TTS-EEE-

InterPro domains:
  IPR001967 Peptidase S11, D-alanyl-D-alanine carboxypeptidase A, N-terminal [PF00768] (244-439)
  IPR005490 L,D-transpeptidase catalytic domain [PF03734] (99-209)
  IPR005490 L,D-transpeptidase catalytic domain [PS52029] (97-213)
  IPR005490 L,D-transpeptidase catalytic domain [cd16913] (99-213)
  IPR012338 Beta-lactamase/transpeptidase-like [G3DSA:3.40.710.10] (230-503)
  IPR012338 Beta-lactamase/transpeptidase-like [SSF56601] (247-475)
  IPR018044 Peptidase S11, D-alanyl-D-alanine carboxypeptidase A [PR00725] (275-286)
  IPR018044 Peptidase S11, D-alanyl-D-alanine carboxypeptidase A [PR00725] (323-340)
  IPR018044 Peptidase S11, D-alanyl-D-alanine carboxypeptidase A [PR00725] (348-361)
  IPR019079 Capsule synthesis protein, CapA [PF09587] (506-750)
  IPR019079 Capsule synthesis protein, CapA [SM00854] (505-750)
  IPR019079 Capsule synthesis protein, CapA [cd07381] (506-748)
  IPR029052 Metallo-dependent phosphatase-like [G3DSA:3.60.21.10] (540-757)
  IPR029052 Metallo-dependent phosphatase-like [SSF56300] (504-767)
  IPR038063 L,D-transpeptidase catalytic domain-like [G3DSA:2.40.440.10] (97-221)
  IPR038063 L,D-transpeptidase catalytic domain-like [SSF141523] (98-212)
  IPR052169 Cell Wall Biosynthesis Accessory Protein [PTHR33393] (498-781)

Radius of gyration: 33.55 Å; Cα contacts (8 Å, |Δi|>4): 1836; chains: 1; bounding box: 88×97×75 Å

Organism: NCBI:txid1802128

Solvent-accessible surface area (backbone atoms only — not comparable to full-atom values): 42003 Å² total; per-residue (Å²): 139,87,82,86,88,82,87,88,82,90,87,88,89,87,84,90,88,88,89,88,83,90,83,91,86,86,87,83,92,88,89,86,90,86,87,83,89,89,87,85,88,84,89,79,90,86,82,93,81,81,83,78,87,76,85,74,80,73,67,81,76,76,68,57,37,42,37,56,50,47,57,71,73,66,92,80,93,82,88,58,73,76,63,49,58,75,72,92,62,47,70,72,53,70,61,59,57,39,38,40,33,30,65,62,79,32,35,34,38,35,31,46,51,57,36,82,78,49,77,42,62,44,74,46,54,22,52,85,67,36,76,45,25,52,81,65,36,51,39,33,26,71,44,77,36,73,64,36,74,40,81,88,77,56,26,39,26,35,29,24,32,32,47,50,77,70,31,29,43,19,11,66,41,20,36,87,88,66,51,70,60,61,93,84,70,66,70,18,29,42,25,24,49,59,66,50,16,45,52,50,53,71,76,55,54,71,68,28,39,34,37,31,41,76,68,73,71,46,45,81,57,59,80,72,61,84,68,77,94,67,76,42,77,43,81,40,35,36,98,80,64,67,68,59,66,56,55,63,36,67,23,21,28,30,29,34,56,85,78,34,42,51,55,36,35,27,50,28,81,48,76,40,30,36,15,32,47,42,32,61,51,42,51,53,47,41,55,49,57,46,66,45,82,44,72,42,69,38,39,77,89,22,59,51,99,68,68,89,30,54,82,77,50,66,75,42,73,45,35,46,55,61,39,49,49,28,28,53,26,32,57,9,38,31,38,27,40,45,59,25,50,74,71,36,46,71,56,38,32,50,51,47,38,54,47,29,58,25,67,68,23,88,61,48,44,54,73,58,49,38,20,80,54,66,67,20,25,28,17,28,51,41,53,47,50,52,51,33,47,32,58,77,60,34,34,56,64,37,46,58,32,28,44,56,59,57,94,92,31,44,36,75,42,71,55,50,54,34,75,44,46,51,16,45,37,53,23,65,40,90,87,16,36,35,23,40,37,42,30,28,58,42,60,29,52,99,87,35,73,42,56,33,37,39,27,37,32,41,13,84,47,63,58,56,38,51,31,28,51,51,40,49,52,49,71,29,38,36,56,44,82,37,74,89,85,78,66,46,64,43,81,38,50,71,90,59,34,43,60,72,86,76,40,51,36,34,32,37,45,15,33,38,35,63,28,79,63,36,38,51,36,26,49,60,80,38,66,60,38,63,48,50,46,38,73,66,37,25,76,64,37,55,69,35,80,41,16,38,35,36,37,56,25,20,39,29,94,57,58,51,76,72,75,61,97,79,63,40,57,20,54,59,59,49,44,53,21,39,42,75,28,33,43,42,35,32,36,42,15,37,48,37,28,46,27,23,30,69,58,10,35,56,44,20,57,56,42,29,58,72,45,67,29,44,55,13,3,36,28,73,14,36,69,47,9,67,42,55,35,73,47,81,53,100,93,39,35,39,27,32,40,22,29,8,70,46,61,59,76,86,43,37,33,34,88,88,32,50,24,23,31,53,51,50,78,72,75,59,20,55,59,51,52,49,50,50,42,37,64,48,32,76,76,33,78,42,22,35,38,36,36,22,37,73,53,75,70,48,66,59,78,50,74,64,50,55,52,55,50,52,45,40,40,75,46,44,28,42,37,31,45,22,25,69,15,38,17,53,26,46,36,46,82,51,98,87,20,42,36,36,55,17,20,7,24,42,28,52,71,55,72,87,48,68,57,40,32,23,18,30,34,39,40,41,29,26,54,89,90,43,73,38,34,72,31,58,41,56,27,39,41,49,102,70,31,26,28,35,72,118